Protein AF-0000000086094328 (afdb_homodimer)

Sequence (952 aa):
MKTEIQAIVLAGGAGVRLYPLVDQHAPKATLPIANKPMIHYTLTYLEKNGFKEAIVVVLANQQREMNQALKEYRGKISIQLKIVDSKEANENMDSAEALRAIYDLIYTDFLVISSDLITDVPLLNVLDIHRQQNSSLTLLLKDESNISSSDSDEIDYFALTNYERAAVQQFVDSEQPISAMQRRKKLALKPPRVIMDQVLDSEDKSLSVPRSFMRRWPNFTLTKGLKDSHLYICSKWIADLLLQKPEMESLKHDVIPFLVDSQNLPSDKLDEVLSKIVPPFLQTEAYKMSTTDTCADDLIRVFAYVVPPHEDKATTSTSPKSLKPGLFCKRCNTISSLLYINREIARKNNISFFEELAQYKNTPASAAGDSYLLGPDCVVGEGLIFTGMNKKLRPTIKKSNVGKQCKIGQASKIENSVVMDNVTIGDNCVISNSVVATGVTIESGTKMISCQVGPNFKVEANEYKDEQLTGGDMELMKTEIQAIVLAGGAGVRLYPLVDQHAPKATLPIANKPMIHYTLTYLEKNGFKEAIVVVLANQQREMNQALKEYRGKISIQLKIVDSKEANENMDSAEALRAIYDLIYTDFLVISSDLITDVPLLNVLDIHRQQNSSLTLLLKDESNISSSDSDEIDYFALTNYERAAVQQFVDSEQPISAMQRRKKLALKPPRVIMDQVLDSEDKSLSVPRSFMRRWPNFTLTKGLKDSHLYICSKWIADLLLQKPEMESLKHDVIPFLVDSQNLPSDKLDEVLSKIVPPFLQTEAYKMSTTDTCADDLIRVFAYVVPPHEDKATTSTSPKSLKPGLFCKRCNTISSLLYINREIARKNNISFFEELAQYKNTPASAAGDSYLLGPDCVVGEGLIFTGMNKKLRPTIKKSNVGKQCKIGQASKIENSVVMDNVTIGDNCVISNSVVATGVTIESGTKMISCQVGPNFKVEANEYKDEQLTGGDMEL

Structure (mmCIF, N/CA/C/O backbone):
data_AF-0000000086094328-model_v1
#
loop_
_entity.id
_entity.type
_entity.pdbx_description
1 polymer 'Translation initiation factor eIF2B subunit gamma'
#
loop_
_atom_site.group_PDB
_atom_site.id
_atom_site.type_symbol
_atom_site.label_atom_id
_atom_site.label_alt_id
_atom_site.label_comp_id
_atom_site.label_asym_id
_atom_site.label_entity_id
_atom_site.label_seq_id
_atom_site.pdbx_PDB_ins_code
_atom_site.Cartn_x
_atom_site.Cartn_y
_atom_site.Cartn_z
_atom_site.occupancy
_atom_site.B_iso_or_equiv
_atom_site.auth_seq_id
_atom_site.auth_comp_id
_atom_site.auth_asym_id
_atom_site.auth_atom_id
_atom_site.pdbx_PDB_model_num
ATOM 1 N N . MET A 1 1 ? -25.75 -25.547 9.336 1 29 1 MET A N 1
ATOM 2 C CA . MET A 1 1 ? -24.688 -26.516 9.086 1 29 1 MET A CA 1
ATOM 3 C C . MET A 1 1 ? -23.719 -25.984 8.031 1 29 1 MET A C 1
ATOM 5 O O . MET A 1 1 ? -24.125 -25.625 6.93 1 29 1 MET A O 1
ATOM 9 N N . LYS A 1 2 ? -22.531 -25.344 8.258 1 42.66 2 LYS A N 1
ATOM 10 C CA . LYS A 1 2 ? -21.609 -24.656 7.352 1 42.66 2 LYS A CA 1
ATOM 11 C C . LYS A 1 2 ? -21.359 -25.5 6.098 1 42.66 2 LYS A C 1
ATOM 13 O O . LYS A 1 2 ? -20.875 -26.625 6.184 1 42.66 2 LYS A O 1
ATOM 18 N N . THR A 1 3 ? -22.172 -25.266 5.098 1 52.88 3 THR A N 1
ATOM 19 C CA . THR A 1 3 ? -22.203 -26.094 3.887 1 52.88 3 THR A CA 1
ATOM 20 C C . THR A 1 3 ? -20.812 -26.297 3.328 1 52.88 3 THR A C 1
ATOM 22 O O . THR A 1 3 ? -20 -25.359 3.326 1 52.88 3 THR A O 1
ATOM 25 N N . GLU A 1 4 ? -20.25 -27.594 3.123 1 80.94 4 GLU A N 1
ATOM 26 C CA . GLU A 1 4 ? -18.969 -28.156 2.697 1 80.94 4 GLU A CA 1
ATOM 27 C C . GLU A 1 4 ? -18.578 -27.641 1.311 1 80.94 4 GLU A C 1
ATOM 29 O O . GLU A 1 4 ? -19.438 -27.5 0.433 1 80.94 4 GLU A O 1
ATOM 34 N N . ILE A 1 5 ? -17.5 -27.031 1.118 1 94.19 5 ILE A N 1
ATOM 35 C CA . ILE A 1 5 ? -16.938 -26.516 -0.126 1 94.19 5 ILE A CA 1
ATOM 36 C C . ILE A 1 5 ? -16.609 -27.672 -1.055 1 94.19 5 ILE A C 1
ATOM 38 O O . ILE A 1 5 ? -16.031 -28.688 -0.621 1 94.19 5 ILE A O 1
ATOM 42 N N . GLN A 1 6 ? -17.188 -27.672 -2.244 1 97.31 6 GLN A N 1
ATOM 43 C CA . GLN A 1 6 ? -16.844 -28.688 -3.244 1 97.31 6 GLN A CA 1
ATOM 44 C C . GLN A 1 6 ? -15.539 -28.344 -3.947 1 97.31 6 GLN A C 1
ATOM 46 O O . GLN A 1 6 ? -15.242 -27.172 -4.191 1 97.31 6 GLN A O 1
ATOM 51 N N . ALA A 1 7 ? -14.781 -29.391 -4.27 1 98.06 7 ALA A N 1
ATOM 52 C CA . ALA A 1 7 ? -13.508 -29.188 -4.961 1 98.06 7 ALA A CA 1
ATOM 53 C C . ALA A 1 7 ? -13.625 -29.547 -6.441 1 98.06 7 ALA A C 1
ATOM 55 O O . ALA A 1 7 ? -14.07 -30.641 -6.785 1 98.06 7 ALA A O 1
ATOM 56 N N . ILE A 1 8 ? -13.273 -28.641 -7.305 1 98.38 8 ILE A N 1
ATOM 57 C CA . ILE A 1 8 ? -13.297 -28.844 -8.75 1 98.38 8 ILE A CA 1
ATOM 58 C C . ILE A 1 8 ? -11.898 -28.641 -9.32 1 98.38 8 ILE A C 1
ATOM 60 O O . ILE A 1 8 ? -11.289 -27.578 -9.133 1 98.38 8 ILE A O 1
ATOM 64 N N . VAL A 1 9 ? -11.359 -29.609 -10.008 1 98.25 9 VAL A N 1
ATOM 65 C CA . VAL A 1 9 ? -10.055 -29.547 -10.656 1 98.25 9 VAL A CA 1
ATOM 66 C C . VAL A 1 9 ? -10.234 -29.422 -12.164 1 98.25 9 VAL A C 1
ATOM 68 O O . VAL A 1 9 ? -10.844 -30.281 -12.805 1 98.25 9 VAL A O 1
ATOM 71 N N . LEU A 1 10 ? -9.758 -28.328 -12.672 1 96.56 10 LEU A N 1
ATOM 72 C CA . LEU A 1 10 ? -9.781 -28.156 -14.125 1 96.56 10 LEU A CA 1
ATOM 73 C C . LEU A 1 10 ? -8.531 -28.75 -14.766 1 96.56 10 LEU A C 1
ATOM 75 O O . LEU A 1 10 ? -7.418 -28.266 -14.539 1 96.56 10 LEU A O 1
ATOM 79 N N . ALA A 1 11 ? -8.664 -29.719 -15.586 1 94 11 ALA A N 1
ATOM 80 C CA . ALA A 1 11 ? -7.531 -30.453 -16.156 1 94 11 ALA A CA 1
ATOM 81 C C . ALA A 1 11 ? -7.652 -30.562 -17.672 1 94 11 ALA A C 1
ATOM 83 O O . ALA A 1 11 ? -7.117 -31.5 -18.266 1 94 11 ALA A O 1
ATOM 84 N N . GLY A 1 12 ? -8.367 -29.656 -18.281 1 85 12 GLY A N 1
ATOM 85 C CA . GLY A 1 12 ? -8.586 -29.766 -19.719 1 85 12 GLY A CA 1
ATOM 86 C C . GLY A 1 12 ? -7.715 -28.812 -20.531 1 85 12 GLY A C 1
ATOM 87 O O . GLY A 1 12 ? -7.809 -28.766 -21.75 1 85 12 GLY A O 1
ATOM 88 N N . GLY A 1 13 ? -6.828 -28.094 -19.938 1 80.5 13 GLY A N 1
ATOM 89 C CA . GLY A 1 13 ? -6.051 -27.078 -20.641 1 80.5 13 GLY A CA 1
ATOM 90 C C . GLY A 1 13 ? -5.105 -27.656 -21.672 1 80.5 13 GLY A C 1
ATOM 91 O O . GLY A 1 13 ? -4.535 -28.734 -21.469 1 80.5 13 GLY A O 1
ATOM 92 N N . ALA A 1 14 ? -4.969 -27 -22.797 1 75.25 14 ALA A N 1
ATOM 93 C CA . ALA A 1 14 ? -4.137 -27.469 -23.891 1 75.25 14 ALA A CA 1
ATOM 94 C C . ALA A 1 14 ? -2.654 -27.359 -23.547 1 75.25 14 ALA A C 1
ATOM 96 O O . ALA A 1 14 ? -1.83 -28.109 -24.062 1 75.25 14 ALA A O 1
ATOM 97 N N . GLY A 1 15 ? -2.334 -26.453 -22.625 1 81.81 15 GLY A N 1
ATOM 98 C CA . GLY A 1 15 ? -0.942 -26.281 -22.25 1 81.81 15 GLY A CA 1
ATOM 99 C C . GLY A 1 15 ? -0.08 -25.734 -23.359 1 81.81 15 GLY A C 1
ATOM 100 O O . GLY A 1 15 ? 1.021 -26.234 -23.609 1 81.81 15 GLY A O 1
ATOM 101 N N . VAL A 1 16 ? -0.492 -24.734 -24.031 1 78.88 16 VAL A N 1
ATOM 102 C CA . VAL A 1 16 ? 0.135 -24.188 -25.234 1 78.88 16 VAL A CA 1
ATOM 103 C C . VAL A 1 16 ? 1.569 -23.766 -24.906 1 78.88 16 VAL A C 1
ATOM 105 O O . VAL A 1 16 ? 2.475 -23.969 -25.719 1 78.88 16 VAL A O 1
ATOM 108 N N . ARG A 1 17 ? 1.878 -23.328 -23.766 1 80.25 17 ARG A N 1
ATOM 109 C CA . ARG A 1 17 ? 3.189 -22.812 -23.375 1 80.25 17 ARG A CA 1
ATOM 110 C C . ARG A 1 17 ? 4.145 -23.969 -23.047 1 80.25 17 ARG A C 1
ATOM 112 O O . ARG A 1 17 ? 5.348 -23.75 -22.875 1 80.25 17 ARG A O 1
ATOM 119 N N . LEU A 1 18 ? 3.641 -25.125 -23 1 88.81 18 LEU A N 1
ATOM 120 C CA . LEU A 1 18 ? 4.449 -26.297 -22.672 1 88.81 18 LEU A CA 1
ATOM 121 C C . LEU A 1 18 ? 4.797 -27.094 -23.922 1 88.81 18 LEU A C 1
ATOM 123 O O . LEU A 1 18 ? 5.406 -28.156 -23.844 1 88.81 18 LEU A O 1
ATOM 127 N N . TYR A 1 19 ? 4.41 -26.5 -25.047 1 86 19 TYR A N 1
ATOM 128 C CA . TYR A 1 19 ? 4.867 -27.109 -26.281 1 86 19 TYR A CA 1
ATOM 129 C C . TYR A 1 19 ? 6.391 -27.141 -26.344 1 86 19 TYR A C 1
ATOM 131 O O . TYR A 1 19 ? 7.055 -26.188 -25.938 1 86 19 TYR A O 1
ATOM 139 N N . PRO A 1 20 ? 6.996 -28.234 -26.766 1 89.62 20 PRO A N 1
ATOM 140 C CA . PRO A 1 20 ? 6.488 -29.375 -27.531 1 89.62 20 PRO A CA 1
ATOM 141 C C . PRO A 1 20 ? 6.227 -30.594 -26.641 1 89.62 20 PRO A C 1
ATOM 143 O O . PRO A 1 20 ? 6.035 -31.703 -27.141 1 89.62 20 PRO A O 1
ATOM 146 N N . LEU A 1 21 ? 6.137 -30.406 -25.422 1 89.38 21 LEU A N 1
ATOM 147 C CA . LEU A 1 21 ? 6.023 -31.547 -24.516 1 89.38 21 LEU A CA 1
ATOM 148 C C . LEU A 1 21 ? 4.605 -32.094 -24.5 1 89.38 21 LEU A C 1
ATOM 150 O O . LEU A 1 21 ? 4.387 -33.25 -24.141 1 89.38 21 LEU A O 1
ATOM 154 N N . VAL A 1 22 ? 3.695 -31.234 -24.828 1 87 22 VAL A N 1
ATOM 155 C CA . VAL A 1 22 ? 2.287 -31.609 -24.734 1 87 22 VAL A CA 1
ATOM 156 C C . VAL A 1 22 ? 1.749 -31.984 -26.109 1 87 22 VAL A C 1
ATOM 158 O O . VAL A 1 22 ? 2.131 -31.391 -27.125 1 87 22 VAL A O 1
ATOM 161 N N . ASP A 1 23 ? 1.027 -32.938 -26.125 1 80.94 23 ASP A N 1
ATOM 162 C CA . ASP A 1 23 ? 0.285 -33.344 -27.312 1 80.94 23 ASP A CA 1
ATOM 163 C C . ASP A 1 23 ? -0.977 -34.094 -26.938 1 80.94 23 ASP A C 1
ATOM 165 O O . ASP A 1 23 ? -1.388 -34.094 -25.781 1 80.94 23 ASP A O 1
ATOM 169 N N . GLN A 1 24 ? -1.688 -34.594 -27.891 1 76.19 24 GLN A N 1
ATOM 170 C CA . GLN A 1 24 ? -2.945 -35.312 -27.656 1 76.19 24 GLN A CA 1
ATOM 171 C C . GLN A 1 24 ? -2.744 -36.5 -26.734 1 76.19 24 GLN A C 1
ATOM 173 O O . GLN A 1 24 ? -3.654 -36.875 -25.984 1 76.19 24 GLN A O 1
ATOM 178 N N . HIS A 1 25 ? -1.586 -37 -26.766 1 81.19 25 HIS A N 1
ATOM 179 C CA . HIS A 1 25 ? -1.298 -38.219 -25.969 1 81.19 25 HIS A CA 1
ATOM 180 C C . HIS A 1 25 ? -0.574 -37.844 -24.672 1 81.19 25 HIS A C 1
ATOM 182 O O . HIS A 1 25 ? -0.302 -38.719 -23.844 1 81.19 25 HIS A O 1
ATOM 188 N N . ALA A 1 26 ? -0.378 -36.656 -24.531 1 86.69 26 ALA A N 1
ATOM 189 C CA . ALA A 1 26 ? 0.286 -36.188 -23.328 1 86.69 26 ALA A CA 1
ATOM 190 C C . ALA A 1 26 ? -0.302 -34.844 -22.875 1 86.69 26 ALA A C 1
ATOM 192 O O . ALA A 1 26 ? 0.378 -33.812 -22.891 1 86.69 26 ALA A O 1
ATOM 193 N N . PRO A 1 27 ? -1.497 -34.969 -22.422 1 89.75 27 PRO A N 1
ATOM 194 C CA . PRO A 1 27 ? -2.092 -33.719 -21.906 1 89.75 27 PRO A CA 1
ATOM 195 C C . PRO A 1 27 ? -1.28 -33.094 -20.781 1 89.75 27 PRO A C 1
ATOM 197 O O . PRO A 1 27 ? -0.535 -33.812 -20.094 1 89.75 27 PRO A O 1
ATOM 200 N N . LYS A 1 28 ? -1.444 -31.844 -20.594 1 91.81 28 LYS A N 1
ATOM 201 C CA . LYS A 1 28 ? -0.692 -31.078 -19.609 1 91.81 28 LYS A CA 1
ATOM 202 C C . LYS A 1 28 ? -0.777 -31.719 -18.219 1 91.81 28 LYS A C 1
ATOM 204 O O . LYS A 1 28 ? 0.238 -31.875 -17.547 1 91.81 28 LYS A O 1
ATOM 209 N N . ALA A 1 29 ? -1.915 -32.125 -17.812 1 94.75 29 ALA A N 1
ATOM 210 C CA . ALA A 1 29 ? -2.18 -32.656 -16.469 1 94.75 29 ALA A CA 1
ATOM 211 C C . ALA A 1 29 ? -1.469 -34 -16.25 1 94.75 29 ALA A C 1
ATOM 213 O O . ALA A 1 29 ? -1.331 -34.438 -15.109 1 94.75 29 ALA A O 1
ATOM 214 N N . THR A 1 30 ? -0.966 -34.625 -17.328 1 93.69 30 THR A N 1
ATOM 215 C CA . THR A 1 30 ? -0.344 -35.938 -17.203 1 93.69 30 THR A CA 1
ATOM 216 C C . THR A 1 30 ? 1.176 -35.844 -17.266 1 93.69 30 THR A C 1
ATOM 218 O O . THR A 1 30 ? 1.886 -36.812 -17.078 1 93.69 30 THR A O 1
ATOM 221 N N . LEU A 1 31 ? 1.62 -34.625 -17.578 1 93 31 LEU A N 1
ATOM 222 C CA . LEU A 1 31 ? 3.068 -34.469 -17.625 1 93 31 LEU A CA 1
ATOM 223 C C . LEU A 1 31 ? 3.699 -34.812 -16.281 1 93 31 LEU A C 1
ATOM 225 O O . LEU A 1 31 ? 3.146 -34.5 -15.234 1 93 31 LEU A O 1
ATOM 229 N N . PRO A 1 32 ? 4.855 -35.438 -16.297 1 92 32 PRO A N 1
ATOM 230 C CA . PRO A 1 32 ? 5.438 -35.938 -15.055 1 92 32 PRO A CA 1
ATOM 231 C C . PRO A 1 32 ? 6.16 -34.875 -14.25 1 92 32 PRO A C 1
ATOM 233 O O . PRO A 1 32 ? 6.906 -34.062 -14.812 1 92 32 PRO A O 1
ATOM 236 N N . ILE A 1 33 ? 5.879 -34.844 -13.055 1 92.44 33 ILE A N 1
ATOM 237 C CA . ILE A 1 33 ? 6.648 -34.156 -12.023 1 92.44 33 ILE A CA 1
ATOM 238 C C . ILE A 1 33 ? 7.207 -35.188 -11.031 1 92.44 33 ILE A C 1
ATOM 240 O O . ILE A 1 33 ? 6.449 -35.844 -10.336 1 92.44 33 ILE A O 1
ATOM 244 N N . ALA A 1 34 ? 8.516 -35.281 -10.984 1 89.06 34 ALA A N 1
ATOM 245 C CA . ALA A 1 34 ? 9.156 -36.312 -10.203 1 89.06 34 ALA A CA 1
ATOM 246 C C . ALA A 1 34 ? 8.547 -37.688 -10.516 1 89.06 34 ALA A C 1
ATOM 248 O O . ALA A 1 34 ? 8.195 -38.438 -9.602 1 89.06 34 ALA A O 1
ATOM 249 N N . ASN A 1 35 ? 8.227 -37.906 -11.695 1 88.5 35 ASN A N 1
ATOM 250 C CA . ASN A 1 35 ? 7.816 -39.188 -12.281 1 88.5 35 ASN A CA 1
ATOM 251 C C . ASN A 1 35 ? 6.371 -39.531 -11.93 1 88.5 35 ASN A C 1
ATOM 253 O O . ASN A 1 35 ? 5.965 -40.688 -12.008 1 88.5 35 ASN A O 1
ATOM 257 N N . LYS A 1 36 ? 5.621 -38.656 -11.453 1 92.19 36 LYS A N 1
ATOM 258 C CA . LYS A 1 36 ? 4.18 -38.781 -11.242 1 92.19 36 LYS A CA 1
ATOM 259 C C . LYS A 1 36 ? 3.412 -37.75 -12.039 1 92.19 36 LYS A C 1
ATOM 261 O O . LYS A 1 36 ? 3.893 -36.625 -12.234 1 92.19 36 LYS A O 1
ATOM 266 N N . PRO A 1 37 ? 2.273 -38.125 -12.516 1 93.94 37 PRO A N 1
ATOM 267 C CA . PRO A 1 37 ? 1.497 -37.125 -13.266 1 93.94 37 PRO A CA 1
ATOM 268 C C . PRO A 1 37 ? 1.236 -35.875 -12.469 1 93.94 37 PRO A C 1
ATOM 270 O O . PRO A 1 37 ? 0.991 -35.938 -11.266 1 93.94 37 PRO A O 1
ATOM 273 N N . MET A 1 38 ? 1.261 -34.781 -13.141 1 95.38 38 MET A N 1
ATOM 274 C CA . MET A 1 38 ? 1.076 -33.469 -12.555 1 95.38 38 MET A CA 1
ATOM 275 C C . MET A 1 38 ? -0.198 -33.406 -11.719 1 95.38 38 MET A C 1
ATOM 277 O O . MET A 1 38 ? -0.196 -32.844 -10.617 1 95.38 38 MET A O 1
ATOM 281 N N . ILE A 1 39 ? -1.276 -33.969 -12.133 1 96.88 39 ILE A N 1
ATOM 282 C CA . ILE A 1 39 ? -2.58 -33.875 -11.484 1 96.88 39 ILE A CA 1
ATOM 283 C C . ILE A 1 39 ? -2.527 -34.562 -10.125 1 96.88 39 ILE A C 1
ATOM 285 O O . ILE A 1 39 ? -3.352 -34.312 -9.25 1 96.88 39 ILE A O 1
ATOM 289 N N . HIS A 1 40 ? -1.606 -35.562 -9.945 1 96.56 40 HIS A N 1
ATOM 290 C CA . HIS A 1 40 ? -1.466 -36.25 -8.656 1 96.56 40 HIS A CA 1
ATOM 291 C C . HIS A 1 40 ? -1.136 -35.25 -7.555 1 96.56 40 HIS A C 1
ATOM 293 O O . HIS A 1 40 ? -1.574 -35.406 -6.414 1 96.56 40 HIS A O 1
ATOM 299 N N . TYR A 1 41 ? -0.383 -34.281 -7.867 1 95.75 41 TYR A N 1
ATOM 300 C CA . TYR A 1 41 ? 0.024 -33.281 -6.883 1 95.75 41 TYR A CA 1
ATOM 301 C C . TYR A 1 41 ? -1.154 -32.406 -6.469 1 95.75 41 TYR A C 1
ATOM 303 O O . TYR A 1 41 ? -1.309 -32.062 -5.289 1 95.75 41 TYR A O 1
ATOM 311 N N . THR A 1 42 ? -1.98 -32.062 -7.414 1 97 42 THR A N 1
ATOM 312 C CA . THR A 1 42 ? -3.18 -31.281 -7.113 1 97 42 THR A CA 1
ATOM 313 C C . THR A 1 42 ? -4.145 -32.094 -6.25 1 97 42 THR A C 1
ATOM 315 O O . THR A 1 42 ? -4.688 -31.578 -5.27 1 97 42 THR A O 1
ATOM 318 N N . LEU A 1 43 ? -4.32 -33.312 -6.625 1 97.19 43 LEU A N 1
ATOM 319 C CA . LEU A 1 43 ? -5.223 -34.188 -5.875 1 97.19 43 LEU A CA 1
ATOM 320 C C . LEU A 1 43 ? -4.699 -34.438 -4.461 1 97.19 43 LEU A C 1
ATOM 322 O O . LEU A 1 43 ? -5.469 -34.406 -3.498 1 97.19 43 LEU A O 1
ATOM 326 N N . THR A 1 44 ? -3.402 -34.656 -4.344 1 95.88 44 THR A N 1
ATOM 327 C CA . THR A 1 44 ? -2.789 -34.844 -3.031 1 95.88 44 THR A CA 1
ATOM 328 C C . THR A 1 44 ? -2.969 -33.594 -2.182 1 95.88 44 THR A C 1
ATOM 330 O O . THR A 1 44 ? -3.252 -33.688 -0.984 1 95.88 44 THR A O 1
ATOM 333 N N . TYR A 1 45 ? -2.768 -32.469 -2.793 1 96 45 TYR A N 1
ATOM 334 C CA . TYR A 1 45 ? -2.955 -31.203 -2.102 1 96 45 TYR A CA 1
ATOM 335 C C . TYR A 1 45 ? -4.363 -31.094 -1.529 1 96 45 TYR A C 1
ATOM 337 O O . TYR A 1 45 ? -4.543 -30.734 -0.363 1 96 45 TYR A O 1
ATOM 345 N N . LEU A 1 46 ? -5.359 -31.391 -2.373 1 97.44 46 LEU A N 1
ATOM 346 C CA . LEU A 1 46 ? -6.746 -31.328 -1.934 1 97.44 46 LEU A CA 1
ATOM 347 C C . LEU A 1 46 ? -7.008 -32.344 -0.82 1 97.44 46 LEU A C 1
ATOM 349 O O . LEU A 1 46 ? -7.629 -32 0.193 1 97.44 46 LEU A O 1
ATOM 353 N N . GLU A 1 47 ? -6.508 -33.531 -1.007 1 95.62 47 GLU A N 1
ATOM 354 C CA . GLU A 1 47 ? -6.699 -34.594 -0.022 1 95.62 47 GLU A CA 1
ATOM 355 C C . GLU A 1 47 ? -6.102 -34.188 1.328 1 95.62 47 GLU A C 1
ATOM 357 O O . GLU A 1 47 ? -6.75 -34.344 2.365 1 95.62 47 GLU A O 1
ATOM 362 N N . LYS A 1 48 ? -4.922 -33.719 1.32 1 94.5 48 LYS A N 1
ATOM 363 C CA . LYS A 1 48 ? -4.219 -33.344 2.551 1 94.5 48 LYS A CA 1
ATOM 364 C C . LYS A 1 48 ? -4.867 -32.156 3.223 1 94.5 48 LYS A C 1
ATOM 366 O O . LYS A 1 48 ? -4.652 -31.906 4.414 1 94.5 48 LYS A O 1
ATOM 371 N N . ASN A 1 49 ? -5.547 -31.375 2.469 1 95.25 49 ASN A N 1
ATOM 372 C CA . ASN A 1 49 ? -6.25 -30.234 3.043 1 95.25 49 ASN A CA 1
ATOM 373 C C . ASN A 1 49 ? -7.688 -30.594 3.418 1 95.25 49 ASN A C 1
ATOM 375 O O . ASN A 1 49 ? -8.523 -29.703 3.615 1 95.25 49 ASN A O 1
ATOM 379 N N . GLY A 1 50 ? -8.062 -31.844 3.385 1 93.75 50 GLY A N 1
ATOM 380 C CA . GLY A 1 50 ? -9.273 -32.312 4.035 1 93.75 50 GLY A CA 1
ATOM 381 C C . GLY A 1 50 ? -10.398 -32.625 3.059 1 93.75 50 GLY A C 1
ATOM 382 O O . GLY A 1 50 ? -11.484 -33.031 3.465 1 93.75 50 GLY A O 1
ATOM 383 N N . PHE A 1 51 ? -10.188 -32.5 1.821 1 96.19 51 PHE A N 1
ATOM 384 C CA . PHE A 1 51 ? -11.25 -32.812 0.865 1 96.19 51 PHE A CA 1
ATOM 385 C C . PHE A 1 51 ? -11.391 -34.312 0.683 1 96.19 51 PHE A C 1
ATOM 387 O O . PHE A 1 51 ? -10.398 -35.031 0.558 1 96.19 51 PHE A O 1
ATOM 394 N N . LYS A 1 52 ? -12.562 -34.75 0.61 1 95.5 52 LYS A N 1
ATOM 395 C CA . LYS A 1 52 ? -12.844 -36.188 0.454 1 95.5 52 LYS A CA 1
ATOM 396 C C . LYS A 1 52 ? -13.188 -36.531 -0.994 1 95.5 52 LYS A C 1
ATOM 398 O O . LYS A 1 52 ? -13.086 -37.688 -1.409 1 95.5 52 LYS A O 1
ATOM 403 N N . GLU A 1 53 ? -13.648 -35.562 -1.658 1 96.19 53 GLU A N 1
ATOM 404 C CA . GLU A 1 53 ? -14.055 -35.719 -3.049 1 96.19 53 GLU A CA 1
ATOM 405 C C . GLU A 1 53 ? -13.57 -34.562 -3.92 1 96.19 53 GLU A C 1
ATOM 407 O O . GLU A 1 53 ? -13.406 -33.469 -3.436 1 96.19 53 GLU A O 1
ATOM 412 N N . ALA A 1 54 ? -13.344 -34.906 -5.145 1 97.44 54 ALA A N 1
ATOM 413 C CA . ALA A 1 54 ? -12.977 -33.875 -6.129 1 97.44 54 ALA A CA 1
ATOM 414 C C . ALA A 1 54 ? -13.594 -34.188 -7.492 1 97.44 54 ALA A C 1
ATOM 416 O O . ALA A 1 54 ? -13.633 -35.344 -7.91 1 97.44 54 ALA A O 1
ATOM 417 N N . ILE A 1 55 ? -14.148 -33.188 -8.086 1 97.88 55 ILE A N 1
ATOM 418 C CA . ILE A 1 55 ? -14.617 -33.281 -9.469 1 97.88 55 ILE A CA 1
ATOM 419 C C . ILE A 1 55 ? -13.5 -32.875 -10.422 1 97.88 55 ILE A C 1
ATOM 421 O O . ILE A 1 55 ? -13.008 -31.75 -10.359 1 97.88 55 ILE A O 1
ATOM 425 N N . VAL A 1 56 ? -13.078 -33.781 -11.242 1 97.62 56 VAL A N 1
ATOM 426 C CA . VAL A 1 56 ? -12.039 -33.5 -12.234 1 97.62 56 VAL A CA 1
ATOM 427 C C . VAL A 1 56 ? -12.664 -33.312 -13.609 1 97.62 56 VAL A C 1
ATOM 429 O O . VAL A 1 56 ? -13.328 -34.25 -14.117 1 97.62 56 VAL A O 1
ATOM 432 N N . VAL A 1 57 ? -12.492 -32.156 -14.203 1 96.25 57 VAL A N 1
ATOM 433 C CA . VAL A 1 57 ? -13.086 -31.844 -15.5 1 96.25 57 VAL A CA 1
ATOM 434 C C . VAL A 1 57 ? -12.023 -31.953 -16.594 1 96.25 57 VAL A C 1
ATOM 436 O O . VAL A 1 57 ? -10.984 -31.281 -16.531 1 96.25 57 VAL A O 1
ATOM 439 N N . VAL A 1 58 ? -12.25 -32.781 -17.562 1 93.25 58 VAL A N 1
ATOM 440 C CA . VAL A 1 58 ? -11.297 -33 -18.656 1 93.25 58 VAL A CA 1
ATOM 441 C C . VAL A 1 58 ? -12.016 -32.906 -20 1 93.25 58 VAL A C 1
ATOM 443 O O . VAL A 1 58 ? -13.242 -33 -20.062 1 93.25 58 VAL A O 1
ATOM 446 N N . LEU A 1 59 ? -11.266 -32.656 -20.984 1 90.06 59 LEU A N 1
ATOM 447 C CA . LEU A 1 59 ? -11.82 -32.656 -22.328 1 90.06 59 LEU A CA 1
ATOM 448 C C . LEU A 1 59 ? -11.969 -34.094 -22.844 1 90.06 59 LEU A C 1
ATOM 450 O O . LEU A 1 59 ? -11.195 -34.969 -22.484 1 90.06 59 LEU A O 1
ATOM 454 N N . ALA A 1 60 ? -12.852 -34.219 -23.75 1 88.44 60 ALA A N 1
ATOM 455 C CA . ALA A 1 60 ? -13.172 -35.562 -24.297 1 88.44 60 ALA A CA 1
ATOM 456 C C . ALA A 1 60 ? -11.961 -36.156 -24.984 1 88.44 60 ALA A C 1
ATOM 458 O O . ALA A 1 60 ? -11.719 -37.375 -24.875 1 88.44 60 ALA A O 1
ATOM 459 N N . ASN A 1 61 ? -11.188 -35.406 -25.656 1 84.75 61 ASN A N 1
ATOM 460 C CA . ASN A 1 61 ? -10.055 -35.906 -26.438 1 84.75 61 ASN A CA 1
ATOM 461 C C . ASN A 1 61 ? -8.898 -36.312 -25.547 1 84.75 61 ASN A C 1
ATOM 463 O O . ASN A 1 61 ? -7.922 -36.906 -26 1 84.75 61 ASN A O 1
ATOM 467 N N . GLN A 1 62 ? -9 -36.094 -24.266 1 88.38 62 GLN A N 1
ATOM 468 C CA . GLN A 1 62 ? -7.922 -36.406 -23.344 1 88.38 62 GLN A CA 1
ATOM 469 C C . GLN A 1 62 ? -8.367 -37.469 -22.328 1 88.38 62 GLN A C 1
ATOM 471 O O . GLN A 1 62 ? -7.625 -37.781 -21.406 1 88.38 62 GLN A O 1
ATOM 476 N N . GLN A 1 63 ? -9.484 -37.969 -22.484 1 90.06 63 GLN A N 1
ATOM 477 C CA . GLN A 1 63 ? -10.133 -38.812 -21.516 1 90.06 63 GLN A CA 1
ATOM 478 C C . GLN A 1 63 ? -9.289 -40.062 -21.234 1 90.06 63 GLN A C 1
ATOM 480 O O . GLN A 1 63 ? -9.117 -40.469 -20.078 1 90.06 63 GLN A O 1
ATOM 485 N N . ARG A 1 64 ? -8.758 -40.656 -22.281 1 91.44 64 ARG A N 1
ATOM 486 C CA . ARG A 1 64 ? -8.023 -41.906 -22.141 1 91.44 64 ARG A CA 1
ATOM 487 C C . ARG A 1 64 ? -6.773 -41.719 -21.281 1 91.44 64 ARG A C 1
ATOM 489 O O . ARG A 1 64 ? -6.562 -42.469 -20.312 1 91.44 64 ARG A O 1
ATOM 496 N N . GLU A 1 65 ? -5.992 -40.781 -21.688 1 91.19 65 GLU A N 1
ATOM 497 C CA . GLU A 1 65 ? -4.746 -40.5 -20.969 1 91.19 65 GLU A CA 1
ATOM 498 C C . GLU A 1 65 ? -5.02 -40.094 -19.531 1 91.19 65 GLU A C 1
ATOM 500 O O . GLU A 1 65 ? -4.301 -40.5 -18.625 1 91.19 65 GLU A O 1
ATOM 505 N N . MET A 1 66 ? -6.09 -39.375 -19.312 1 93.31 66 MET A N 1
ATOM 506 C CA . MET A 1 66 ? -6.434 -38.906 -17.969 1 93.31 66 MET A CA 1
ATOM 507 C C . MET A 1 66 ? -6.926 -40.031 -17.094 1 93.31 66 MET A C 1
ATOM 509 O O . MET A 1 66 ? -6.582 -40.125 -15.914 1 93.31 66 MET A O 1
ATOM 513 N N . ASN A 1 67 ? -7.715 -40.812 -17.688 1 94 67 ASN A N 1
ATOM 514 C CA . ASN A 1 67 ? -8.195 -42 -16.953 1 94 67 ASN A CA 1
ATOM 515 C C . ASN A 1 67 ? -7.035 -42.844 -16.469 1 94 67 ASN A C 1
ATOM 517 O O . ASN A 1 67 ? -7.059 -43.344 -15.336 1 94 67 ASN A O 1
ATOM 521 N N . GLN A 1 68 ? -6.09 -43.062 -17.344 1 92.31 68 GLN A N 1
ATOM 522 C CA . GLN A 1 68 ? -4.918 -43.844 -16.969 1 92.31 68 GLN A CA 1
ATOM 523 C C . GLN A 1 68 ? -4.164 -43.188 -15.812 1 92.31 68 GLN A C 1
ATOM 525 O O . GLN A 1 68 ? -3.783 -43.875 -14.852 1 92.31 68 GLN A O 1
ATOM 530 N N . ALA A 1 69 ? -3.939 -41.938 -15.93 1 93.25 69 ALA A N 1
ATOM 531 C CA . ALA A 1 69 ? -3.23 -41.188 -14.891 1 93.25 69 ALA A CA 1
ATOM 532 C C . ALA A 1 69 ? -3.975 -41.25 -13.555 1 93.25 69 ALA A C 1
ATOM 534 O O . ALA A 1 69 ? -3.357 -41.406 -12.5 1 93.25 69 ALA A O 1
ATOM 535 N N . LEU A 1 70 ? -5.281 -41.156 -13.562 1 95.5 70 LEU A N 1
ATOM 536 C CA . LEU A 1 70 ? -6.09 -41.125 -12.352 1 95.5 70 LEU A CA 1
ATOM 537 C C . LEU A 1 70 ? -6.148 -42.531 -11.711 1 95.5 70 LEU A C 1
ATOM 539 O O . LEU A 1 70 ? -6.242 -42.656 -10.492 1 95.5 70 LEU A O 1
ATOM 543 N N . LYS A 1 71 ? -6.09 -43.5 -12.539 1 92.75 71 LYS A N 1
ATOM 544 C CA . LYS A 1 71 ? -6.078 -44.875 -12.023 1 92.75 71 LYS A CA 1
ATOM 545 C C . LYS A 1 71 ? -4.812 -45.156 -11.219 1 92.75 71 LYS A C 1
ATOM 547 O O . LYS A 1 71 ? -4.832 -45.938 -10.273 1 92.75 71 LYS A O 1
ATOM 552 N N . GLU A 1 72 ? -3.777 -44.531 -11.602 1 90.62 72 GLU A N 1
ATOM 553 C CA . GLU A 1 72 ? -2.488 -44.719 -10.945 1 90.62 72 GLU A CA 1
ATOM 554 C C . GLU A 1 72 ? -2.412 -43.938 -9.633 1 90.62 72 GLU A C 1
ATOM 556 O O . GLU A 1 72 ? -1.485 -44.125 -8.844 1 90.62 72 GLU A O 1
ATOM 561 N N . TYR A 1 73 ? -3.361 -43.062 -9.422 1 94.12 73 TYR A N 1
ATOM 562 C CA . TYR A 1 73 ? -3.348 -42.281 -8.195 1 94.12 73 TYR A CA 1
ATOM 563 C C . TYR A 1 73 ? -3.654 -43.125 -6.98 1 94.12 73 TYR A C 1
ATOM 565 O O . TYR A 1 73 ? -4.652 -43.844 -6.961 1 94.12 73 TYR A O 1
ATOM 573 N N . ARG A 1 74 ? -2.852 -43.094 -5.891 1 90.31 74 ARG A N 1
ATOM 574 C CA . ARG A 1 74 ? -2.953 -44 -4.754 1 90.31 74 ARG A CA 1
ATOM 575 C C . ARG A 1 74 ? -3.58 -43.312 -3.551 1 90.31 74 ARG A C 1
ATOM 577 O O . ARG A 1 74 ? -3.666 -43.875 -2.465 1 90.31 74 ARG A O 1
ATOM 584 N N . GLY A 1 75 ? -3.965 -42.156 -3.736 1 92.19 75 GLY A N 1
ATOM 585 C CA . GLY A 1 75 ? -4.586 -41.469 -2.625 1 92.19 75 GLY A CA 1
ATOM 586 C C . GLY A 1 75 ? -5.996 -41.938 -2.326 1 92.19 75 GLY A C 1
ATOM 587 O O . GLY A 1 75 ? -6.484 -42.875 -2.959 1 92.19 75 GLY A O 1
ATOM 588 N N . LYS A 1 76 ? -6.633 -41.312 -1.286 1 93.69 76 LYS A N 1
ATOM 589 C CA . LYS A 1 76 ? -7.922 -41.781 -0.776 1 93.69 76 LYS A CA 1
ATOM 590 C C . LYS A 1 76 ? -9.062 -40.906 -1.29 1 93.69 76 LYS A C 1
ATOM 592 O O . LYS A 1 76 ? -10.234 -41.281 -1.153 1 93.69 76 LYS A O 1
ATOM 597 N N . ILE A 1 77 ? -8.742 -39.844 -1.92 1 95.44 77 ILE A N 1
ATOM 598 C CA . ILE A 1 77 ? -9.773 -38.906 -2.355 1 95.44 77 ILE A CA 1
ATOM 599 C C . ILE A 1 77 ? -10.609 -39.562 -3.467 1 95.44 77 ILE A C 1
ATOM 601 O O . ILE A 1 77 ? -10.07 -40.219 -4.355 1 95.44 77 ILE A O 1
ATOM 605 N N . SER A 1 78 ? -11.938 -39.438 -3.34 1 96.62 78 SER A N 1
ATOM 606 C CA . SER A 1 78 ? -12.828 -39.906 -4.391 1 96.62 78 SER A CA 1
ATOM 607 C C . SER A 1 78 ? -12.82 -39 -5.594 1 96.62 78 SER A C 1
ATOM 609 O O . SER A 1 78 ? -13.031 -37.781 -5.453 1 96.62 78 SER A O 1
ATOM 611 N N . ILE A 1 79 ? -12.57 -39.562 -6.742 1 96.81 79 ILE A N 1
ATOM 612 C CA . ILE A 1 79 ? -12.43 -38.75 -7.945 1 96.81 79 ILE A CA 1
ATOM 613 C C . ILE A 1 79 ? -13.648 -38.969 -8.852 1 96.81 79 ILE A C 1
ATOM 615 O O . ILE A 1 79 ? -13.961 -40.094 -9.234 1 96.81 79 ILE A O 1
ATOM 619 N N . GLN A 1 80 ? -14.383 -37.938 -9.094 1 96.19 80 GLN A N 1
ATOM 620 C CA . GLN A 1 80 ? -15.445 -37.938 -10.086 1 96.19 80 GLN A CA 1
ATOM 621 C C . GLN A 1 80 ? -14.977 -37.312 -11.398 1 96.19 80 GLN A C 1
ATOM 623 O O . GLN A 1 80 ? -14.883 -36.094 -11.5 1 96.19 80 GLN A O 1
ATOM 628 N N . LEU A 1 81 ? -14.711 -38.156 -12.328 1 95.88 81 LEU A N 1
ATOM 629 C CA . LEU A 1 81 ? -14.219 -37.688 -13.617 1 95.88 81 LEU A CA 1
ATOM 630 C C . LEU A 1 81 ? -15.375 -37.219 -14.508 1 95.88 81 LEU A C 1
ATOM 632 O O . LEU A 1 81 ? -16.328 -37.969 -14.727 1 95.88 81 LEU A O 1
ATOM 636 N N . LYS A 1 82 ? -15.359 -35.969 -14.906 1 95.19 82 LYS A N 1
ATOM 637 C CA . LYS A 1 82 ? -16.359 -35.406 -15.82 1 95.19 82 LYS A CA 1
ATOM 638 C C . LYS A 1 82 ? -15.727 -35.031 -17.156 1 95.19 82 LYS A C 1
ATOM 640 O O . LYS A 1 82 ? -14.766 -34.281 -17.203 1 95.19 82 LYS A O 1
ATOM 645 N N . ILE A 1 83 ? -16.297 -35.594 -18.219 1 93.44 83 ILE A N 1
ATOM 646 C CA . ILE A 1 83 ? -15.805 -35.375 -19.562 1 93.44 83 ILE A CA 1
ATOM 647 C C . ILE A 1 83 ? -16.656 -34.312 -20.266 1 93.44 83 ILE A C 1
ATOM 649 O O . ILE A 1 83 ? -17.891 -34.406 -20.281 1 93.44 83 ILE A O 1
ATOM 653 N N . VAL A 1 84 ? -16.062 -33.281 -20.719 1 91 84 VAL A N 1
ATOM 654 C CA . VAL A 1 84 ? -16.781 -32.188 -21.406 1 91 84 VAL A CA 1
ATOM 655 C C . VAL A 1 84 ? -16.359 -32.156 -22.875 1 91 84 VAL A C 1
ATOM 657 O O . VAL A 1 84 ? -15.188 -32.375 -23.203 1 91 84 VAL A O 1
ATOM 660 N N . ASP A 1 85 ? -17.359 -31.984 -23.719 1 81.25 85 ASP A N 1
ATOM 661 C CA . ASP A 1 85 ? -17.094 -31.906 -25.156 1 81.25 85 ASP A CA 1
ATOM 662 C C . ASP A 1 85 ? -16.781 -30.469 -25.594 1 81.25 85 ASP A C 1
ATOM 664 O O . ASP A 1 85 ? -17.375 -29.516 -25.094 1 81.25 85 ASP A O 1
ATOM 668 N N . SER A 1 86 ? -15.609 -30.297 -26.125 1 67.19 86 SER A N 1
ATOM 669 C CA . SER A 1 86 ? -15.352 -28.969 -26.672 1 67.19 86 SER A CA 1
ATOM 670 C C . SER A 1 86 ? -16.266 -28.672 -27.859 1 67.19 86 SER A C 1
ATOM 672 O O . SER A 1 86 ? -16.656 -29.594 -28.578 1 67.19 86 SER A O 1
ATOM 674 N N . LYS A 1 87 ? -17.188 -27.703 -27.891 1 57.66 87 LYS A N 1
ATOM 675 C CA . LYS A 1 87 ? -18.078 -27.406 -29.016 1 57.66 87 LYS A CA 1
ATOM 676 C C . LYS A 1 87 ? -17.375 -27.609 -30.344 1 57.66 87 LYS A C 1
ATOM 678 O O . LYS A 1 87 ? -17.984 -28.109 -31.297 1 57.66 87 LYS A O 1
ATOM 683 N N . GLU A 1 88 ? -16.109 -26.984 -30.438 1 50.22 88 GLU A N 1
ATOM 684 C CA . GLU A 1 88 ? -15.391 -27.172 -31.703 1 50.22 88 GLU A CA 1
ATOM 685 C C . GLU A 1 88 ? -14.078 -27.922 -31.484 1 50.22 88 GLU A C 1
ATOM 687 O O . GLU A 1 88 ? -13.438 -27.766 -30.438 1 50.22 88 GLU A O 1
ATOM 692 N N . ALA A 1 89 ? -14.031 -29.109 -32.281 1 44.97 89 ALA A N 1
ATOM 693 C CA . ALA A 1 89 ? -12.969 -30.109 -32.25 1 44.97 89 ALA A CA 1
ATOM 694 C C . ALA A 1 89 ? -11.664 -29.516 -31.734 1 44.97 89 ALA A C 1
ATOM 696 O O . ALA A 1 89 ? -10.906 -30.188 -31.031 1 44.97 89 ALA A O 1
ATOM 697 N N . ASN A 1 90 ? -11.328 -28.359 -32.281 1 45.62 90 ASN A N 1
ATOM 698 C CA . ASN A 1 90 ? -9.984 -27.812 -32.094 1 45.62 90 ASN A CA 1
ATOM 699 C C . ASN A 1 90 ? -9.969 -26.703 -31.031 1 45.62 90 ASN A C 1
ATOM 701 O O . ASN A 1 90 ? -8.969 -26 -30.891 1 45.62 90 ASN A O 1
ATOM 705 N N . GLU A 1 91 ? -11.18 -26.531 -30.406 1 56.09 91 GLU A N 1
ATOM 706 C CA . GLU A 1 91 ? -11.188 -25.312 -29.609 1 56.09 91 GLU A CA 1
ATOM 707 C C . GLU A 1 91 ? -11 -25.609 -28.125 1 56.09 91 GLU A C 1
ATOM 709 O O . GLU A 1 91 ? -11.562 -26.562 -27.609 1 56.09 91 GLU A O 1
ATOM 714 N N . ASN A 1 92 ? -9.914 -25.062 -27.484 1 63.84 92 ASN A N 1
ATOM 715 C CA . ASN A 1 92 ? -9.602 -25.125 -26.062 1 63.84 92 ASN A CA 1
ATOM 716 C C . ASN A 1 92 ? -10.719 -24.516 -25.219 1 63.84 92 ASN A C 1
ATOM 718 O O . ASN A 1 92 ? -11.383 -23.578 -25.641 1 63.84 92 ASN A O 1
ATOM 722 N N . MET A 1 93 ? -11.352 -25.375 -24.406 1 77.62 93 MET A N 1
ATOM 723 C CA . MET A 1 93 ? -12.352 -24.906 -23.469 1 77.62 93 MET A CA 1
ATOM 724 C C . MET A 1 93 ? -11.695 -24.125 -22.328 1 77.62 93 MET A C 1
ATOM 726 O O . MET A 1 93 ? -10.75 -24.609 -21.703 1 77.62 93 MET A O 1
ATOM 730 N N . ASP A 1 94 ? -12.195 -22.953 -22.094 1 88.75 94 ASP A N 1
ATOM 731 C CA . ASP A 1 94 ? -11.641 -22.125 -21.016 1 88.75 94 ASP A CA 1
ATOM 732 C C . ASP A 1 94 ? -12.297 -22.438 -19.688 1 88.75 94 ASP A C 1
ATOM 734 O O . ASP A 1 94 ? -13.219 -23.266 -19.609 1 88.75 94 ASP A O 1
ATOM 738 N N . SER A 1 95 ? -11.859 -21.938 -18.703 1 93.12 95 SER A N 1
ATOM 739 C CA . SER A 1 95 ? -12.188 -22.297 -17.328 1 93.12 95 SER A CA 1
ATOM 740 C C . SER A 1 95 ? -13.656 -22.031 -17.016 1 93.12 95 SER A C 1
ATOM 742 O O . SER A 1 95 ? -14.328 -22.859 -16.406 1 93.12 95 SER A O 1
ATOM 744 N N . ALA A 1 96 ? -14.219 -20.906 -17.406 1 95.88 96 ALA A N 1
ATOM 745 C CA . ALA A 1 96 ? -15.617 -20.594 -17.125 1 95.88 96 ALA A CA 1
ATOM 746 C C . ALA A 1 96 ? -16.547 -21.516 -17.906 1 95.88 96 ALA A C 1
ATOM 748 O O . ALA A 1 96 ? -17.609 -21.906 -17.406 1 95.88 96 ALA A O 1
ATOM 749 N N . GLU A 1 97 ? -16.172 -21.828 -19.109 1 93.31 97 GLU A N 1
ATOM 750 C CA . GLU A 1 97 ? -16.953 -22.766 -19.906 1 93.31 97 GLU A CA 1
ATOM 751 C C . GLU A 1 97 ? -17 -24.156 -19.266 1 93.31 97 GLU A C 1
ATOM 753 O O . GLU A 1 97 ? -18.047 -24.797 -19.266 1 93.31 97 GLU A O 1
ATOM 758 N N . ALA A 1 98 ? -15.844 -24.594 -18.812 1 93.88 98 ALA A N 1
ATOM 759 C CA . ALA A 1 98 ? -15.766 -25.891 -18.141 1 93.88 98 ALA A CA 1
ATOM 760 C C . ALA A 1 98 ? -16.703 -25.938 -16.938 1 93.88 98 ALA A C 1
ATOM 762 O O . ALA A 1 98 ? -17.406 -26.922 -16.719 1 93.88 98 ALA A O 1
ATOM 763 N N . LEU A 1 99 ? -16.734 -24.844 -16.172 1 96.31 99 LEU A N 1
ATOM 764 C CA . LEU A 1 99 ? -17.594 -24.781 -14.992 1 96.31 99 LEU A CA 1
ATOM 765 C C . LEU A 1 99 ? -19.062 -24.766 -15.391 1 96.31 99 LEU A C 1
ATOM 767 O O . LEU A 1 99 ? -19.906 -25.375 -14.727 1 96.31 99 LEU A O 1
ATOM 771 N N . ARG A 1 100 ? -19.328 -24.047 -16.438 1 95.44 100 ARG A N 1
ATOM 772 C CA . ARG A 1 100 ? -20.703 -24 -16.938 1 95.44 100 ARG A CA 1
ATOM 773 C C . ARG A 1 100 ? -21.172 -25.391 -17.359 1 95.44 100 ARG A C 1
ATOM 775 O O . ARG A 1 100 ? -22.328 -25.75 -17.125 1 95.44 100 ARG A O 1
ATOM 782 N N . ALA A 1 101 ? -20.281 -26.188 -17.953 1 93.44 101 ALA A N 1
ATOM 783 C CA . ALA A 1 101 ? -20.609 -27.531 -18.453 1 93.44 101 ALA A CA 1
ATOM 784 C C . ALA A 1 101 ? -20.969 -28.469 -17.312 1 93.44 101 ALA A C 1
ATOM 786 O O . ALA A 1 101 ? -21.703 -29.438 -17.5 1 93.44 101 ALA A O 1
ATOM 787 N N . ILE A 1 102 ? -20.516 -28.172 -16.109 1 95.69 102 ILE A N 1
ATOM 788 C CA . ILE A 1 102 ? -20.781 -29.078 -15 1 95.69 102 ILE A CA 1
ATOM 789 C C . ILE A 1 102 ? -21.672 -28.375 -13.969 1 95.69 102 ILE A C 1
ATOM 791 O O . ILE A 1 102 ? -21.609 -28.688 -12.773 1 95.69 102 ILE A O 1
ATOM 795 N N . TYR A 1 103 ? -22.375 -27.438 -14.375 1 96.12 103 TYR A N 1
ATOM 796 C CA . TYR A 1 103 ? -23.219 -26.641 -13.5 1 96.12 103 TYR A CA 1
ATOM 797 C C . TYR A 1 103 ? -24.094 -27.516 -12.609 1 96.12 103 TYR A C 1
ATOM 799 O O . TYR A 1 103 ? -24.25 -27.234 -11.414 1 96.12 103 TYR A O 1
ATOM 807 N N . ASP A 1 104 ? -24.594 -28.594 -13.117 1 95.75 104 ASP A N 1
ATOM 808 C CA . ASP A 1 104 ? -25.547 -29.453 -12.43 1 95.75 104 ASP A CA 1
ATOM 809 C C . ASP A 1 104 ? -24.875 -30.188 -11.266 1 95.75 104 ASP A C 1
ATOM 811 O O . ASP A 1 104 ? -25.562 -30.703 -10.383 1 95.75 104 ASP A O 1
ATOM 815 N N . LEU A 1 105 ? -23.578 -30.188 -11.242 1 96.12 105 LEU A N 1
ATOM 816 C CA . LEU A 1 105 ? -22.859 -30.906 -10.203 1 96.12 105 LEU A CA 1
ATOM 817 C C . LEU A 1 105 ? -22.422 -29.953 -9.086 1 96.12 105 LEU A C 1
ATOM 819 O O . LEU A 1 105 ? -21.906 -30.391 -8.062 1 96.12 105 LEU A O 1
ATOM 823 N N . ILE A 1 106 ? -22.656 -28.672 -9.266 1 96.31 106 ILE A N 1
ATOM 824 C CA . ILE A 1 106 ? -22.234 -27.672 -8.297 1 96.31 106 ILE A CA 1
ATOM 825 C C . ILE A 1 106 ? -23.422 -27.234 -7.441 1 96.31 106 ILE A C 1
ATOM 827 O O . ILE A 1 106 ? -24.328 -26.578 -7.934 1 96.31 106 ILE A O 1
ATOM 831 N N . TYR A 1 107 ? -23.344 -27.516 -6.113 1 94.62 107 TYR A N 1
ATOM 832 C CA . TYR A 1 107 ? -24.5 -27.25 -5.281 1 94.62 107 TYR A CA 1
ATOM 833 C C . TYR A 1 107 ? -24.156 -26.328 -4.117 1 94.62 107 TYR A C 1
ATOM 835 O O . TYR A 1 107 ? -25.047 -25.812 -3.439 1 94.62 107 TYR A O 1
ATOM 843 N N . THR A 1 108 ? -22.906 -26.109 -3.828 1 95.25 108 THR A N 1
ATOM 844 C CA . THR A 1 108 ? -22.422 -25.266 -2.746 1 95.25 108 THR A CA 1
ATOM 845 C C . THR A 1 108 ? -21.281 -24.359 -3.229 1 95.25 108 THR A C 1
ATOM 847 O O . THR A 1 108 ? -20.938 -24.375 -4.414 1 95.25 108 THR A O 1
ATOM 850 N N . ASP A 1 109 ? -20.828 -23.562 -2.318 1 96.25 109 ASP A N 1
ATOM 851 C CA . ASP A 1 109 ? -19.578 -22.891 -2.631 1 96.25 109 ASP A CA 1
ATOM 852 C C . ASP A 1 109 ? -18.516 -23.891 -3.064 1 96.25 109 ASP A C 1
ATOM 854 O O . ASP A 1 109 ? -18.562 -25.062 -2.672 1 96.25 109 ASP A O 1
ATOM 858 N N . PHE A 1 110 ? -17.672 -23.438 -3.871 1 97.88 110 PHE A N 1
ATOM 859 C CA . PHE A 1 110 ? -16.766 -24.422 -4.445 1 97.88 110 PHE A CA 1
ATOM 860 C C . PHE A 1 110 ? -15.375 -23.828 -4.648 1 97.88 110 PHE A C 1
ATOM 862 O O . PHE A 1 110 ? -15.234 -22.609 -4.781 1 97.88 110 PHE A O 1
ATOM 869 N N . LEU A 1 111 ? -14.414 -24.672 -4.555 1 98.19 111 LEU A N 1
ATOM 870 C CA . LEU A 1 111 ? -13.023 -24.391 -4.863 1 98.19 111 LEU A CA 1
ATOM 871 C C . LEU A 1 111 ? -12.672 -24.828 -6.277 1 98.19 111 LEU A C 1
ATOM 873 O O . LEU A 1 111 ? -13.023 -25.938 -6.688 1 98.19 111 LEU A O 1
ATOM 877 N N . VAL A 1 112 ? -12.141 -23.938 -7.047 1 98.44 112 VAL A N 1
ATOM 878 C CA . VAL A 1 112 ? -11.641 -24.266 -8.375 1 98.44 112 VAL A CA 1
ATOM 879 C C . VAL A 1 112 ? -10.117 -24.188 -8.391 1 98.44 112 VAL A C 1
ATOM 881 O O . VAL A 1 112 ? -9.539 -23.188 -7.953 1 98.44 112 VAL A O 1
ATOM 884 N N . ILE A 1 113 ? -9.492 -25.203 -8.859 1 98.25 113 ILE A N 1
ATOM 885 C CA . ILE A 1 113 ? -8.039 -25.234 -8.906 1 98.25 113 ILE A CA 1
ATOM 886 C C . ILE A 1 113 ? -7.574 -25.812 -10.242 1 98.25 113 ILE A C 1
ATOM 888 O O . ILE A 1 113 ? -8.164 -26.766 -10.75 1 98.25 113 ILE A O 1
ATOM 892 N N . SER A 1 114 ? -6.625 -25.125 -10.812 1 96.88 114 SER A N 1
ATOM 893 C CA . SER A 1 114 ? -6.02 -25.656 -12.023 1 96.88 114 SER A CA 1
ATOM 894 C C . SER A 1 114 ? -5.129 -26.859 -11.719 1 96.88 114 SER A C 1
ATOM 896 O O . SER A 1 114 ? -4.527 -26.922 -10.641 1 96.88 114 SER A O 1
ATOM 898 N N . SER A 1 115 ? -4.992 -27.75 -12.617 1 96.56 115 SER A N 1
ATOM 899 C CA . SER A 1 115 ? -4.23 -28.984 -12.406 1 96.56 115 SER A CA 1
ATOM 900 C C . SER A 1 115 ? -2.73 -28.703 -12.422 1 96.56 115 SER A C 1
ATOM 902 O O . SER A 1 115 ? -1.934 -29.562 -12.031 1 96.56 115 SER A O 1
ATOM 904 N N . ASP A 1 116 ? -2.352 -27.484 -12.828 1 95.44 116 ASP A N 1
ATOM 905 C CA . ASP A 1 116 ? -0.924 -27.203 -12.969 1 95.44 116 ASP A CA 1
ATOM 906 C C . ASP A 1 116 ? -0.396 -26.453 -11.75 1 95.44 116 ASP A C 1
ATOM 908 O O . ASP A 1 116 ? 0.764 -26.031 -11.727 1 95.44 116 ASP A O 1
ATOM 912 N N . LEU A 1 117 ? -1.209 -26.266 -10.781 1 96.5 117 LEU A N 1
ATOM 913 C CA . LEU A 1 117 ? -0.748 -25.562 -9.586 1 96.5 117 LEU A CA 1
ATOM 914 C C . LEU A 1 117 ? -0.125 -26.547 -8.594 1 96.5 117 LEU A C 1
ATOM 916 O O . LEU A 1 117 ? -0.753 -27.531 -8.219 1 96.5 117 LEU A O 1
ATOM 920 N N . ILE A 1 118 ? 1.115 -26.312 -8.211 1 94.38 118 ILE A N 1
ATOM 921 C CA . ILE A 1 118 ? 1.8 -27.047 -7.152 1 94.38 118 ILE A CA 1
ATOM 922 C C . ILE A 1 118 ? 2.02 -26.141 -5.949 1 94.38 118 ILE A C 1
ATOM 924 O O . ILE A 1 118 ? 2.727 -25.125 -6.047 1 94.38 118 ILE A O 1
ATOM 928 N N . THR A 1 119 ? 1.345 -26.484 -4.887 1 93.44 119 THR A N 1
ATOM 929 C CA . THR A 1 119 ? 1.433 -25.594 -3.734 1 93.44 119 THR A CA 1
ATOM 930 C C . THR A 1 119 ? 1.232 -26.359 -2.438 1 93.44 119 THR A C 1
ATOM 932 O O . THR A 1 119 ? 0.62 -27.438 -2.436 1 93.44 119 THR A O 1
ATOM 935 N N . ASP A 1 120 ? 1.849 -25.875 -1.365 1 91 120 ASP A N 1
ATOM 936 C CA . ASP A 1 120 ? 1.622 -26.438 -0.032 1 91 120 ASP A CA 1
ATOM 937 C C . ASP A 1 120 ? 0.942 -25.406 0.876 1 91 120 ASP A C 1
ATOM 939 O O . ASP A 1 120 ? 1.01 -25.516 2.102 1 91 120 ASP A O 1
ATOM 943 N N . VAL A 1 121 ? 0.35 -24.375 0.28 1 91.19 121 VAL A N 1
ATOM 944 C CA . VAL A 1 121 ? -0.374 -23.359 1.052 1 91.19 121 VAL A CA 1
ATOM 945 C C . VAL A 1 121 ? -1.521 -24.031 1.812 1 91.19 121 VAL A C 1
ATOM 947 O O . VAL A 1 121 ? -2.312 -24.766 1.23 1 91.19 121 VAL A O 1
ATOM 950 N N . PRO A 1 122 ? -1.553 -23.797 3.078 1 91.94 122 PRO A N 1
ATOM 951 C CA . PRO A 1 122 ? -2.721 -24.328 3.785 1 91.94 122 PRO A CA 1
ATOM 952 C C . PRO A 1 122 ? -4.035 -23.734 3.281 1 91.94 122 PRO A C 1
ATOM 954 O O . PRO A 1 122 ? -4.266 -22.531 3.416 1 91.94 122 PRO A O 1
ATOM 957 N N . LEU A 1 123 ? -4.801 -24.578 2.779 1 95.12 123 LEU A N 1
ATOM 958 C CA . LEU A 1 123 ? -6.039 -24.125 2.154 1 95.12 123 LEU A CA 1
ATOM 959 C C . LEU A 1 123 ? -6.941 -23.438 3.176 1 95.12 123 LEU A C 1
ATOM 961 O O . LEU A 1 123 ? -7.789 -22.625 2.812 1 95.12 123 LEU A O 1
ATOM 965 N N . LEU A 1 124 ? -6.84 -23.797 4.414 1 91.88 124 LEU A N 1
ATOM 966 C CA . LEU A 1 124 ? -7.621 -23.188 5.488 1 91.88 124 LEU A CA 1
ATOM 967 C C . LEU A 1 124 ? -7.445 -21.672 5.5 1 91.88 124 LEU A C 1
ATOM 969 O O . LEU A 1 124 ? -8.383 -20.938 5.816 1 91.88 124 LEU A O 1
ATOM 973 N N . ASN A 1 125 ? -6.223 -21.25 5.164 1 88.88 125 ASN A N 1
ATOM 974 C CA . ASN A 1 125 ? -5.945 -19.828 5.129 1 88.88 125 ASN A CA 1
ATOM 975 C C . ASN A 1 125 ? -6.824 -19.109 4.109 1 88.88 125 ASN A C 1
ATOM 977 O O . ASN A 1 125 ? -7.305 -18 4.363 1 88.88 125 ASN A O 1
ATOM 981 N N . VAL A 1 126 ? -7.016 -19.703 3.006 1 93.88 126 VAL A N 1
ATOM 982 C CA . VAL A 1 126 ? -7.816 -19.125 1.93 1 93.88 126 VAL A CA 1
ATOM 983 C C . VAL A 1 126 ? -9.297 -19.25 2.266 1 93.88 126 VAL A C 1
ATOM 985 O O . VAL A 1 126 ? -10.062 -18.297 2.094 1 93.88 126 VAL A O 1
ATOM 988 N N . LEU A 1 127 ? -9.656 -20.359 2.797 1 94.19 127 LEU A N 1
ATOM 989 C CA . LEU A 1 127 ? -11.039 -20.641 3.148 1 94.19 127 LEU A CA 1
ATOM 990 C C . LEU A 1 127 ? -11.516 -19.703 4.262 1 94.19 127 LEU A C 1
ATOM 992 O O . LEU A 1 127 ? -12.656 -19.234 4.238 1 94.19 127 LEU A O 1
ATOM 996 N N . ASP A 1 128 ? -10.68 -19.469 5.195 1 90 128 ASP A N 1
ATOM 997 C CA . ASP A 1 128 ? -11.031 -18.594 6.309 1 90 128 ASP A CA 1
ATOM 998 C C . ASP A 1 128 ? -11.359 -17.188 5.824 1 90 128 ASP A C 1
ATOM 1000 O O . ASP A 1 128 ? -12.328 -16.578 6.277 1 90 128 ASP A O 1
ATOM 1004 N N . ILE A 1 129 ? -10.555 -16.734 4.961 1 90.62 129 ILE A N 1
ATOM 1005 C CA . ILE A 1 129 ? -10.812 -15.414 4.398 1 90.62 129 ILE A CA 1
ATOM 1006 C C . ILE A 1 129 ? -12.18 -15.398 3.723 1 90.62 129 ILE A C 1
ATOM 1008 O O . ILE A 1 129 ? -12.977 -14.477 3.928 1 90.62 129 ILE A O 1
ATOM 1012 N N . HIS A 1 130 ? -12.461 -16.406 2.971 1 93.38 130 HIS A N 1
ATOM 1013 C CA . HIS A 1 130 ? -13.703 -16.484 2.211 1 93.38 130 HIS A CA 1
ATOM 1014 C C . HIS A 1 130 ? -14.914 -16.469 3.137 1 93.38 130 HIS A C 1
ATOM 1016 O O . HIS A 1 130 ? -15.875 -15.734 2.908 1 93.38 130 HIS A O 1
ATOM 1022 N N . ARG A 1 131 ? -14.797 -17.266 4.109 1 90 131 ARG A N 1
ATOM 1023 C CA . ARG A 1 131 ? -15.914 -17.422 5.031 1 90 131 ARG A CA 1
ATOM 1024 C C . ARG A 1 131 ? -16.062 -16.188 5.922 1 90 131 ARG A C 1
ATOM 1026 O O . ARG A 1 131 ? -17.172 -15.648 6.062 1 90 131 ARG A O 1
ATOM 1033 N N . GLN A 1 132 ? -14.984 -15.703 6.465 1 85 132 GLN A N 1
ATOM 1034 C CA . GLN A 1 132 ? -15.016 -14.617 7.434 1 85 132 GLN A CA 1
ATOM 1035 C C . GLN A 1 132 ? -15.461 -13.312 6.777 1 85 132 GLN A C 1
ATOM 1037 O O . GLN A 1 132 ? -16.125 -12.484 7.406 1 85 132 GLN A O 1
ATOM 1042 N N . GLN A 1 133 ? -15.117 -13.164 5.555 1 87 133 GLN A N 1
ATOM 1043 C CA . GLN A 1 133 ? -15.414 -11.906 4.887 1 87 133 GLN A CA 1
ATOM 1044 C C . GLN A 1 133 ? -16.656 -12.023 4.02 1 87 133 GLN A C 1
ATOM 1046 O O . GLN A 1 133 ? -17.016 -11.078 3.305 1 87 133 GLN A O 1
ATOM 1051 N N . ASN A 1 134 ? -17.297 -13.203 4.055 1 87.88 134 ASN A N 1
ATOM 1052 C CA . ASN A 1 134 ? -18.406 -13.445 3.137 1 87.88 134 ASN A CA 1
ATOM 1053 C C . ASN A 1 134 ? -18.047 -13.047 1.708 1 87.88 134 ASN A C 1
ATOM 1055 O O . ASN A 1 134 ? -18.766 -12.273 1.072 1 87.88 134 ASN A O 1
ATOM 1059 N N . SER A 1 135 ? -16.922 -13.523 1.261 1 92.44 135 SER A N 1
ATOM 1060 C CA . SER A 1 135 ? -16.359 -13.18 -0.038 1 92.44 135 SER A CA 1
ATOM 1061 C C . SER A 1 135 ? -17.125 -13.844 -1.173 1 92.44 135 SER A C 1
ATOM 1063 O O . SER A 1 135 ? -17.609 -14.977 -1.031 1 92.44 135 SER A O 1
ATOM 1065 N N . SER A 1 136 ? -17.359 -13.078 -2.211 1 95.25 136 SER A N 1
ATOM 1066 C CA . SER A 1 136 ? -17.891 -13.672 -3.43 1 95.25 136 SER A CA 1
ATOM 1067 C C . SER A 1 136 ? -16.875 -14.586 -4.102 1 95.25 136 SER A C 1
ATOM 1069 O O . SER A 1 136 ? -17.219 -15.664 -4.586 1 95.25 136 SER A O 1
ATOM 1071 N N . LEU A 1 137 ? -15.727 -14.102 -4.113 1 97.5 137 LEU A N 1
ATOM 1072 C CA . LEU A 1 137 ? -14.594 -14.766 -4.758 1 97.5 137 LEU A CA 1
ATOM 1073 C C . LEU A 1 137 ? -13.305 -14.516 -3.982 1 97.5 137 LEU A C 1
ATOM 1075 O O . LEU A 1 137 ? -13.016 -13.375 -3.598 1 97.5 137 LEU A O 1
ATOM 1079 N N . THR A 1 138 ? -12.594 -15.516 -3.643 1 98 138 THR A N 1
ATOM 1080 C CA . THR A 1 138 ? -11.297 -15.383 -2.984 1 98 138 THR A CA 1
ATOM 1081 C C . THR A 1 138 ? -10.195 -15.977 -3.852 1 98 138 THR A C 1
ATOM 1083 O O . THR A 1 138 ? -10.258 -17.141 -4.234 1 98 138 THR A O 1
ATOM 1086 N N . LEU A 1 139 ? -9.25 -15.156 -4.156 1 98 139 LEU A N 1
ATOM 1087 C CA . LEU A 1 139 ? -8.148 -15.555 -5.031 1 98 139 LEU A CA 1
ATOM 1088 C C . LEU A 1 139 ? -6.93 -15.961 -4.215 1 98 139 LEU A C 1
ATOM 1090 O O . LEU A 1 139 ? -6.707 -15.445 -3.115 1 98 139 LEU A O 1
ATOM 1094 N N . LEU A 1 140 ? -6.188 -16.906 -4.715 1 97.38 140 LEU A N 1
ATOM 1095 C CA . LEU A 1 140 ? -4.82 -17.172 -4.27 1 97.38 140 LEU A CA 1
ATOM 1096 C C . LEU A 1 140 ? -3.812 -16.469 -5.18 1 97.38 140 LEU A C 1
ATOM 1098 O O . LEU A 1 140 ? -3.715 -16.797 -6.363 1 97.38 140 LEU A O 1
ATOM 1102 N N . LEU A 1 141 ? -3.166 -15.492 -4.617 1 94.81 141 LEU A N 1
ATOM 1103 C CA . LEU A 1 141 ? -2.162 -14.75 -5.367 1 94.81 141 LEU A CA 1
ATOM 1104 C C . LEU A 1 141 ? -0.764 -15.023 -4.824 1 94.81 141 LEU A C 1
ATOM 1106 O O . LEU A 1 141 ? -0.587 -15.203 -3.617 1 94.81 141 LEU A O 1
ATOM 1110 N N . LYS A 1 142 ? 0.168 -15.125 -5.707 1 92.25 142 LYS A N 1
ATOM 1111 C CA . LYS A 1 142 ? 1.561 -15.328 -5.32 1 92.25 142 LYS A CA 1
ATOM 1112 C C . LYS A 1 142 ? 2.389 -14.07 -5.574 1 92.25 142 LYS A C 1
ATOM 1114 O O . LYS A 1 142 ? 2.34 -13.5 -6.664 1 92.25 142 LYS A O 1
ATOM 1119 N N . ASP A 1 143 ? 3.055 -13.586 -4.559 1 87.69 143 ASP A N 1
ATOM 1120 C CA . ASP A 1 143 ? 3.971 -12.461 -4.707 1 87.69 143 ASP A CA 1
ATOM 1121 C C . ASP A 1 143 ? 5.285 -12.906 -5.344 1 87.69 143 ASP A C 1
ATOM 1123 O O . ASP A 1 143 ? 6.043 -13.672 -4.75 1 87.69 143 ASP A O 1
ATOM 1127 N N . GLU A 1 144 ? 5.523 -12.523 -6.535 1 82.5 144 GLU A N 1
ATOM 1128 C CA . GLU A 1 144 ? 6.75 -12.867 -7.246 1 82.5 144 GLU A CA 1
ATOM 1129 C C . GLU A 1 144 ? 7.602 -11.625 -7.508 1 82.5 144 GLU A C 1
ATOM 1131 O O . GLU A 1 144 ? 8.258 -11.523 -8.547 1 82.5 144 GLU A O 1
ATOM 1136 N N . SER A 1 145 ? 7.492 -10.664 -6.746 1 72.12 145 SER A N 1
ATOM 1137 C CA . SER A 1 145 ? 8.203 -9.406 -6.918 1 72.12 145 SER A CA 1
ATOM 1138 C C . SER A 1 145 ? 9.711 -9.617 -6.926 1 72.12 145 SER A C 1
ATOM 1140 O O . SER A 1 145 ? 10.453 -8.836 -7.523 1 72.12 145 SER A O 1
ATOM 1142 N N . ASN A 1 146 ? 10.156 -10.602 -6.297 1 61.41 146 ASN A N 1
ATOM 1143 C CA . ASN A 1 146 ? 11.594 -10.859 -6.238 1 61.41 146 ASN A CA 1
ATOM 1144 C C . ASN A 1 146 ? 12.094 -11.547 -7.504 1 61.41 146 ASN A C 1
ATOM 1146 O O . ASN A 1 146 ? 13.297 -11.68 -7.707 1 61.41 146 ASN A O 1
ATOM 1150 N N . ILE A 1 147 ? 11.148 -12.062 -8.18 1 58.06 147 ILE A N 1
ATOM 1151 C CA . ILE A 1 147 ? 11.539 -12.773 -9.391 1 58.06 147 ILE A CA 1
ATOM 1152 C C . ILE A 1 147 ? 11.531 -11.812 -10.578 1 58.06 147 ILE A C 1
ATOM 1154 O O . ILE A 1 147 ? 10.57 -11.055 -10.766 1 58.06 147 ILE A O 1
ATOM 1158 N N . SER A 1 148 ? 12.688 -11.227 -10.859 1 49.81 148 SER A N 1
ATOM 1159 C CA . SER A 1 148 ? 12.828 -10.328 -12.008 1 49.81 148 SER A CA 1
ATOM 1160 C C . SER A 1 148 ? 11.875 -10.719 -13.133 1 49.81 148 SER A C 1
ATOM 1162 O O . SER A 1 148 ? 11.859 -11.859 -13.578 1 49.81 148 SER A O 1
ATOM 1164 N N . SER A 1 149 ? 10.617 -10.273 -13.016 1 50.25 149 SER A N 1
ATOM 1165 C CA . SER A 1 149 ? 9.633 -10.594 -14.055 1 50.25 149 SER A CA 1
ATOM 1166 C C . SER A 1 149 ? 10.203 -10.328 -15.445 1 50.25 149 SER A C 1
ATOM 1168 O O . SER A 1 149 ? 10.945 -9.367 -15.648 1 50.25 149 SER A O 1
ATOM 1170 N N . SER A 1 150 ? 10.289 -11.32 -16.156 1 47.25 150 SER A N 1
ATOM 1171 C CA . SER A 1 150 ? 10.562 -11.258 -17.578 1 47.25 150 SER A CA 1
ATOM 1172 C C . SER A 1 150 ? 9.727 -10.18 -18.266 1 47.25 150 SER A C 1
ATOM 1174 O O . SER A 1 150 ? 8.68 -9.781 -17.75 1 47.25 150 SER A O 1
ATOM 1176 N N . ASP A 1 151 ? 10.375 -9.383 -19.078 1 49.34 151 ASP A N 1
ATOM 1177 C CA . ASP A 1 151 ? 9.852 -8.445 -20.062 1 49.34 151 ASP A CA 1
ATOM 1178 C C . ASP A 1 151 ? 8.625 -9.016 -20.766 1 49.34 151 ASP A C 1
ATOM 1180 O O . ASP A 1 151 ? 8.703 -9.453 -21.906 1 49.34 151 ASP A O 1
ATOM 1184 N N . SER A 1 152 ? 7.73 -9.688 -19.953 1 55.12 152 SER A N 1
ATOM 1185 C CA . SER A 1 152 ? 6.57 -10.156 -20.703 1 55.12 152 SER A CA 1
ATOM 1186 C C . SER A 1 152 ? 5.773 -8.992 -21.281 1 55.12 152 SER A C 1
ATOM 1188 O O . SER A 1 152 ? 5.844 -7.871 -20.766 1 55.12 152 SER A O 1
ATOM 1190 N N . ASP A 1 153 ? 5.281 -9.156 -22.438 1 58.34 153 ASP A N 1
ATOM 1191 C CA . ASP A 1 153 ? 4.457 -8.219 -23.203 1 58.34 153 ASP A CA 1
ATOM 1192 C C . ASP A 1 153 ? 3.215 -7.812 -22.422 1 58.34 153 ASP A C 1
ATOM 1194 O O . ASP A 1 153 ? 2.701 -6.707 -22.594 1 58.34 153 ASP A O 1
ATOM 1198 N N . GLU A 1 154 ? 2.762 -8.797 -21.531 1 68.38 154 GLU A N 1
ATOM 1199 C CA . GLU A 1 154 ? 1.579 -8.5 -20.734 1 68.38 154 GLU A CA 1
ATOM 1200 C C . GLU A 1 154 ? 1.91 -8.484 -19.25 1 68.38 154 GLU A C 1
ATOM 1202 O O . GLU A 1 154 ? 2.6 -9.383 -18.75 1 68.38 154 GLU A O 1
ATOM 1207 N N . ILE A 1 155 ? 1.604 -7.398 -18.641 1 77.94 155 ILE A N 1
ATOM 1208 C CA . ILE A 1 155 ? 1.861 -7.254 -17.219 1 77.94 155 ILE A CA 1
ATOM 1209 C C . ILE A 1 155 ? 0.538 -7.16 -16.453 1 77.94 155 ILE A C 1
ATOM 1211 O O . ILE A 1 155 ? -0.348 -6.391 -16.844 1 77.94 155 ILE A O 1
ATOM 1215 N N . ASP A 1 156 ? 0.343 -8.062 -15.477 1 85.44 156 ASP A N 1
ATOM 1216 C CA . ASP A 1 156 ? -0.828 -8.016 -14.609 1 85.44 156 ASP A CA 1
ATOM 1217 C C . ASP A 1 156 ? -0.631 -7.008 -13.477 1 85.44 156 ASP A C 1
ATOM 1219 O O . ASP A 1 156 ? 0.389 -7.035 -12.789 1 85.44 156 ASP A O 1
ATOM 1223 N N . TYR A 1 157 ? -1.563 -6.102 -13.43 1 88.88 157 TYR A N 1
ATOM 1224 C CA . TYR A 1 157 ? -1.574 -5.16 -12.32 1 88.88 157 TYR A CA 1
ATOM 1225 C C . TYR A 1 157 ? -2.746 -5.43 -11.383 1 88.88 157 TYR A C 1
ATOM 1227 O O . TYR A 1 157 ? -3.877 -5.633 -11.836 1 88.88 157 TYR A O 1
ATOM 1235 N N . PHE A 1 158 ? -2.404 -5.496 -10.125 1 93.5 158 PHE A N 1
ATOM 1236 C CA . PHE A 1 158 ? -3.43 -5.645 -9.094 1 93.5 158 PHE A CA 1
ATOM 1237 C C . PHE A 1 158 ? -3.441 -4.434 -8.164 1 93.5 158 PHE A C 1
ATOM 1239 O O . PHE A 1 158 ? -2.393 -3.848 -7.887 1 93.5 158 PHE A O 1
ATOM 1246 N N . ALA A 1 159 ? -4.57 -3.982 -7.82 1 94.06 159 ALA A N 1
ATOM 1247 C CA . ALA A 1 159 ? -4.715 -3.072 -6.688 1 94.06 159 ALA A CA 1
ATOM 1248 C C . ALA A 1 159 ? -5.391 -3.77 -5.508 1 94.06 159 ALA A C 1
ATOM 1250 O O . ALA A 1 159 ? -6.418 -4.426 -5.676 1 94.06 159 ALA A O 1
ATOM 1251 N N . LEU A 1 160 ? -4.762 -3.711 -4.391 1 93.06 160 LEU A N 1
ATOM 1252 C CA . LEU A 1 160 ? -5.277 -4.367 -3.195 1 93.06 160 LEU A CA 1
ATOM 1253 C C . LEU A 1 160 ? -5.367 -3.389 -2.031 1 93.06 160 LEU A C 1
ATOM 1255 O O . LEU A 1 160 ? -4.512 -2.51 -1.887 1 93.06 160 LEU A O 1
ATOM 1259 N N . THR A 1 161 ? -6.43 -3.496 -1.306 1 89.38 161 THR A N 1
ATOM 1260 C CA . THR A 1 161 ? -6.473 -2.793 -0.029 1 89.38 161 THR A CA 1
ATOM 1261 C C . THR A 1 161 ? -5.789 -3.609 1.062 1 89.38 161 THR A C 1
ATOM 1263 O O . THR A 1 161 ? -5.664 -4.832 0.946 1 89.38 161 THR A O 1
ATOM 1266 N N . ASN A 1 162 ? -5.23 -2.99 2.082 1 80.81 162 ASN A N 1
ATOM 1267 C CA . ASN A 1 162 ? -4.672 -3.643 3.262 1 80.81 162 ASN A CA 1
ATOM 1268 C C . ASN A 1 162 ? -3.529 -4.586 2.893 1 80.81 162 ASN A C 1
ATOM 1270 O O . ASN A 1 162 ? -3.441 -5.695 3.42 1 80.81 162 ASN A O 1
ATOM 1274 N N . TYR A 1 163 ? -2.836 -4.254 1.871 1 77.69 163 TYR A N 1
ATOM 1275 C CA . TYR A 1 163 ? -1.722 -5.082 1.424 1 77.69 163 TYR A CA 1
ATOM 1276 C C . TYR A 1 163 ? -0.399 -4.336 1.556 1 77.69 163 TYR A C 1
ATOM 1278 O O . TYR A 1 163 ? -0.286 -3.182 1.135 1 77.69 163 TYR A O 1
ATOM 1286 N N . GLU A 1 164 ? 0.55 -4.891 2.441 1 61.56 164 GLU A N 1
ATOM 1287 C CA . GLU A 1 164 ? 1.907 -4.355 2.467 1 61.56 164 GLU A CA 1
ATOM 1288 C C . GLU A 1 164 ? 2.939 -5.449 2.205 1 61.56 164 GLU A C 1
ATOM 1290 O O . GLU A 1 164 ? 2.842 -6.547 2.76 1 61.56 164 GLU A O 1
ATOM 1295 N N . ARG A 1 165 ? 3.709 -5.418 1.212 1 55.41 165 ARG A N 1
ATOM 1296 C CA . ARG A 1 165 ? 4.77 -6.398 1.004 1 55.41 165 ARG A CA 1
ATOM 1297 C C . ARG A 1 165 ? 5.609 -6.57 2.266 1 55.41 165 ARG A C 1
ATOM 1299 O O . ARG A 1 165 ? 6.02 -7.684 2.598 1 55.41 165 ARG A O 1
ATOM 1306 N N . ALA A 1 166 ? 6.039 -5.582 3.027 1 46.97 166 ALA A N 1
ATOM 1307 C CA . ALA A 1 166 ? 6.93 -5.809 4.164 1 46.97 166 ALA A CA 1
ATOM 1308 C C . ALA A 1 166 ? 6.234 -6.625 5.246 1 46.97 166 ALA A C 1
ATOM 1310 O O . ALA A 1 166 ? 6.883 -7.371 5.984 1 46.97 166 ALA A O 1
ATOM 1311 N N . ALA A 1 167 ? 5.09 -6.285 5.566 1 39.72 167 ALA A N 1
ATOM 1312 C CA . ALA A 1 167 ? 4.473 -6.902 6.738 1 39.72 167 ALA A CA 1
ATOM 1313 C C . ALA A 1 167 ? 4.297 -8.406 6.543 1 39.72 167 ALA A C 1
ATOM 1315 O O . ALA A 1 167 ? 4.027 -9.133 7.496 1 39.72 167 ALA A O 1
ATOM 1316 N N . VAL A 1 168 ? 4.168 -8.906 5.355 1 37.78 168 VAL A N 1
ATOM 1317 C CA . VAL A 1 168 ? 3.895 -10.336 5.246 1 37.78 168 VAL A CA 1
ATOM 1318 C C . VAL A 1 168 ? 5.051 -11.133 5.848 1 37.78 168 VAL A C 1
ATOM 1320 O O . VAL A 1 168 ? 4.891 -12.305 6.195 1 37.78 168 VAL A O 1
ATOM 1323 N N . GLN A 1 169 ? 6.223 -10.484 6.02 1 37.56 169 GLN A N 1
ATOM 1324 C CA . GLN A 1 169 ? 7.27 -11.352 6.555 1 37.56 169 GLN A CA 1
ATOM 1325 C C . GLN A 1 169 ? 6.941 -11.789 7.98 1 37.56 169 GLN A C 1
ATOM 1327 O O . GLN A 1 169 ? 7.41 -12.836 8.438 1 37.56 169 GLN A O 1
ATOM 1332 N N . GLN A 1 170 ? 6.379 -10.828 8.766 1 35.12 170 GLN A N 1
ATOM 1333 C CA . GLN A 1 170 ? 6.344 -11.234 10.164 1 35.12 170 GLN A CA 1
ATOM 1334 C C . GLN A 1 170 ? 5.383 -12.406 10.375 1 35.12 170 GLN A C 1
ATOM 1336 O O . GLN A 1 170 ? 5.293 -12.953 11.477 1 35.12 170 GLN A O 1
ATOM 1341 N N . PHE A 1 171 ? 4.453 -12.531 9.531 1 32.84 171 PHE A N 1
ATOM 1342 C CA . PHE A 1 171 ? 3.555 -13.594 9.969 1 32.84 171 PHE A CA 1
ATOM 1343 C C . PHE A 1 171 ? 4.293 -14.922 10.047 1 32.84 171 PHE A C 1
ATOM 1345 O O . PHE A 1 171 ? 3.885 -15.82 10.797 1 32.84 171 PHE A O 1
ATOM 1352 N N . VAL A 1 172 ? 5.324 -15 9.234 1 32.72 172 VAL A N 1
ATOM 1353 C CA . VAL A 1 172 ? 5.734 -16.391 9.078 1 32.72 172 VAL A CA 1
ATOM 1354 C C . VAL A 1 172 ? 6.652 -16.797 10.227 1 32.72 172 VAL A C 1
ATOM 1356 O O . VAL A 1 172 ? 7.012 -17.969 10.367 1 32.72 172 VAL A O 1
ATOM 1359 N N . ASP A 1 173 ? 7.309 -15.867 10.852 1 30.8 173 ASP A N 1
ATOM 1360 C CA . ASP A 1 173 ? 8.398 -16.484 11.602 1 30.8 173 ASP A CA 1
ATOM 1361 C C . ASP A 1 173 ? 7.875 -17.25 12.805 1 30.8 173 ASP A C 1
ATOM 1363 O O . ASP A 1 173 ? 8.648 -17.859 13.547 1 30.8 173 ASP A O 1
ATOM 1367 N N . SER A 1 174 ? 7.004 -16.641 13.703 1 31.33 174 SER A N 1
ATOM 1368 C CA . SER A 1 174 ? 7.09 -17.312 14.992 1 31.33 174 SER A CA 1
ATOM 1369 C C . SER A 1 174 ? 6.574 -18.75 14.898 1 31.33 174 SER A C 1
ATOM 1371 O O . SER A 1 174 ? 5.465 -18.984 14.414 1 31.33 174 SER A O 1
ATOM 1373 N N . GLU A 1 175 ? 7.395 -19.688 14.781 1 31.47 175 GLU A N 1
ATOM 1374 C CA . GLU A 1 175 ? 7.176 -21.078 15.164 1 31.47 175 GLU A CA 1
ATOM 1375 C C . GLU A 1 175 ? 6.133 -21.188 16.266 1 31.47 175 GLU A C 1
ATOM 1377 O O . GLU A 1 175 ? 5.727 -22.297 16.641 1 31.47 175 GLU A O 1
ATOM 1382 N N . GLN A 1 176 ? 6.281 -20.391 17.406 1 31.06 176 GLN A N 1
ATOM 1383 C CA . GLN A 1 176 ? 5.426 -20.688 18.547 1 31.06 176 GLN A CA 1
ATOM 1384 C C . GLN A 1 176 ? 3.965 -20.391 18.234 1 31.06 176 GLN A C 1
ATOM 1386 O O . GLN A 1 176 ? 3.664 -19.469 17.469 1 31.06 176 GLN A O 1
ATOM 1391 N N . PRO A 1 177 ? 3.127 -21.328 18.625 1 30.86 177 PRO A N 1
ATOM 1392 C CA . PRO A 1 177 ? 1.692 -21.031 18.609 1 30.86 177 PRO A CA 1
ATOM 1393 C C . PRO A 1 177 ? 1.395 -19.547 18.781 1 30.86 177 PRO A C 1
ATOM 1395 O O . PRO A 1 177 ? 1.93 -18.906 19.688 1 30.86 177 PRO A O 1
ATOM 1398 N N . ILE A 1 178 ? 1.34 -18.875 17.688 1 35.06 178 ILE A N 1
ATOM 1399 C CA . ILE A 1 178 ? 0.86 -17.5 17.859 1 35.06 178 ILE A CA 1
ATOM 1400 C C . ILE A 1 178 ? 0.01 -17.406 19.125 1 35.06 178 ILE A C 1
ATOM 1402 O O . ILE A 1 178 ? -0.961 -18.156 19.281 1 35.06 178 ILE A O 1
ATOM 1406 N N . SER A 1 179 ? 0.573 -17 20.078 1 33.47 179 SER A N 1
ATOM 1407 C CA . SER A 1 179 ? -0.287 -16.844 21.25 1 33.47 179 SER A CA 1
ATOM 1408 C C . SER A 1 179 ? -1.615 -16.188 20.875 1 33.47 179 SER A C 1
ATOM 1410 O O . SER A 1 179 ? -1.721 -15.539 19.828 1 33.47 179 SER A O 1
ATOM 1412 N N . ALA A 1 180 ? -2.725 -16.641 21.531 1 32.5 180 ALA A N 1
ATOM 1413 C CA . ALA A 1 180 ? -4.078 -16.125 21.344 1 32.5 180 ALA A CA 1
ATOM 1414 C C . ALA A 1 180 ? -4.059 -14.633 21.031 1 32.5 180 ALA A C 1
ATOM 1416 O O . ALA A 1 180 ? -4.863 -14.148 20.234 1 32.5 180 ALA A O 1
ATOM 1417 N N . MET A 1 181 ? -3.082 -14.039 21.609 1 32.78 181 MET A N 1
ATOM 1418 C CA . MET A 1 181 ? -2.992 -12.586 21.516 1 32.78 181 MET A CA 1
ATOM 1419 C C . MET A 1 181 ? -2.414 -12.164 20.172 1 32.78 181 MET A C 1
ATOM 1421 O O . MET A 1 181 ? -2.881 -11.195 19.562 1 32.78 181 MET A O 1
ATOM 1425 N N . GLN A 1 182 ? -1.374 -12.852 19.656 1 36.5 182 GLN A N 1
ATOM 1426 C CA . GLN A 1 182 ? -0.743 -12.523 18.391 1 36.5 182 GLN A CA 1
ATOM 1427 C C . GLN A 1 182 ? -1.656 -12.875 17.219 1 36.5 182 GLN A C 1
ATOM 1429 O O . GLN A 1 182 ? -1.668 -12.18 16.203 1 36.5 182 GLN A O 1
ATOM 1434 N N . ARG A 1 183 ? -2.303 -14.117 17.297 1 36.38 183 ARG A N 1
ATOM 1435 C CA . ARG A 1 183 ? -3.379 -14.469 16.375 1 36.38 183 ARG A CA 1
ATOM 1436 C C . ARG A 1 183 ? -4.414 -13.359 16.281 1 36.38 183 ARG A C 1
ATOM 1438 O O . ARG A 1 183 ? -4.953 -13.086 15.211 1 36.38 183 ARG A O 1
ATOM 1445 N N . ARG A 1 184 ? -4.684 -12.961 17.547 1 35.19 184 ARG A N 1
ATOM 1446 C CA . ARG A 1 184 ? -5.68 -11.898 17.625 1 35.19 184 ARG A CA 1
ATOM 1447 C C . ARG A 1 184 ? -5.195 -10.633 16.922 1 35.19 184 ARG A C 1
ATOM 1449 O O . ARG A 1 184 ? -5.977 -9.938 16.266 1 35.19 184 ARG A O 1
ATOM 1456 N N . LYS A 1 185 ? -3.859 -10.492 17.125 1 38.53 185 LYS A N 1
ATOM 1457 C CA . LYS A 1 185 ? -3.279 -9.312 16.484 1 38.53 185 LYS A CA 1
ATOM 1458 C C . LYS A 1 185 ? -3.248 -9.477 14.969 1 38.53 185 LYS A C 1
ATOM 1460 O O . LYS A 1 185 ? -3.451 -8.508 14.234 1 38.53 185 LYS A O 1
ATOM 1465 N N . LYS A 1 186 ? -2.805 -10.805 14.492 1 40.62 186 LYS A N 1
ATOM 1466 C CA . LYS A 1 186 ? -2.83 -11.203 13.086 1 40.62 186 LYS A CA 1
ATOM 1467 C C . LYS A 1 186 ? -4.246 -11.141 12.523 1 40.62 186 LYS A C 1
ATOM 1469 O O . LYS A 1 186 ? -4.441 -10.781 11.359 1 40.62 186 LYS A O 1
ATOM 1474 N N . LEU A 1 187 ? -5.137 -11.719 13.312 1 37.94 187 LEU A N 1
ATOM 1475 C CA . LEU A 1 187 ? -6.566 -11.719 13.008 1 37.94 187 LEU A CA 1
ATOM 1476 C C . LEU A 1 187 ? -7.094 -10.289 12.883 1 37.94 187 LEU A C 1
ATOM 1478 O O . LEU A 1 187 ? -8.086 -10.047 12.195 1 37.94 187 LEU A O 1
ATOM 1482 N N . ALA A 1 188 ? -6.332 -9.453 13.5 1 43.91 188 ALA A N 1
ATOM 1483 C CA . ALA A 1 188 ? -6.82 -8.078 13.531 1 43.91 188 ALA A CA 1
ATOM 1484 C C . ALA A 1 188 ? -6.469 -7.344 12.234 1 43.91 188 ALA A C 1
ATOM 1486 O O . ALA A 1 188 ? -7.07 -6.312 11.922 1 43.91 188 ALA A O 1
ATOM 1487 N N . LEU A 1 189 ? -5.559 -8.148 11.383 1 56.34 189 LEU A N 1
ATOM 1488 C CA . LEU A 1 189 ? -5.254 -7.449 10.133 1 56.34 189 LEU A CA 1
ATOM 1489 C C . LEU A 1 189 ? -6.258 -7.82 9.047 1 56.34 189 LEU A C 1
ATOM 1491 O O . LEU A 1 189 ? -6.523 -9 8.82 1 56.34 189 LEU A O 1
ATOM 1495 N N . LYS A 1 190 ? -7.082 -6.961 8.555 1 73.31 190 LYS A N 1
ATOM 1496 C CA . LYS A 1 190 ? -8.047 -7.125 7.469 1 73.31 190 LYS A CA 1
ATOM 1497 C C . LYS A 1 190 ? -7.367 -7.676 6.215 1 73.31 190 LYS A C 1
ATOM 1499 O O . LYS A 1 190 ? -6.273 -7.242 5.852 1 73.31 190 LYS A O 1
ATOM 1504 N N . PRO A 1 191 ? -7.871 -8.914 5.703 1 86.56 191 PRO A N 1
ATOM 1505 C CA . PRO A 1 191 ? -7.297 -9.469 4.473 1 86.56 191 PRO A CA 1
ATOM 1506 C C . PRO A 1 191 ? -7.352 -8.484 3.307 1 86.56 191 PRO A C 1
ATOM 1508 O O . PRO A 1 191 ? -8.188 -7.574 3.299 1 86.56 191 PRO A O 1
ATOM 1511 N N . PRO A 1 192 ? -6.508 -8.688 2.387 1 90.56 192 PRO A N 1
ATOM 1512 C CA . PRO A 1 192 ? -6.504 -7.781 1.24 1 90.56 192 PRO A CA 1
ATOM 1513 C C . PRO A 1 192 ? -7.715 -7.969 0.331 1 90.56 192 PRO A C 1
ATOM 1515 O O . PRO A 1 192 ? -8.039 -9.102 -0.047 1 90.56 192 PRO A O 1
ATOM 1518 N N . ARG A 1 193 ? -8.352 -6.93 0.046 1 93.5 193 ARG A N 1
ATOM 1519 C CA . ARG A 1 193 ? -9.422 -6.914 -0.948 1 93.5 193 ARG A CA 1
ATOM 1520 C C . ARG A 1 193 ? -8.883 -6.543 -2.326 1 93.5 193 ARG A C 1
ATOM 1522 O O . ARG A 1 193 ? -8.07 -5.629 -2.455 1 93.5 193 ARG A O 1
ATOM 1529 N N . VAL A 1 194 ? -9.18 -7.352 -3.32 1 96.44 194 VAL A N 1
ATOM 1530 C CA . VAL A 1 194 ? -8.75 -7.066 -4.684 1 96.44 194 VAL A CA 1
ATOM 1531 C C . VAL A 1 194 ? -9.727 -6.094 -5.344 1 96.44 194 VAL A C 1
ATOM 1533 O O . VAL A 1 194 ? -10.875 -6.449 -5.621 1 96.44 194 VAL A O 1
ATOM 1536 N N . ILE A 1 195 ? -9.242 -4.906 -5.668 1 95.94 195 ILE A N 1
ATOM 1537 C CA . ILE A 1 195 ? -10.18 -3.883 -6.117 1 95.94 195 ILE A CA 1
ATOM 1538 C C . ILE A 1 195 ? -9.875 -3.504 -7.566 1 95.94 195 ILE A C 1
ATOM 1540 O O . ILE A 1 195 ? -10.641 -2.77 -8.195 1 95.94 195 ILE A O 1
ATOM 1544 N N . MET A 1 196 ? -8.781 -3.955 -8.031 1 94.75 196 MET A N 1
ATOM 1545 C CA . MET A 1 196 ? -8.438 -3.762 -9.438 1 94.75 196 MET A CA 1
ATOM 1546 C C . MET A 1 196 ? -7.66 -4.961 -9.977 1 94.75 196 MET A C 1
ATOM 1548 O O . MET A 1 196 ? -6.805 -5.516 -9.281 1 94.75 196 MET A O 1
ATOM 1552 N N . ASP A 1 197 ? -7.969 -5.473 -11.031 1 93.94 197 ASP A N 1
ATOM 1553 C CA . ASP A 1 197 ? -7.301 -6.504 -11.82 1 93.94 197 ASP A CA 1
ATOM 1554 C C . ASP A 1 197 ? -7.238 -6.117 -13.297 1 93.94 197 ASP A C 1
ATOM 1556 O O . ASP A 1 197 ? -8.219 -6.266 -14.023 1 93.94 197 ASP A O 1
ATOM 1560 N N . GLN A 1 198 ? -6.051 -5.613 -13.68 1 88.38 198 GLN A N 1
ATOM 1561 C CA . GLN A 1 198 ? -5.914 -5.113 -15.047 1 88.38 198 GLN A CA 1
ATOM 1562 C C . GLN A 1 198 ? -4.684 -5.707 -15.727 1 88.38 198 GLN A C 1
ATOM 1564 O O . GLN A 1 198 ? -3.633 -5.859 -15.094 1 88.38 198 GLN A O 1
ATOM 1569 N N . VAL A 1 199 ? -4.953 -6.125 -16.906 1 84 199 VAL A N 1
ATOM 1570 C CA . VAL A 1 199 ? -3.855 -6.566 -17.75 1 84 199 VAL A CA 1
ATOM 1571 C C . VAL A 1 199 ? -3.488 -5.465 -18.75 1 84 199 VAL A C 1
ATOM 1573 O O . VAL A 1 199 ? -4.34 -4.988 -19.5 1 84 199 VAL A O 1
ATOM 1576 N N . LEU A 1 200 ? -2.314 -4.953 -18.656 1 82.5 200 LEU A N 1
ATOM 1577 C CA . LEU A 1 200 ? -1.85 -3.939 -19.594 1 82.5 200 LEU A CA 1
ATOM 1578 C C . LEU A 1 200 ? -1.023 -4.57 -20.703 1 82.5 200 LEU A C 1
ATOM 1580 O O . LEU A 1 200 ? -0.163 -5.418 -20.453 1 82.5 200 LEU A O 1
ATOM 1584 N N . ASP A 1 201 ? -1.416 -4.199 -21.875 1 79.69 201 ASP A N 1
ATOM 1585 C CA . ASP A 1 201 ? -0.666 -4.676 -23.031 1 79.69 201 ASP A CA 1
ATOM 1586 C C . ASP A 1 201 ? 0.448 -3.699 -23.406 1 79.69 201 ASP A C 1
ATOM 1588 O O . ASP A 1 201 ? 0.538 -2.605 -22.844 1 79.69 201 ASP A O 1
ATOM 1592 N N . SER A 1 202 ? 1.329 -4.039 -24.25 1 76 202 SER A N 1
ATOM 1593 C CA . SER A 1 202 ? 2.482 -3.25 -24.672 1 76 202 SER A CA 1
ATOM 1594 C C . SER A 1 202 ? 2.053 -1.909 -25.266 1 76 202 SER A C 1
ATOM 1596 O O . SER A 1 202 ? 2.818 -0.943 -25.234 1 76 202 SER A O 1
ATOM 1598 N N . GLU A 1 203 ? 0.791 -1.777 -25.609 1 78.06 203 GLU A N 1
ATOM 1599 C CA . GLU A 1 203 ? 0.329 -0.55 -26.25 1 78.06 203 GLU A CA 1
ATOM 1600 C C . GLU A 1 203 ? -0.15 0.466 -25.219 1 78.06 203 GLU A C 1
ATOM 1602 O O . GLU A 1 203 ? -0.201 1.665 -25.484 1 78.06 203 GLU A O 1
ATOM 1607 N N . ASP A 1 204 ? -0.479 -0.068 -24.109 1 81.5 204 ASP A N 1
ATOM 1608 C CA . ASP A 1 204 ? -0.969 0.825 -23.062 1 81.5 204 ASP A CA 1
ATOM 1609 C C . ASP A 1 204 ? 0.17 1.646 -22.469 1 81.5 204 ASP A C 1
ATOM 1611 O O . ASP A 1 204 ? 1.126 1.087 -21.922 1 81.5 204 ASP A O 1
ATOM 1615 N N . LYS A 1 205 ? 0.069 2.93 -22.547 1 83.88 205 LYS A N 1
ATOM 1616 C CA . LYS A 1 205 ? 1.147 3.801 -22.078 1 83.88 205 LYS A CA 1
ATOM 1617 C C . LYS A 1 205 ? 0.938 4.223 -20.641 1 83.88 205 LYS A C 1
ATOM 1619 O O . LYS A 1 205 ? 1.876 4.672 -19.969 1 83.88 205 LYS A O 1
ATOM 1624 N N . SER A 1 206 ? -0.347 4.078 -20.219 1 89.44 206 SER A N 1
ATOM 1625 C CA . SER A 1 206 ? -0.628 4.504 -18.844 1 89.44 206 SER A CA 1
ATOM 1626 C C . SER A 1 206 ? -1.823 3.752 -18.266 1 89.44 206 SER A C 1
ATOM 1628 O O . SER A 1 206 ? -2.598 3.145 -19.016 1 89.44 206 SER A O 1
ATOM 1630 N N . LEU A 1 207 ? -1.817 3.674 -17.016 1 89.88 207 LEU A N 1
ATOM 1631 C CA . LEU A 1 207 ? -2.979 3.18 -16.281 1 89.88 207 LEU A CA 1
ATOM 1632 C C . LEU A 1 207 ? -3.828 4.336 -15.773 1 89.88 207 LEU A C 1
ATOM 1634 O O . LEU A 1 207 ? -3.311 5.262 -15.141 1 89.88 207 LEU A O 1
ATOM 1638 N N . SER A 1 208 ? -5.059 4.344 -16.062 1 89.62 208 SER A N 1
ATOM 1639 C CA . SER A 1 208 ? -5.977 5.391 -15.625 1 89.62 208 SER A CA 1
ATOM 1640 C C . SER A 1 208 ? -6.773 4.957 -14.398 1 89.62 208 SER A C 1
ATOM 1642 O O . SER A 1 208 ? -7.445 3.926 -14.422 1 89.62 208 SER A O 1
ATOM 1644 N N . VAL A 1 209 ? -6.688 5.711 -13.359 1 90.56 209 VAL A N 1
ATOM 1645 C CA . VAL A 1 209 ? -7.441 5.461 -12.133 1 90.56 209 VAL A CA 1
ATOM 1646 C C . VAL A 1 209 ? -8.516 6.527 -11.961 1 90.56 209 VAL A C 1
ATOM 1648 O O . VAL A 1 209 ? -8.211 7.691 -11.688 1 90.56 209 VAL A O 1
ATOM 1651 N N . PRO A 1 210 ? -9.734 6.152 -12.055 1 90.06 210 PRO A N 1
ATOM 1652 C CA . PRO A 1 210 ? -10.812 7.141 -11.945 1 90.06 210 PRO A CA 1
ATOM 1653 C C . PRO A 1 210 ? -10.93 7.734 -10.547 1 90.06 210 PRO A C 1
ATOM 1655 O O . PRO A 1 210 ? -10.633 7.055 -9.555 1 90.06 210 PRO A O 1
ATOM 1658 N N . ARG A 1 211 ? -11.422 8.953 -10.492 1 87.38 211 ARG A N 1
ATOM 1659 C CA . ARG A 1 211 ? -11.617 9.641 -9.219 1 87.38 211 ARG A CA 1
ATOM 1660 C C . ARG A 1 211 ? -12.609 8.898 -8.336 1 87.38 211 ARG A C 1
ATOM 1662 O O . ARG A 1 211 ? -12.438 8.828 -7.117 1 87.38 211 ARG A O 1
ATOM 1669 N N . SER A 1 212 ? -13.641 8.414 -8.961 1 87.06 212 SER A N 1
ATOM 1670 C CA . SER A 1 212 ? -14.648 7.66 -8.219 1 87.06 212 SER A CA 1
ATOM 1671 C C . SER A 1 212 ? -14.039 6.441 -7.535 1 87.06 212 SER A C 1
ATOM 1673 O O . SER A 1 212 ? -14.43 6.09 -6.422 1 87.06 212 SER A O 1
ATOM 1675 N N . PHE A 1 213 ? -13.133 5.848 -8.219 1 90.81 213 PHE A N 1
ATOM 1676 C CA . PHE A 1 213 ? -12.406 4.711 -7.672 1 90.81 213 PHE A CA 1
ATOM 1677 C C . PHE A 1 213 ? -11.617 5.117 -6.434 1 90.81 213 PHE A C 1
ATOM 1679 O O . PHE A 1 213 ? -11.68 4.449 -5.402 1 90.81 213 PHE A O 1
ATOM 1686 N N . MET A 1 214 ? -10.93 6.176 -6.516 1 86.88 214 MET A N 1
ATOM 1687 C CA . MET A 1 214 ? -10.07 6.648 -5.434 1 86.88 214 MET A CA 1
ATOM 1688 C C . MET A 1 214 ? -10.906 7.141 -4.254 1 86.88 214 MET A C 1
ATOM 1690 O O . MET A 1 214 ? -10.461 7.09 -3.107 1 86.88 214 MET A O 1
ATOM 1694 N N . ARG A 1 215 ? -12.047 7.691 -4.539 1 84.94 215 ARG A N 1
ATOM 1695 C CA . ARG A 1 215 ? -12.953 8.102 -3.469 1 84.94 215 ARG A CA 1
ATOM 1696 C C . ARG A 1 215 ? -13.445 6.891 -2.676 1 84.94 215 ARG A C 1
ATOM 1698 O O . ARG A 1 215 ? -13.547 6.949 -1.448 1 84.94 215 ARG A O 1
ATOM 1705 N N . ARG A 1 216 ? -13.711 5.852 -3.41 1 87 216 ARG A N 1
ATOM 1706 C CA . ARG A 1 216 ? -14.219 4.641 -2.773 1 87 216 ARG A CA 1
ATOM 1707 C C . ARG A 1 216 ? -13.125 3.936 -1.982 1 87 216 ARG A C 1
ATOM 1709 O O . ARG A 1 216 ? -13.375 3.395 -0.904 1 87 216 ARG A O 1
ATOM 1716 N N . TRP A 1 217 ? -11.984 3.957 -2.641 1 88.81 217 TRP A N 1
ATOM 1717 C CA . TRP A 1 217 ? -10.844 3.291 -2.031 1 88.81 217 TRP A CA 1
ATOM 1718 C C . TRP A 1 217 ? -9.742 4.293 -1.705 1 88.81 217 TRP A C 1
ATOM 1720 O O . TRP A 1 217 ? -8.836 4.516 -2.514 1 88.81 217 TRP A O 1
ATOM 1730 N N . PRO A 1 218 ? -9.719 4.852 -0.536 1 84.25 218 PRO A N 1
ATOM 1731 C CA . PRO A 1 218 ? -8.805 5.957 -0.233 1 84.25 218 PRO A CA 1
ATOM 1732 C C . PRO A 1 218 ? -7.355 5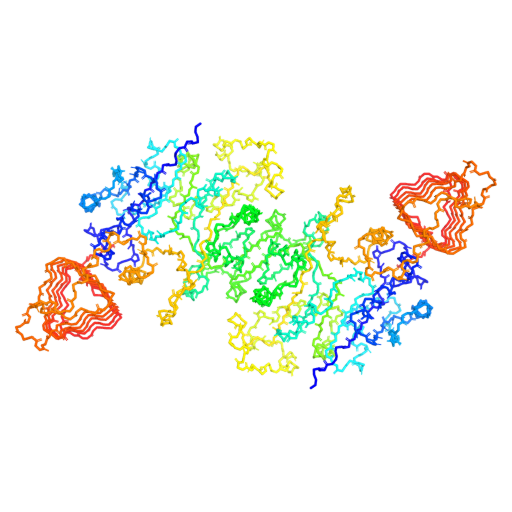.504 -0.106 1 84.25 218 PRO A C 1
ATOM 1734 O O . PRO A 1 218 ? -6.438 6.309 -0.261 1 84.25 218 PRO A O 1
ATOM 1737 N N . ASN A 1 219 ? -7.195 4.266 0.266 1 85.19 219 ASN A N 1
ATOM 1738 C CA . ASN A 1 219 ? -5.859 3.713 0.451 1 85.19 219 ASN A CA 1
ATOM 1739 C C . ASN A 1 219 ? -5.734 2.324 -0.169 1 85.19 219 ASN A C 1
ATOM 1741 O O . ASN A 1 219 ? -6.43 1.393 0.239 1 85.19 219 ASN A O 1
ATOM 1745 N N . PHE A 1 220 ? -4.867 2.213 -1.121 1 90.12 220 PHE A N 1
ATOM 1746 C CA . PHE A 1 220 ? -4.676 0.9 -1.726 1 90.12 220 PHE A CA 1
ATOM 1747 C C . PHE A 1 220 ? -3.27 0.762 -2.293 1 90.12 220 PHE A C 1
ATOM 1749 O O . PHE A 1 220 ? -2.586 1.763 -2.521 1 90.12 220 PHE A O 1
ATOM 1756 N N . THR A 1 221 ? -2.873 -0.401 -2.535 1 90.44 221 THR A N 1
ATOM 1757 C CA . THR A 1 221 ? -1.562 -0.72 -3.088 1 90.44 221 THR A CA 1
ATOM 1758 C C . THR A 1 221 ? -1.686 -1.181 -4.539 1 90.44 221 THR A C 1
ATOM 1760 O O . THR A 1 221 ? -2.494 -2.057 -4.852 1 90.44 221 THR A O 1
ATOM 1763 N N . LEU A 1 222 ? -1.007 -0.535 -5.391 1 91.56 222 LEU A N 1
ATOM 1764 C CA . LEU A 1 222 ? -0.877 -0.967 -6.777 1 91.56 222 LEU A CA 1
ATOM 1765 C C . LEU A 1 222 ? 0.416 -1.748 -6.988 1 91.56 222 LEU A C 1
ATOM 1767 O O . LEU A 1 222 ? 1.489 -1.299 -6.578 1 91.56 222 LEU A O 1
ATOM 1771 N N . THR A 1 223 ? 0.29 -2.965 -7.578 1 90.12 223 THR A N 1
ATOM 1772 C CA . THR A 1 223 ? 1.479 -3.801 -7.695 1 90.12 223 THR A CA 1
ATOM 1773 C C . THR A 1 223 ? 1.432 -4.641 -8.969 1 90.12 223 THR A C 1
ATOM 1775 O O . THR A 1 223 ? 0.354 -5.047 -9.406 1 90.12 223 THR A O 1
ATOM 1778 N N . LYS A 1 224 ? 2.551 -4.867 -9.516 1 87.69 224 LYS A N 1
ATOM 1779 C CA . LYS A 1 224 ? 2.68 -5.785 -10.641 1 87.69 224 LYS A CA 1
ATOM 1780 C C . LYS A 1 224 ? 3.383 -7.074 -10.227 1 87.69 224 LYS A C 1
ATOM 1782 O O . LYS A 1 224 ? 3.715 -7.91 -11.07 1 87.69 224 LYS A O 1
ATOM 1787 N N . GLY A 1 225 ? 3.562 -7.215 -8.992 1 85.94 225 GLY A N 1
ATOM 1788 C CA . GLY A 1 225 ? 4.359 -8.328 -8.5 1 85.94 225 GLY A CA 1
ATOM 1789 C C . GLY A 1 225 ? 3.533 -9.547 -8.156 1 85.94 225 GLY A C 1
ATOM 1790 O O . GLY A 1 225 ? 4.082 -10.609 -7.832 1 85.94 225 GLY A O 1
ATOM 1791 N N . LEU A 1 226 ? 2.262 -9.438 -8.25 1 90.88 226 LEU A N 1
ATOM 1792 C CA . LEU A 1 226 ? 1.396 -10.547 -7.871 1 90.88 226 LEU A CA 1
ATOM 1793 C C . LEU A 1 226 ? 0.983 -11.359 -9.094 1 90.88 226 LEU A C 1
ATOM 1795 O O . LEU A 1 226 ? 0.726 -10.789 -10.164 1 90.88 226 LEU A O 1
ATOM 1799 N N . LYS A 1 227 ? 1.002 -12.625 -8.945 1 91.31 227 LYS A N 1
ATOM 1800 C CA . LYS A 1 227 ? 0.574 -13.531 -10 1 91.31 227 LYS A CA 1
ATOM 1801 C C . LYS A 1 227 ? -0.598 -14.398 -9.547 1 91.31 227 LYS A C 1
ATOM 1803 O O . LYS A 1 227 ? -0.623 -14.859 -8.406 1 91.31 227 LYS A O 1
ATOM 1808 N N . ASP A 1 228 ? -1.504 -14.531 -10.43 1 94.31 228 ASP A N 1
ATOM 1809 C CA . ASP A 1 228 ? -2.658 -15.391 -10.172 1 94.31 228 ASP A CA 1
ATOM 1810 C C . ASP A 1 228 ? -2.262 -16.859 -10.156 1 94.31 228 ASP A C 1
ATOM 1812 O O . ASP A 1 228 ? -1.696 -17.359 -11.133 1 94.31 228 ASP A O 1
ATOM 1816 N N . SER A 1 229 ? -2.6 -17.594 -9.094 1 96.19 229 SER A N 1
ATOM 1817 C CA . SER A 1 229 ? -2.221 -19 -8.945 1 96.19 229 SER A CA 1
ATOM 1818 C C . SER A 1 229 ? -3.281 -19.922 -9.531 1 96.19 229 SER A C 1
ATOM 1820 O O . SER A 1 229 ? -3.09 -21.141 -9.594 1 96.19 229 SER A O 1
ATOM 1822 N N . HIS A 1 230 ? -4.324 -19.422 -9.953 1 96.81 230 HIS A N 1
ATOM 1823 C CA . HIS A 1 230 ? -5.438 -20.156 -10.547 1 96.81 230 HIS A CA 1
ATOM 1824 C C . HIS A 1 230 ? -6.074 -21.109 -9.531 1 96.81 230 HIS A C 1
ATOM 1826 O O . HIS A 1 230 ? -6.316 -22.281 -9.836 1 96.81 230 HIS A O 1
ATOM 1832 N N . LEU A 1 231 ? -6.16 -20.703 -8.383 1 98.31 231 LEU A N 1
ATOM 1833 C CA . LEU A 1 231 ? -6.953 -21.281 -7.305 1 98.31 231 LEU A CA 1
ATOM 1834 C C . LEU A 1 231 ? -7.961 -20.281 -6.766 1 98.31 231 LEU A C 1
ATOM 1836 O O . LEU A 1 231 ? -7.582 -19.188 -6.324 1 98.31 231 LEU A O 1
ATOM 1840 N N . TYR A 1 232 ? -9.227 -20.641 -6.82 1 98.38 232 TYR A N 1
ATOM 1841 C CA . TYR A 1 232 ? -10.297 -19.719 -6.461 1 98.38 232 TYR A CA 1
ATOM 1842 C C . TYR A 1 232 ? -11.312 -20.391 -5.539 1 98.38 232 TYR A C 1
ATOM 1844 O O . TYR A 1 232 ? -11.68 -21.547 -5.754 1 98.38 232 TYR A O 1
ATOM 1852 N N . ILE A 1 233 ? -11.68 -19.75 -4.535 1 98.31 233 ILE A N 1
ATOM 1853 C CA . ILE A 1 233 ? -12.867 -20.125 -3.791 1 98.31 233 ILE A CA 1
ATOM 1854 C C . ILE A 1 233 ? -14.055 -19.266 -4.23 1 98.31 233 ILE A C 1
ATOM 1856 O O . ILE A 1 233 ? -14.008 -18.047 -4.121 1 98.31 233 ILE A O 1
ATOM 1860 N N . CYS A 1 234 ? -15.086 -19.906 -4.691 1 98 234 CYS A N 1
ATOM 1861 C CA . CYS A 1 234 ? -16.219 -19.203 -5.297 1 98 234 CYS A CA 1
ATOM 1862 C C . CYS A 1 234 ? -17.5 -19.438 -4.496 1 98 234 CYS A C 1
ATOM 1864 O O . CYS A 1 234 ? -17.734 -20.547 -4.023 1 98 234 CYS A O 1
ATOM 1866 N N . SER A 1 235 ? -18.234 -18.406 -4.371 1 96.06 235 SER A N 1
ATOM 1867 C CA . SER A 1 235 ? -19.594 -18.578 -3.904 1 96.06 235 SER A CA 1
ATOM 1868 C C . SER A 1 235 ? -20.453 -19.328 -4.938 1 96.06 235 SER A C 1
ATOM 1870 O O . SER A 1 235 ? -20.203 -19.219 -6.141 1 96.06 235 SER A O 1
ATOM 1872 N N . LYS A 1 236 ? -21.406 -19.984 -4.477 1 95.12 236 LYS A N 1
ATOM 1873 C CA . LYS A 1 236 ? -22.25 -20.812 -5.336 1 95.12 236 LYS A CA 1
ATOM 1874 C C . LYS A 1 236 ? -22.891 -19.984 -6.445 1 95.12 236 LYS A C 1
ATOM 1876 O O . LYS A 1 236 ? -23.031 -20.453 -7.578 1 95.12 236 LYS A O 1
ATOM 1881 N N . TRP A 1 237 ? -23.25 -18.797 -6.117 1 95 237 TRP A N 1
ATOM 1882 C CA . TRP A 1 237 ? -24 -18 -7.07 1 95 237 TRP A CA 1
ATOM 1883 C C . TRP A 1 237 ? -23.141 -17.625 -8.273 1 95 237 TRP A C 1
ATOM 1885 O O . TRP A 1 237 ? -23.656 -17.188 -9.305 1 95 237 TRP A O 1
ATOM 1895 N N . ILE A 1 238 ? -21.859 -17.75 -8.172 1 97.06 238 ILE A N 1
ATOM 1896 C CA . ILE A 1 238 ? -21 -17.516 -9.328 1 97.06 238 ILE A CA 1
ATOM 1897 C C . ILE A 1 238 ? -21.312 -18.547 -10.422 1 97.06 238 ILE A C 1
ATOM 1899 O O . ILE A 1 238 ? -21.266 -18.219 -11.609 1 97.06 238 ILE A O 1
ATOM 1903 N N . ALA A 1 239 ? -21.562 -19.781 -10.016 1 96.56 239 ALA A N 1
ATOM 1904 C CA . ALA A 1 239 ? -22 -20.766 -10.992 1 96.56 239 ALA A CA 1
ATOM 1905 C C . ALA A 1 239 ? -23.281 -20.328 -11.68 1 96.56 239 ALA A C 1
ATOM 1907 O O . ALA A 1 239 ? -23.438 -20.516 -12.891 1 96.56 239 ALA A O 1
ATOM 1908 N N . ASP A 1 240 ? -24.172 -19.719 -10.945 1 95.81 240 ASP A N 1
ATOM 1909 C CA . ASP A 1 240 ? -25.406 -19.203 -11.516 1 95.81 240 ASP A CA 1
ATOM 1910 C C . ASP A 1 240 ? -25.125 -18.062 -12.5 1 95.81 240 ASP A C 1
ATOM 1912 O O . ASP A 1 240 ? -25.797 -17.938 -13.523 1 95.81 240 ASP A O 1
ATOM 1916 N N . LEU A 1 241 ? -24.203 -17.25 -12.109 1 96.62 241 LEU A N 1
ATOM 1917 C CA . LEU A 1 241 ? -23.781 -16.156 -12.977 1 96.62 241 LEU A CA 1
ATOM 1918 C C . LEU A 1 241 ? -23.312 -16.688 -14.328 1 96.62 241 LEU A C 1
ATOM 1920 O O . LEU A 1 241 ? -23.641 -16.125 -15.367 1 96.62 241 LEU A O 1
ATOM 1924 N N . LEU A 1 242 ? -22.547 -17.766 -14.32 1 96.06 242 LEU A N 1
ATOM 1925 C CA . LEU A 1 242 ? -21.984 -18.344 -15.539 1 96.06 242 LEU A CA 1
ATOM 1926 C C . LEU A 1 242 ? -23.094 -18.891 -16.438 1 96.06 242 LEU A C 1
ATOM 1928 O O . LEU A 1 242 ? -22.953 -18.875 -17.672 1 96.06 242 LEU A O 1
ATOM 1932 N N . LEU A 1 243 ? -24.109 -19.312 -15.852 1 94.38 243 LEU A N 1
ATOM 1933 C CA . LEU A 1 243 ? -25.25 -19.797 -16.609 1 94.38 243 LEU A CA 1
ATOM 1934 C C . LEU A 1 243 ? -25.969 -18.641 -17.312 1 94.38 243 LEU A C 1
ATOM 1936 O O . LEU A 1 243 ? -26.453 -18.797 -18.438 1 94.38 243 LEU A O 1
ATOM 1940 N N . GLN A 1 244 ? -26.016 -17.547 -16.656 1 95.38 244 GLN A N 1
ATOM 1941 C CA . GLN A 1 244 ? -26.766 -16.391 -17.156 1 95.38 244 GLN A CA 1
ATOM 1942 C C . GLN A 1 244 ? -25.922 -15.562 -18.109 1 95.38 244 GLN A C 1
ATOM 1944 O O . GLN A 1 244 ? -26.453 -14.789 -18.906 1 95.38 244 GLN A O 1
ATOM 1949 N N . LYS A 1 245 ? -24.625 -15.734 -18.062 1 95.81 245 LYS A N 1
ATOM 1950 C CA . LYS A 1 245 ? -23.719 -14.984 -18.922 1 95.81 245 LYS A CA 1
ATOM 1951 C C . LYS A 1 245 ? -22.828 -15.922 -19.75 1 95.81 245 LYS A C 1
ATOM 1953 O O . LYS A 1 245 ? -21.625 -16 -19.516 1 95.81 245 LYS A O 1
ATOM 1958 N N . PRO A 1 246 ? -23.391 -16.438 -20.828 1 93.25 246 PRO A N 1
ATOM 1959 C CA . PRO A 1 246 ? -22.656 -17.422 -21.625 1 93.25 246 PRO A CA 1
A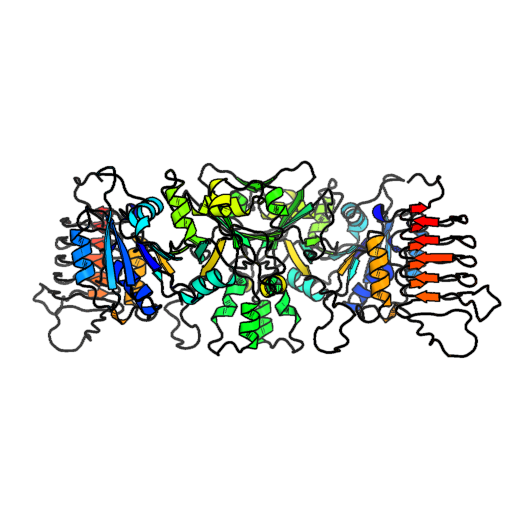TOM 1960 C C . PRO A 1 246 ? -21.469 -16.812 -22.375 1 93.25 246 PRO A C 1
ATOM 1962 O O . PRO A 1 246 ? -20.609 -17.547 -22.875 1 93.25 246 PRO A O 1
ATOM 1965 N N . GLU A 1 247 ? -21.359 -15.508 -22.422 1 94.19 247 GLU A N 1
ATOM 1966 C CA . GLU A 1 247 ? -20.266 -14.852 -23.109 1 94.19 247 GLU A CA 1
ATOM 1967 C C . GLU A 1 247 ? -18.969 -14.961 -22.328 1 94.19 247 GLU A C 1
ATOM 1969 O O . GLU A 1 247 ? -17.875 -14.758 -22.859 1 94.19 247 GLU A O 1
ATOM 1974 N N . MET A 1 248 ? -19.094 -15.273 -21.047 1 94.81 248 MET A N 1
ATOM 1975 C CA . MET A 1 248 ? -17.906 -15.43 -20.219 1 94.81 248 MET A CA 1
ATOM 1976 C C . MET A 1 248 ? -17.25 -16.781 -20.469 1 94.81 248 MET A C 1
ATOM 1978 O O . MET A 1 248 ? -17.844 -17.828 -20.156 1 94.81 248 MET A O 1
ATOM 1982 N N . GLU A 1 249 ? -16.031 -16.75 -20.875 1 93.44 249 GLU A N 1
ATOM 1983 C CA . GLU A 1 249 ? -15.367 -18 -21.25 1 93.44 249 GLU A CA 1
ATOM 1984 C C . GLU A 1 249 ? -14.258 -18.359 -20.25 1 93.44 249 GLU A C 1
ATOM 1986 O O . GLU A 1 249 ? -13.953 -19.531 -20.047 1 93.44 249 GLU A O 1
ATOM 1991 N N . SER A 1 250 ? -13.664 -17.359 -19.656 1 94.19 250 SER A N 1
ATOM 1992 C CA . SER A 1 250 ? -12.516 -17.562 -18.781 1 94.19 250 SER A CA 1
ATOM 1993 C C . SER A 1 250 ? -12.758 -16.969 -17.406 1 94.19 250 SER A C 1
ATOM 1995 O O . SER A 1 250 ? -13.305 -15.859 -17.281 1 94.19 250 SER A O 1
ATOM 1997 N N . LEU A 1 251 ? -12.398 -17.703 -16.406 1 95.5 251 LEU A N 1
ATOM 1998 C CA . LEU A 1 251 ? -12.484 -17.141 -15.07 1 95.5 251 LEU A CA 1
ATOM 1999 C C . LEU A 1 251 ? -11.523 -15.961 -14.914 1 95.5 251 LEU A C 1
ATOM 2001 O O . LEU A 1 251 ? -11.914 -14.891 -14.453 1 95.5 251 LEU A O 1
ATOM 2005 N N . LYS A 1 252 ? -10.312 -16.141 -15.352 1 93.25 252 LYS A N 1
ATOM 2006 C CA . LYS A 1 252 ? -9.242 -15.164 -15.164 1 93.25 252 LYS A CA 1
ATOM 2007 C C . LYS A 1 252 ? -9.492 -13.906 -15.984 1 93.25 252 LYS A C 1
ATOM 2009 O O . LYS A 1 252 ? -9.305 -12.789 -15.5 1 93.25 252 LYS A O 1
ATOM 2014 N N . HIS A 1 253 ? -9.977 -14.07 -17.156 1 92.44 253 HIS A N 1
ATOM 2015 C CA . HIS A 1 253 ? -9.992 -12.945 -18.078 1 92.44 253 HIS A CA 1
ATOM 2016 C C . HIS A 1 253 ? -11.375 -12.305 -18.141 1 92.44 253 HIS A C 1
ATOM 2018 O O . HIS A 1 253 ? -11.516 -11.156 -18.578 1 92.44 253 HIS A O 1
ATOM 2024 N N . ASP A 1 254 ? -12.406 -13.039 -17.656 1 95.75 254 ASP A N 1
ATOM 2025 C CA . ASP A 1 254 ? -13.758 -12.508 -17.797 1 95.75 254 ASP A CA 1
ATOM 2026 C C . ASP A 1 254 ? -14.43 -12.352 -16.438 1 95.75 254 ASP A C 1
ATOM 2028 O O . ASP A 1 254 ? -14.805 -11.25 -16.031 1 95.75 254 ASP A O 1
ATOM 2032 N N . VAL A 1 255 ? -14.477 -13.406 -15.711 1 97.12 255 VAL A N 1
ATOM 2033 C CA . VAL A 1 255 ? -15.281 -13.438 -14.5 1 97.12 255 VAL A CA 1
ATOM 2034 C C . VAL A 1 255 ? -14.625 -12.57 -13.422 1 97.12 255 VAL A C 1
ATOM 2036 O O . VAL A 1 255 ? -15.289 -11.711 -12.82 1 97.12 255 VAL A O 1
ATOM 2039 N N . ILE A 1 256 ? -13.344 -12.789 -13.18 1 97.19 256 ILE A N 1
ATOM 2040 C CA . ILE A 1 256 ? -12.641 -12.094 -12.102 1 97.19 256 ILE A CA 1
ATOM 2041 C C . ILE A 1 256 ? -12.656 -10.594 -12.359 1 97.19 256 ILE A C 1
ATOM 2043 O O . ILE A 1 256 ? -13.094 -9.812 -11.508 1 97.19 256 ILE A O 1
ATOM 2047 N N . PRO A 1 257 ? -12.203 -10.148 -13.531 1 95.69 257 PRO A N 1
ATOM 2048 C CA . PRO A 1 257 ? -12.273 -8.711 -13.781 1 95.69 257 PRO A CA 1
ATOM 2049 C C . PRO A 1 257 ? -13.695 -8.156 -13.656 1 95.69 257 PRO A C 1
ATOM 2051 O O . PRO A 1 257 ? -13.883 -7.047 -13.148 1 95.69 257 PRO A O 1
ATOM 2054 N N . PHE A 1 258 ? -14.656 -8.906 -14.133 1 96.31 258 PHE A N 1
ATOM 2055 C CA . PHE A 1 258 ? -16.047 -8.484 -14.062 1 96.31 258 PHE A CA 1
ATOM 2056 C C . PHE A 1 258 ? -16.484 -8.273 -12.617 1 96.31 258 PHE A C 1
ATOM 2058 O O . PHE A 1 258 ? -17.109 -7.258 -12.289 1 96.31 258 PHE A O 1
ATOM 2065 N N . LEU A 1 259 ? -16.188 -9.211 -11.758 1 96.62 259 LEU A N 1
ATOM 2066 C CA . LEU A 1 259 ? -16.547 -9.125 -10.352 1 96.62 259 LEU A CA 1
ATOM 2067 C C . LEU A 1 259 ? -15.773 -8.016 -9.656 1 96.62 259 LEU A C 1
ATOM 2069 O O . LEU A 1 259 ? -16.328 -7.285 -8.836 1 96.62 259 LEU A O 1
ATOM 2073 N N . VAL A 1 260 ? -14.492 -7.914 -9.883 1 96.62 260 VAL A N 1
ATOM 2074 C CA . VAL A 1 260 ? -13.648 -6.879 -9.289 1 96.62 260 VAL A CA 1
ATOM 2075 C C . VAL A 1 260 ? -14.188 -5.5 -9.656 1 96.62 260 VAL A C 1
ATOM 2077 O O . VAL A 1 260 ? -14.336 -4.633 -8.789 1 96.62 260 VAL A O 1
ATOM 2080 N N . ASP A 1 261 ? -14.523 -5.289 -10.922 1 94.44 261 ASP A N 1
ATOM 2081 C CA . ASP A 1 261 ? -15.062 -4.012 -11.391 1 94.44 261 ASP A CA 1
ATOM 2082 C C . ASP A 1 261 ? -16.406 -3.723 -10.742 1 94.44 261 ASP A C 1
ATOM 2084 O O . ASP A 1 261 ? -16.734 -2.566 -10.469 1 94.44 261 ASP A O 1
ATOM 2088 N N . SER A 1 262 ? -17.172 -4.758 -10.57 1 94 262 SER A N 1
ATOM 2089 C CA . SER A 1 262 ? -18.5 -4.598 -10 1 94 262 SER A CA 1
ATOM 2090 C C . SER A 1 262 ? -18.438 -4.078 -8.57 1 94 262 SER A C 1
ATOM 2092 O O . SER A 1 262 ? -19.391 -3.473 -8.078 1 94 262 SER A O 1
ATOM 2094 N N . GLN A 1 263 ? -17.312 -4.336 -7.875 1 91.69 263 GLN A N 1
ATOM 2095 C CA . GLN A 1 263 ? -17.125 -3.846 -6.512 1 91.69 263 GLN A CA 1
ATOM 2096 C C . GLN A 1 263 ? -17.047 -2.322 -6.484 1 91.69 263 GLN A C 1
ATOM 2098 O O . GLN A 1 263 ? -17.281 -1.702 -5.445 1 91.69 263 GLN A O 1
ATOM 2103 N N . ASN A 1 264 ? -16.594 -1.758 -7.59 1 90.25 264 ASN A N 1
ATOM 2104 C CA . ASN A 1 264 ? -16.328 -0.327 -7.664 1 90.25 264 ASN A CA 1
ATOM 2105 C C . ASN A 1 264 ? -17.578 0.465 -8.031 1 90.25 264 ASN A C 1
ATOM 2107 O O . ASN A 1 264 ? -17.547 1.693 -8.117 1 90.25 264 ASN A O 1
ATOM 2111 N N . LEU A 1 265 ? -18.656 -0.242 -8.195 1 87.94 265 LEU A N 1
ATOM 2112 C CA . LEU A 1 265 ? -19.922 0.385 -8.555 1 87.94 265 LEU A CA 1
ATOM 2113 C C . LEU A 1 265 ? -20.891 0.387 -7.367 1 87.94 265 LEU A C 1
ATOM 2115 O O . LEU A 1 265 ? -20.875 -0.541 -6.555 1 87.94 265 LEU A O 1
ATOM 2119 N N . PRO A 1 266 ? -21.641 1.489 -7.324 1 82.75 266 PRO A N 1
ATOM 2120 C CA . PRO A 1 266 ? -22.703 1.456 -6.316 1 82.75 266 PRO A CA 1
ATOM 2121 C C . PRO A 1 266 ? -23.75 0.378 -6.598 1 82.75 266 PRO A C 1
ATOM 2123 O O . PRO A 1 266 ? -23.828 -0.122 -7.719 1 82.75 266 PRO A O 1
ATOM 2126 N N . SER A 1 267 ? -24.484 0.02 -5.66 1 79 267 SER A N 1
ATOM 2127 C CA . SER A 1 267 ? -25.438 -1.077 -5.738 1 79 267 SER A CA 1
ATOM 2128 C C . SER A 1 267 ? -26.484 -0.816 -6.812 1 79 267 SER A C 1
ATOM 2130 O O . SER A 1 267 ? -26.969 -1.748 -7.465 1 79 267 SER A O 1
ATOM 2132 N N . ASP A 1 268 ? -26.828 0.504 -6.949 1 82.38 268 ASP A N 1
ATOM 2133 C CA . ASP A 1 268 ? -27.891 0.857 -7.898 1 82.38 268 ASP A CA 1
ATOM 2134 C C . ASP A 1 268 ? -27.375 0.772 -9.336 1 82.38 268 ASP A C 1
ATOM 2136 O O . ASP A 1 268 ? -28.172 0.722 -10.273 1 82.38 268 ASP A O 1
ATOM 2140 N N . LYS A 1 269 ? -26.141 0.684 -9.516 1 87.31 269 LYS A N 1
ATOM 2141 C CA . LYS A 1 269 ? -25.562 0.653 -10.859 1 87.31 269 LYS A CA 1
ATOM 2142 C C . LYS A 1 269 ? -24.969 -0.721 -11.18 1 87.31 269 LYS A C 1
ATOM 2144 O O . LYS A 1 269 ? -24.297 -0.893 -12.188 1 87.31 269 LYS A O 1
ATOM 2149 N N . LEU A 1 270 ? -25.266 -1.677 -10.383 1 89.31 270 LEU A N 1
ATOM 2150 C CA . LEU A 1 270 ? -24.75 -3.025 -10.594 1 89.31 270 LEU A CA 1
ATOM 2151 C C . LEU A 1 270 ? -25.484 -3.703 -11.75 1 89.31 270 LEU A C 1
ATOM 2153 O O . LEU A 1 270 ? -26.625 -3.377 -12.047 1 89.31 270 LEU A O 1
ATOM 2157 N N . ASP A 1 271 ? -24.766 -4.617 -12.398 1 90.62 271 ASP A N 1
ATOM 2158 C CA . ASP A 1 271 ? -25.344 -5.445 -13.453 1 90.62 271 ASP A CA 1
ATOM 2159 C C . ASP A 1 271 ? -26.641 -6.098 -12.984 1 90.62 271 ASP A C 1
ATOM 2161 O O . ASP A 1 271 ? -26.734 -6.559 -11.844 1 90.62 271 ASP A O 1
ATOM 2165 N N . GLU A 1 272 ? -27.609 -6.121 -13.812 1 90.25 272 GLU A N 1
ATOM 2166 C CA . GLU A 1 272 ? -28.938 -6.629 -13.477 1 90.25 272 GLU A CA 1
ATOM 2167 C C . GLU A 1 272 ? -28.875 -8.078 -13.016 1 90.25 272 GLU A C 1
ATOM 2169 O O . GLU A 1 272 ? -29.594 -8.477 -12.086 1 90.25 272 GLU A O 1
ATOM 2174 N N . VAL A 1 273 ? -28.094 -8.859 -13.648 1 91.69 273 VAL A N 1
ATOM 2175 C CA . VAL A 1 273 ? -27.984 -10.273 -13.305 1 91.69 273 VAL A CA 1
ATOM 2176 C C . VAL A 1 273 ? -27.438 -10.422 -11.883 1 91.69 273 VAL A C 1
ATOM 2178 O O . VAL A 1 273 ? -27.953 -11.234 -11.102 1 91.69 273 VAL A O 1
ATOM 2181 N N . LEU A 1 274 ? -26.438 -9.664 -11.531 1 91.56 274 LEU A N 1
ATOM 2182 C CA . LEU A 1 274 ? -25.828 -9.727 -10.203 1 91.56 274 LEU A CA 1
ATOM 2183 C C . LEU A 1 274 ? -26.844 -9.336 -9.125 1 91.56 274 LEU A C 1
ATOM 2185 O O . LEU A 1 274 ? -26.906 -9.969 -8.07 1 91.56 274 LEU A O 1
ATOM 2189 N N . SER A 1 275 ? -27.578 -8.305 -9.406 1 87 275 SER A N 1
ATOM 2190 C CA . SER A 1 275 ? -28.562 -7.82 -8.445 1 87 275 SER A CA 1
ATOM 2191 C C . SER A 1 275 ? -29.609 -8.891 -8.133 1 87 275 SER A C 1
ATOM 2193 O O . SER A 1 275 ? -30.156 -8.922 -7.031 1 87 275 SER A O 1
ATOM 2195 N N . LYS A 1 276 ? -29.797 -9.773 -9.039 1 87.44 276 LYS A N 1
ATOM 2196 C CA . LYS A 1 276 ? -30.812 -10.812 -8.891 1 87.44 276 LYS A CA 1
ATOM 2197 C C . LYS A 1 276 ? -30.234 -12.055 -8.219 1 87.44 276 LYS A C 1
ATOM 2199 O O . LYS A 1 276 ? -30.906 -12.688 -7.398 1 87.44 276 LYS A O 1
ATOM 2204 N N . ILE A 1 277 ? -29.031 -12.367 -8.484 1 88.81 277 ILE A N 1
ATOM 2205 C CA . ILE A 1 277 ? -28.5 -13.68 -8.125 1 88.81 277 ILE A CA 1
ATOM 2206 C C . ILE A 1 277 ? -27.75 -13.594 -6.801 1 88.81 277 ILE A C 1
ATOM 2208 O O . ILE A 1 277 ? -27.641 -14.578 -6.078 1 88.81 277 ILE A O 1
ATOM 2212 N N . VAL A 1 278 ? -27.188 -12.453 -6.438 1 86.69 278 VAL A N 1
ATOM 2213 C CA . VAL A 1 278 ? -26.375 -12.328 -5.227 1 86.69 278 VAL A CA 1
ATOM 2214 C C . VAL A 1 278 ? -27.297 -12.211 -4.012 1 86.69 278 VAL A C 1
ATOM 2216 O O . VAL A 1 278 ? -28.141 -11.312 -3.947 1 86.69 278 VAL A O 1
ATOM 2219 N N . PRO A 1 279 ? -27.172 -13.156 -3.145 1 80.75 279 PRO A N 1
ATOM 2220 C CA . PRO A 1 279 ? -27.984 -13.047 -1.926 1 80.75 279 PRO A CA 1
ATOM 2221 C C . PRO A 1 279 ? -27.562 -11.875 -1.045 1 80.75 279 PRO A C 1
ATOM 2223 O O . PRO A 1 279 ? -26.375 -11.555 -0.96 1 80.75 279 PRO A O 1
ATOM 2226 N N . PRO A 1 280 ? -28.594 -11.117 -0.547 1 68.88 280 PRO A N 1
ATOM 2227 C CA . PRO A 1 280 ? -28.234 -10.008 0.345 1 68.88 280 PRO A CA 1
ATOM 2228 C C . PRO A 1 280 ? -27.5 -10.469 1.597 1 68.88 280 PRO A C 1
ATOM 2230 O O . PRO A 1 280 ? -27.719 -11.586 2.074 1 68.88 280 PRO A O 1
ATOM 2233 N N . PHE A 1 281 ? -26.344 -9.828 1.781 1 60.66 281 PHE A N 1
ATOM 2234 C CA . PHE A 1 281 ? -25.594 -10.148 2.984 1 60.66 281 PHE A CA 1
ATOM 2235 C C . PHE A 1 281 ? -26.359 -9.742 4.234 1 60.66 281 PHE A C 1
ATOM 2237 O O . PHE A 1 281 ? -26.766 -8.586 4.371 1 60.66 281 PHE A O 1
ATOM 2244 N N . LEU A 1 282 ? -26.922 -10.648 5 1 53.84 282 LEU A N 1
ATOM 2245 C CA . LEU A 1 282 ? -27.578 -10.328 6.266 1 53.84 282 LEU A CA 1
ATOM 2246 C C . LEU A 1 282 ? -26.562 -9.867 7.305 1 53.84 282 LEU A C 1
ATOM 2248 O O . LEU A 1 282 ? -25.656 -10.625 7.676 1 53.84 282 LEU A O 1
ATOM 2252 N N . GLN A 1 283 ? -26.125 -8.68 7.398 1 50.03 283 GLN A N 1
ATOM 2253 C CA . GLN A 1 283 ? -25.172 -8.125 8.352 1 50.03 283 GLN A CA 1
ATOM 2254 C C . GLN A 1 283 ? -25.547 -8.492 9.781 1 50.03 283 GLN A C 1
ATOM 2256 O O . GLN A 1 283 ? -26.625 -8.141 10.258 1 50.03 283 GLN A O 1
ATOM 2261 N N . THR A 1 284 ? -25.125 -9.531 10.148 1 47.72 284 THR A N 1
ATOM 2262 C CA . THR A 1 284 ? -25.328 -9.703 11.586 1 47.72 284 THR A CA 1
ATOM 2263 C C . THR A 1 284 ? -24.672 -8.57 12.367 1 47.72 284 THR A C 1
ATOM 2265 O O . THR A 1 284 ? -23.703 -7.969 11.891 1 47.72 284 THR A O 1
ATOM 2268 N N . GLU A 1 285 ? -25.188 -8.164 13.469 1 44.72 285 GLU A N 1
ATOM 2269 C CA . GLU A 1 285 ? -24.719 -7.145 14.406 1 44.72 285 GLU A CA 1
ATOM 2270 C C . GLU A 1 285 ? -23.203 -7.227 14.594 1 44.72 285 GLU A C 1
ATOM 2272 O O . GLU A 1 285 ? -22.531 -6.199 14.711 1 44.72 285 GLU A O 1
ATOM 2277 N N . ALA A 1 286 ? -22.781 -8.375 14.664 1 42.62 286 ALA A N 1
ATOM 2278 C CA . ALA A 1 286 ? -21.375 -8.633 15.016 1 42.62 286 ALA A CA 1
ATOM 2279 C C . ALA A 1 286 ? -20.438 -8.164 13.906 1 42.62 286 ALA A C 1
ATOM 2281 O O . ALA A 1 286 ? -19.359 -7.652 14.188 1 42.62 286 ALA A O 1
ATOM 2282 N N . TYR A 1 287 ? -20.891 -8.336 12.727 1 44.81 287 TYR A N 1
ATOM 2283 C CA . TYR A 1 287 ? -20.047 -7.977 11.594 1 44.81 287 TYR A CA 1
ATOM 2284 C C . TYR A 1 287 ? -19.875 -6.469 11.5 1 44.81 287 TYR A C 1
ATOM 2286 O O . TYR A 1 287 ? -18.797 -5.98 11.133 1 44.81 287 TYR A O 1
ATOM 2294 N N . LYS A 1 288 ? -20.891 -5.727 11.828 1 48.31 288 LYS A N 1
ATOM 2295 C CA . LYS A 1 288 ? -20.875 -4.266 11.781 1 48.31 288 LYS A CA 1
ATOM 2296 C C . LYS A 1 288 ? -19.797 -3.705 12.703 1 48.31 288 LYS A C 1
ATOM 2298 O O . LYS A 1 288 ? -19.188 -2.672 12.406 1 48.31 288 LYS A O 1
ATOM 2303 N N . MET A 1 289 ? -19.75 -4.402 13.758 1 41.03 289 MET A N 1
ATOM 2304 C CA . MET A 1 289 ? -18.828 -3.924 14.789 1 41.03 289 MET A CA 1
ATOM 2305 C C . MET A 1 289 ? -17.375 -4.137 14.359 1 41.03 289 MET A C 1
ATOM 2307 O O . MET A 1 289 ? -16.484 -3.391 14.781 1 41.03 289 MET A O 1
ATOM 2311 N N . SER A 1 290 ? -17.156 -5.242 13.758 1 41.22 290 SER A N 1
ATOM 2312 C CA . SER A 1 290 ? -15.773 -5.645 13.547 1 41.22 290 SER A CA 1
ATOM 2313 C C . SER A 1 290 ? -15.172 -4.938 12.336 1 41.22 290 SER A C 1
ATOM 2315 O O . SER A 1 290 ? -13.945 -4.875 12.195 1 41.22 290 SER A O 1
ATOM 2317 N N . THR A 1 291 ? -16.016 -4.602 11.32 1 45.62 291 THR A N 1
ATOM 2318 C CA . THR A 1 291 ? -15.367 -4.176 10.086 1 45.62 291 THR A CA 1
ATOM 2319 C C . THR A 1 291 ? -15.609 -2.689 9.828 1 45.62 291 THR A C 1
ATOM 2321 O O . THR A 1 291 ? -16.75 -2.271 9.609 1 45.62 291 THR A O 1
ATOM 2324 N N . THR A 1 292 ? -14.969 -1.893 10.383 1 42.34 292 THR A N 1
ATOM 2325 C CA . THR A 1 292 ? -15.078 -0.459 10.133 1 42.34 292 THR A CA 1
ATOM 2326 C C . THR A 1 292 ? -15.008 -0.166 8.633 1 42.34 292 THR A C 1
ATOM 2328 O O . THR A 1 292 ? -15.555 0.835 8.172 1 42.34 292 THR A O 1
ATOM 2331 N N . ASP A 1 293 ? -14.133 -0.783 7.883 1 46.62 293 ASP A N 1
ATOM 2332 C CA . ASP A 1 293 ? -13.844 -0.326 6.527 1 46.62 293 ASP A CA 1
ATOM 2333 C C . ASP A 1 293 ? -14.805 -0.948 5.52 1 46.62 293 ASP A C 1
ATOM 2335 O O . ASP A 1 293 ? -14.781 -0.6 4.336 1 46.62 293 ASP A O 1
ATOM 2339 N N . THR A 1 294 ? -15.344 -2.162 5.812 1 49.5 294 THR A N 1
ATOM 2340 C CA . THR A 1 294 ? -16.125 -2.834 4.785 1 49.5 294 THR A CA 1
ATOM 2341 C C . THR A 1 294 ? -17.531 -2.24 4.707 1 49.5 294 THR A C 1
ATOM 2343 O O . THR A 1 294 ? -18.234 -2.141 5.723 1 49.5 294 THR A O 1
ATOM 2346 N N . CYS A 1 295 ? -17.625 -1.385 3.822 1 54.88 295 CYS A N 1
ATOM 2347 C CA . CYS A 1 295 ? -18.984 -0.938 3.562 1 54.88 295 CYS A CA 1
ATOM 2348 C C . CYS A 1 295 ? -19.953 -2.107 3.611 1 54.88 295 CYS A C 1
ATOM 2350 O O . CYS A 1 295 ? -19.906 -3.002 2.766 1 54.88 295 CYS A O 1
ATOM 2352 N N . ALA A 1 296 ? -20.453 -2.402 4.707 1 55.03 296 ALA A N 1
ATOM 2353 C CA . ALA A 1 296 ? -21.484 -3.408 4.934 1 55.03 296 ALA A CA 1
ATOM 2354 C C . ALA A 1 296 ? -22.438 -3.504 3.734 1 55.03 296 ALA A C 1
ATOM 2356 O O . ALA A 1 296 ? -23.047 -4.551 3.5 1 55.03 296 ALA A O 1
ATOM 2357 N N . ASP A 1 297 ? -22.25 -2.535 2.9 1 66.06 297 ASP A N 1
ATOM 2358 C CA . ASP A 1 297 ? -23.25 -2.502 1.841 1 66.06 297 ASP A CA 1
ATOM 2359 C C . ASP A 1 297 ? -22.688 -3.061 0.536 1 66.06 297 ASP A C 1
ATOM 2361 O O . ASP A 1 297 ? -23.391 -3.086 -0.483 1 66.06 297 ASP A O 1
ATOM 2365 N N . ASP A 1 298 ? -21.484 -3.646 0.685 1 79.69 298 ASP A N 1
ATOM 2366 C CA . ASP A 1 298 ? -20.953 -4.16 -0.572 1 79.69 298 ASP A CA 1
ATOM 2367 C C . ASP A 1 298 ? -21.516 -5.535 -0.895 1 79.69 298 ASP A C 1
ATOM 2369 O O . ASP A 1 298 ? -21.359 -6.48 -0.118 1 79.69 298 ASP A O 1
ATOM 2373 N N . LEU A 1 299 ? -22.266 -5.684 -1.956 1 83.06 299 LEU A N 1
ATOM 2374 C CA . LEU A 1 299 ? -22.844 -6.949 -2.389 1 83.06 299 LEU A CA 1
ATOM 2375 C C . LEU A 1 299 ? -21.766 -7.895 -2.906 1 83.06 299 LEU A C 1
ATOM 2377 O O . LEU A 1 299 ? -21.781 -9.086 -2.59 1 83.06 299 LEU A O 1
ATOM 2381 N N . ILE A 1 300 ? -20.891 -7.34 -3.715 1 92.06 300 ILE A N 1
ATOM 2382 C CA . ILE A 1 300 ? -19.812 -8.141 -4.297 1 92.06 300 ILE A CA 1
ATOM 2383 C C . ILE A 1 300 ? -18.5 -7.848 -3.572 1 92.06 300 ILE A C 1
ATOM 2385 O O . ILE A 1 300 ? -18.125 -6.688 -3.389 1 92.06 300 ILE A O 1
ATOM 2389 N N . ARG A 1 301 ? -17.891 -8.867 -3.109 1 92.88 301 ARG A N 1
ATOM 2390 C CA . ARG A 1 301 ? -16.625 -8.734 -2.402 1 92.88 301 ARG A CA 1
ATOM 2391 C C . ARG A 1 301 ? -15.594 -9.734 -2.932 1 92.88 301 ARG A C 1
ATOM 2393 O O . ARG A 1 301 ? -15.859 -10.938 -2.971 1 92.88 301 ARG A O 1
ATOM 2400 N N . VAL A 1 302 ? -14.453 -9.25 -3.316 1 96.5 302 VAL A N 1
ATOM 2401 C CA . VAL A 1 302 ? -13.383 -10.102 -3.826 1 96.5 302 VAL A CA 1
ATOM 2402 C C . VAL A 1 302 ? -12.133 -9.938 -2.967 1 96.5 302 VAL A C 1
ATOM 2404 O O . VAL A 1 302 ? -11.602 -8.828 -2.836 1 96.5 302 VAL A O 1
ATOM 2407 N N . PHE A 1 303 ? -11.68 -10.984 -2.348 1 95.81 303 PHE A N 1
ATOM 2408 C CA . PHE A 1 303 ? -10.508 -10.945 -1.482 1 95.81 303 PHE A CA 1
ATOM 2409 C C . PHE A 1 303 ? -9.414 -11.859 -2.016 1 95.81 303 PHE A C 1
ATOM 2411 O O . PHE A 1 303 ? -9.633 -12.617 -2.961 1 95.81 303 PHE A O 1
ATOM 2418 N N . ALA A 1 304 ? -8.234 -11.727 -1.455 1 95.88 304 ALA A N 1
ATOM 2419 C CA . ALA A 1 304 ? -7.117 -12.57 -1.87 1 95.88 304 ALA A CA 1
ATOM 2420 C C . ALA A 1 304 ? -6.281 -13.008 -0.668 1 95.88 304 ALA A C 1
ATOM 2422 O O . ALA A 1 304 ? -6.223 -12.305 0.343 1 95.88 304 ALA A O 1
ATOM 2423 N N . TYR A 1 305 ? -5.852 -14.18 -0.682 1 93.88 305 TYR A N 1
ATOM 2424 C CA . TYR A 1 305 ? -4.711 -14.594 0.129 1 93.88 305 TYR A CA 1
ATOM 2425 C C . TYR A 1 305 ? -3.41 -14.477 -0.655 1 93.88 305 TYR A C 1
ATOM 2427 O O . TYR A 1 305 ? -3.254 -15.102 -1.708 1 93.88 305 TYR A O 1
ATOM 2435 N N . VAL A 1 306 ? -2.535 -13.688 -0.19 1 90.94 306 VAL A N 1
ATOM 2436 C CA . VAL A 1 306 ? -1.285 -13.438 -0.902 1 90.94 306 VAL A CA 1
ATOM 2437 C C . VAL A 1 306 ? -0.162 -14.266 -0.275 1 90.94 306 VAL A C 1
ATOM 2439 O O . VAL A 1 306 ? 0.134 -14.117 0.913 1 90.94 306 VAL A O 1
ATOM 2442 N N . VAL A 1 307 ? 0.39 -15.188 -1.107 1 89.62 307 VAL A N 1
ATOM 2443 C CA . VAL A 1 307 ? 1.533 -15.977 -0.67 1 89.62 307 VAL A CA 1
ATOM 2444 C C . VAL A 1 307 ? 2.807 -15.141 -0.745 1 89.62 307 VAL A C 1
ATOM 2446 O O . VAL A 1 307 ? 3.141 -14.602 -1.803 1 89.62 307 VAL A O 1
ATOM 2449 N N . PRO A 1 308 ? 3.434 -14.906 0.291 1 81.25 308 PRO A N 1
ATOM 2450 C CA . PRO A 1 308 ? 4.676 -14.133 0.264 1 81.25 308 PRO A CA 1
ATOM 2451 C C . PRO A 1 308 ? 5.758 -14.781 -0.597 1 81.25 308 PRO A C 1
ATOM 2453 O O . PRO A 1 308 ? 5.664 -15.969 -0.924 1 81.25 308 PRO A O 1
ATOM 2456 N N . PRO A 1 309 ? 6.723 -13.93 -1.005 1 73.25 309 PRO A N 1
ATOM 2457 C CA . PRO A 1 309 ? 7.777 -14.469 -1.864 1 73.25 309 PRO A CA 1
ATOM 2458 C C . PRO A 1 309 ? 8.562 -15.602 -1.196 1 73.25 309 PRO A C 1
ATOM 2460 O O . PRO A 1 309 ? 8.742 -15.594 0.024 1 73.25 309 PRO A O 1
ATOM 2463 N N . HIS A 1 310 ? 8.695 -16.688 -1.963 1 60.31 310 HIS A N 1
ATOM 2464 C CA . HIS A 1 310 ? 9.469 -17.828 -1.466 1 60.31 310 HIS A CA 1
ATOM 2465 C C . HIS A 1 310 ? 10.922 -17.438 -1.219 1 60.31 310 HIS A C 1
ATOM 2467 O O . HIS A 1 310 ? 11.523 -16.734 -2.029 1 60.31 310 HIS A O 1
ATOM 2473 N N . GLU A 1 311 ? 11.391 -17.062 0.004 1 50.25 311 GLU A N 1
ATOM 2474 C CA . GLU A 1 311 ? 12.828 -16.891 0.195 1 50.25 311 GLU A CA 1
ATOM 2475 C C . GLU A 1 311 ? 13.602 -18.109 -0.271 1 50.25 311 GLU A C 1
ATOM 2477 O O . GLU A 1 311 ? 13.375 -19.219 0.219 1 50.25 311 GLU A O 1
ATOM 2482 N N . ASP A 1 312 ? 13.758 -18.328 -1.566 1 40.03 312 ASP A N 1
ATOM 2483 C CA . ASP A 1 312 ? 14.711 -19.391 -1.885 1 40.03 312 ASP A CA 1
ATOM 2484 C C . ASP A 1 312 ? 15.883 -19.375 -0.905 1 40.03 312 ASP A C 1
ATOM 2486 O O . ASP A 1 312 ? 16.594 -18.391 -0.789 1 40.03 312 ASP A O 1
ATOM 2490 N N . LYS A 1 313 ? 15.781 -19.875 0.275 1 39.03 313 LYS A N 1
ATOM 2491 C CA . LYS A 1 313 ? 17.031 -20.109 0.979 1 39.03 313 LYS A CA 1
ATOM 2492 C C . LYS A 1 313 ? 18.141 -20.531 0.009 1 39.03 313 LYS A C 1
ATOM 2494 O O . LYS A 1 313 ? 17.938 -21.406 -0.831 1 39.03 313 LYS A O 1
ATOM 2499 N N . ALA A 1 314 ? 18.984 -19.609 -0.433 1 35.34 314 ALA A N 1
ATOM 2500 C CA . ALA A 1 314 ? 20.172 -20.25 -0.975 1 35.34 314 ALA A CA 1
ATOM 2501 C C . ALA A 1 314 ? 20.453 -21.578 -0.282 1 35.34 314 ALA A C 1
ATOM 2503 O O . ALA A 1 314 ? 20.375 -21.672 0.944 1 35.34 314 ALA A O 1
ATOM 2504 N N . THR A 1 315 ? 20.312 -22.672 -0.957 1 34.09 315 THR A N 1
ATOM 2505 C CA . THR A 1 315 ? 20.875 -23.969 -0.597 1 34.09 315 THR A CA 1
ATOM 2506 C C . THR A 1 315 ? 22.141 -23.781 0.24 1 34.09 315 THR A C 1
ATOM 2508 O O . THR A 1 315 ? 22.688 -24.766 0.768 1 34.09 315 THR A O 1
ATOM 2511 N N . THR A 1 316 ? 23.031 -22.891 -0.076 1 30.92 316 THR A N 1
ATOM 2512 C CA . THR A 1 316 ? 24.328 -23.234 0.491 1 30.92 316 THR A CA 1
ATOM 2513 C C . THR A 1 316 ? 24.281 -23.188 2.016 1 30.92 316 THR A C 1
ATOM 2515 O O . THR A 1 316 ? 25.234 -23.625 2.684 1 30.92 316 THR A O 1
ATOM 2518 N N . SER A 1 317 ? 23.922 -22.047 2.697 1 32 317 SER A N 1
ATOM 2519 C CA . SER A 1 317 ? 24.391 -22.125 4.078 1 32 317 SER A CA 1
ATOM 2520 C C . SER A 1 317 ? 23.672 -23.219 4.848 1 32 317 SER A C 1
ATOM 2522 O O . SER A 1 317 ? 22.453 -23.391 4.727 1 32 317 SER A O 1
ATOM 2524 N N . THR A 1 318 ? 24.344 -24.328 5.199 1 31.77 318 THR A N 1
ATOM 2525 C CA . THR A 1 318 ? 24.297 -25.438 6.137 1 31.77 318 THR A CA 1
ATOM 2526 C C . THR A 1 318 ? 23.531 -25.047 7.402 1 31.77 318 THR A C 1
ATOM 2528 O O . THR A 1 318 ? 23.453 -25.844 8.344 1 31.77 318 THR A O 1
ATOM 2531 N N . SER A 1 319 ? 23.516 -23.781 7.836 1 32.75 319 SER A N 1
ATOM 2532 C CA . SER A 1 319 ? 23.016 -23.844 9.203 1 32.75 319 SER A CA 1
ATOM 2533 C C . SER A 1 319 ? 21.562 -24.297 9.25 1 32.75 319 SER A C 1
ATOM 2535 O O . SER A 1 319 ? 20.734 -23.781 8.492 1 32.75 319 SER A O 1
ATOM 2537 N N . PRO A 1 320 ? 21.266 -25.469 9.703 1 32.66 320 PRO A N 1
ATOM 2538 C CA . PRO A 1 320 ? 19.969 -26.078 10.023 1 32.66 320 PRO A CA 1
ATOM 2539 C C . PRO A 1 320 ? 18.938 -25.047 10.492 1 32.66 320 PRO A C 1
ATOM 2541 O O . PRO A 1 320 ? 17.797 -25.422 10.805 1 32.66 320 PRO A O 1
ATOM 2544 N N . LYS A 1 321 ? 19.5 -23.969 11.211 1 34.41 321 LYS A N 1
ATOM 2545 C CA . LYS A 1 321 ? 18.531 -23.359 12.109 1 34.41 321 LYS A CA 1
ATOM 2546 C C . LYS A 1 321 ? 17.266 -22.953 11.359 1 34.41 321 LYS A C 1
ATOM 2548 O O . LYS A 1 321 ? 16.156 -23.359 11.719 1 34.41 321 LYS A O 1
ATOM 2553 N N . SER A 1 322 ? 16.797 -21.656 11.578 1 35.44 322 SER A N 1
ATOM 2554 C CA . SER A 1 322 ? 15.5 -21.047 11.82 1 35.44 322 SER A CA 1
ATOM 2555 C C . SER A 1 322 ? 14.711 -20.891 10.523 1 35.44 322 SER A C 1
ATOM 2557 O O . SER A 1 322 ? 13.594 -20.375 10.531 1 35.44 322 SER A O 1
ATOM 2559 N N . LEU A 1 323 ? 15.438 -20.812 9.352 1 38.53 323 LEU A N 1
ATOM 2560 C CA . LEU A 1 323 ? 14.461 -20.203 8.461 1 38.53 323 LEU A CA 1
ATOM 2561 C C . LEU A 1 323 ? 13.445 -21.234 7.973 1 38.53 323 LEU A C 1
ATOM 2563 O O . LEU A 1 323 ? 13.82 -22.219 7.336 1 38.53 323 LEU A O 1
ATOM 2567 N N . LYS A 1 324 ? 12.5 -21.641 8.609 1 42.75 324 LYS A N 1
ATOM 2568 C CA . LYS A 1 324 ? 11.375 -22.438 8.141 1 42.75 324 LYS A CA 1
ATOM 2569 C C . LYS A 1 324 ? 11.094 -22.188 6.664 1 42.75 324 LYS A C 1
ATOM 2571 O O . LYS A 1 324 ? 11.086 -21.031 6.215 1 42.75 324 LYS A O 1
ATOM 2576 N N . PRO A 1 325 ? 11.234 -23.312 5.938 1 52.62 325 PRO A N 1
ATOM 2577 C CA . PRO A 1 325 ? 10.992 -23.188 4.5 1 52.62 325 PRO A CA 1
ATOM 2578 C C . PRO A 1 325 ? 9.719 -22.422 4.172 1 52.62 325 PRO A C 1
ATOM 2580 O O . PRO A 1 325 ? 8.734 -22.516 4.914 1 52.62 325 PRO A O 1
ATOM 2583 N N . GLY A 1 326 ? 9.703 -21.281 3.523 1 68.06 326 GLY A N 1
ATOM 2584 C CA . GLY A 1 326 ? 8.562 -20.516 3.055 1 68.06 326 GLY A CA 1
ATOM 2585 C C . GLY A 1 326 ? 7.535 -21.359 2.324 1 68.06 326 GLY A C 1
ATOM 2586 O O . GLY A 1 326 ? 7.68 -22.578 2.227 1 68.06 326 GLY A O 1
ATOM 2587 N N . LEU A 1 327 ? 6.277 -21.047 2.023 1 81.75 327 LEU A N 1
ATOM 2588 C CA . LEU A 1 327 ? 5.203 -21.688 1.272 1 81.75 327 LEU A CA 1
ATOM 2589 C C . LEU A 1 327 ? 5.559 -21.781 -0.208 1 81.75 327 LEU A C 1
ATOM 2591 O O . LEU A 1 327 ? 6.133 -20.844 -0.775 1 81.75 327 LEU A O 1
ATOM 2595 N N . PHE A 1 328 ? 5.441 -23 -0.675 1 87.31 328 PHE A N 1
ATOM 2596 C CA . PHE A 1 328 ? 5.676 -23.219 -2.098 1 87.31 328 PHE A CA 1
ATOM 2597 C C . PHE A 1 328 ? 4.395 -22.984 -2.896 1 87.31 328 PHE A C 1
ATOM 2599 O O . PHE A 1 328 ? 3.328 -23.469 -2.514 1 87.31 328 PHE A O 1
ATOM 2606 N N . CYS A 1 329 ? 4.469 -22.219 -3.914 1 92 329 CYS A N 1
ATOM 2607 C CA . CYS A 1 329 ? 3.326 -21.906 -4.77 1 92 329 CYS A CA 1
ATOM 2608 C C . CYS A 1 329 ? 3.779 -21.531 -6.172 1 92 329 CYS A C 1
ATOM 2610 O O . CYS A 1 329 ? 4.277 -20.422 -6.391 1 92 329 CYS A O 1
ATOM 2612 N N . LYS A 1 330 ? 3.646 -22.484 -7.023 1 91.88 330 LYS A N 1
ATOM 2613 C CA . LYS A 1 330 ? 4.102 -22.25 -8.391 1 91.88 330 LYS A CA 1
ATOM 2614 C C . LYS A 1 330 ? 3.271 -23.062 -9.391 1 91.88 330 LYS A C 1
ATOM 2616 O O . LYS A 1 330 ? 2.941 -24.219 -9.133 1 91.88 330 LYS A O 1
ATOM 2621 N N . ARG A 1 331 ? 2.912 -22.406 -10.453 1 93.38 331 ARG A N 1
ATOM 2622 C CA . ARG A 1 331 ? 2.203 -23.094 -11.523 1 93.38 331 ARG A CA 1
ATOM 2623 C C . ARG A 1 331 ? 3.184 -23.75 -12.492 1 93.38 331 ARG A C 1
ATOM 2625 O O . ARG A 1 331 ? 4.207 -23.156 -12.836 1 93.38 331 ARG A O 1
ATOM 2632 N N . CYS A 1 332 ? 2.904 -24.938 -12.859 1 94.06 332 CYS A N 1
ATOM 2633 C CA . CYS A 1 332 ? 3.699 -25.672 -13.844 1 94.06 332 CYS A CA 1
ATOM 2634 C C . CYS A 1 332 ? 3.139 -25.484 -15.242 1 94.06 332 CYS A C 1
ATOM 2636 O O . CYS A 1 332 ? 2.711 -26.453 -15.883 1 94.06 332 CYS A O 1
ATOM 2638 N N . ASN A 1 333 ? 3.191 -24.234 -15.75 1 91.38 333 ASN A N 1
ATOM 2639 C CA . ASN A 1 333 ? 2.531 -23.922 -17.016 1 91.38 333 ASN A CA 1
ATOM 2640 C C . ASN A 1 333 ? 3.537 -23.547 -18.094 1 91.38 333 ASN A C 1
ATOM 2642 O O . ASN A 1 333 ? 3.156 -23.25 -19.234 1 91.38 333 ASN A O 1
ATOM 2646 N N . THR A 1 334 ? 4.797 -23.547 -17.781 1 90.62 334 THR A N 1
ATOM 2647 C CA . THR A 1 334 ? 5.867 -23.328 -18.75 1 90.62 334 THR A CA 1
ATOM 2648 C C . THR A 1 334 ? 6.953 -24.391 -18.594 1 90.62 334 THR A C 1
ATOM 2650 O O . THR A 1 334 ? 7.008 -25.094 -17.578 1 90.62 334 THR A O 1
ATOM 2653 N N . ILE A 1 335 ? 7.789 -24.469 -19.578 1 90.25 335 ILE A N 1
ATOM 2654 C CA . ILE A 1 335 ? 8.875 -25.438 -19.547 1 90.25 335 ILE A CA 1
ATOM 2655 C C . ILE A 1 335 ? 9.836 -25.094 -18.406 1 90.25 335 ILE A C 1
ATOM 2657 O O . ILE A 1 335 ? 10.281 -25.984 -17.672 1 90.25 335 ILE A O 1
ATOM 2661 N N . SER A 1 336 ? 10.086 -23.797 -18.344 1 88.44 336 SER A N 1
ATOM 2662 C CA . SER A 1 336 ? 10.969 -23.344 -17.266 1 88.44 336 SER A CA 1
ATOM 2663 C C . SER A 1 336 ? 10.398 -23.703 -15.898 1 88.44 336 SER A C 1
ATOM 2665 O O . SER A 1 336 ? 11.141 -24.141 -15.008 1 88.44 336 SER A O 1
ATOM 2667 N N . SER A 1 337 ? 9.117 -23.531 -15.734 1 91.38 337 SER A N 1
ATOM 2668 C CA . SER A 1 337 ? 8.5 -23.844 -14.453 1 91.38 337 SER A CA 1
ATOM 2669 C C . SER A 1 337 ? 8.492 -25.359 -14.203 1 91.38 337 SER A C 1
ATOM 2671 O O . SER A 1 337 ? 8.625 -25.797 -13.062 1 91.38 337 SER A O 1
ATOM 2673 N N . LEU A 1 338 ? 8.281 -26.094 -15.234 1 93 338 LEU A N 1
ATOM 2674 C CA . LEU A 1 338 ? 8.32 -27.547 -15.109 1 93 338 LEU A CA 1
ATOM 2675 C C . LEU A 1 338 ? 9.688 -28.016 -14.617 1 93 338 LEU A C 1
ATOM 2677 O O . LEU A 1 338 ? 9.781 -28.844 -13.703 1 93 338 LEU A O 1
ATOM 2681 N N . LEU A 1 339 ? 10.742 -27.484 -15.234 1 90 339 LEU A N 1
ATOM 2682 C CA . LEU A 1 339 ? 12.102 -27.812 -14.82 1 90 339 LEU A CA 1
ATOM 2683 C C . LEU A 1 339 ? 12.344 -27.422 -13.375 1 90 339 LEU A C 1
ATOM 2685 O O . LEU A 1 339 ? 12.875 -28.203 -12.586 1 90 339 LEU A O 1
ATOM 2689 N N . TYR A 1 340 ? 11.906 -26.281 -13.086 1 87.25 340 TYR A N 1
ATOM 2690 C CA . TYR A 1 340 ? 12.094 -25.734 -11.742 1 87.25 340 TYR A CA 1
ATOM 2691 C C . TYR A 1 340 ? 11.391 -26.609 -10.703 1 87.25 340 TYR A C 1
ATOM 2693 O O . TYR A 1 340 ? 11.977 -26.969 -9.688 1 87.25 340 TYR A O 1
ATOM 2701 N N . ILE A 1 341 ? 10.141 -26.906 -10.938 1 90 341 ILE A N 1
ATOM 2702 C CA . ILE A 1 341 ? 9.328 -27.641 -9.984 1 90 341 ILE A CA 1
ATOM 2703 C C . ILE A 1 341 ? 9.898 -29.047 -9.805 1 90 341 ILE A C 1
ATOM 2705 O O . ILE A 1 341 ? 9.961 -29.562 -8.688 1 90 341 ILE A O 1
ATOM 2709 N N . ASN A 1 342 ? 10.312 -29.641 -10.859 1 89.31 342 ASN A N 1
ATOM 2710 C CA . ASN A 1 342 ? 10.922 -30.953 -10.758 1 89.31 342 ASN A CA 1
ATOM 2711 C C . ASN A 1 342 ? 12.195 -30.938 -9.914 1 89.31 342 ASN A C 1
ATOM 2713 O O . ASN A 1 342 ? 12.43 -31.844 -9.117 1 89.31 342 ASN A O 1
ATOM 2717 N N . ARG A 1 343 ? 12.898 -29.953 -10.133 1 84.06 343 ARG A N 1
ATOM 2718 C CA . ARG A 1 343 ? 14.117 -29.812 -9.352 1 84.06 343 ARG A CA 1
ATOM 2719 C C . ARG A 1 343 ? 13.805 -29.641 -7.867 1 84.06 343 ARG A C 1
ATOM 2721 O O . ARG A 1 343 ? 14.445 -30.25 -7.016 1 84.06 343 ARG A O 1
ATOM 2728 N N . GLU A 1 344 ? 12.844 -28.797 -7.613 1 83.5 344 GLU A N 1
ATOM 2729 C CA . GLU A 1 344 ? 12.5 -28.5 -6.227 1 83.5 344 GLU A CA 1
ATOM 2730 C C . GLU A 1 344 ? 11.922 -29.734 -5.527 1 83.5 344 GLU A C 1
ATOM 2732 O O . GLU A 1 344 ? 12.188 -29.953 -4.348 1 83.5 344 GLU A O 1
ATOM 2737 N N . ILE A 1 345 ? 11.156 -30.391 -6.219 1 83.81 345 ILE A N 1
ATOM 2738 C CA . ILE A 1 345 ? 10.531 -31.578 -5.629 1 83.81 345 ILE A CA 1
ATOM 2739 C C . ILE A 1 345 ? 11.594 -32.656 -5.402 1 83.81 345 ILE A C 1
ATOM 2741 O O . ILE A 1 345 ? 11.531 -33.406 -4.414 1 83.81 345 ILE A O 1
ATOM 2745 N N . ALA A 1 346 ? 12.555 -32.75 -6.266 1 78 346 ALA A N 1
ATOM 2746 C CA . ALA A 1 346 ? 13.625 -33.719 -6.137 1 78 346 ALA A CA 1
ATOM 2747 C C . ALA A 1 346 ? 14.547 -33.375 -4.965 1 78 346 ALA A C 1
ATOM 2749 O O . ALA A 1 346 ? 15.133 -34.281 -4.352 1 78 346 ALA A O 1
ATOM 2750 N N . ARG A 1 347 ? 14.711 -32.062 -4.688 1 73.44 347 ARG A N 1
ATOM 2751 C CA . ARG A 1 347 ? 15.586 -31.625 -3.611 1 73.44 347 ARG A CA 1
ATOM 2752 C C . ARG A 1 347 ? 14.945 -31.859 -2.246 1 73.44 347 ARG A C 1
ATOM 2754 O O . ARG A 1 347 ? 15.633 -31.844 -1.224 1 73.44 347 ARG A O 1
ATOM 2761 N N . LYS A 1 348 ? 14.188 -32.812 -1.815 1 58.81 348 LYS A N 1
ATOM 2762 C CA . LYS A 1 348 ? 13.43 -33.156 -0.618 1 58.81 348 LYS A CA 1
ATOM 2763 C C . LYS A 1 348 ? 13.266 -31.953 0.295 1 58.81 348 LYS A C 1
ATOM 2765 O O . LYS A 1 348 ? 12.234 -31.797 0.958 1 58.81 348 LYS A O 1
ATOM 2770 N N . ASN A 1 349 ? 14.305 -31 0.39 1 54.5 349 ASN A N 1
ATOM 2771 C CA . ASN A 1 349 ? 14.375 -30.062 1.5 1 54.5 349 ASN A CA 1
ATOM 2772 C C . ASN A 1 349 ? 13.289 -29 1.401 1 54.5 349 ASN A C 1
ATOM 2774 O O . ASN A 1 349 ? 12.844 -28.469 2.42 1 54.5 349 ASN A O 1
ATOM 2778 N N . ASN A 1 350 ? 12.742 -28.922 0.156 1 57.38 350 ASN A N 1
ATOM 2779 C CA . ASN A 1 350 ? 11.977 -27.672 0.161 1 57.38 350 ASN A CA 1
ATOM 2780 C C . ASN A 1 350 ? 10.469 -27.938 0.149 1 57.38 350 ASN A C 1
ATOM 2782 O O . ASN A 1 350 ? 9.688 -27.125 0.64 1 57.38 350 ASN A O 1
ATOM 2786 N N . ILE A 1 351 ? 10.047 -29.188 -0.366 1 64.94 351 ILE A N 1
ATOM 2787 C CA . ILE A 1 351 ? 8.602 -29.391 -0.409 1 64.94 351 ILE A CA 1
ATOM 2788 C C . ILE A 1 351 ? 8.25 -30.734 0.23 1 64.94 351 ILE A C 1
ATOM 2790 O O . ILE A 1 351 ? 8 -31.719 -0.472 1 64.94 351 ILE A O 1
ATOM 2794 N N . SER A 1 352 ? 8.266 -30.766 1.502 1 72.75 352 SER A N 1
ATOM 2795 C CA . SER A 1 352 ? 7.984 -31.984 2.256 1 72.75 352 SER A CA 1
ATOM 2796 C C . SER A 1 352 ? 6.516 -32.375 2.141 1 72.75 352 SER A C 1
ATOM 2798 O O . SER A 1 352 ? 6.156 -33.531 2.383 1 72.75 352 SER A O 1
ATOM 2800 N N . PHE A 1 353 ? 5.809 -31.469 1.638 1 82.19 353 PHE A N 1
ATOM 2801 C CA . PHE A 1 353 ? 4.367 -31.656 1.543 1 82.19 353 PHE A CA 1
ATOM 2802 C C . PHE A 1 353 ? 4.039 -32.812 0.594 1 82.19 353 PHE A C 1
ATOM 2804 O O . PHE A 1 353 ? 3.07 -33.531 0.81 1 82.19 353 PHE A O 1
ATOM 2811 N N . PHE A 1 354 ? 4.922 -33.062 -0.376 1 85.75 354 PHE A N 1
ATOM 2812 C CA . PHE A 1 354 ? 4.66 -34.062 -1.401 1 85.75 354 PHE A CA 1
ATOM 2813 C C . PHE A 1 354 ? 5.637 -35.25 -1.28 1 85.75 354 PHE A C 1
ATOM 2815 O O . PHE A 1 354 ? 5.887 -35.938 -2.256 1 85.75 354 PHE A O 1
ATOM 2822 N N . GLU A 1 355 ? 6.141 -35.469 -0.213 1 78.06 355 GLU A N 1
ATOM 2823 C CA . GLU A 1 355 ? 7.164 -36.5 0.012 1 78.06 355 GLU A CA 1
ATOM 2824 C C . GLU A 1 355 ? 6.656 -37.875 -0.355 1 78.06 355 GLU A C 1
ATOM 2826 O O . GLU A 1 355 ? 7.414 -38.719 -0.861 1 78.06 355 GLU A O 1
ATOM 2831 N N . GLU A 1 356 ? 5.445 -38.125 -0.121 1 78.19 356 GLU A N 1
ATOM 2832 C CA . GLU A 1 356 ? 4.871 -39.438 -0.368 1 78.19 356 GLU A CA 1
ATOM 2833 C C . GLU A 1 356 ? 4.801 -39.75 -1.863 1 78.19 356 GLU A C 1
ATOM 2835 O O . GLU A 1 356 ? 4.785 -40.906 -2.268 1 78.19 356 GLU A O 1
ATOM 2840 N N . LEU A 1 357 ? 4.758 -38.75 -2.613 1 79.06 357 LEU A N 1
ATOM 2841 C CA . LEU A 1 357 ? 4.66 -38.906 -4.059 1 79.06 357 LEU A CA 1
ATOM 2842 C C . LEU A 1 357 ? 6.039 -39.094 -4.676 1 79.06 357 LEU A C 1
ATOM 2844 O O . LEU A 1 357 ? 6.219 -39.938 -5.559 1 79.06 357 LEU A O 1
ATOM 2848 N N . ALA A 1 358 ? 6.973 -38.281 -4.168 1 66.19 358 ALA A N 1
ATOM 2849 C CA . ALA A 1 358 ? 8.305 -38.312 -4.758 1 66.19 358 ALA A CA 1
ATOM 2850 C C . ALA A 1 358 ? 9.102 -39.5 -4.266 1 66.19 358 ALA A C 1
ATOM 2852 O O . ALA A 1 358 ? 9.367 -39.656 -3.066 1 66.19 358 ALA A O 1
ATOM 2853 N N . GLN A 1 359 ? 8.742 -40.812 -4.625 1 60.56 359 GLN A N 1
ATOM 2854 C CA . GLN A 1 359 ? 9.508 -41.969 -4.199 1 60.56 359 GLN A CA 1
ATOM 2855 C C . GLN A 1 359 ? 10.992 -41.812 -4.527 1 60.56 359 GLN A C 1
ATOM 2857 O O . GLN A 1 359 ? 11.406 -42.031 -5.668 1 60.56 359 GLN A O 1
ATOM 2862 N N . TYR A 1 360 ? 11.641 -41 -3.512 1 54.22 360 TYR A N 1
ATOM 2863 C CA . TYR A 1 360 ? 13.078 -40.781 -3.641 1 54.22 360 TYR A CA 1
ATOM 2864 C C . TYR A 1 360 ? 13.844 -42.094 -3.59 1 54.22 360 TYR A C 1
ATOM 2866 O O . TYR A 1 360 ? 13.539 -42.969 -2.773 1 54.22 360 TYR A O 1
ATOM 2874 N N . LYS A 1 361 ? 14.078 -42.812 -4.574 1 51.12 361 LYS A N 1
ATOM 2875 C CA . LYS A 1 361 ? 15 -43.938 -4.426 1 51.12 361 LYS A CA 1
ATOM 2876 C C . LYS A 1 361 ? 16.406 -43.438 -4.066 1 51.12 361 LYS A C 1
ATOM 2878 O O . LYS A 1 361 ? 17 -42.656 -4.809 1 51.12 361 LYS A O 1
ATOM 2883 N N . ASN A 1 362 ? 16.578 -43.125 -2.689 1 45.78 362 ASN A N 1
ATOM 2884 C CA . ASN A 1 362 ? 17.969 -42.969 -2.268 1 45.78 362 ASN A CA 1
ATOM 2885 C C . ASN A 1 362 ? 18.844 -44.125 -2.695 1 45.78 362 ASN A C 1
ATOM 2887 O O . ASN A 1 362 ? 19 -45.094 -1.947 1 45.78 362 ASN A O 1
ATOM 2891 N N . THR A 1 363 ? 18.688 -44.688 -3.688 1 43.88 363 THR A N 1
ATOM 2892 C CA . THR A 1 363 ? 19.641 -45.781 -3.836 1 43.88 363 THR A CA 1
ATOM 2893 C C . THR A 1 363 ? 21.062 -45.312 -3.588 1 43.88 363 THR A C 1
ATOM 2895 O O . THR A 1 363 ? 21.562 -44.438 -4.293 1 43.88 363 THR A O 1
ATOM 2898 N N . PRO A 1 364 ? 21.594 -45.344 -2.281 1 40.59 364 PRO A N 1
ATOM 2899 C CA . PRO A 1 364 ? 23.016 -45.125 -2.027 1 40.59 364 PRO A CA 1
ATOM 2900 C C . PRO A 1 364 ? 23.906 -45.531 -3.203 1 40.59 364 PRO A C 1
ATOM 2902 O O . PRO A 1 364 ? 23.531 -46.406 -3.977 1 40.59 364 PRO A O 1
ATOM 2905 N N . ALA A 1 365 ? 24.969 -44.688 -3.447 1 40.75 365 ALA A N 1
ATOM 2906 C CA . ALA A 1 365 ? 26.094 -44.969 -4.324 1 40.75 365 ALA A CA 1
ATOM 2907 C C . ALA A 1 365 ? 26.453 -46.469 -4.305 1 40.75 365 ALA A C 1
ATOM 2909 O O . ALA A 1 365 ? 26.859 -47.031 -5.32 1 40.75 365 ALA A O 1
ATOM 2910 N N . SER A 1 366 ? 26.812 -46.844 -2.967 1 39.38 366 SER A N 1
ATOM 2911 C CA . SER A 1 366 ? 27.688 -47.938 -2.637 1 39.38 366 SER A CA 1
ATOM 2912 C C . SER A 1 366 ? 27.031 -49.281 -2.965 1 39.38 366 SER A C 1
ATOM 2914 O O . SER A 1 366 ? 27.641 -50.344 -2.812 1 39.38 366 SER A O 1
ATOM 2916 N N . ALA A 1 367 ? 25.797 -49.469 -2.48 1 38.25 367 ALA A N 1
ATOM 2917 C CA . ALA A 1 367 ? 25.719 -50.906 -2.471 1 38.25 367 ALA A CA 1
ATOM 2918 C C . ALA A 1 367 ? 26.234 -51.5 -3.785 1 38.25 367 ALA A C 1
ATOM 2920 O O . ALA A 1 367 ? 26.281 -50.812 -4.801 1 38.25 367 ALA A O 1
ATOM 2921 N N . ALA A 1 368 ? 26.156 -52.906 -3.906 1 38.53 368 ALA A N 1
ATOM 2922 C CA . ALA A 1 368 ? 26.984 -53.719 -4.805 1 38.53 368 ALA A CA 1
ATOM 2923 C C . ALA A 1 368 ? 27.156 -53.031 -6.156 1 38.53 368 ALA A C 1
ATOM 2925 O O . ALA A 1 368 ? 28.25 -52.562 -6.488 1 38.53 368 ALA A O 1
ATOM 2926 N N . GLY A 1 369 ? 26.422 -53.562 -7.484 1 40.81 369 GLY A N 1
ATOM 2927 C CA . GLY A 1 369 ? 26.219 -53.812 -8.898 1 40.81 369 GLY A CA 1
ATOM 2928 C C . GLY A 1 369 ? 25.656 -52.625 -9.656 1 40.81 369 GLY A C 1
ATOM 2929 O O . GLY A 1 369 ? 25.234 -52.75 -10.805 1 40.81 369 GLY A O 1
ATOM 2930 N N . ASP A 1 370 ? 25.234 -51.531 -9.133 1 52.47 370 ASP A N 1
ATOM 2931 C CA . ASP A 1 370 ? 24.453 -50.625 -9.961 1 52.47 370 ASP A CA 1
ATOM 2932 C C . ASP A 1 370 ? 25.359 -49.812 -10.898 1 52.47 370 ASP A C 1
ATOM 2934 O O . ASP A 1 370 ? 26.453 -49.438 -10.523 1 52.47 370 ASP A O 1
ATOM 2938 N N . SER A 1 371 ? 25.188 -49.875 -12.242 1 61.09 371 SER A N 1
ATOM 2939 C CA . SER A 1 371 ? 25.859 -49.5 -13.484 1 61.09 371 SER A CA 1
ATOM 2940 C C . SER A 1 371 ? 25.734 -48 -13.734 1 61.09 371 SER A C 1
ATOM 2942 O O . SER A 1 371 ? 26.141 -47.5 -14.789 1 61.09 371 SER A O 1
ATOM 2944 N N . TYR A 1 372 ? 25.156 -47.031 -12.68 1 64.06 372 TYR A N 1
ATOM 2945 C CA . TYR A 1 372 ? 25.141 -45.594 -12.93 1 64.06 372 TYR A CA 1
ATOM 2946 C C . TYR A 1 372 ? 25.422 -44.812 -11.656 1 64.06 372 TYR A C 1
ATOM 2948 O O . TYR A 1 372 ? 25.344 -45.344 -10.555 1 64.06 372 TYR A O 1
ATOM 2956 N N . LEU A 1 373 ? 26.078 -43.625 -11.734 1 69.12 373 LEU A N 1
ATOM 2957 C CA . LEU A 1 373 ? 26.359 -42.719 -10.625 1 69.12 373 LEU A CA 1
ATOM 2958 C C . LEU A 1 373 ? 25.219 -41.719 -10.438 1 69.12 373 LEU A C 1
ATOM 2960 O O . LEU A 1 373 ? 24.922 -40.938 -11.336 1 69.12 373 LEU A O 1
ATOM 2964 N N . LEU A 1 374 ? 24.516 -41.906 -9.375 1 77.69 374 LEU A N 1
ATOM 2965 C CA . LEU A 1 374 ? 23.406 -41 -9.062 1 77.69 374 LEU A CA 1
ATOM 2966 C C . LEU A 1 374 ? 23.828 -39.969 -8.031 1 77.69 374 LEU A C 1
ATOM 2968 O O . LEU A 1 374 ? 24.25 -40.312 -6.93 1 77.69 374 LEU A O 1
ATOM 2972 N N . GLY A 1 375 ? 23.859 -38.75 -8.492 1 75.06 375 GLY A N 1
ATOM 2973 C CA . GLY A 1 375 ? 24.141 -37.656 -7.586 1 75.06 375 GLY A CA 1
ATOM 2974 C C . GLY A 1 375 ? 22.969 -37.281 -6.715 1 75.06 375 GLY A C 1
ATOM 2975 O O . GLY A 1 375 ? 21.969 -38 -6.66 1 75.06 375 GLY A O 1
ATOM 2976 N N . PRO A 1 376 ? 23.094 -36.219 -5.988 1 74.06 376 PRO A N 1
ATOM 2977 C CA . PRO A 1 376 ? 22.031 -35.719 -5.117 1 74.06 376 PRO A CA 1
ATOM 2978 C C . PRO A 1 376 ? 20.828 -35.188 -5.902 1 74.06 376 PRO A C 1
ATOM 2980 O O . PRO A 1 376 ? 20.938 -34.906 -7.094 1 74.06 376 PRO A O 1
ATOM 2983 N N . ASP A 1 377 ? 19.594 -35.156 -5.34 1 79.06 377 ASP A N 1
ATOM 2984 C CA . ASP A 1 377 ? 18.406 -34.5 -5.828 1 79.06 377 ASP A CA 1
ATOM 2985 C C . ASP A 1 377 ? 17.922 -35.125 -7.137 1 79.06 377 ASP A C 1
ATOM 2987 O O . ASP A 1 377 ? 17.672 -34.406 -8.109 1 79.06 377 ASP A O 1
ATOM 2991 N N . CYS A 1 378 ? 18.016 -36.375 -7.18 1 83.12 378 CYS A N 1
ATOM 2992 C CA . CYS A 1 378 ? 17.547 -37.062 -8.375 1 83.12 378 CYS A CA 1
ATOM 2993 C C . CYS A 1 378 ? 16.375 -38 -8.047 1 83.12 378 CYS A C 1
ATOM 2995 O O . CYS A 1 378 ? 16.281 -38.5 -6.93 1 83.12 378 CYS A O 1
ATOM 2997 N N . VAL A 1 379 ? 15.5 -38.062 -8.961 1 83.38 379 VAL A N 1
ATOM 2998 C CA . VAL A 1 379 ? 14.422 -39.062 -8.93 1 83.38 379 VAL A CA 1
ATOM 2999 C C . VAL A 1 379 ? 14.523 -39.969 -10.156 1 83.38 379 VAL A C 1
ATOM 3001 O O . VAL A 1 379 ? 14.633 -39.5 -11.281 1 83.38 379 VAL A O 1
ATOM 3004 N N . VAL A 1 380 ? 14.594 -41.281 -9.906 1 85.38 380 VAL A N 1
ATOM 3005 C CA . VAL A 1 380 ? 14.742 -42.219 -11.008 1 85.38 380 VAL A CA 1
ATOM 3006 C C . VAL A 1 380 ? 13.586 -43.219 -11 1 85.38 380 VAL A C 1
ATOM 3008 O O . VAL A 1 380 ? 13.234 -43.75 -9.945 1 85.38 380 VAL A O 1
ATOM 3011 N N . GLY A 1 381 ? 12.961 -43.406 -12.148 1 84.44 381 GLY A N 1
ATOM 3012 C CA . GLY A 1 381 ? 11.844 -44.312 -12.281 1 84.44 381 GLY A CA 1
ATOM 3013 C C . GLY A 1 381 ? 12.281 -45.75 -12.391 1 84.44 381 GLY A C 1
ATOM 3014 O O . GLY A 1 381 ? 13.477 -46.062 -12.43 1 84.44 381 GLY A O 1
ATOM 3015 N N . GLU A 1 382 ? 11.336 -46.594 -12.43 1 82.81 382 GLU A N 1
ATOM 3016 C CA . GLU A 1 382 ? 11.594 -48.031 -12.523 1 82.81 382 GLU A CA 1
ATOM 3017 C C . GLU A 1 382 ? 12.07 -48.406 -13.922 1 82.81 382 GLU A C 1
ATOM 3019 O O . GLU A 1 382 ? 11.703 -47.781 -14.906 1 82.81 382 GLU A O 1
ATOM 3024 N N . GLY A 1 383 ? 12.984 -49.344 -13.992 1 82 383 GLY A N 1
ATOM 3025 C CA . GLY A 1 383 ? 13.359 -49.906 -15.273 1 82 383 GLY A CA 1
ATOM 3026 C C . GLY A 1 383 ? 14.523 -49.188 -15.93 1 82 383 GLY A C 1
ATOM 3027 O O . GLY A 1 383 ? 14.688 -49.281 -17.156 1 82 383 GLY A O 1
ATOM 3028 N N . LEU A 1 384 ? 15.156 -48.438 -15.195 1 84.56 384 LEU A N 1
ATOM 3029 C CA . LEU A 1 384 ? 16.328 -47.781 -15.766 1 84.56 384 LEU A CA 1
ATOM 3030 C C . LEU A 1 384 ? 17.406 -48.812 -16.094 1 84.56 384 LEU A C 1
ATOM 3032 O O . LEU A 1 384 ? 17.766 -49.625 -15.25 1 84.56 384 LEU A O 1
ATOM 3036 N N . ILE A 1 385 ? 17.891 -48.781 -17.344 1 83.5 385 ILE A N 1
ATOM 3037 C CA . ILE A 1 385 ? 18.891 -49.719 -17.797 1 83.5 385 ILE A CA 1
ATOM 3038 C C . ILE A 1 385 ? 20.141 -48.969 -18.266 1 83.5 385 ILE A C 1
ATOM 3040 O O . ILE A 1 385 ? 20.031 -48 -19 1 83.5 385 ILE A O 1
ATOM 3044 N N . PHE A 1 386 ? 21.219 -49.406 -17.844 1 83.88 386 PHE A N 1
ATOM 3045 C CA . PHE A 1 386 ? 22.5 -48.906 -18.312 1 83.88 386 PHE A CA 1
ATOM 3046 C C . PHE A 1 386 ? 23.109 -49.844 -19.344 1 83.88 386 PHE A C 1
ATOM 3048 O O . PHE A 1 386 ? 23.281 -51.031 -19.062 1 83.88 386 PHE A O 1
ATOM 3055 N N . THR A 1 387 ? 23.375 -49.375 -20.516 1 76.94 387 THR A N 1
ATOM 3056 C CA . THR A 1 387 ? 23.766 -50.219 -21.609 1 76.94 387 THR A CA 1
ATOM 3057 C C . THR A 1 387 ? 25.297 -50.375 -21.656 1 76.94 387 THR A C 1
ATOM 3059 O O . THR A 1 387 ? 25.812 -51.219 -22.391 1 76.94 387 THR A O 1
ATOM 3062 N N . GLY A 1 388 ? 26.047 -49.688 -20.906 1 71.44 388 GLY A N 1
ATOM 3063 C CA . GLY A 1 388 ? 27.5 -49.812 -20.969 1 71.44 388 GLY A CA 1
ATOM 3064 C C . GLY A 1 388 ? 28.047 -50.938 -20.125 1 71.44 388 GLY A C 1
ATOM 3065 O O . GLY A 1 388 ? 27.438 -51.344 -19.125 1 71.44 388 GLY A O 1
ATOM 3066 N N . MET A 1 389 ? 29.062 -51.75 -20.656 1 63.81 389 MET A N 1
ATOM 3067 C CA . MET A 1 389 ? 29.656 -52.906 -20 1 63.81 389 MET A CA 1
ATOM 3068 C C . MET A 1 389 ? 30.828 -52.469 -19.125 1 63.81 389 MET A C 1
ATOM 3070 O O . MET A 1 389 ? 31.25 -53.219 -18.234 1 63.81 389 MET A O 1
ATOM 3074 N N . ASN A 1 390 ? 31.312 -51.25 -19.375 1 68.94 390 ASN A N 1
ATOM 3075 C CA . ASN A 1 390 ? 32.5 -50.781 -18.656 1 68.94 390 ASN A CA 1
ATOM 3076 C C . ASN A 1 390 ? 32.125 -50.031 -17.391 1 68.94 390 ASN A C 1
ATOM 3078 O O . ASN A 1 390 ? 31.547 -48.938 -17.469 1 68.94 390 ASN A O 1
ATOM 3082 N N . LYS A 1 391 ? 32.469 -50.594 -16.266 1 67.06 391 LYS A N 1
ATOM 3083 C CA . LYS A 1 391 ? 32.156 -50 -14.961 1 67.06 391 LYS A CA 1
ATOM 3084 C C . LYS A 1 391 ? 32.844 -48.656 -14.797 1 67.06 391 LYS A C 1
ATOM 3086 O O . LYS A 1 391 ? 32.344 -47.812 -14.039 1 67.06 391 LYS A O 1
ATOM 3091 N N . LYS A 1 392 ? 33.938 -48.469 -15.484 1 69.44 392 LYS A N 1
ATOM 3092 C CA . LYS A 1 392 ? 34.719 -47.25 -15.336 1 69.44 392 LYS A CA 1
ATOM 3093 C C . LYS A 1 392 ? 34.031 -46.094 -16.078 1 69.44 392 LYS A C 1
ATOM 3095 O O . LYS A 1 392 ? 34.312 -44.906 -15.797 1 69.44 392 LYS A O 1
ATOM 3100 N N . LEU A 1 393 ? 33.156 -46.375 -16.984 1 82.06 393 LEU A N 1
ATOM 3101 C CA . LEU A 1 393 ? 32.5 -45.344 -17.797 1 82.06 393 LEU A CA 1
ATOM 3102 C C . LEU A 1 393 ? 31.016 -45.25 -17.453 1 82.06 393 LEU A C 1
ATOM 3104 O O . LEU A 1 393 ? 30.172 -45.219 -18.344 1 82.06 393 LEU A O 1
ATOM 3108 N N . ARG A 1 394 ? 30.703 -45.188 -16.25 1 82.75 394 ARG A N 1
ATOM 3109 C CA . ARG A 1 394 ? 29.328 -45.125 -15.781 1 82.75 394 ARG A CA 1
ATOM 3110 C C . ARG A 1 394 ? 28.703 -43.781 -16.062 1 82.75 394 ARG A C 1
ATOM 3112 O O . ARG A 1 394 ? 29.375 -42.75 -15.953 1 82.75 394 ARG A O 1
ATOM 3119 N N . PRO A 1 395 ? 27.438 -43.812 -16.484 1 88 395 PRO A N 1
ATOM 3120 C CA . PRO A 1 395 ? 26.75 -42.531 -16.656 1 88 395 PRO A CA 1
ATOM 3121 C C . PRO A 1 395 ? 26.516 -41.781 -15.344 1 88 395 PRO A C 1
ATOM 3123 O O . PRO A 1 395 ? 26.438 -42.438 -14.281 1 88 395 PRO A O 1
ATOM 3126 N N . THR A 1 396 ? 26.516 -40.562 -15.422 1 88.56 396 THR A N 1
ATOM 3127 C CA . THR A 1 396 ? 26.312 -39.719 -14.242 1 88.56 396 THR A CA 1
ATOM 3128 C C . THR A 1 396 ? 25.016 -38.938 -14.336 1 88.56 396 THR A C 1
ATOM 3130 O O . THR A 1 396 ? 24.734 -38.281 -15.352 1 88.56 396 THR A O 1
ATOM 3133 N N . ILE A 1 397 ? 24.188 -39.031 -13.383 1 89.56 397 ILE A N 1
ATOM 3134 C CA . ILE A 1 397 ? 22.922 -38.312 -13.297 1 89.56 397 ILE A CA 1
ATOM 3135 C C . ILE A 1 397 ? 22.938 -37.406 -12.062 1 89.56 397 ILE A C 1
ATOM 3137 O O . ILE A 1 397 ? 23.094 -37.875 -10.938 1 89.56 397 ILE A O 1
ATOM 3141 N N . LYS A 1 398 ? 22.781 -36.156 -12.312 1 86.88 398 LYS A N 1
ATOM 3142 C CA . LYS A 1 398 ? 22.781 -35.188 -11.203 1 86.88 398 LYS A CA 1
ATOM 3143 C C . LYS A 1 398 ? 21.594 -34.25 -11.312 1 86.88 398 LYS A C 1
ATOM 3145 O O . LYS A 1 398 ? 21.234 -33.812 -12.406 1 86.88 398 LYS A O 1
ATOM 3150 N N . LYS A 1 399 ? 20.953 -33.938 -10.227 1 86.31 399 LYS A N 1
ATOM 3151 C CA . LYS A 1 399 ? 19.891 -32.938 -10.141 1 86.31 399 LYS A CA 1
ATOM 3152 C C . LYS A 1 399 ? 18.859 -33.125 -11.258 1 86.31 399 LYS A C 1
ATOM 3154 O O . LYS A 1 399 ? 18.5 -32.156 -11.945 1 86.31 399 LYS A O 1
ATOM 3159 N N . SER A 1 400 ? 18.5 -34.375 -11.469 1 89.5 400 SER A N 1
ATOM 3160 C CA . SER A 1 400 ? 17.641 -34.656 -12.609 1 89.5 400 SER A CA 1
ATOM 3161 C C . SER A 1 400 ? 16.594 -35.688 -12.266 1 89.5 400 SER A C 1
ATOM 3163 O O . SER A 1 400 ? 16.734 -36.406 -11.281 1 89.5 400 SER A O 1
ATOM 3165 N N . ASN A 1 401 ? 15.594 -35.625 -13.023 1 90.31 401 ASN A N 1
ATOM 3166 C CA . ASN A 1 401 ? 14.531 -36.625 -12.938 1 90.31 401 ASN A CA 1
ATOM 3167 C C . ASN A 1 401 ? 14.484 -37.5 -14.18 1 90.31 401 ASN A C 1
ATOM 3169 O O . ASN A 1 401 ? 14.32 -37 -15.297 1 90.31 401 ASN A O 1
ATOM 3173 N N . VAL A 1 402 ? 14.664 -38.812 -13.938 1 91.25 402 VAL A N 1
ATOM 3174 C CA . VAL A 1 402 ? 14.633 -39.75 -15.047 1 91.25 402 VAL A CA 1
ATOM 3175 C C . VAL A 1 402 ? 13.43 -40.688 -14.891 1 91.25 402 VAL A C 1
ATOM 3177 O O . VAL A 1 402 ? 13.242 -41.281 -13.836 1 91.25 402 VAL A O 1
ATOM 3180 N N . GLY A 1 403 ? 12.641 -40.781 -15.906 1 90.88 403 GLY A N 1
ATOM 3181 C CA . GLY A 1 403 ? 11.391 -41.531 -15.867 1 90.88 403 GLY A CA 1
ATOM 3182 C C . GLY A 1 403 ? 11.586 -43.031 -15.93 1 90.88 403 GLY A C 1
ATOM 3183 O O . GLY A 1 403 ? 12.672 -43.531 -15.633 1 90.88 403 GLY A O 1
ATOM 3184 N N . LYS A 1 404 ? 10.484 -43.719 -16.25 1 89 404 LYS A N 1
ATOM 3185 C CA . LYS A 1 404 ? 10.469 -45.188 -16.281 1 89 404 LYS A CA 1
ATOM 3186 C C . LYS A 1 404 ? 11.039 -45.719 -17.594 1 89 404 LYS A C 1
ATOM 3188 O O . LYS A 1 404 ? 10.906 -45.062 -18.641 1 89 404 LYS A O 1
ATOM 3193 N N . GLN A 1 405 ? 11.703 -46.812 -17.578 1 90.31 405 GLN A N 1
ATOM 3194 C CA . GLN A 1 405 ? 12.117 -47.594 -18.719 1 90.31 405 GLN A CA 1
ATOM 3195 C C . GLN A 1 405 ? 13.062 -46.812 -19.625 1 90.31 405 GLN A C 1
ATOM 3197 O O . GLN A 1 405 ? 12.898 -46.812 -20.844 1 90.31 405 GLN A O 1
ATOM 3202 N N . CYS A 1 406 ? 13.875 -46.062 -19 1 92.5 406 CYS A N 1
ATOM 3203 C CA . CYS A 1 406 ? 14.875 -45.344 -19.766 1 92.5 406 CYS A CA 1
ATOM 3204 C C . CYS A 1 406 ? 16.156 -46.156 -19.922 1 92.5 406 CYS A C 1
ATOM 3206 O O . CYS A 1 406 ? 16.438 -47.031 -19.094 1 92.5 406 CYS A O 1
ATOM 3208 N N . LYS A 1 407 ? 16.859 -45.938 -21 1 92.56 407 LYS A N 1
ATOM 3209 C CA . LYS A 1 407 ? 18.141 -46.562 -21.281 1 92.56 407 LYS A CA 1
ATOM 3210 C C . LYS A 1 407 ? 19.234 -45.5 -21.453 1 92.56 407 LYS A C 1
ATOM 3212 O O . LYS A 1 407 ? 19.125 -44.625 -22.312 1 92.56 407 LYS A O 1
ATOM 3217 N N . ILE A 1 408 ? 20.281 -45.656 -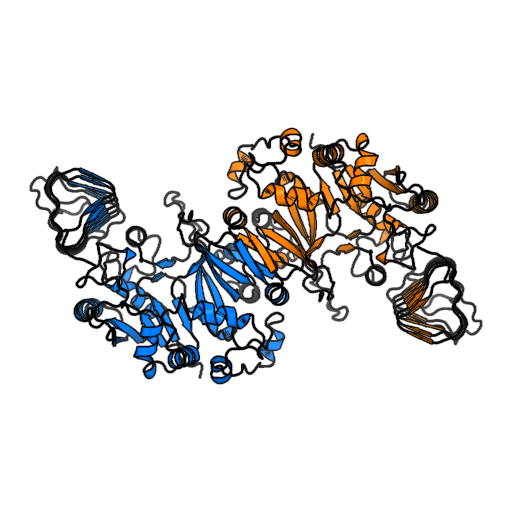20.672 1 92.75 408 ILE A N 1
ATOM 3218 C CA . ILE A 1 408 ? 21.344 -44.656 -20.734 1 92.75 408 ILE A CA 1
ATOM 3219 C C . ILE A 1 408 ? 22.656 -45.344 -21.094 1 92.75 408 ILE A C 1
ATOM 3221 O O . ILE A 1 408 ? 23.031 -46.344 -20.469 1 92.75 408 ILE A O 1
ATOM 3225 N N . GLY A 1 409 ? 23.344 -44.812 -22.031 1 91 409 GLY A N 1
ATOM 3226 C CA . GLY A 1 409 ? 24.594 -45.375 -22.5 1 91 409 GLY A CA 1
ATOM 3227 C C . GLY A 1 409 ? 25.781 -45 -21.625 1 91 409 GLY A C 1
ATOM 3228 O O . GLY A 1 409 ? 25.625 -44.25 -20.641 1 91 409 GLY A O 1
ATOM 3229 N N . GLN A 1 410 ? 26.969 -45.5 -22.078 1 88.81 410 GLN A N 1
ATOM 3230 C CA . GLN A 1 410 ? 28.188 -45.312 -21.297 1 88.81 410 GLN A CA 1
ATOM 3231 C C . GLN A 1 410 ? 28.688 -43.875 -21.375 1 88.81 410 GLN A C 1
ATOM 3233 O O . GLN A 1 410 ? 28.578 -43.219 -22.422 1 88.81 410 GLN A O 1
ATOM 3238 N N . ALA A 1 411 ? 29.156 -43.344 -20.266 1 90.06 411 ALA A N 1
ATOM 3239 C CA . ALA A 1 411 ? 29.859 -42.062 -20.156 1 90.06 411 ALA A CA 1
ATOM 3240 C C . ALA A 1 411 ? 28.922 -40.875 -20.438 1 90.06 411 ALA A C 1
ATOM 3242 O O . ALA A 1 411 ? 29.375 -39.812 -20.828 1 90.06 411 ALA A O 1
ATOM 3243 N N . SER A 1 412 ? 27.672 -41.188 -20.375 1 93.25 412 SER A N 1
ATOM 3244 C CA . SER A 1 412 ? 26.734 -40.094 -20.578 1 93.25 412 SER A CA 1
ATOM 3245 C C . SER A 1 412 ? 26.484 -39.312 -19.297 1 93.25 412 SER A C 1
ATOM 3247 O O . SER A 1 412 ? 26.516 -39.875 -18.203 1 93.25 412 SER A O 1
ATOM 3249 N N . LYS A 1 413 ? 26.266 -38 -19.453 1 93.94 413 LYS A N 1
ATOM 3250 C CA . LYS A 1 413 ? 26.062 -37.125 -18.312 1 93.94 413 LYS A CA 1
ATOM 3251 C C . LYS A 1 413 ? 24.734 -36.375 -18.422 1 93.94 413 LYS A C 1
ATOM 3253 O O . LYS A 1 413 ? 24.469 -35.719 -19.422 1 93.94 413 LYS A O 1
ATOM 3258 N N . ILE A 1 414 ? 23.891 -36.531 -17.469 1 94.12 414 ILE A N 1
ATOM 3259 C CA . ILE A 1 414 ? 22.609 -35.844 -17.375 1 94.12 414 ILE A CA 1
ATOM 3260 C C . ILE A 1 414 ? 22.594 -34.938 -16.156 1 94.12 414 ILE A C 1
ATOM 3262 O O . ILE A 1 414 ? 22.734 -35.406 -15.023 1 94.12 414 ILE A O 1
ATOM 3266 N N . GLU A 1 415 ? 22.438 -33.688 -16.406 1 93.44 415 GLU A N 1
ATOM 3267 C CA . GLU A 1 415 ? 22.484 -32.719 -15.305 1 93.44 415 GLU A CA 1
ATOM 3268 C C . GLU A 1 415 ? 21.312 -31.734 -15.383 1 93.44 415 GLU A C 1
ATOM 3270 O O . GLU A 1 415 ? 21.031 -31.188 -16.438 1 93.44 415 GLU A O 1
ATOM 3275 N N . ASN A 1 416 ? 20.656 -31.484 -14.297 1 91.62 416 ASN A N 1
ATOM 3276 C CA . ASN A 1 416 ? 19.594 -30.516 -14.172 1 91.62 416 ASN A CA 1
ATOM 3277 C C . ASN A 1 416 ? 18.562 -30.641 -15.289 1 91.62 416 ASN A C 1
ATOM 3279 O O . ASN A 1 416 ? 18.25 -29.672 -15.977 1 91.62 416 ASN A O 1
ATOM 3283 N N . SER A 1 417 ? 18.078 -31.844 -15.492 1 94.38 417 SER A N 1
ATOM 3284 C CA . SER A 1 417 ? 17.203 -32.125 -16.625 1 94.38 417 SER A CA 1
ATOM 3285 C C . SER A 1 417 ? 16.062 -33.031 -16.234 1 94.38 417 SER A C 1
ATOM 3287 O O . SER A 1 417 ? 16.094 -33.656 -15.18 1 94.38 417 SER A O 1
ATOM 3289 N N . VAL A 1 418 ? 15.102 -32.969 -17.047 1 94.62 418 VAL A N 1
ATOM 3290 C CA . VAL A 1 418 ? 13.969 -33.875 -16.891 1 94.62 418 VAL A CA 1
ATOM 3291 C C . VAL A 1 418 ? 13.875 -34.812 -18.109 1 94.62 418 VAL A C 1
ATOM 3293 O O . VAL A 1 418 ? 13.695 -34.344 -19.234 1 94.62 418 VAL A O 1
ATOM 3296 N N . VAL A 1 419 ? 14.086 -36.062 -17.828 1 94.88 419 VAL A N 1
ATOM 3297 C CA . VAL A 1 419 ? 13.969 -37.094 -18.859 1 94.88 419 VAL A CA 1
ATOM 3298 C C . VAL A 1 419 ? 12.742 -37.969 -18.578 1 94.88 419 VAL A C 1
ATOM 3300 O O . VAL A 1 419 ? 12.688 -38.656 -17.562 1 94.88 419 VAL A O 1
ATOM 3303 N N . MET A 1 420 ? 11.789 -37.969 -19.5 1 94 420 MET A N 1
ATOM 3304 C CA . MET A 1 420 ? 10.523 -38.656 -19.266 1 94 420 MET A CA 1
ATOM 3305 C C . MET A 1 420 ? 10.648 -40.156 -19.578 1 94 420 MET A C 1
ATOM 3307 O O . MET A 1 420 ? 11.75 -40.719 -19.531 1 94 420 MET A O 1
ATOM 3311 N N . ASP A 1 421 ? 9.547 -40.812 -19.766 1 91 421 ASP A N 1
ATOM 3312 C CA . ASP A 1 421 ? 9.539 -42.281 -19.844 1 91 421 ASP A CA 1
ATOM 3313 C C . ASP A 1 421 ? 10.016 -42.75 -21.203 1 91 421 ASP A C 1
ATOM 3315 O O . ASP A 1 421 ? 9.844 -42.062 -22.203 1 91 421 ASP A O 1
ATOM 3319 N N . ASN A 1 422 ? 10.641 -43.875 -21.219 1 93.31 422 ASN A N 1
ATOM 3320 C CA . ASN A 1 422 ? 10.961 -44.625 -22.438 1 93.31 422 ASN A CA 1
ATOM 3321 C C . ASN A 1 422 ? 11.945 -43.875 -23.312 1 93.31 422 ASN A C 1
ATOM 3323 O O . ASN A 1 422 ? 11.781 -43.812 -24.531 1 93.31 422 ASN A O 1
ATOM 3327 N N . VAL A 1 423 ? 12.82 -43.219 -22.703 1 95.5 423 VAL A N 1
ATOM 3328 C CA . VAL A 1 423 ? 13.836 -42.5 -23.438 1 95.5 423 VAL A CA 1
ATOM 3329 C C . VAL A 1 423 ? 15.117 -43.312 -23.531 1 95.5 423 VAL A C 1
ATOM 3331 O O . VAL A 1 423 ? 15.492 -44 -22.578 1 95.5 423 VAL A O 1
ATOM 3334 N N . THR A 1 424 ? 15.734 -43.281 -24.656 1 96.5 424 THR A N 1
ATOM 3335 C CA . THR A 1 424 ? 17.016 -43.969 -24.891 1 96.5 424 THR A CA 1
ATOM 3336 C C . THR A 1 424 ? 18.109 -42.938 -25.172 1 96.5 424 THR A C 1
ATOM 3338 O O . THR A 1 424 ? 18.047 -42.188 -26.141 1 96.5 424 THR A O 1
ATOM 3341 N N . ILE A 1 425 ? 19.109 -42.938 -24.344 1 96.19 425 ILE A N 1
ATOM 3342 C CA . ILE A 1 425 ? 20.25 -42.031 -24.5 1 96.19 425 ILE A CA 1
ATOM 3343 C C . ILE A 1 425 ? 21.5 -42.844 -24.859 1 96.19 425 ILE A C 1
ATOM 3345 O O . ILE A 1 425 ? 21.891 -43.781 -24.125 1 96.19 425 ILE A O 1
ATOM 3349 N N . GLY A 1 426 ? 22.125 -42.531 -25.906 1 94.62 426 GLY A N 1
ATOM 3350 C CA . GLY A 1 426 ? 23.312 -43.219 -26.359 1 94.62 426 GLY A CA 1
ATOM 3351 C C . GLY A 1 426 ? 24.531 -43 -25.484 1 94.62 426 GLY A C 1
ATOM 3352 O O . GLY A 1 426 ? 24.406 -42.5 -24.359 1 94.62 426 GLY A O 1
ATOM 3353 N N . ASP A 1 427 ? 25.734 -43.406 -26.078 1 93 427 ASP A N 1
ATOM 3354 C CA . ASP A 1 427 ? 26.984 -43.25 -25.344 1 93 427 ASP A CA 1
ATOM 3355 C C . ASP A 1 427 ? 27.547 -41.844 -25.484 1 93 427 ASP A C 1
ATOM 3357 O O . ASP A 1 427 ? 27.328 -41.188 -26.5 1 93 427 ASP A O 1
ATOM 3361 N N . ASN A 1 428 ? 28.203 -41.406 -24.453 1 94.19 428 ASN A N 1
ATOM 3362 C CA . ASN A 1 428 ? 28.969 -40.156 -24.453 1 94.19 428 ASN A CA 1
ATOM 3363 C C . ASN A 1 428 ? 28.078 -38.938 -24.766 1 94.19 428 ASN A C 1
ATOM 3365 O O . ASN A 1 428 ? 28.422 -38.125 -25.609 1 94.19 428 ASN A O 1
ATOM 3369 N N . CYS A 1 429 ? 26.891 -38.938 -24.203 1 96.12 429 CYS A N 1
ATOM 3370 C CA . CYS A 1 429 ? 25.984 -37.812 -24.391 1 96.12 429 CYS A CA 1
ATOM 3371 C C . CYS A 1 429 ? 26.047 -36.875 -23.203 1 96.12 429 CYS A C 1
ATOM 3373 O O . CYS A 1 429 ? 26.406 -37.281 -22.094 1 96.12 429 CYS A O 1
ATOM 3375 N N . VAL A 1 430 ? 25.844 -35.656 -23.469 1 97.19 430 VAL A N 1
ATOM 3376 C CA . VAL A 1 430 ? 25.734 -34.625 -22.406 1 97.19 430 VAL A CA 1
ATOM 3377 C C . VAL A 1 430 ? 24.391 -33.938 -22.516 1 97.19 430 VAL A C 1
ATOM 3379 O O . VAL A 1 430 ? 24.094 -33.281 -23.516 1 97.19 430 VAL A O 1
ATOM 3382 N N . ILE A 1 431 ? 23.547 -34.062 -21.562 1 96.5 431 ILE A N 1
ATOM 3383 C CA . ILE A 1 431 ? 22.25 -33.438 -21.484 1 96.5 431 ILE A CA 1
ATOM 3384 C C . ILE A 1 431 ? 22.188 -32.5 -20.266 1 96.5 431 ILE A C 1
ATOM 3386 O O . ILE A 1 431 ? 22.234 -32.969 -19.125 1 96.5 431 ILE A O 1
ATOM 3390 N N . SER A 1 432 ? 22.109 -31.234 -20.516 1 96.12 432 SER A N 1
ATOM 3391 C CA . SER A 1 432 ? 22.125 -30.266 -19.406 1 96.12 432 SER A CA 1
ATOM 3392 C C . SER A 1 432 ? 20.953 -29.297 -19.531 1 96.12 432 SER A C 1
ATOM 3394 O O . SER A 1 432 ? 20.656 -28.797 -20.609 1 96.12 432 SER A O 1
ATOM 3396 N N . ASN A 1 433 ? 20.25 -29.016 -18.438 1 94.69 433 ASN A N 1
ATOM 3397 C CA . ASN A 1 433 ? 19.156 -28.047 -18.359 1 94.69 433 ASN A CA 1
ATOM 3398 C C . ASN A 1 433 ? 18.141 -28.25 -19.469 1 94.69 433 ASN A C 1
ATOM 3400 O O . ASN A 1 433 ? 17.766 -27.312 -20.172 1 94.69 433 ASN A O 1
ATOM 3404 N N . SER A 1 434 ? 17.781 -29.516 -19.656 1 95.19 434 SER A N 1
ATOM 3405 C CA . SER A 1 434 ? 16.938 -29.859 -20.797 1 95.19 434 SER A CA 1
ATOM 3406 C C . SER A 1 434 ? 15.75 -30.719 -20.375 1 95.19 434 SER A C 1
ATOM 3408 O O . SER A 1 434 ? 15.758 -31.297 -19.281 1 95.19 434 SER A O 1
ATOM 3410 N N . VAL A 1 435 ? 14.789 -30.641 -21.203 1 95.62 435 VAL A N 1
ATOM 3411 C CA . VAL A 1 435 ? 13.625 -31.484 -21 1 95.62 435 VAL A CA 1
ATOM 3412 C C . VAL A 1 435 ? 13.438 -32.406 -22.203 1 95.62 435 VAL A C 1
ATOM 3414 O O . VAL A 1 435 ? 13.344 -31.953 -23.328 1 95.62 435 VAL A O 1
ATOM 3417 N N . VAL A 1 436 ? 13.438 -33.688 -21.906 1 95.38 436 VAL A N 1
ATOM 3418 C CA . VAL A 1 436 ? 13.32 -34.719 -22.953 1 95.38 436 VAL A CA 1
ATOM 3419 C C . VAL A 1 436 ? 12.016 -35.5 -22.766 1 95.38 436 VAL A C 1
ATOM 3421 O O . VAL A 1 436 ? 11.844 -36.219 -21.781 1 95.38 436 VAL A O 1
ATOM 3424 N N . ALA A 1 437 ? 11.117 -35.406 -23.75 1 94.31 437 ALA A N 1
ATOM 3425 C CA . ALA A 1 437 ? 9.797 -36 -23.641 1 94.31 437 ALA A CA 1
ATOM 3426 C C . ALA A 1 437 ? 9.859 -37.531 -23.812 1 94.31 437 ALA A C 1
ATOM 3428 O O . ALA A 1 437 ? 10.938 -38.094 -24.016 1 94.31 437 ALA A O 1
ATOM 3429 N N . THR A 1 438 ? 8.711 -38.125 -23.734 1 92.19 438 THR A N 1
ATOM 3430 C CA . THR A 1 438 ? 8.586 -39.562 -23.734 1 92.19 438 THR A CA 1
ATOM 3431 C C . THR A 1 438 ? 8.961 -40.125 -25.094 1 92.19 438 THR A C 1
ATOM 3433 O O . THR A 1 438 ? 8.602 -39.562 -26.141 1 92.19 438 THR A O 1
ATOM 3436 N N . GLY A 1 439 ? 9.703 -41.188 -25.125 1 91.81 439 GLY A N 1
ATOM 3437 C CA . GLY A 1 439 ? 9.953 -41.969 -26.328 1 91.81 439 GLY A CA 1
ATOM 3438 C C . GLY A 1 439 ? 11.078 -41.406 -27.172 1 91.81 439 GLY A C 1
ATOM 3439 O O . GLY A 1 439 ? 11.258 -41.812 -28.328 1 91.81 439 GLY A O 1
ATOM 3440 N N . VAL A 1 440 ? 11.789 -40.531 -26.688 1 94.56 440 VAL A N 1
ATOM 3441 C CA . VAL A 1 440 ? 12.852 -39.875 -27.453 1 94.56 440 VAL A CA 1
ATOM 3442 C C . VAL A 1 440 ? 14.078 -40.781 -27.5 1 94.56 440 VAL A C 1
ATOM 3444 O O . VAL A 1 440 ? 14.352 -41.531 -26.562 1 94.56 440 VAL A O 1
ATOM 3447 N N . THR A 1 441 ? 14.719 -40.781 -28.625 1 96.75 441 THR A N 1
ATOM 3448 C CA . THR A 1 441 ? 15.992 -41.469 -28.781 1 96.75 441 THR A CA 1
ATOM 3449 C C . THR A 1 441 ? 17.109 -40.469 -29.125 1 96.75 441 THR A C 1
ATOM 3451 O O . THR A 1 441 ? 17.016 -39.75 -30.109 1 96.75 441 THR A O 1
ATOM 3454 N N . ILE A 1 442 ? 18.125 -40.469 -28.328 1 96.88 442 ILE A N 1
ATOM 3455 C CA . ILE A 1 442 ? 19.266 -39.594 -28.516 1 96.88 442 ILE A CA 1
ATOM 3456 C C . ILE A 1 442 ? 20.484 -40.375 -28.953 1 96.88 442 ILE A C 1
ATOM 3458 O O . ILE A 1 442 ? 20.953 -41.281 -28.234 1 96.88 442 ILE A O 1
ATOM 3462 N N . GLU A 1 443 ? 21 -40.062 -30.016 1 96.94 443 GLU A N 1
ATOM 3463 C CA . GLU A 1 443 ? 22.141 -40.781 -30.578 1 96.94 443 GLU A CA 1
ATOM 3464 C C . GLU A 1 443 ? 23.406 -40.5 -29.766 1 96.94 443 GLU A C 1
ATOM 3466 O O . GLU A 1 443 ? 23.547 -39.469 -29.141 1 96.94 443 GLU A O 1
ATOM 3471 N N . SER A 1 444 ? 24.359 -41.5 -29.938 1 95.31 444 SER A N 1
ATOM 3472 C CA . SER A 1 444 ? 25.625 -41.406 -29.219 1 95.31 444 SER A CA 1
ATOM 3473 C C . SER A 1 444 ? 26.422 -40.188 -29.641 1 95.31 444 SER A C 1
ATOM 3475 O O . SER A 1 444 ? 26.453 -39.812 -30.828 1 95.31 444 SER A O 1
ATOM 3477 N N . GLY A 1 445 ? 26.906 -39.531 -28.625 1 95.38 445 GLY A N 1
ATOM 3478 C CA . GLY A 1 445 ? 27.781 -38.406 -28.891 1 95.38 445 GLY A CA 1
ATOM 3479 C C . GLY A 1 445 ? 27.047 -37.062 -28.938 1 95.38 445 GLY A C 1
ATOM 3480 O O . GLY A 1 445 ? 27.625 -36.031 -29.266 1 95.38 445 GLY A O 1
ATOM 3481 N N . THR A 1 446 ? 25.828 -37.031 -28.641 1 96.62 446 THR A N 1
ATOM 3482 C CA . THR A 1 446 ? 25 -35.844 -28.719 1 96.62 446 THR A CA 1
ATOM 3483 C C . THR A 1 446 ? 25.188 -34.969 -27.484 1 96.62 446 THR A C 1
ATOM 3485 O O . THR A 1 446 ? 25.25 -35.469 -26.375 1 96.62 446 THR A O 1
ATOM 3488 N N . LYS A 1 447 ? 25.359 -33.688 -27.688 1 97.19 447 LYS A N 1
ATOM 3489 C CA . LYS A 1 447 ? 25.391 -32.688 -26.609 1 97.19 447 LYS A CA 1
ATOM 3490 C C . LYS A 1 447 ? 24.203 -31.75 -26.672 1 97.19 447 LYS A C 1
ATOM 3492 O O . LYS A 1 447 ? 24.016 -31.062 -27.688 1 97.19 447 LYS A O 1
ATOM 3497 N N . MET A 1 448 ? 23.391 -31.703 -25.641 1 96.12 448 MET A N 1
ATOM 3498 C CA . MET A 1 448 ? 22.203 -30.844 -25.578 1 96.12 448 MET A CA 1
ATOM 3499 C C . MET A 1 448 ? 22.234 -29.953 -24.344 1 96.12 448 MET A C 1
ATOM 3501 O O . MET A 1 448 ? 22.297 -30.453 -23.219 1 96.12 448 MET A O 1
ATOM 3505 N N . ILE A 1 449 ? 22.25 -28.656 -24.625 1 95.81 449 ILE A N 1
ATOM 3506 C CA . ILE A 1 449 ? 22.219 -27.688 -23.531 1 95.81 449 ILE A CA 1
ATOM 3507 C C . ILE A 1 449 ? 20.969 -26.797 -23.641 1 95.81 449 ILE A C 1
ATOM 3509 O O . ILE A 1 449 ? 20.812 -26.062 -24.625 1 95.81 449 ILE A O 1
ATOM 3513 N N . SER A 1 450 ? 20.078 -26.812 -22.641 1 94.44 450 SER A N 1
ATOM 3514 C CA . SER A 1 450 ? 18.875 -26 -22.594 1 94.44 450 SER A CA 1
ATOM 3515 C C . SER A 1 450 ? 17.969 -26.281 -23.781 1 94.44 450 SER A C 1
ATOM 3517 O O . SER A 1 450 ? 17.531 -25.375 -24.484 1 94.44 450 SER A O 1
ATOM 3519 N N . CYS A 1 451 ? 17.734 -27.562 -24 1 94.38 451 CYS A N 1
ATOM 3520 C CA . CYS A 1 451 ? 16.938 -27.984 -25.141 1 94.38 451 CYS A CA 1
ATOM 3521 C C . CYS A 1 451 ? 15.609 -28.594 -24.688 1 94.38 451 CYS A C 1
ATOM 3523 O O . CYS A 1 451 ? 15.484 -29.031 -23.547 1 94.38 451 CYS A O 1
ATOM 3525 N N . GLN A 1 452 ? 14.68 -28.5 -25.547 1 94.31 452 GLN A N 1
ATOM 3526 C CA . GLN A 1 452 ? 13.383 -29.141 -25.375 1 94.31 452 GLN A CA 1
ATOM 3527 C C . GLN A 1 452 ? 13.094 -30.125 -26.5 1 94.31 452 GLN A C 1
ATOM 3529 O O . GLN A 1 452 ? 13.086 -29.734 -27.672 1 94.31 452 GLN A O 1
ATOM 3534 N N . VAL A 1 453 ? 12.945 -31.328 -26.156 1 94.25 453 VAL A N 1
ATOM 3535 C CA . VAL A 1 453 ? 12.742 -32.344 -27.172 1 94.25 453 VAL A CA 1
ATOM 3536 C C . VAL A 1 453 ? 11.32 -32.906 -27.094 1 94.25 453 VAL A C 1
ATOM 3538 O O . VAL A 1 453 ? 10.875 -33.344 -26.031 1 94.25 453 VAL A O 1
ATOM 3541 N N . GLY A 1 454 ? 10.586 -32.906 -28.156 1 91.56 454 GLY A N 1
ATOM 3542 C CA . GLY A 1 454 ? 9.227 -33.406 -28.219 1 91.56 454 GLY A CA 1
ATOM 3543 C C . GLY A 1 454 ? 9.148 -34.906 -28.156 1 91.56 454 GLY A C 1
ATOM 3544 O O . GLY A 1 454 ? 10.172 -35.594 -28.234 1 91.56 454 GLY A O 1
ATOM 3545 N N . PRO A 1 455 ? 7.941 -35.438 -28.078 1 90.94 455 PRO A N 1
ATOM 3546 C CA . PRO A 1 455 ? 7.754 -36.875 -27.906 1 90.94 455 PRO A CA 1
ATOM 3547 C C . PRO A 1 455 ? 8.156 -37.656 -29.141 1 90.94 455 PRO A C 1
ATOM 3549 O O . PRO A 1 455 ? 7.938 -37.219 -30.266 1 90.94 455 PRO A O 1
ATOM 3552 N N . ASN A 1 456 ? 8.828 -38.812 -28.969 1 90.5 456 ASN A N 1
ATOM 3553 C CA . ASN A 1 456 ? 9.164 -39.812 -29.969 1 90.5 456 ASN A CA 1
ATOM 3554 C C . ASN A 1 456 ? 10.07 -39.219 -31.047 1 90.5 456 ASN A C 1
ATOM 3556 O O . ASN A 1 456 ? 10.031 -39.656 -32.188 1 90.5 456 ASN A O 1
ATOM 3560 N N . PHE A 1 457 ? 10.742 -38.25 -30.703 1 92.88 457 PHE A N 1
ATOM 3561 C CA . PHE A 1 457 ? 11.672 -37.625 -31.641 1 92.88 457 PHE A CA 1
ATOM 3562 C C . PHE A 1 457 ? 13.031 -38.312 -31.594 1 92.88 457 PHE A C 1
ATOM 3564 O O . PHE A 1 457 ? 13.477 -38.75 -30.531 1 92.88 457 PHE A O 1
ATOM 3571 N N . LYS A 1 458 ? 13.648 -38.469 -32.688 1 94.75 458 LYS A N 1
ATOM 3572 C CA . LYS A 1 458 ? 15.008 -38.969 -32.75 1 94.75 458 LYS A CA 1
ATOM 3573 C C . LYS A 1 458 ? 16.031 -37.844 -32.938 1 94.75 458 LYS A C 1
ATOM 3575 O O . LYS A 1 458 ? 16.031 -37.188 -33.969 1 94.75 458 LYS A O 1
ATOM 3580 N N . VAL A 1 459 ? 16.891 -37.719 -32 1 95.5 459 VAL A N 1
ATOM 3581 C CA . VAL A 1 459 ? 17.891 -36.656 -32.031 1 95.5 459 VAL A CA 1
ATOM 3582 C C . VAL A 1 459 ? 19.188 -37.219 -32.625 1 95.5 459 VAL A C 1
ATOM 3584 O O . VAL A 1 459 ? 19.797 -38.125 -32.062 1 95.5 459 VAL A O 1
ATOM 3587 N N . GLU A 1 460 ? 19.578 -36.656 -33.688 1 94.94 460 GLU A N 1
ATOM 3588 C CA . GLU A 1 460 ? 20.828 -37.031 -34.312 1 94.94 460 GLU A CA 1
ATOM 3589 C C . GLU A 1 460 ? 22.031 -36.469 -33.562 1 94.94 460 GLU A C 1
ATOM 3591 O O . GLU A 1 460 ? 21.922 -35.469 -32.844 1 94.94 460 GLU A O 1
ATOM 3596 N N . ALA A 1 461 ? 23.125 -37.188 -33.812 1 95.06 461 ALA A N 1
ATOM 3597 C CA . ALA A 1 461 ? 24.359 -36.812 -33.125 1 95.06 461 ALA A CA 1
ATOM 3598 C C . ALA A 1 461 ? 24.797 -35.406 -33.562 1 95.06 461 ALA A C 1
ATOM 3600 O O . ALA A 1 461 ? 25.078 -35.188 -34.75 1 95.06 461 ALA A O 1
ATOM 3601 N N . ASN A 1 462 ? 24.781 -34.531 -32.594 1 95 462 ASN A N 1
ATOM 3602 C CA . ASN A 1 462 ? 25.188 -33.156 -32.812 1 95 462 ASN A CA 1
ATOM 3603 C C . ASN A 1 462 ? 25.219 -32.375 -31.5 1 95 462 ASN A C 1
ATOM 3605 O O . ASN A 1 462 ? 25.062 -32.969 -30.422 1 95 462 ASN A O 1
ATOM 3609 N N . GLU A 1 463 ? 25.641 -31.172 -31.594 1 96 463 GLU A N 1
ATOM 3610 C CA . GLU A 1 463 ? 25.562 -30.25 -30.453 1 96 463 GLU A CA 1
ATOM 3611 C C . GLU A 1 463 ? 24.391 -29.281 -30.594 1 96 463 GLU A C 1
ATOM 3613 O O . GLU A 1 463 ? 24.297 -28.547 -31.578 1 96 463 GLU A O 1
ATOM 3618 N N . TYR A 1 464 ? 23.453 -29.344 -29.688 1 95.5 464 TYR A N 1
ATOM 3619 C CA . TYR A 1 464 ? 22.266 -28.484 -29.688 1 95.5 464 TYR A CA 1
ATOM 3620 C C . TYR A 1 464 ? 22.266 -27.547 -28.484 1 95.5 464 TYR A C 1
ATOM 3622 O O . TYR A 1 464 ? 22.547 -27.969 -27.359 1 95.5 464 TYR A O 1
ATOM 3630 N N . LYS A 1 465 ? 22.062 -26.266 -28.75 1 95.12 465 LYS A N 1
ATOM 3631 C CA . LYS A 1 465 ? 21.969 -25.281 -27.672 1 95.12 465 LYS A CA 1
ATOM 3632 C C . LYS A 1 465 ? 20.719 -24.406 -27.812 1 95.12 465 LYS A C 1
ATOM 3634 O O . LYS A 1 465 ? 20.5 -23.797 -28.859 1 95.12 465 LYS A O 1
ATOM 3639 N N . ASP A 1 466 ? 19.891 -24.344 -26.797 1 92.06 466 ASP A N 1
ATOM 3640 C CA . ASP A 1 466 ? 18.703 -23.516 -26.719 1 92.06 466 ASP A CA 1
ATOM 3641 C C . ASP A 1 466 ? 17.766 -23.766 -27.891 1 92.06 466 ASP A C 1
ATOM 3643 O O . ASP A 1 466 ? 17.344 -22.828 -28.562 1 92.06 466 ASP A O 1
ATOM 3647 N N . GLU A 1 467 ? 17.5 -25.109 -28.172 1 91.62 467 GLU A N 1
ATOM 3648 C CA . GLU A 1 467 ? 16.688 -25.469 -29.328 1 91.62 467 GLU A CA 1
ATOM 3649 C C . GLU A 1 467 ? 15.484 -26.312 -28.922 1 91.62 467 GLU A C 1
ATOM 3651 O O . GLU A 1 467 ? 15.523 -27 -27.891 1 91.62 467 GLU A O 1
ATOM 3656 N N . GLN A 1 468 ? 14.469 -26.094 -29.641 1 91.12 468 GLN A N 1
ATOM 3657 C CA . GLN A 1 468 ? 13.305 -26.984 -29.562 1 91.12 468 GLN A CA 1
ATOM 3658 C C . GLN A 1 468 ? 13.328 -28.016 -30.688 1 91.12 468 GLN A C 1
ATOM 3660 O O . GLN A 1 468 ? 13.297 -27.656 -31.875 1 91.12 468 GLN A O 1
ATOM 3665 N N . LEU A 1 469 ? 13.508 -29.234 -30.344 1 90.38 469 LEU A N 1
ATOM 3666 C CA . LEU A 1 469 ? 13.633 -30.312 -31.297 1 90.38 469 LEU A CA 1
ATOM 3667 C C . LEU A 1 469 ? 12.336 -31.109 -31.406 1 90.38 469 LEU A C 1
ATOM 3669 O O . LEU A 1 469 ? 11.945 -31.797 -30.453 1 90.38 469 LEU A O 1
ATOM 3673 N N . THR A 1 470 ? 11.547 -30.797 -32.375 1 84.62 470 THR A N 1
ATOM 3674 C CA . THR A 1 470 ? 10.273 -31.5 -32.562 1 84.62 470 THR A CA 1
ATOM 3675 C C . THR A 1 470 ? 10.148 -32 -34 1 84.62 470 THR A C 1
ATOM 3677 O O . THR A 1 470 ? 10.828 -31.516 -34.906 1 84.62 470 THR A O 1
ATOM 3680 N N . GLY A 1 471 ? 9.68 -33.188 -34.25 1 66.12 471 GLY A N 1
ATOM 3681 C CA . GLY A 1 471 ? 9.383 -33.656 -35.594 1 66.12 471 GLY A CA 1
ATOM 3682 C C . GLY A 1 471 ? 8.312 -32.812 -36.281 1 66.12 471 GLY A C 1
ATOM 3683 O O . GLY A 1 471 ? 7.484 -32.188 -35.625 1 66.12 471 GLY A O 1
ATOM 3684 N N . GLY A 1 472 ? 8.547 -31.922 -37.375 1 52.91 472 GLY A N 1
ATOM 3685 C CA . GLY A 1 472 ? 7.758 -31.094 -38.25 1 52.91 472 GLY A CA 1
ATOM 3686 C C . GLY A 1 472 ? 6.266 -31.219 -38.031 1 52.91 472 GLY A C 1
ATOM 3687 O O . GLY A 1 472 ? 5.512 -30.281 -38.281 1 52.91 472 GLY A O 1
ATOM 3688 N N . ASP A 1 473 ? 5.672 -32.469 -38.031 1 42.97 473 ASP A N 1
ATOM 3689 C CA . ASP A 1 473 ? 4.297 -32.594 -38.531 1 42.97 473 ASP A CA 1
ATOM 3690 C C . ASP A 1 473 ? 3.307 -32.031 -37.5 1 42.97 473 ASP A C 1
ATOM 3692 O O . ASP A 1 473 ? 2.094 -32.094 -37.719 1 42.97 473 ASP A O 1
ATOM 3696 N N . MET A 1 474 ? 3.484 -32.125 -36.25 1 39.78 474 MET A N 1
ATOM 3697 C CA . MET A 1 474 ? 2.158 -31.969 -35.656 1 39.78 474 MET A CA 1
ATOM 3698 C C . MET A 1 474 ? 1.771 -30.5 -35.562 1 39.78 474 MET A C 1
ATOM 3700 O O . MET A 1 474 ? 2.471 -29.703 -34.938 1 39.78 474 MET A O 1
ATOM 3704 N N . GLU A 1 475 ? 1.267 -29.922 -36.656 1 35.72 475 GLU A N 1
ATOM 3705 C CA . GLU A 1 475 ? 0.436 -28.734 -36.688 1 35.72 475 GLU A CA 1
ATOM 3706 C C . GLU A 1 475 ? -0.354 -28.562 -35.406 1 35.72 475 GLU A C 1
ATOM 3708 O O . GLU A 1 475 ? -1.148 -29.438 -35.031 1 35.72 475 GLU A O 1
ATOM 3713 N N . LEU A 1 476 ? 0.127 -27.969 -34.438 1 34.19 476 LEU A N 1
ATOM 3714 C CA . LEU A 1 476 ? -0.803 -27.516 -33.406 1 34.19 476 LEU A CA 1
ATOM 3715 C C . LEU A 1 476 ? -1.925 -26.672 -34.031 1 34.19 476 LEU A C 1
ATOM 3717 O O . LEU A 1 476 ? -1.676 -25.828 -34.875 1 34.19 476 LEU A O 1
ATOM 3721 N N . MET B 1 1 ? 32.781 15.484 10.695 1 28.81 1 MET B N 1
ATOM 3722 C CA . MET B 1 1 ? 31.953 16.031 11.766 1 28.81 1 MET B CA 1
ATOM 3723 C C . MET B 1 1 ? 30.516 16.203 11.312 1 28.81 1 MET B C 1
ATOM 3725 O O . MET B 1 1 ? 30.25 16.859 10.297 1 28.81 1 MET B O 1
ATOM 3729 N N . LYS B 1 2 ? 29.484 15.32 11.477 1 42 2 LYS B N 1
ATOM 3730 C CA . LYS B 1 2 ? 28.109 15.297 10.961 1 42 2 LYS B CA 1
ATOM 3731 C C . LYS B 1 2 ? 27.469 16.672 11.07 1 42 2 LYS B C 1
ATOM 3733 O O . LYS B 1 2 ? 27.344 17.219 12.172 1 42 2 LYS B O 1
ATOM 3738 N N . THR B 1 3 ? 27.656 17.469 10.062 1 52.56 3 THR B N 1
ATOM 3739 C CA . THR B 1 3 ? 27.281 18.875 10.031 1 52.56 3 THR B CA 1
ATOM 3740 C C . THR B 1 3 ? 25.859 19.078 10.547 1 52.56 3 THR B C 1
ATOM 3742 O O . THR B 1 3 ? 24.953 18.297 10.227 1 52.56 3 THR B O 1
ATOM 3745 N N . GLU B 1 4 ? 25.578 19.875 11.664 1 80.88 4 GLU B N 1
ATOM 3746 C CA . GLU B 1 4 ? 24.406 20.234 12.461 1 80.88 4 GLU B CA 1
ATOM 3747 C C . GLU B 1 4 ? 23.297 20.828 11.594 1 80.88 4 GLU B C 1
ATOM 3749 O O . GLU B 1 4 ? 23.578 21.594 10.664 1 80.88 4 GLU B O 1
ATOM 3754 N N . ILE B 1 5 ? 22.172 20.312 11.523 1 94.25 5 ILE B N 1
ATOM 3755 C CA . ILE B 1 5 ? 20.984 20.766 10.805 1 94.25 5 ILE B CA 1
ATOM 3756 C C . ILE B 1 5 ? 20.516 22.109 11.344 1 94.25 5 ILE B C 1
ATOM 3758 O O . ILE B 1 5 ? 20.469 22.312 12.555 1 94.25 5 ILE B O 1
ATOM 3762 N N . GLN B 1 6 ? 20.469 23.109 10.469 1 97.31 6 GLN B N 1
ATOM 3763 C CA . GLN B 1 6 ? 19.938 24.406 10.859 1 97.31 6 GLN B CA 1
ATOM 3764 C C . GLN B 1 6 ? 18.406 24.406 10.883 1 97.31 6 GLN B C 1
ATOM 3766 O O . GLN B 1 6 ? 17.781 23.766 10.047 1 97.31 6 GLN B O 1
ATOM 3771 N N . ALA B 1 7 ? 17.844 25.125 11.828 1 98.06 7 ALA B N 1
ATOM 3772 C CA . ALA B 1 7 ? 16.391 25.203 11.938 1 98.06 7 ALA B CA 1
ATOM 3773 C C . ALA B 1 7 ? 15.867 26.547 11.406 1 98.06 7 ALA B C 1
ATOM 3775 O O . ALA B 1 7 ? 16.344 27.609 11.812 1 98.06 7 ALA B O 1
ATOM 3776 N N . ILE B 1 8 ? 14.961 26.5 10.484 1 98.38 8 ILE B N 1
ATOM 3777 C CA . ILE B 1 8 ? 14.344 27.688 9.906 1 98.38 8 ILE B CA 1
ATOM 3778 C C . ILE B 1 8 ? 12.836 27.656 10.125 1 98.38 8 ILE B C 1
ATOM 3780 O O . ILE B 1 8 ? 12.164 26.688 9.75 1 98.38 8 ILE B O 1
ATOM 3784 N N . VAL B 1 9 ? 12.273 28.672 10.734 1 98.25 9 VAL B N 1
ATOM 3785 C CA . VAL B 1 9 ? 10.844 28.797 10.977 1 98.25 9 VAL B CA 1
ATOM 3786 C C . VAL B 1 9 ? 10.25 29.859 10.047 1 98.25 9 VAL B C 1
ATOM 3788 O O . VAL B 1 9 ? 10.664 31.016 10.07 1 98.25 9 VAL B O 1
ATOM 3791 N N . LEU B 1 10 ? 9.352 29.406 9.234 1 96.56 10 LEU B N 1
ATOM 3792 C CA . LEU B 1 10 ? 8.648 30.344 8.375 1 96.56 10 LEU B CA 1
ATOM 3793 C C . LEU B 1 10 ? 7.422 30.922 9.078 1 96.56 10 LEU B C 1
ATOM 3795 O O . LEU B 1 10 ? 6.473 30.188 9.367 1 96.56 10 LEU B O 1
ATOM 3799 N N . ALA B 1 11 ? 7.371 32.156 9.305 1 94.06 11 ALA B N 1
ATOM 3800 C CA . ALA B 1 11 ? 6.312 32.781 10.094 1 94.06 11 ALA B CA 1
ATOM 3801 C C . ALA B 1 11 ? 5.719 34 9.367 1 94.06 11 ALA B C 1
ATOM 3803 O O . ALA B 1 11 ? 5.195 34.906 10 1 94.06 11 ALA B O 1
ATOM 3804 N N . GLY B 1 12 ? 5.828 34.031 8.055 1 85.19 12 GLY B N 1
ATOM 3805 C CA . GLY B 1 12 ? 5.352 35.188 7.316 1 85.19 12 GLY B CA 1
ATOM 3806 C C . GLY B 1 12 ? 4.012 34.969 6.645 1 85.19 12 GLY B C 1
ATOM 3807 O O . GLY B 1 12 ? 3.49 35.844 5.965 1 85.19 12 GLY B O 1
ATOM 3808 N N . GLY B 1 13 ? 3.377 33.844 6.812 1 80.88 13 GLY B N 1
ATOM 3809 C CA . GLY B 1 13 ? 2.15 33.531 6.102 1 80.88 13 GLY B CA 1
ATOM 3810 C C . GLY B 1 13 ? 0.994 34.438 6.461 1 80.88 13 GLY B C 1
ATOM 3811 O O . GLY B 1 13 ? 0.854 34.844 7.613 1 80.88 13 GLY B O 1
ATOM 3812 N N . ALA B 1 14 ? 0.191 34.812 5.492 1 75.31 14 ALA B N 1
ATOM 3813 C CA . ALA B 1 14 ? -0.93 35.719 5.68 1 75.31 14 ALA B CA 1
ATOM 3814 C C . ALA B 1 14 ? -2.051 35.062 6.48 1 75.31 14 ALA B C 1
ATOM 3816 O O . ALA B 1 14 ? -2.82 35.75 7.16 1 75.31 14 ALA B O 1
ATOM 3817 N N . GLY B 1 15 ? -2.092 33.719 6.422 1 82.19 15 GLY B N 1
ATOM 3818 C CA . GLY B 1 15 ? -3.135 33.031 7.148 1 82.19 15 GLY B CA 1
ATOM 3819 C C . GLY B 1 15 ? -4.523 33.281 6.602 1 82.19 15 GLY B C 1
ATOM 3820 O O . GLY B 1 15 ? -5.461 33.531 7.363 1 82.19 15 GLY B O 1
ATOM 3821 N N . VAL B 1 16 ? -4.719 33.219 5.355 1 79.19 16 VAL B N 1
ATOM 3822 C CA . VAL B 1 16 ? -5.945 33.594 4.648 1 79.19 16 VAL B CA 1
ATOM 3823 C C . VAL B 1 16 ? -7.109 32.75 5.18 1 79.19 16 VAL B C 1
ATOM 3825 O O . VAL B 1 16 ? -8.219 33.25 5.348 1 79.19 16 VAL B O 1
ATOM 3828 N N . ARG B 1 17 ? -6.934 31.562 5.574 1 80.69 17 ARG B N 1
ATOM 3829 C CA . ARG B 1 17 ? -7.984 30.641 6.02 1 80.69 17 ARG B CA 1
ATOM 3830 C C . ARG B 1 17 ? -8.383 30.938 7.465 1 80.69 17 ARG B C 1
ATOM 3832 O O . ARG B 1 17 ? -9.375 30.391 7.957 1 80.69 17 ARG B O 1
ATOM 3839 N N . LEU B 1 18 ? -7.664 31.766 8.102 1 89.25 18 LEU B N 1
ATOM 3840 C CA . LEU B 1 18 ? -7.926 32.094 9.5 1 89.25 18 LEU B CA 1
ATOM 3841 C C . LEU B 1 18 ? -8.641 33.438 9.609 1 89.25 18 LEU B C 1
ATOM 3843 O O . LEU B 1 18 ? -8.875 33.938 10.711 1 89.25 18 LEU B O 1
ATOM 3847 N N . TYR B 1 19 ? -8.969 33.969 8.461 1 86.31 19 TYR B N 1
ATOM 3848 C CA . TYR B 1 19 ? -9.812 35.156 8.492 1 86.31 19 TYR B CA 1
ATOM 3849 C C . TYR B 1 19 ? -11.133 34.875 9.203 1 86.31 19 TYR B C 1
ATOM 3851 O O . TYR B 1 19 ? -11.719 33.812 9.023 1 86.31 19 TYR B O 1
ATOM 3859 N N . PRO B 1 20 ? -11.578 35.75 10.062 1 89.88 20 PRO B N 1
ATOM 3860 C CA . PRO B 1 20 ? -11.242 37.156 10.281 1 89.88 20 PRO B CA 1
ATOM 3861 C C . PRO B 1 20 ? -10.32 37.375 11.477 1 89.88 20 PRO B C 1
ATOM 3863 O O . PRO B 1 20 ? -10.141 38.5 11.938 1 89.88 20 PRO B O 1
ATOM 3866 N N . LEU B 1 21 ? -9.711 36.375 11.906 1 89.44 21 LEU B N 1
ATOM 3867 C CA . LEU B 1 21 ? -8.922 36.469 13.133 1 89.44 21 LEU B CA 1
ATOM 3868 C C . LEU B 1 21 ? -7.586 37.156 12.859 1 89.44 21 LEU B C 1
ATOM 3870 O O . LEU B 1 21 ? -6.965 37.688 13.773 1 89.44 21 LEU B O 1
ATOM 3874 N N . VAL B 1 22 ? -7.168 37.062 11.633 1 87.19 22 VAL B N 1
ATOM 3875 C CA . VAL B 1 22 ? -5.836 37.531 11.281 1 87.19 22 VAL B CA 1
ATOM 3876 C C . VAL B 1 22 ? -5.941 38.906 10.625 1 87.19 22 VAL B C 1
ATOM 3878 O O . VAL B 1 22 ? -6.887 39.156 9.867 1 87.19 22 VAL B O 1
ATOM 3881 N N . ASP B 1 23 ? -5.113 39.688 10.961 1 81.06 23 ASP B N 1
ATOM 3882 C CA . ASP B 1 23 ? -4.953 41 10.312 1 81.06 23 ASP B CA 1
ATOM 3883 C C . ASP B 1 23 ? -3.525 41.531 10.469 1 81.06 23 ASP B C 1
ATOM 3885 O O . ASP B 1 23 ? -2.625 40.781 10.844 1 81.06 23 ASP B O 1
ATOM 3889 N N . GLN B 1 24 ? -3.273 42.688 10.023 1 76.19 24 GLN B N 1
ATOM 3890 C CA . GLN B 1 24 ? -1.932 43.25 10.055 1 76.19 24 GLN B CA 1
ATOM 3891 C C . GLN B 1 24 ? -1.391 43.312 11.477 1 76.19 24 GLN B C 1
ATOM 3893 O O . GLN B 1 24 ? -0.179 43.25 11.688 1 76.19 24 GLN B O 1
ATOM 3898 N N . HIS B 1 25 ? -2.266 43.406 12.391 1 81.12 25 HIS B N 1
ATOM 3899 C CA . HIS B 1 25 ? -1.864 43.531 13.781 1 81.12 25 HIS B CA 1
ATOM 3900 C C . HIS B 1 25 ? -1.948 42.188 14.508 1 81.12 25 HIS B C 1
ATOM 3902 O O . HIS B 1 25 ? -1.588 42.094 15.68 1 81.12 25 HIS B O 1
ATOM 3908 N N . ALA B 1 26 ? -2.324 41.281 13.797 1 86.81 26 ALA B N 1
ATOM 3909 C CA . ALA B 1 26 ? -2.428 39.938 14.367 1 86.81 26 ALA B CA 1
ATOM 3910 C C . ALA B 1 26 ? -2.018 38.875 13.344 1 86.81 26 ALA B C 1
ATOM 3912 O O . ALA B 1 26 ? -2.848 38.062 12.906 1 86.81 26 ALA B O 1
ATOM 3913 N N . PRO B 1 27 ? -0.757 38.906 13.094 1 89.81 27 PRO B N 1
ATOM 3914 C CA . PRO B 1 27 ? -0.3 37.875 12.164 1 89.81 27 PRO B CA 1
ATOM 3915 C C . PRO B 1 27 ? -0.595 36.438 12.664 1 89.81 27 PRO B C 1
ATOM 3917 O O . PRO B 1 27 ? -0.743 36.25 13.867 1 89.81 27 PRO B O 1
ATOM 3920 N N . LYS B 1 28 ? -0.654 35.531 11.773 1 92 28 LYS B N 1
ATOM 3921 C CA . LYS B 1 28 ? -1.001 34.125 12.062 1 92 28 LYS B CA 1
ATOM 3922 C C . LYS B 1 28 ? -0.126 33.562 13.18 1 92 28 LYS B C 1
ATOM 3924 O O . LYS B 1 28 ? -0.629 32.938 14.109 1 92 28 LYS B O 1
ATOM 3929 N N . ALA B 1 29 ? 1.134 33.812 13.141 1 94.81 29 ALA B N 1
ATOM 3930 C CA . ALA B 1 29 ? 2.113 33.25 14.062 1 94.81 29 ALA B CA 1
ATOM 3931 C C . ALA B 1 29 ? 1.922 33.781 15.477 1 94.81 29 ALA B C 1
ATOM 3933 O O . ALA B 1 29 ? 2.445 33.219 16.438 1 94.81 29 ALA B O 1
ATOM 3934 N N . THR B 1 30 ? 1.129 34.875 15.641 1 93.69 30 THR B N 1
ATOM 3935 C CA . THR B 1 30 ? 0.959 35.5 16.953 1 93.69 30 THR B CA 1
ATOM 3936 C C . THR B 1 30 ? -0.392 35.125 17.547 1 93.69 30 THR B C 1
ATOM 3938 O O . THR B 1 30 ? -0.678 35.469 18.703 1 93.69 30 THR B O 1
ATOM 3941 N N . LEU B 1 31 ? -1.193 34.438 16.75 1 93.12 31 LEU B N 1
ATOM 3942 C CA . LEU B 1 31 ? -2.484 34.031 17.281 1 93.12 31 LEU B CA 1
ATOM 3943 C C . LEU B 1 31 ? -2.303 33.156 18.516 1 93.12 31 LEU B C 1
ATOM 3945 O O . LEU B 1 31 ? -1.401 32.312 18.547 1 93.12 31 LEU B O 1
ATOM 3949 N N . PRO B 1 32 ? -3.143 33.281 19.5 1 92.06 32 PRO B N 1
ATOM 3950 C CA . PRO B 1 32 ? -2.93 32.594 20.766 1 92.06 32 PRO B CA 1
ATOM 3951 C C . PRO B 1 32 ? -3.406 31.141 20.734 1 92.06 32 PRO B C 1
ATOM 3953 O O . PRO B 1 32 ? -4.488 30.859 20.219 1 92.06 32 PRO B O 1
ATOM 3956 N N . ILE B 1 33 ? -2.619 30.312 21.172 1 92.56 33 ILE B N 1
ATOM 3957 C CA . ILE B 1 33 ? -2.943 28.953 21.547 1 92.56 33 ILE B CA 1
ATOM 3958 C C . ILE B 1 33 ? -2.717 28.766 23.047 1 92.56 33 ILE B C 1
ATOM 3960 O O . ILE B 1 33 ? -1.587 28.859 23.531 1 92.56 33 ILE B O 1
ATOM 3964 N N . ALA B 1 34 ? -3.793 28.484 23.766 1 89.12 34 ALA B N 1
ATOM 3965 C CA . ALA B 1 34 ? -3.729 28.453 25.219 1 89.12 34 ALA B CA 1
ATOM 3966 C C . ALA B 1 34 ? -3.045 29.703 25.766 1 89.12 34 ALA B C 1
ATOM 3968 O O . ALA B 1 34 ? -2.148 29.609 26.609 1 89.12 34 ALA B O 1
ATOM 3969 N N . ASN B 1 35 ? -3.281 30.781 25.188 1 88.56 35 ASN B N 1
ATOM 3970 C CA . ASN B 1 35 ? -2.92 32.125 25.625 1 88.56 35 ASN B CA 1
ATOM 3971 C C . ASN B 1 35 ? -1.447 32.438 25.359 1 88.56 35 ASN B C 1
ATOM 3973 O O . ASN B 1 35 ? -0.874 33.344 25.969 1 88.56 35 ASN B O 1
ATOM 3977 N N . LYS B 1 36 ? -0.771 31.688 24.609 1 92.19 36 LYS B N 1
ATOM 3978 C CA . LYS B 1 36 ? 0.582 31.953 24.125 1 92.19 36 LYS B CA 1
ATOM 3979 C C . LYS B 1 36 ? 0.615 32.031 22.609 1 92.19 36 LYS B C 1
ATOM 3981 O O . LYS B 1 36 ? -0.139 31.328 21.922 1 92.19 36 LYS B O 1
ATOM 3986 N N . PRO B 1 37 ? 1.452 32.875 22.125 1 93.94 37 PRO B N 1
ATOM 3987 C CA . PRO B 1 37 ? 1.528 32.969 20.656 1 93.94 37 PRO B CA 1
ATOM 3988 C C . PRO B 1 37 ? 1.835 31.625 20 1 93.94 37 PRO B C 1
ATOM 3990 O O . PRO B 1 37 ? 2.629 30.844 20.531 1 93.94 37 PRO B O 1
ATOM 3993 N N . MET B 1 38 ? 1.25 31.406 18.906 1 95.44 38 MET B N 1
ATOM 3994 C CA . MET B 1 38 ? 1.377 30.172 18.141 1 95.44 38 MET B CA 1
ATOM 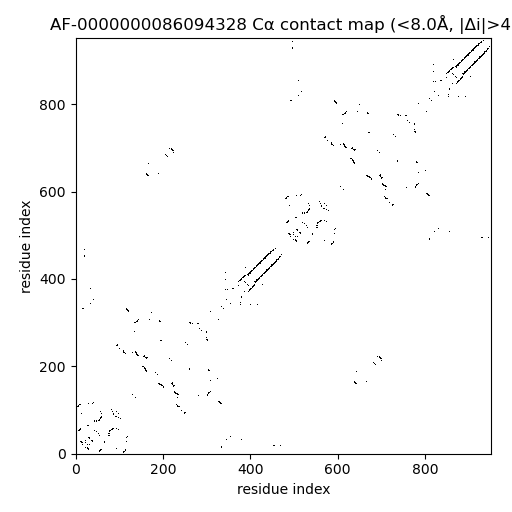3995 C C . MET B 1 38 ? 2.844 29.812 17.906 1 95.44 38 MET B C 1
ATOM 3997 O O . MET B 1 38 ? 3.238 28.656 18.062 1 95.44 38 MET B O 1
ATOM 4001 N N . ILE B 1 39 ? 3.699 30.734 17.609 1 96.94 39 ILE B N 1
ATOM 4002 C CA . ILE B 1 39 ? 5.094 30.5 17.25 1 96.94 39 ILE B CA 1
ATOM 4003 C C . ILE B 1 39 ? 5.852 29.953 18.453 1 96.94 39 ILE B C 1
ATOM 4005 O O . ILE B 1 39 ? 6.902 29.328 18.312 1 96.94 39 ILE B O 1
ATOM 4009 N N . HIS B 1 40 ? 5.383 30.25 19.703 1 96.56 40 HIS B N 1
ATOM 4010 C CA . HIS B 1 40 ? 6.027 29.719 20.906 1 96.56 40 HIS B CA 1
ATOM 4011 C C . HIS B 1 40 ? 6.043 28.188 20.875 1 96.56 40 HIS B C 1
ATOM 4013 O O . HIS B 1 40 ? 6.992 27.578 21.359 1 96.56 40 HIS B O 1
ATOM 4019 N N . TYR B 1 41 ? 5.023 27.625 20.375 1 95.81 41 TYR B N 1
ATOM 4020 C CA . TYR B 1 41 ? 4.918 26.172 20.344 1 95.81 41 TYR B CA 1
ATOM 4021 C C . TYR B 1 41 ? 5.914 25.578 19.359 1 95.81 41 TYR B C 1
ATOM 4023 O O . TYR B 1 41 ? 6.527 24.531 19.641 1 95.81 41 TYR B O 1
ATOM 4031 N N . THR B 1 42 ? 6.086 26.203 18.234 1 97 42 THR B N 1
ATOM 4032 C CA . THR B 1 42 ? 7.07 25.766 17.266 1 97 42 THR B CA 1
ATOM 4033 C C . THR B 1 42 ? 8.484 25.875 17.828 1 97 42 THR B C 1
ATOM 4035 O O . THR B 1 42 ? 9.297 24.969 17.672 1 97 42 THR B O 1
ATOM 4038 N N . LEU B 1 43 ? 8.75 27 18.453 1 97.19 43 LEU B N 1
ATOM 4039 C CA . LEU B 1 43 ? 10.07 27.234 19.047 1 97.19 43 LEU B CA 1
ATOM 4040 C C . LEU B 1 43 ? 10.352 26.234 20.156 1 97.19 43 LEU B C 1
ATOM 4042 O O . LEU B 1 43 ? 11.453 25.703 20.266 1 97.19 43 LEU B O 1
ATOM 4046 N N . THR B 1 44 ? 9.359 26 21 1 95.94 44 THR B N 1
ATOM 4047 C CA . THR B 1 44 ? 9.492 25.016 22.078 1 95.94 44 THR B CA 1
ATOM 4048 C C . THR B 1 44 ? 9.766 23.625 21.5 1 95.94 44 THR B C 1
ATOM 4050 O O . THR B 1 44 ? 10.586 22.875 22.031 1 95.94 44 THR B O 1
ATOM 4053 N N . TYR B 1 45 ? 9.047 23.297 20.484 1 96.06 45 TYR B N 1
ATOM 4054 C CA . TYR B 1 45 ? 9.242 22.016 19.812 1 96.06 45 TYR B CA 1
ATOM 4055 C C . TYR B 1 45 ? 10.688 21.859 19.359 1 96.06 45 TYR B C 1
ATOM 4057 O O . TYR B 1 45 ? 11.305 20.812 19.594 1 96.06 45 TYR B O 1
ATOM 4065 N N . LEU B 1 46 ? 11.203 22.906 18.688 1 97.44 46 LEU B N 1
ATOM 4066 C CA . LEU B 1 46 ? 12.578 22.859 18.203 1 97.44 46 LEU B CA 1
ATOM 4067 C C . LEU B 1 46 ? 13.555 22.766 19.375 1 97.44 46 LEU B C 1
ATOM 4069 O O . LEU B 1 46 ? 14.484 21.953 19.344 1 97.44 46 LEU B O 1
ATOM 4073 N N . GLU B 1 47 ? 13.305 23.547 20.375 1 95.62 47 GLU B N 1
ATOM 4074 C CA . GLU B 1 47 ? 14.18 23.562 21.547 1 95.62 47 GLU B CA 1
ATOM 4075 C C . GLU B 1 47 ? 14.219 22.188 22.219 1 95.62 47 GLU B C 1
ATOM 4077 O O . GLU B 1 47 ? 15.297 21.688 22.531 1 95.62 47 GLU B O 1
ATOM 4082 N N . LYS B 1 48 ? 13.102 21.609 22.422 1 94.56 48 LYS B N 1
ATOM 4083 C CA . LYS B 1 48 ? 13.008 20.328 23.109 1 94.56 48 LYS B CA 1
ATOM 4084 C C . LYS B 1 48 ? 13.602 19.203 22.266 1 94.56 48 LYS B C 1
ATOM 4086 O O . LYS B 1 48 ? 13.93 18.141 22.781 1 94.56 48 LYS B O 1
ATOM 4091 N N . ASN B 1 49 ? 13.641 19.406 21 1 95.25 49 ASN B N 1
ATOM 4092 C CA . ASN B 1 49 ? 14.258 18.422 20.125 1 95.25 49 ASN B CA 1
ATOM 4093 C C . ASN B 1 49 ? 15.734 18.703 19.891 1 95.25 49 ASN B C 1
ATOM 4095 O O . ASN B 1 49 ? 16.344 18.188 18.953 1 95.25 49 ASN B O 1
ATOM 4099 N N . GLY B 1 50 ? 16.328 19.641 20.609 1 93.75 50 GLY B N 1
ATOM 4100 C CA . GLY B 1 50 ? 17.781 19.75 20.703 1 93.75 50 GLY B CA 1
ATOM 4101 C C . GLY B 1 50 ? 18.344 20.906 19.906 1 93.75 50 GLY B C 1
ATOM 4102 O O . GLY B 1 50 ? 19.547 21.125 19.891 1 93.75 50 GLY B O 1
ATOM 4103 N N . PHE B 1 51 ? 17.547 21.688 19.312 1 96.19 51 PHE B N 1
ATOM 4104 C CA . PHE B 1 51 ? 18.062 22.828 18.562 1 96.19 51 PHE B CA 1
ATOM 4105 C C . PHE B 1 51 ? 18.453 23.969 19.5 1 96.19 51 PHE B C 1
ATOM 4107 O O . PHE B 1 51 ? 17.703 24.297 20.422 1 96.19 51 PHE B O 1
ATOM 4114 N N . LYS B 1 52 ? 19.516 24.578 19.203 1 95.56 52 LYS B N 1
ATOM 4115 C CA . LYS B 1 52 ? 20 25.688 20.031 1 95.56 52 LYS B CA 1
ATOM 4116 C C . LYS B 1 52 ? 19.688 27.031 19.391 1 95.56 52 LYS B C 1
ATOM 4118 O O . LYS B 1 52 ? 19.672 28.062 20.078 1 95.56 52 LYS B O 1
ATOM 4123 N N . GLU B 1 53 ? 19.547 26.984 18.141 1 96.25 53 GLU B N 1
ATOM 4124 C CA . GLU B 1 53 ? 19.266 28.203 17.391 1 96.25 53 GLU B CA 1
ATOM 4125 C C . GLU B 1 53 ? 18.188 27.984 16.344 1 96.25 53 GLU B C 1
ATOM 4127 O O . GLU B 1 53 ? 18.016 26.859 15.844 1 96.25 53 GLU B O 1
ATOM 4132 N N . ALA B 1 54 ? 17.484 29.031 16.062 1 97.5 54 ALA B N 1
ATOM 4133 C CA . ALA B 1 54 ? 16.469 29 15.016 1 97.5 54 ALA B CA 1
ATOM 4134 C C . ALA B 1 54 ? 16.422 30.328 14.266 1 97.5 54 ALA B C 1
ATOM 4136 O O . ALA B 1 54 ? 16.516 31.391 14.875 1 97.5 54 ALA B O 1
ATOM 4137 N N . ILE B 1 55 ? 16.375 30.234 12.977 1 97.88 55 ILE B N 1
ATOM 4138 C CA . ILE B 1 55 ? 16.141 31.406 12.141 1 97.88 55 ILE B CA 1
ATOM 4139 C C . ILE B 1 55 ? 14.648 31.578 11.898 1 97.88 55 ILE B C 1
ATOM 4141 O O . ILE B 1 55 ? 14 30.688 11.344 1 97.88 55 ILE B O 1
ATOM 4145 N N . VAL B 1 56 ? 14.102 32.656 12.336 1 97.62 56 VAL B N 1
ATOM 4146 C CA . VAL B 1 56 ? 12.688 32.969 12.133 1 97.62 56 VAL B CA 1
ATOM 4147 C C . VAL B 1 56 ? 12.531 34 11.023 1 97.62 56 VAL B C 1
ATOM 4149 O O . VAL B 1 56 ? 13.062 35.094 11.117 1 97.62 56 VAL B O 1
ATOM 4152 N N . VAL B 1 57 ? 11.836 33.625 9.953 1 96.31 57 VAL B N 1
ATOM 4153 C CA . VAL B 1 57 ? 11.656 34.5 8.805 1 96.31 57 VAL B CA 1
ATOM 4154 C C . VAL B 1 57 ? 10.266 35.125 8.844 1 96.31 57 VAL B C 1
ATOM 4156 O O . VAL B 1 57 ? 9.258 34.406 8.875 1 96.31 57 VAL B O 1
ATOM 4159 N N . VAL B 1 58 ? 10.18 36.406 8.828 1 93.25 58 VAL B N 1
ATOM 4160 C CA . VAL B 1 58 ? 8.914 37.125 8.914 1 93.25 58 VAL B CA 1
ATOM 4161 C C . VAL B 1 58 ? 8.859 38.219 7.832 1 93.25 58 VAL B C 1
ATOM 4163 O O . VAL B 1 58 ? 9.891 38.594 7.285 1 93.25 58 VAL B O 1
ATOM 4166 N N . LEU B 1 59 ? 7.703 38.594 7.516 1 90.12 59 LEU B N 1
ATOM 4167 C CA . LEU B 1 59 ? 7.531 39.688 6.586 1 90.12 59 LEU B CA 1
ATOM 4168 C C . LEU B 1 59 ? 7.742 41.031 7.289 1 90.12 59 LEU B C 1
ATOM 4170 O O . LEU B 1 59 ? 7.453 41.156 8.477 1 90.12 59 LEU B O 1
ATOM 4174 N N . ALA B 1 60 ? 8.102 42 6.535 1 88.5 60 ALA B N 1
ATOM 4175 C CA . ALA B 1 60 ? 8.414 43.312 7.074 1 88.5 60 ALA B CA 1
ATOM 4176 C C . ALA B 1 60 ? 7.195 43.938 7.75 1 88.5 60 ALA B C 1
ATOM 4178 O O . ALA B 1 60 ? 7.32 44.594 8.789 1 88.5 60 ALA B O 1
ATOM 4179 N N . ASN B 1 61 ? 6.039 43.75 7.207 1 84.88 61 ASN B N 1
ATOM 4180 C CA . ASN B 1 61 ? 4.828 44.375 7.719 1 84.88 61 ASN B CA 1
ATOM 4181 C C . ASN B 1 61 ? 4.355 43.719 9.016 1 84.88 61 ASN B C 1
ATOM 4183 O O . ASN B 1 61 ? 3.436 44.219 9.664 1 84.88 61 ASN B O 1
ATOM 4187 N N . GLN B 1 62 ? 5 42.688 9.43 1 88.44 62 GLN B N 1
ATOM 4188 C CA . GLN B 1 62 ? 4.602 41.969 10.641 1 88.44 62 GLN B CA 1
ATOM 4189 C C . GLN B 1 62 ? 5.695 42.031 11.703 1 88.44 62 GLN B C 1
ATOM 4191 O O . GLN B 1 62 ? 5.582 41.406 12.758 1 88.44 62 GLN B O 1
ATOM 4196 N N . GLN B 1 63 ? 6.691 42.719 11.453 1 90.06 63 GLN B N 1
ATOM 4197 C CA . GLN B 1 63 ? 7.902 42.719 12.266 1 90.06 63 GLN B CA 1
ATOM 4198 C C . GLN B 1 63 ? 7.598 43.125 13.703 1 90.06 63 GLN B C 1
ATOM 4200 O O . GLN B 1 63 ? 8.086 42.531 14.648 1 90.06 63 GLN B O 1
ATOM 4205 N N . ARG B 1 64 ? 6.785 44.156 13.875 1 91.38 64 ARG B N 1
ATOM 4206 C CA . ARG B 1 64 ? 6.512 44.719 15.195 1 91.38 64 ARG B CA 1
ATOM 4207 C C . ARG B 1 64 ? 5.812 43.688 16.078 1 91.38 64 ARG B C 1
ATOM 4209 O O . ARG B 1 64 ? 6.262 43.406 17.188 1 91.38 64 ARG B O 1
ATOM 4216 N N . GLU B 1 65 ? 4.734 43.156 15.562 1 91.12 65 GLU B N 1
ATOM 4217 C CA . GLU B 1 65 ? 3.955 42.188 16.312 1 91.12 65 GLU B CA 1
ATOM 4218 C C . GLU B 1 65 ? 4.777 40.938 16.609 1 91.12 65 GLU B C 1
ATOM 4220 O O . GLU B 1 65 ? 4.691 40.375 17.703 1 91.12 65 GLU B O 1
ATOM 4225 N N . MET B 1 66 ? 5.621 40.531 15.664 1 93.31 66 MET B N 1
ATOM 4226 C CA . MET B 1 66 ? 6.438 39.344 15.828 1 93.31 66 MET B CA 1
ATOM 4227 C C . MET B 1 66 ? 7.535 39.562 16.859 1 93.31 66 MET B C 1
ATOM 4229 O O . MET B 1 66 ? 7.82 38.688 17.672 1 93.31 66 MET B O 1
ATOM 4233 N N . ASN B 1 67 ? 8.102 40.688 16.766 1 94 67 ASN B N 1
ATOM 4234 C CA . ASN B 1 67 ? 9.125 41.031 17.75 1 94 67 ASN B CA 1
ATOM 4235 C C . ASN B 1 67 ? 8.57 40.938 19.172 1 94 67 ASN B C 1
ATOM 4237 O O . ASN B 1 67 ? 9.234 40.469 20.094 1 94 67 ASN B O 1
ATOM 4241 N N . GLN B 1 68 ? 7.395 41.5 19.344 1 92.19 68 GLN B N 1
ATOM 4242 C CA . GLN B 1 68 ? 6.754 41.469 20.656 1 92.19 68 GLN B CA 1
ATOM 4243 C C . GLN B 1 68 ? 6.512 40.031 21.109 1 92.19 68 GLN B C 1
ATOM 4245 O O . GLN B 1 68 ? 6.793 39.688 22.266 1 92.19 68 GLN B O 1
ATOM 4250 N N . ALA B 1 69 ? 5.973 39.25 20.234 1 93.25 69 ALA B N 1
ATOM 4251 C CA . ALA B 1 69 ? 5.691 37.844 20.547 1 93.25 69 ALA B CA 1
ATOM 4252 C C . ALA B 1 69 ? 6.973 37.094 20.922 1 93.25 69 ALA B C 1
ATOM 4254 O O . ALA B 1 69 ? 6.977 36.281 21.844 1 93.25 69 ALA B O 1
ATOM 4255 N N . LEU B 1 70 ? 8.047 37.344 20.234 1 95.5 70 LEU B N 1
ATOM 4256 C CA . LEU B 1 70 ? 9.312 36.625 20.438 1 95.5 70 LEU B CA 1
ATOM 4257 C C . LEU B 1 70 ? 9.977 37.094 21.734 1 95.5 70 LEU B C 1
ATOM 4259 O O . LEU B 1 70 ? 10.664 36.281 22.391 1 95.5 70 LEU B O 1
ATOM 4263 N N . LYS B 1 71 ? 9.766 38.312 22.062 1 92.62 71 LYS B N 1
ATOM 4264 C CA . LYS B 1 71 ? 10.312 38.844 23.312 1 92.62 71 LYS B CA 1
ATOM 4265 C C . LYS B 1 71 ? 9.68 38.125 24.516 1 92.62 71 LYS B C 1
ATOM 4267 O O . LYS B 1 71 ? 10.328 37.969 25.547 1 92.62 71 LYS B O 1
ATOM 4272 N N . GLU B 1 72 ? 8.477 37.75 24.375 1 90.56 72 GLU B N 1
ATOM 4273 C CA . GLU B 1 72 ? 7.738 37.125 25.453 1 90.56 72 GLU B CA 1
ATOM 4274 C C . GLU B 1 72 ? 8.117 35.625 25.578 1 90.56 72 GLU B C 1
ATOM 4276 O O . GLU B 1 72 ? 7.754 34.969 26.547 1 90.56 72 GLU B O 1
ATOM 4281 N N . TYR B 1 73 ? 8.828 35.156 24.594 1 94.06 73 TYR B N 1
ATOM 4282 C CA . TYR B 1 73 ? 9.211 33.75 24.625 1 94.06 73 TYR B CA 1
ATOM 4283 C C . TYR B 1 73 ? 10.25 33.5 25.719 1 94.06 73 TYR B C 1
ATOM 4285 O O . TYR B 1 73 ? 11.266 34.188 25.781 1 94.06 73 TYR B O 1
ATOM 4293 N N . ARG B 1 74 ? 10.078 32.469 26.594 1 90.25 74 ARG B N 1
ATOM 4294 C CA . ARG B 1 74 ? 10.914 32.25 27.781 1 90.25 74 ARG B CA 1
ATOM 4295 C C . ARG B 1 74 ? 11.852 31.078 27.578 1 90.25 74 ARG B C 1
ATOM 4297 O O . ARG B 1 74 ? 12.57 30.688 28.5 1 90.25 74 ARG B O 1
ATOM 4304 N N . GLY B 1 75 ? 11.828 30.562 26.484 1 92.12 75 GLY B N 1
ATOM 4305 C CA . GLY B 1 75 ? 12.719 29.438 26.234 1 92.12 75 GLY B CA 1
ATOM 4306 C C . GLY B 1 75 ? 14.164 29.859 26.062 1 92.12 75 GLY B C 1
ATOM 4307 O O . GLY B 1 75 ? 14.5 31.031 26.203 1 92.12 75 GLY B O 1
ATOM 4308 N N . LYS B 1 76 ? 15.07 28.844 25.828 1 93.69 76 LYS B N 1
ATOM 4309 C CA . LYS B 1 76 ? 16.516 29.062 25.812 1 93.69 76 LYS B CA 1
ATOM 4310 C C . LYS B 1 76 ? 17.031 29.141 24.375 1 93.69 76 LYS B C 1
ATOM 4312 O O . LYS B 1 76 ? 18.172 29.547 24.156 1 93.69 76 LYS B O 1
ATOM 4317 N N . ILE B 1 77 ? 16.234 28.844 23.438 1 95.5 77 ILE B N 1
ATOM 4318 C CA . ILE B 1 77 ? 16.688 28.781 22.062 1 95.5 77 ILE B CA 1
ATOM 4319 C C . ILE B 1 77 ? 17.016 30.188 21.562 1 95.5 77 ILE B C 1
ATOM 4321 O O . ILE B 1 77 ? 16.297 31.141 21.859 1 95.5 77 ILE B O 1
ATOM 4325 N N . SER B 1 78 ? 18.172 30.328 20.922 1 96.69 78 SER B N 1
ATOM 4326 C CA . SER B 1 78 ? 18.547 31.609 20.328 1 96.69 78 SER B CA 1
ATOM 4327 C C . SER B 1 78 ? 17.75 31.875 19.047 1 96.69 78 SER B C 1
ATOM 4329 O O . SER B 1 78 ? 17.719 31.031 18.156 1 96.69 78 SER B O 1
ATOM 4331 N N . ILE B 1 79 ? 17.141 33.031 19.016 1 96.88 79 ILE B N 1
ATOM 4332 C CA . ILE B 1 79 ? 16.266 33.344 17.891 1 96.88 79 ILE B CA 1
ATOM 4333 C C . ILE B 1 79 ? 16.906 34.406 17.016 1 96.88 79 ILE B C 1
ATOM 4335 O O . ILE B 1 79 ? 17.266 35.5 17.5 1 96.88 79 ILE B O 1
ATOM 4339 N N . GLN B 1 80 ? 17.188 34.094 15.812 1 96.19 80 GLN B N 1
ATOM 4340 C CA . GLN B 1 80 ? 17.625 35.062 14.805 1 96.19 80 GLN B CA 1
ATOM 4341 C C . GLN B 1 80 ? 16.469 35.5 13.922 1 96.19 80 GLN B C 1
ATOM 4343 O O . GLN B 1 80 ? 16.062 34.75 13.016 1 96.19 80 GLN B O 1
ATOM 4348 N N . LEU B 1 81 ? 15.992 36.656 14.18 1 95.94 81 LEU B N 1
ATOM 4349 C CA . LEU B 1 81 ? 14.852 37.156 13.43 1 95.94 81 LEU B CA 1
ATOM 4350 C C . LEU B 1 81 ? 15.312 37.781 12.109 1 95.94 81 LEU B C 1
ATOM 4352 O O . LEU B 1 81 ? 16.188 38.625 12.094 1 95.94 81 LEU B O 1
ATOM 4356 N N . LYS B 1 82 ? 14.812 37.281 11.016 1 95.25 82 LYS B N 1
ATOM 4357 C CA . LYS B 1 82 ? 15.102 37.812 9.688 1 95.25 82 LYS B CA 1
ATOM 4358 C C . LYS B 1 82 ? 13.852 38.375 9.039 1 95.25 82 LYS B C 1
ATOM 4360 O O . LYS B 1 82 ? 12.836 37.688 8.922 1 95.25 82 LYS B O 1
ATOM 4365 N N . ILE B 1 83 ? 13.969 39.625 8.633 1 93.44 83 ILE B N 1
ATOM 4366 C CA . ILE B 1 83 ? 12.852 40.375 8.031 1 93.44 83 ILE B CA 1
ATOM 4367 C C . ILE B 1 83 ? 13.008 40.375 6.512 1 93.44 83 ILE B C 1
ATOM 4369 O O . ILE B 1 83 ? 14.07 40.719 5.992 1 93.44 83 ILE B O 1
ATOM 4373 N N . VAL B 1 84 ? 12.031 39.906 5.828 1 91.12 84 VAL B N 1
ATOM 4374 C CA . VAL B 1 84 ? 12.07 39.844 4.371 1 91.12 84 VAL B CA 1
ATOM 4375 C C . VAL B 1 84 ? 11.008 40.781 3.803 1 91.12 84 VAL B C 1
ATOM 4377 O O . VAL B 1 84 ? 9.914 40.906 4.359 1 91.12 84 VAL B O 1
ATOM 4380 N N . ASP B 1 85 ? 11.406 41.531 2.764 1 81.38 85 ASP B N 1
ATOM 4381 C CA . ASP B 1 85 ? 10.492 42.469 2.117 1 81.38 85 ASP B CA 1
ATOM 4382 C C . ASP B 1 85 ? 9.688 41.781 1.012 1 81.38 85 ASP B C 1
ATOM 4384 O O . ASP B 1 85 ? 10.227 40.938 0.276 1 81.38 85 ASP B O 1
ATOM 4388 N N . SER B 1 86 ? 8.398 41.781 1.167 1 67.44 86 SER B N 1
ATOM 4389 C CA . SER B 1 86 ? 7.617 41.25 0.049 1 67.44 86 SER B CA 1
ATOM 4390 C C . SER B 1 86 ? 7.754 42.156 -1.182 1 67.44 86 SER B C 1
ATOM 4392 O O . SER B 1 86 ? 7.957 43.375 -1.059 1 67.44 86 SER B O 1
ATOM 4394 N N . LYS B 1 87 ? 8.305 41.75 -2.35 1 57.56 87 LYS B N 1
ATOM 4395 C CA . LYS B 1 87 ? 8.469 42.562 -3.541 1 57.56 87 LYS B CA 1
ATOM 4396 C C . LYS B 1 87 ? 7.277 43.531 -3.723 1 57.56 87 LYS B C 1
ATOM 4398 O O . LYS B 1 87 ? 7.445 44.656 -4.141 1 57.56 87 LYS B O 1
ATOM 4403 N N . GLU B 1 88 ? 6.023 42.906 -3.631 1 50.22 88 GLU B N 1
ATOM 4404 C CA . GLU B 1 88 ? 4.855 43.781 -3.795 1 50.22 88 GLU B CA 1
ATOM 4405 C C . GLU B 1 88 ? 4.008 43.781 -2.523 1 50.22 88 GLU B C 1
ATOM 4407 O O . GLU B 1 88 ? 3.9 42.781 -1.821 1 50.22 88 GLU B O 1
ATOM 4412 N N . ALA B 1 89 ? 3.885 45.156 -2.01 1 45.03 89 ALA B N 1
ATOM 4413 C CA . ALA B 1 89 ? 3.215 45.531 -0.775 1 45.03 89 ALA B CA 1
ATOM 4414 C C . ALA B 1 89 ? 2.205 44.5 -0.332 1 45.03 89 ALA B C 1
ATOM 4416 O O . ALA B 1 89 ? 2.043 44.25 0.865 1 45.03 89 ALA B O 1
ATOM 4417 N N . ASN B 1 90 ? 1.415 44.031 -1.293 1 45.69 90 ASN B N 1
ATOM 4418 C CA . ASN B 1 90 ? 0.235 43.25 -0.959 1 45.69 90 ASN B CA 1
ATOM 4419 C C . ASN B 1 90 ? 0.459 41.75 -1.231 1 45.69 90 ASN B C 1
ATOM 4421 O O . ASN B 1 90 ? -0.484 40.969 -1.188 1 45.69 90 ASN B O 1
ATOM 4425 N N . GLU B 1 91 ? 1.756 41.438 -1.604 1 55.94 91 GLU B N 1
ATOM 4426 C CA . GLU B 1 91 ? 1.857 40.094 -2.107 1 55.94 91 GLU B CA 1
ATOM 4427 C C . GLU B 1 91 ? 2.461 39.156 -1.06 1 55.94 91 GLU B C 1
ATOM 4429 O O . GLU B 1 91 ? 3.412 39.531 -0.367 1 55.94 91 GLU B O 1
ATOM 4434 N N . ASN B 1 92 ? 1.729 38.094 -0.617 1 63.84 92 ASN B N 1
ATOM 4435 C CA . ASN B 1 92 ? 2.15 37 0.286 1 63.84 92 ASN B CA 1
ATOM 4436 C C . ASN B 1 92 ? 3.365 36.25 -0.258 1 63.84 92 ASN B C 1
ATOM 4438 O O . ASN B 1 92 ? 3.502 36.094 -1.471 1 63.84 92 ASN B O 1
ATOM 4442 N N . MET B 1 93 ? 4.488 36.406 0.454 1 77.56 93 MET B N 1
ATOM 4443 C CA . MET B 1 93 ? 5.676 35.625 0.103 1 77.56 93 MET B CA 1
ATOM 4444 C C . MET B 1 93 ? 5.48 34.156 0.427 1 77.56 93 MET B C 1
ATOM 4446 O O . MET B 1 93 ? 5.078 33.812 1.539 1 77.56 93 MET B O 1
ATOM 4450 N N . ASP B 1 94 ? 5.758 33.312 -0.541 1 88.81 94 ASP B N 1
ATOM 4451 C CA . ASP B 1 94 ? 5.598 31.891 -0.337 1 88.81 94 ASP B CA 1
ATOM 4452 C C . ASP B 1 94 ? 6.867 31.266 0.253 1 88.81 94 ASP B C 1
ATOM 4454 O O . ASP B 1 94 ? 7.863 31.969 0.452 1 88.81 94 ASP B O 1
ATOM 4458 N N . SER B 1 95 ? 6.84 30.125 0.58 1 93.25 95 SER B N 1
ATOM 4459 C CA . SER B 1 95 ? 7.848 29.438 1.382 1 93.25 95 SER B CA 1
ATOM 4460 C C . SER B 1 95 ? 9.188 29.359 0.651 1 93.25 95 SER B C 1
ATOM 4462 O O . SER B 1 95 ? 10.234 29.609 1.245 1 93.25 95 SER B O 1
ATOM 4464 N N . ALA B 1 96 ? 9.219 29.047 -0.626 1 95.94 96 ALA B N 1
ATOM 4465 C CA . ALA B 1 96 ? 10.469 28.969 -1.378 1 95.94 96 ALA B CA 1
ATOM 4466 C C . ALA B 1 96 ? 11.109 30.344 -1.542 1 95.94 96 ALA B C 1
ATOM 4468 O O . ALA B 1 96 ? 12.336 30.469 -1.507 1 95.94 96 ALA B O 1
ATOM 4469 N N . GLU B 1 97 ? 10.297 31.328 -1.72 1 93.38 97 GLU B N 1
ATOM 4470 C CA . GLU B 1 97 ? 10.789 32.688 -1.817 1 93.38 97 GLU B CA 1
ATOM 4471 C C . GLU B 1 97 ? 11.445 33.125 -0.515 1 93.38 97 GLU B C 1
ATOM 4473 O O . GLU B 1 97 ? 12.492 33.781 -0.535 1 93.38 97 GLU B O 1
ATOM 4478 N N . ALA B 1 98 ? 10.781 32.844 0.578 1 94 98 ALA B N 1
ATOM 4479 C CA . ALA B 1 98 ? 11.328 33.156 1.891 1 94 98 ALA B CA 1
ATOM 4480 C C . ALA B 1 98 ? 12.703 32.531 2.088 1 94 98 ALA B C 1
ATOM 4482 O O . ALA B 1 98 ? 13.625 33.188 2.582 1 94 98 ALA B O 1
ATOM 4483 N N . LEU B 1 99 ? 12.844 31.281 1.663 1 96.31 99 LEU B N 1
ATOM 4484 C CA . LEU B 1 99 ? 14.117 30.578 1.799 1 96.31 99 LEU B CA 1
ATOM 4485 C C . LEU B 1 99 ? 15.18 31.188 0.895 1 96.31 99 LEU B C 1
ATOM 4487 O O . LEU B 1 99 ? 16.344 31.297 1.282 1 96.31 99 LEU B O 1
ATOM 4491 N N . ARG B 1 100 ? 14.75 31.562 -0.277 1 95.5 100 ARG B N 1
ATOM 4492 C CA . ARG B 1 100 ? 15.672 32.219 -1.205 1 95.5 100 ARG B CA 1
ATOM 4493 C C . ARG B 1 100 ? 16.203 33.5 -0.629 1 95.5 100 ARG B C 1
ATOM 4495 O O . ARG B 1 100 ? 17.375 33.844 -0.795 1 95.5 100 ARG B O 1
ATOM 4502 N N . ALA B 1 101 ? 15.336 34.25 0.077 1 93.44 101 ALA B N 1
ATOM 4503 C CA . ALA B 1 101 ? 15.68 35.562 0.646 1 93.44 101 ALA B CA 1
ATOM 4504 C C . ALA B 1 101 ? 16.75 35.406 1.73 1 93.44 101 ALA B C 1
ATOM 4506 O O . ALA B 1 101 ? 17.5 36.344 1.994 1 93.44 101 ALA B O 1
ATOM 4507 N N . ILE B 1 102 ? 16.844 34.25 2.332 1 95.75 102 ILE B N 1
ATOM 4508 C CA . ILE B 1 102 ? 17.797 34.094 3.416 1 95.75 102 ILE B CA 1
ATOM 4509 C C . ILE B 1 102 ? 18.891 33.094 3.006 1 95.75 102 ILE B C 1
ATOM 4511 O O . ILE B 1 102 ? 19.469 32.438 3.855 1 95.75 102 ILE B O 1
ATOM 4515 N N . TYR B 1 103 ? 19.094 32.938 1.783 1 96.19 103 TYR B N 1
ATOM 4516 C CA . TYR B 1 103 ? 20.047 31.984 1.231 1 96.19 103 TYR B CA 1
ATOM 4517 C C . TYR B 1 103 ? 21.391 32.094 1.912 1 96.19 103 TYR B C 1
ATOM 4519 O O . TYR B 1 103 ? 22.031 31.094 2.221 1 96.19 103 TYR B O 1
ATOM 4527 N N . ASP B 1 104 ? 21.844 33.312 2.205 1 95.81 104 ASP B N 1
ATOM 4528 C CA . ASP B 1 104 ? 23.172 33.594 2.732 1 95.81 104 ASP B CA 1
ATOM 4529 C C . ASP B 1 104 ? 23.312 33.062 4.16 1 95.81 104 ASP B C 1
ATOM 4531 O O . ASP B 1 104 ? 24.438 32.906 4.66 1 95.81 104 ASP B O 1
ATOM 4535 N N . LEU B 1 105 ? 22.234 32.75 4.777 1 96.25 105 LEU B N 1
ATOM 4536 C CA . LEU B 1 105 ? 22.266 32.281 6.164 1 96.25 105 LEU B CA 1
ATOM 4537 C C . LEU B 1 105 ? 22.219 30.766 6.23 1 96.25 105 LEU B C 1
ATOM 4539 O O . LEU B 1 105 ? 22.344 30.172 7.312 1 96.25 105 LEU B O 1
ATOM 4543 N N . ILE B 1 106 ? 22.047 30.109 5.094 1 96.38 106 ILE B N 1
ATOM 4544 C CA . ILE B 1 106 ? 21.906 28.656 5.062 1 96.38 106 ILE B CA 1
ATOM 4545 C C . ILE B 1 106 ? 23.219 28.031 4.609 1 96.38 106 ILE B C 1
ATOM 4547 O O . ILE B 1 106 ? 23.625 28.172 3.453 1 96.38 106 ILE B O 1
ATOM 4551 N N . TYR B 1 107 ? 23.844 27.219 5.523 1 94.75 107 TYR B N 1
ATOM 4552 C CA . TYR B 1 107 ? 25.172 26.719 5.199 1 94.75 107 TYR B CA 1
ATOM 4553 C C . TYR B 1 107 ? 25.203 25.188 5.27 1 94.75 107 TYR B C 1
ATOM 4555 O O . TYR B 1 107 ? 26.156 24.562 4.793 1 94.75 107 TYR B O 1
ATOM 4563 N N . THR B 1 108 ? 24.219 24.547 5.844 1 95.38 108 THR B N 1
ATOM 4564 C CA . THR B 1 108 ? 24.125 23.094 5.988 1 95.38 108 THR B CA 1
ATOM 4565 C C . THR B 1 108 ? 22.734 22.609 5.633 1 95.38 108 THR B C 1
ATOM 4567 O O . THR B 1 108 ? 21.875 23.391 5.203 1 95.38 108 THR B O 1
ATOM 4570 N N . ASP B 1 109 ? 22.594 21.312 5.715 1 96.31 109 ASP B N 1
ATOM 4571 C CA . ASP B 1 109 ? 21.219 20.828 5.668 1 96.31 109 ASP B CA 1
ATOM 4572 C C . ASP B 1 109 ? 20.344 21.547 6.684 1 96.31 109 ASP B C 1
ATOM 4574 O O . ASP B 1 109 ? 20.828 22.031 7.707 1 96.31 109 ASP B O 1
ATOM 4578 N N . PHE B 1 110 ? 19.141 21.656 6.352 1 97.88 110 PHE B N 1
ATOM 4579 C CA . PHE B 1 110 ? 18.328 22.5 7.207 1 97.88 110 PHE B CA 1
ATOM 4580 C C . PHE B 1 110 ? 16.906 21.953 7.328 1 97.88 110 PHE B C 1
ATOM 4582 O O . PHE B 1 110 ? 16.453 21.219 6.445 1 97.88 110 PHE B O 1
ATOM 4589 N N . LEU B 1 111 ? 16.328 22.219 8.438 1 98.25 111 LEU B N 1
ATOM 4590 C CA . LEU B 1 111 ? 14.93 21.922 8.727 1 98.25 111 LEU B CA 1
ATOM 4591 C C . LEU B 1 111 ? 14.062 23.156 8.516 1 98.25 111 LEU B C 1
ATOM 4593 O O . LEU B 1 111 ? 14.422 24.266 8.945 1 98.25 111 LEU B O 1
ATOM 4597 N N . VAL B 1 112 ? 13.047 23.016 7.734 1 98.44 112 VAL B N 1
ATOM 4598 C CA . VAL B 1 112 ? 12.07 24.078 7.547 1 98.44 112 VAL B CA 1
ATOM 4599 C C . VAL B 1 112 ? 10.75 23.688 8.203 1 98.44 112 VAL B C 1
ATOM 4601 O O . VAL B 1 112 ? 10.234 22.594 7.969 1 98.44 112 VAL B O 1
ATOM 4604 N N . ILE B 1 113 ? 10.227 24.547 8.992 1 98.25 113 ILE B N 1
ATOM 4605 C CA . ILE B 1 113 ? 8.977 24.266 9.68 1 98.25 113 ILE B CA 1
ATOM 4606 C C . ILE B 1 113 ? 8.078 25.5 9.656 1 98.25 113 ILE B C 1
ATOM 4608 O O . ILE B 1 113 ? 8.562 26.625 9.812 1 98.25 113 ILE B O 1
ATOM 4612 N N . SER B 1 114 ? 6.844 25.25 9.312 1 96.88 114 SER B N 1
ATOM 4613 C CA . SER B 1 114 ? 5.875 26.344 9.391 1 96.88 114 SER B CA 1
ATOM 4614 C C . SER B 1 114 ? 5.539 26.688 10.836 1 96.88 114 SER B C 1
ATOM 4616 O O . SER B 1 114 ? 5.555 25.812 11.703 1 96.88 114 SER B O 1
ATOM 4618 N N . SER B 1 115 ? 5.207 27.891 11.094 1 96.62 115 SER B N 1
ATOM 4619 C CA . SER B 1 115 ? 4.941 28.359 12.453 1 96.62 115 SER B CA 1
ATOM 4620 C C . SER B 1 115 ? 3.596 27.844 12.953 1 96.62 115 SER B C 1
ATOM 4622 O O . SER B 1 115 ? 3.297 27.938 14.148 1 96.62 115 SER B O 1
ATOM 4624 N N . ASP B 1 116 ? 2.791 27.266 12.047 1 95.5 116 ASP B N 1
ATOM 4625 C CA . ASP B 1 116 ? 1.451 26.859 12.445 1 95.5 116 ASP B CA 1
ATOM 4626 C C . ASP B 1 116 ? 1.403 25.359 12.758 1 95.5 116 ASP B C 1
ATOM 4628 O O . ASP B 1 116 ? 0.331 24.812 13.008 1 95.5 116 ASP B O 1
ATOM 4632 N N . LEU B 1 117 ? 2.51 24.719 12.719 1 96.56 117 LEU B N 1
ATOM 4633 C CA . LEU B 1 117 ? 2.523 23.297 13.031 1 96.56 117 LEU B CA 1
ATOM 4634 C C . LEU B 1 117 ? 2.686 23.062 14.523 1 96.56 117 LEU B C 1
ATOM 4636 O O . LEU B 1 117 ? 3.625 23.578 15.141 1 96.56 117 LEU B O 1
ATOM 4640 N N . ILE B 1 118 ? 1.767 22.359 15.148 1 94.44 118 ILE B N 1
ATOM 4641 C CA . ILE B 1 118 ? 1.854 21.906 16.531 1 94.44 118 ILE B CA 1
ATOM 4642 C C . ILE B 1 118 ? 2.029 20.391 16.578 1 94.44 118 ILE B C 1
ATOM 4644 O O . ILE B 1 118 ? 1.153 19.656 16.125 1 94.44 118 ILE B O 1
ATOM 4648 N N . THR B 1 119 ? 3.18 19.984 17.031 1 93.5 119 THR B N 1
ATOM 4649 C CA . THR B 1 119 ? 3.451 18.562 17 1 93.5 119 THR B CA 1
ATOM 4650 C C . THR B 1 119 ? 4.414 18.172 18.109 1 93.5 119 THR B C 1
ATOM 4652 O O . THR B 1 119 ? 5.18 19 18.609 1 93.5 119 THR B O 1
ATOM 4655 N N . ASP B 1 120 ? 4.293 16.938 18.594 1 91 120 ASP B N 1
ATOM 4656 C CA . ASP B 1 120 ? 5.246 16.375 19.547 1 91 120 ASP B CA 1
ATOM 4657 C C . ASP B 1 120 ? 6.016 15.211 18.938 1 91 120 ASP B C 1
ATOM 4659 O O . ASP B 1 120 ? 6.559 14.375 19.672 1 91 120 ASP B O 1
ATOM 4663 N N . VAL B 1 121 ? 5.988 15.109 17.609 1 91.12 121 VAL B N 1
ATOM 4664 C CA . VAL B 1 121 ? 6.734 14.062 16.922 1 91.12 121 VAL B CA 1
ATOM 4665 C C . VAL B 1 121 ? 8.227 14.195 17.234 1 91.12 121 VAL B C 1
ATOM 4667 O O . VAL B 1 121 ? 8.797 15.281 17.109 1 91.12 121 VAL B O 1
ATOM 4670 N N . PRO B 1 122 ? 8.805 13.133 17.688 1 91.88 122 PRO B N 1
ATOM 4671 C CA . PRO B 1 122 ? 10.258 13.234 17.875 1 91.88 122 PRO B CA 1
ATOM 4672 C C . PRO B 1 122 ? 11 13.516 16.562 1 91.88 122 PRO B C 1
ATOM 4674 O O . PRO B 1 122 ? 10.977 12.695 15.648 1 91.88 122 PRO B O 1
ATOM 4677 N N . LEU B 1 123 ? 11.602 14.609 16.578 1 95.12 123 LEU B N 1
ATOM 4678 C CA . LEU B 1 123 ? 12.25 15.055 15.352 1 95.12 123 LEU B CA 1
ATOM 4679 C C . LEU B 1 123 ? 13.352 14.078 14.938 1 95.12 123 LEU B C 1
ATOM 4681 O O . LEU B 1 123 ? 13.703 14 13.758 1 95.12 123 LEU B O 1
ATOM 4685 N N . LEU B 1 124 ? 13.93 13.391 15.867 1 91.88 124 LEU B N 1
ATOM 4686 C CA . LEU B 1 124 ? 14.969 12.398 15.594 1 91.88 124 LEU B CA 1
ATOM 4687 C C . LEU B 1 124 ? 14.477 11.367 14.586 1 91.88 124 LEU B C 1
ATOM 4689 O O . LEU B 1 124 ? 15.258 10.867 13.773 1 91.88 124 LEU B O 1
ATOM 4693 N N . ASN B 1 125 ? 13.18 11.047 14.688 1 88.94 125 ASN B N 1
ATOM 4694 C CA . ASN B 1 125 ? 12.602 10.078 13.758 1 88.94 125 ASN B CA 1
ATOM 4695 C C . ASN B 1 125 ? 12.703 10.555 12.312 1 88.94 125 ASN B C 1
ATOM 4697 O O . ASN B 1 125 ? 12.977 9.758 11.414 1 88.94 125 ASN B O 1
ATOM 4701 N N . VAL B 1 126 ? 12.477 11.781 12.094 1 93.88 126 VAL B N 1
ATOM 4702 C CA . VAL B 1 126 ? 12.516 12.367 10.766 1 93.88 126 VAL B CA 1
ATOM 4703 C C . VAL B 1 126 ? 13.969 12.547 10.32 1 93.88 126 VAL B C 1
ATOM 4705 O O . VAL B 1 126 ? 14.312 12.234 9.18 1 93.88 126 VAL B O 1
ATOM 4708 N N . LEU B 1 127 ? 14.773 12.977 11.227 1 94.12 127 LEU B N 1
ATOM 4709 C CA . LEU B 1 127 ? 16.188 13.219 10.953 1 94.12 127 LEU B CA 1
ATOM 4710 C C . LEU B 1 127 ? 16.906 11.922 10.609 1 94.12 127 LEU B C 1
ATOM 4712 O O . LEU B 1 127 ? 17.766 11.891 9.719 1 94.12 127 LEU B O 1
ATOM 4716 N N . ASP B 1 128 ? 16.578 10.891 11.289 1 90 128 ASP B N 1
ATOM 4717 C CA . ASP B 1 128 ? 17.203 9.594 11.047 1 90 128 ASP B CA 1
ATOM 4718 C C . ASP B 1 128 ? 16.922 9.109 9.625 1 90 128 ASP B C 1
ATOM 4720 O O . ASP B 1 128 ? 17.812 8.602 8.953 1 90 128 ASP B O 1
ATOM 4724 N N . ILE B 1 129 ? 15.727 9.25 9.242 1 90.69 129 ILE B N 1
ATOM 4725 C CA . ILE B 1 129 ? 15.383 8.867 7.883 1 90.69 129 ILE B CA 1
ATOM 4726 C C . ILE B 1 129 ? 16.219 9.664 6.891 1 90.69 129 ILE B C 1
ATOM 4728 O O . ILE B 1 129 ? 16.781 9.094 5.949 1 90.69 129 ILE B O 1
ATOM 4732 N N . HIS B 1 130 ? 16.328 10.93 7.113 1 93.44 130 HIS B N 1
ATOM 4733 C CA . HIS B 1 130 ? 17.047 11.82 6.207 1 93.44 130 HIS B CA 1
ATOM 4734 C C . HIS B 1 130 ? 18.516 11.414 6.09 1 93.44 130 HIS B C 1
ATOM 4736 O O . HIS B 1 130 ? 19.047 11.32 4.98 1 93.44 130 HIS B O 1
ATOM 4742 N N . ARG B 1 131 ? 19.062 11.188 7.207 1 90 131 ARG B N 1
ATOM 4743 C CA . ARG B 1 131 ? 20.484 10.875 7.246 1 90 131 ARG B CA 1
ATOM 4744 C C . ARG B 1 131 ? 20.75 9.469 6.727 1 90 131 ARG B C 1
ATOM 4746 O O . ARG B 1 131 ? 21.625 9.266 5.887 1 90 131 ARG B O 1
ATOM 4753 N N . GLN B 1 132 ? 19.969 8.516 7.16 1 84.94 132 GLN B N 1
ATOM 4754 C CA . GLN B 1 132 ? 20.219 7.109 6.836 1 84.94 132 GLN B CA 1
ATOM 4755 C C . GLN B 1 132 ? 19.984 6.84 5.352 1 84.94 132 GLN B C 1
ATOM 4757 O O . GLN B 1 132 ? 20.656 6.004 4.754 1 84.94 132 GLN B O 1
ATOM 4762 N N . GLN B 1 133 ? 19.078 7.551 4.797 1 87.06 133 GLN B N 1
ATOM 4763 C CA . GLN B 1 133 ? 18.719 7.281 3.408 1 87.06 133 GLN B CA 1
ATOM 4764 C C . GLN B 1 133 ? 19.406 8.273 2.469 1 87.06 133 GLN B C 1
ATOM 4766 O O . GLN B 1 133 ? 19.156 8.266 1.262 1 87.06 133 GLN B O 1
ATOM 4771 N N . ASN B 1 134 ? 20.234 9.164 3.039 1 87.94 134 ASN B N 1
ATOM 4772 C CA . ASN B 1 134 ? 20.797 10.234 2.23 1 87.94 134 ASN B CA 1
ATOM 4773 C C . ASN B 1 134 ? 19.734 10.938 1.401 1 87.94 134 ASN B C 1
ATOM 4775 O O . ASN B 1 134 ? 19.859 11.062 0.182 1 87.94 134 ASN B O 1
ATOM 4779 N N . SER B 1 135 ? 18.672 11.312 2.064 1 92.5 135 SER B N 1
ATOM 4780 C CA . SER B 1 135 ? 17.5 11.906 1.438 1 92.5 135 SER B CA 1
ATOM 4781 C C . SER B 1 135 ? 17.766 13.336 0.992 1 92.5 135 SER B C 1
ATOM 4783 O O . SER B 1 135 ? 18.484 14.07 1.664 1 92.5 135 SER B O 1
ATOM 4785 N N . SER B 1 136 ? 17.297 13.656 -0.184 1 95.31 136 SER B N 1
ATOM 4786 C CA . SER B 1 136 ? 17.328 15.047 -0.613 1 95.31 136 SER B CA 1
ATOM 4787 C C . SER B 1 136 ? 16.344 15.891 0.195 1 95.31 136 SER B C 1
ATOM 4789 O O . SER B 1 136 ? 16.656 17.016 0.578 1 95.31 136 SER B O 1
ATOM 4791 N N . LEU B 1 137 ? 15.242 15.328 0.374 1 97.5 137 LEU B N 1
ATOM 4792 C CA . LEU B 1 137 ? 14.125 15.961 1.068 1 97.5 137 LEU B CA 1
ATOM 4793 C C . LEU B 1 137 ? 13.336 14.938 1.882 1 97.5 137 LEU B C 1
ATOM 4795 O O . LEU B 1 137 ? 13.016 13.859 1.385 1 97.5 137 LEU B O 1
ATOM 4799 N N . THR B 1 138 ? 13.117 15.18 3.113 1 98.06 138 THR B N 1
ATOM 4800 C CA . THR B 1 138 ? 12.297 14.32 3.963 1 98.06 138 THR B CA 1
ATOM 4801 C C . THR B 1 138 ? 11.078 15.078 4.484 1 98.06 138 THR B C 1
ATOM 4803 O O . THR B 1 138 ? 11.219 16.125 5.113 1 98.06 138 THR B O 1
ATOM 4806 N N . LEU B 1 139 ? 9.945 14.547 4.184 1 98 139 LEU B N 1
ATOM 4807 C CA . LEU B 1 139 ? 8.688 15.188 4.555 1 98 139 LEU B CA 1
ATOM 4808 C C . LEU B 1 139 ? 8.125 14.586 5.836 1 98 139 LEU B C 1
ATOM 4810 O O . LEU B 1 139 ? 8.344 13.398 6.117 1 98 139 LEU B O 1
ATOM 4814 N N . LEU B 1 140 ? 7.477 15.391 6.617 1 97.38 140 LEU B N 1
ATOM 4815 C CA . LEU B 1 140 ? 6.586 14.914 7.672 1 97.38 140 LEU B CA 1
ATOM 4816 C C . LEU B 1 140 ? 5.137 14.891 7.191 1 97.38 140 LEU B C 1
ATOM 4818 O O . LEU B 1 140 ? 4.566 15.945 6.887 1 97.38 140 LEU B O 1
ATOM 4822 N N . LEU B 1 141 ? 4.629 13.695 7.07 1 94.81 141 LEU B N 1
ATOM 4823 C CA . LEU B 1 141 ? 3.248 13.531 6.629 1 94.81 141 LEU B CA 1
ATOM 4824 C C . LEU B 1 141 ? 2.375 12.992 7.758 1 94.81 141 LEU B C 1
ATOM 4826 O O . LEU B 1 141 ? 2.836 12.195 8.578 1 94.81 141 LEU B O 1
ATOM 4830 N N . LYS B 1 142 ? 1.195 13.5 7.824 1 92.19 142 LYS B N 1
ATOM 4831 C CA . LYS B 1 142 ? 0.237 13.023 8.82 1 92.19 142 LYS B CA 1
ATOM 4832 C C . LYS B 1 142 ? -0.872 12.203 8.164 1 92.19 142 LYS B C 1
ATOM 4834 O O . LYS B 1 142 ? -1.475 12.641 7.18 1 92.19 142 LYS B O 1
ATOM 4839 N N . ASP B 1 143 ? -1.08 11 8.633 1 87.69 143 ASP B N 1
ATOM 4840 C CA . ASP B 1 143 ? -2.186 10.164 8.172 1 87.69 143 ASP B CA 1
ATOM 4841 C C . ASP B 1 143 ? -3.506 10.609 8.797 1 87.69 143 ASP B C 1
ATOM 4843 O O . ASP B 1 143 ? -3.697 10.492 10.008 1 87.69 143 ASP B O 1
ATOM 4847 N N . GLU B 1 144 ? -4.355 11.18 8.031 1 82.44 144 GLU B N 1
ATOM 4848 C CA . GLU B 1 144 ? -5.66 11.633 8.508 1 82.44 144 GLU B CA 1
ATOM 4849 C C . GLU B 1 144 ? -6.789 10.828 7.871 1 82.44 144 GLU B C 1
ATOM 4851 O O . GLU B 1 144 ? -7.859 11.367 7.582 1 82.44 144 GLU B O 1
ATOM 4856 N N . SER B 1 145 ? -6.551 9.672 7.508 1 72.06 145 SER B N 1
ATOM 4857 C CA . SER B 1 145 ? -7.531 8.82 6.836 1 72.06 145 SER B CA 1
ATOM 4858 C C . SER B 1 145 ? -8.766 8.617 7.703 1 72.06 145 SER B C 1
ATOM 4860 O O . SER B 1 145 ? -9.859 8.383 7.184 1 72.06 145 SER B O 1
ATOM 4862 N N . ASN B 1 146 ? -8.617 8.672 8.938 1 61.34 146 ASN B N 1
ATOM 4863 C CA . ASN B 1 146 ? -9.758 8.461 9.828 1 61.34 146 ASN B CA 1
ATOM 4864 C C . ASN B 1 146 ? -10.625 9.711 9.922 1 61.34 146 ASN B C 1
ATOM 4866 O O . ASN B 1 146 ? -11.727 9.664 10.484 1 61.34 146 ASN B O 1
ATOM 4870 N N . ILE B 1 147 ? -10.039 10.742 9.516 1 57.78 147 ILE B N 1
ATOM 4871 C CA . ILE B 1 147 ? -10.789 11.992 9.609 1 57.78 147 ILE B CA 1
ATOM 4872 C C . ILE B 1 147 ? -11.555 12.227 8.312 1 57.78 147 ILE B C 1
ATOM 4874 O O . ILE B 1 147 ? -11 12.094 7.219 1 57.78 147 ILE B O 1
ATOM 4878 N N . SER B 1 148 ? -12.82 11.797 8.273 1 49.81 148 SER B N 1
ATOM 4879 C CA . SER B 1 148 ? -13.68 12.016 7.121 1 49.81 148 SER B CA 1
ATOM 4880 C C . SER B 1 148 ? -13.312 13.297 6.383 1 49.81 148 SER B C 1
ATOM 4882 O O . SER B 1 148 ? -13.258 14.367 6.984 1 49.81 148 SER B O 1
ATOM 4884 N N . SER B 1 149 ? -12.297 13.219 5.516 1 50.19 149 SER B N 1
ATOM 4885 C CA . SER B 1 149 ? -11.883 14.398 4.766 1 50.19 149 SER B CA 1
ATOM 4886 C C . SER B 1 149 ? -13.086 15.109 4.148 1 50.19 149 SER B C 1
ATOM 4888 O O . SER B 1 149 ? -14.031 14.469 3.701 1 50.19 149 SER B O 1
ATOM 4890 N N . SER B 1 150 ? -13.266 16.25 4.562 1 47.38 150 SER B N 1
ATOM 4891 C CA . SER B 1 150 ? -14.188 17.188 3.928 1 47.38 150 SER B CA 1
ATOM 4892 C C . SER B 1 150 ? -14.031 17.172 2.41 1 47.38 150 SER B C 1
ATOM 4894 O O . SER B 1 150 ? -12.984 16.781 1.891 1 47.38 150 SER B O 1
ATOM 4896 N N . ASP B 1 151 ? -15.141 17.094 1.729 1 49.34 151 ASP B N 1
ATOM 4897 C CA . ASP B 1 151 ? -15.375 17.328 0.308 1 49.34 151 ASP B CA 1
ATOM 4898 C C . ASP B 1 151 ? -14.523 18.484 -0.207 1 49.34 151 ASP B C 1
ATOM 4900 O O . ASP B 1 151 ? -15.039 19.594 -0.421 1 49.34 151 ASP B O 1
ATOM 4904 N N . SER B 1 152 ? -13.227 18.562 0.27 1 55.06 152 SER B N 1
ATOM 4905 C CA . SER B 1 152 ? -12.484 19.672 -0.308 1 55.06 152 SER B CA 1
ATOM 4906 C C . SER B 1 152 ? -12.344 19.516 -1.818 1 55.06 152 SER B C 1
ATOM 4908 O O . SER B 1 152 ? -12.406 18.406 -2.344 1 55.06 152 SER B O 1
ATOM 4910 N N . ASP B 1 153 ? -12.438 20.594 -2.492 1 58.69 153 ASP B N 1
ATOM 4911 C CA . ASP B 1 153 ? -12.312 20.734 -3.939 1 58.69 153 ASP B CA 1
ATOM 4912 C C . ASP B 1 153 ? -10.969 20.188 -4.426 1 58.69 153 ASP B C 1
ATOM 4914 O O . ASP B 1 153 ? -10.859 19.703 -5.559 1 58.69 153 ASP B O 1
ATOM 4918 N N . GLU B 1 154 ? -9.93 20.281 -3.469 1 68.25 154 GLU B N 1
ATOM 4919 C CA . GLU B 1 154 ? -8.617 19.781 -3.842 1 68.25 154 GLU B CA 1
ATOM 4920 C C . GLU B 1 154 ? -8.195 18.609 -2.951 1 68.25 154 GLU B C 1
ATOM 4922 O O . GLU B 1 154 ? -8.344 18.672 -1.729 1 68.25 154 GLU B O 1
ATOM 4927 N N . ILE B 1 155 ? -7.906 17.547 -3.594 1 77.94 155 ILE B N 1
ATOM 4928 C CA . ILE B 1 155 ? -7.48 16.359 -2.861 1 77.94 155 ILE B CA 1
ATOM 4929 C C . ILE B 1 155 ? -6.02 16.047 -3.18 1 77.94 155 ILE B C 1
ATOM 4931 O O . ILE B 1 155 ? -5.625 16.031 -4.348 1 77.94 155 ILE B O 1
ATOM 4935 N N . ASP B 1 156 ? -5.188 15.969 -2.113 1 85.38 156 ASP B N 1
ATOM 4936 C CA . ASP B 1 156 ? -3.793 15.578 -2.266 1 85.38 156 ASP B CA 1
ATOM 4937 C C . ASP B 1 156 ? -3.658 14.055 -2.338 1 85.38 156 ASP B C 1
ATOM 4939 O O . ASP B 1 156 ? -4.199 13.336 -1.495 1 85.38 156 ASP B O 1
ATOM 4943 N N . TYR B 1 157 ? -3.049 13.648 -3.416 1 88.88 157 TYR B N 1
ATOM 4944 C CA . TYR B 1 157 ? -2.73 12.227 -3.549 1 88.88 157 TYR B CA 1
ATOM 4945 C C . TYR B 1 157 ? -1.228 11.992 -3.438 1 88.88 157 TYR B C 1
ATOM 4947 O O . TYR B 1 157 ? -0.434 12.719 -4.047 1 88.88 157 TYR B O 1
ATOM 4955 N N . PHE B 1 158 ? -0.905 11.039 -2.596 1 93.5 158 PHE B N 1
ATOM 4956 C CA . PHE B 1 158 ? 0.486 10.625 -2.459 1 93.5 158 PHE B CA 1
ATOM 4957 C C . PHE B 1 158 ? 0.659 9.164 -2.875 1 93.5 158 PHE B C 1
ATOM 4959 O O . PHE B 1 158 ? -0.238 8.344 -2.672 1 93.5 158 PHE B O 1
ATOM 4966 N N . ALA B 1 159 ? 1.686 8.883 -3.557 1 94.12 159 ALA B N 1
ATOM 4967 C CA . ALA B 1 159 ? 2.139 7.504 -3.721 1 94.12 159 ALA B CA 1
ATOM 4968 C C . ALA B 1 159 ? 3.426 7.25 -2.939 1 94.12 159 ALA B C 1
ATOM 4970 O O . ALA B 1 159 ? 4.375 8.031 -3.027 1 94.12 159 ALA B O 1
ATOM 4971 N N . LEU B 1 160 ? 3.402 6.258 -2.133 1 93.12 160 LEU B N 1
ATOM 4972 C CA . LEU B 1 160 ? 4.555 5.93 -1.302 1 93.12 160 LEU B CA 1
ATOM 4973 C C . LEU B 1 160 ? 4.957 4.469 -1.475 1 93.12 160 LEU B C 1
ATOM 4975 O O . LEU B 1 160 ? 4.098 3.602 -1.638 1 93.12 160 LEU B O 1
ATOM 4979 N N . THR B 1 161 ? 6.227 4.27 -1.524 1 89.5 161 THR B N 1
ATOM 4980 C CA . THR B 1 161 ? 6.703 2.895 -1.422 1 89.5 161 THR B CA 1
ATOM 4981 C C . THR B 1 161 ? 6.82 2.471 0.039 1 89.5 161 THR B C 1
ATOM 4983 O O . THR B 1 161 ? 6.949 3.316 0.928 1 89.5 161 THR B O 1
ATOM 4986 N N . ASN B 1 162 ? 6.684 1.202 0.352 1 80.88 162 ASN B N 1
ATOM 4987 C CA . ASN B 1 162 ? 6.914 0.636 1.677 1 80.88 162 ASN B CA 1
ATOM 4988 C C . ASN B 1 162 ? 5.984 1.252 2.719 1 80.88 162 ASN B C 1
ATOM 4990 O O . ASN B 1 162 ? 6.41 1.563 3.832 1 80.88 162 ASN B O 1
ATOM 4994 N N . TYR B 1 163 ? 4.84 1.621 2.297 1 77.69 163 TYR B N 1
ATOM 4995 C CA . TYR B 1 163 ? 3.871 2.227 3.201 1 77.69 163 TYR B CA 1
ATOM 4996 C C . TYR B 1 163 ? 2.637 1.345 3.348 1 77.69 163 TYR B C 1
ATOM 4998 O O . TYR B 1 163 ? 2.08 0.877 2.352 1 77.69 163 TYR B O 1
ATOM 5006 N N . GLU B 1 164 ? 2.389 0.841 4.637 1 61.66 164 GLU B N 1
ATOM 5007 C CA . GLU B 1 164 ? 1.122 0.163 4.898 1 61.66 164 GLU B CA 1
ATOM 5008 C C . GLU B 1 164 ? 0.368 0.826 6.047 1 61.66 164 GLU B C 1
ATOM 5010 O O . GLU B 1 164 ? 0.964 1.171 7.07 1 61.66 164 GLU B O 1
ATOM 5015 N N . ARG B 1 165 ? -0.764 1.355 5.906 1 55.44 165 ARG B N 1
ATOM 5016 C CA . ARG B 1 165 ? -1.544 1.893 7.016 1 55.44 165 ARG B CA 1
ATOM 5017 C C . ARG B 1 165 ? -1.631 0.888 8.156 1 55.44 165 ARG B C 1
ATOM 5019 O O . ARG B 1 165 ? -1.584 1.269 9.328 1 55.44 165 ARG B O 1
ATOM 5026 N N . ALA B 1 166 ? -1.82 -0.383 8.008 1 46.81 166 ALA B N 1
ATOM 5027 C CA . ALA B 1 166 ? -2.002 -1.26 9.164 1 46.81 166 ALA B CA 1
ATOM 5028 C C . ALA B 1 166 ? -0.734 -1.317 10.016 1 46.81 166 ALA B C 1
ATOM 5030 O O . ALA B 1 166 ? -0.8 -1.527 11.227 1 46.81 166 ALA B O 1
ATOM 5031 N N . ALA B 1 167 ? 0.323 -1.55 9.414 1 39.53 167 ALA B N 1
ATOM 5032 C CA . ALA B 1 167 ? 1.51 -1.885 10.195 1 39.53 167 ALA B CA 1
ATOM 5033 C C . ALA B 1 167 ? 1.9 -0.734 11.117 1 39.53 167 ALA B C 1
ATOM 5035 O O . ALA B 1 167 ? 2.768 -0.89 11.984 1 39.53 167 ALA B O 1
ATOM 5036 N N . VAL B 1 168 ? 1.578 0.488 10.844 1 37.19 168 VAL B N 1
ATOM 5037 C CA . VAL B 1 168 ? 2.102 1.55 11.703 1 37.19 168 VAL B CA 1
ATOM 5038 C C . VAL B 1 168 ? 1.613 1.349 13.133 1 37.19 168 VAL B C 1
ATOM 5040 O O . VAL B 1 168 ? 2.195 1.89 14.078 1 37.19 168 VAL B O 1
ATOM 5043 N N . GLN B 1 169 ? 0.561 0.542 13.305 1 37.19 169 GLN B N 1
ATOM 5044 C CA . GLN B 1 169 ? 0.149 0.464 14.703 1 37.19 169 GLN B CA 1
ATOM 5045 C C . GLN B 1 169 ? 1.225 -0.2 15.562 1 37.19 169 GLN B C 1
ATOM 5047 O O . GLN B 1 169 ? 1.279 0.011 16.766 1 37.19 169 GLN B O 1
ATOM 5052 N N . GLN B 1 170 ? 1.881 -1.231 14.969 1 35.19 170 GLN B N 1
ATOM 5053 C CA . GLN B 1 170 ? 2.68 -1.974 15.938 1 35.19 170 GLN B CA 1
ATOM 5054 C C . GLN B 1 170 ? 3.844 -1.132 16.453 1 35.19 170 GLN B C 1
ATOM 5056 O O . GLN B 1 170 ? 4.562 -1.545 17.359 1 35.19 170 GLN B O 1
ATOM 5061 N N . PHE B 1 171 ? 4.266 -0.222 15.688 1 32.94 171 PHE B N 1
ATOM 5062 C CA . PHE B 1 171 ? 5.48 0.355 16.25 1 32.94 171 PHE B CA 1
ATOM 5063 C C . PHE B 1 171 ? 5.195 1.002 17.594 1 32.94 171 PHE B C 1
ATOM 5065 O O . PHE B 1 171 ? 6.098 1.161 18.422 1 32.94 171 PHE B O 1
ATOM 5072 N N . VAL B 1 172 ? 3.949 1.405 17.719 1 32.78 172 VAL B N 1
ATOM 5073 C CA . VAL B 1 172 ? 3.846 2.334 18.844 1 32.78 172 VAL B CA 1
ATOM 5074 C C . VAL B 1 172 ? 3.727 1.555 20.156 1 32.78 172 VAL B C 1
ATOM 5076 O O . VAL B 1 172 ? 3.803 2.137 21.234 1 32.78 172 VAL B O 1
ATOM 5079 N N . ASP B 1 173 ? 3.25 0.352 20.109 1 30.88 173 ASP B N 1
ATOM 5080 C CA . ASP B 1 173 ? 2.836 -0.056 21.453 1 30.88 173 ASP B CA 1
ATOM 5081 C C . ASP B 1 173 ? 4.047 -0.328 22.328 1 30.88 173 ASP B C 1
ATOM 5083 O O . ASP B 1 173 ? 3.896 -0.667 23.516 1 30.88 173 ASP B O 1
ATOM 5087 N N . SER B 1 174 ? 5.07 -1.17 21.906 1 31.39 174 SER B N 1
ATOM 5088 C CA . SER B 1 174 ? 5.781 -1.699 23.062 1 31.39 174 SER B CA 1
ATOM 5089 C C . SER B 1 174 ? 6.516 -0.593 23.812 1 31.39 174 SER B C 1
ATOM 5091 O O . SER B 1 174 ? 7.273 0.172 23.203 1 31.39 174 SER B O 1
ATOM 5093 N N . GLU B 1 175 ? 6 -0.086 24.844 1 31.55 175 GLU B N 1
ATOM 5094 C CA . GLU B 1 175 ? 6.707 0.575 25.922 1 31.55 175 GLU B CA 1
ATOM 5095 C C . GLU B 1 175 ? 8.148 0.073 26.031 1 31.55 175 GLU B C 1
ATOM 5097 O O . GLU B 1 175 ? 8.938 0.601 26.828 1 31.55 175 GLU B O 1
ATOM 5102 N N . GLN B 1 176 ? 8.383 -1.314 26.062 1 31.28 176 GLN B N 1
ATOM 5103 C CA . GLN B 1 176 ? 9.711 -1.785 26.438 1 31.28 176 GLN B CA 1
ATOM 5104 C C . GLN B 1 176 ? 10.734 -1.414 25.375 1 31.28 176 GLN B C 1
ATOM 5106 O O . GLN B 1 176 ? 10.414 -1.356 24.188 1 31.28 176 GLN B O 1
ATOM 5111 N N . PRO B 1 177 ? 11.867 -0.915 25.828 1 31 177 PRO B N 1
ATOM 5112 C CA . PRO B 1 177 ? 13.008 -0.763 24.922 1 31 177 PRO B CA 1
ATOM 5113 C C . PRO B 1 177 ? 12.992 -1.786 23.781 1 31 177 PRO B C 1
ATOM 5115 O O . PRO B 1 177 ? 12.836 -2.984 24.031 1 31 177 PRO B O 1
ATOM 5118 N N . ILE B 1 178 ? 12.367 -1.415 22.719 1 35.19 178 ILE B N 1
ATOM 5119 C CA . ILE B 1 178 ? 12.523 -2.312 21.594 1 35.19 178 ILE B CA 1
ATOM 5120 C C . ILE B 1 178 ? 13.82 -3.111 21.734 1 35.19 178 ILE B C 1
ATOM 5122 O O . ILE B 1 178 ? 14.898 -2.533 21.875 1 35.19 178 ILE B O 1
ATOM 5126 N N . SER B 1 179 ? 13.688 -4.23 22.203 1 34.06 179 SER B N 1
ATOM 5127 C CA . SER B 1 179 ? 14.914 -5.016 22.25 1 34.06 179 SER B CA 1
ATOM 5128 C C . SER B 1 179 ? 15.711 -4.863 20.953 1 34.06 179 SER B C 1
ATOM 5130 O O . SER B 1 179 ? 15.156 -4.496 19.922 1 34.06 179 SER B O 1
ATOM 5132 N N . ALA B 1 180 ? 17.078 -4.863 21.062 1 33 180 ALA B N 1
ATOM 5133 C CA . ALA B 1 180 ? 18.016 -4.75 19.953 1 33 180 ALA B CA 1
ATOM 5134 C C . ALA B 1 180 ? 17.5 -5.477 18.719 1 33 180 ALA B C 1
ATOM 5136 O O . ALA B 1 180 ? 17.719 -5.027 17.594 1 33 180 ALA B O 1
ATOM 5137 N N . MET B 1 181 ? 16.828 -6.516 19 1 33.25 181 MET B N 1
ATOM 5138 C CA . MET B 1 181 ? 16.328 -7.379 17.938 1 33.25 181 MET B CA 1
ATOM 5139 C C . MET B 1 181 ? 15.109 -6.77 17.266 1 33.25 181 MET B C 1
ATOM 5141 O O . MET B 1 181 ? 14.977 -6.82 16.047 1 33.25 181 MET B O 1
ATOM 5145 N N . GLN B 1 182 ? 14.195 -6.184 18 1 35.75 182 GLN B N 1
ATOM 5146 C CA . GLN B 1 182 ? 12.984 -5.559 17.484 1 35.75 182 GLN B CA 1
ATOM 5147 C C . GLN B 1 182 ? 13.305 -4.258 16.766 1 35.75 182 GLN B C 1
ATOM 5149 O O . GLN B 1 182 ? 12.664 -3.926 15.758 1 35.75 182 GLN B O 1
ATOM 5154 N N . ARG B 1 183 ? 14.148 -3.471 17.391 1 37.41 183 ARG B N 1
ATOM 5155 C CA . ARG B 1 183 ? 14.719 -2.311 16.719 1 37.41 183 ARG B CA 1
ATOM 5156 C C . ARG B 1 183 ? 15.289 -2.697 15.352 1 37.41 183 ARG B C 1
ATOM 5158 O O . ARG B 1 183 ? 15.211 -1.925 14.398 1 37.41 183 ARG B O 1
ATOM 5165 N N . ARG B 1 184 ? 16.094 -3.809 15.5 1 35.12 184 ARG B N 1
ATOM 5166 C CA . ARG B 1 184 ? 16.688 -4.352 14.281 1 35.12 184 ARG B CA 1
ATOM 5167 C C . ARG B 1 184 ? 15.602 -4.73 13.273 1 35.12 184 ARG B C 1
ATOM 5169 O O . ARG B 1 184 ? 15.805 -4.598 12.062 1 35.12 184 ARG B O 1
ATOM 5176 N N . LYS B 1 185 ? 14.531 -5.168 13.844 1 36.28 185 LYS B N 1
ATOM 5177 C CA . LYS B 1 185 ? 13.43 -5.586 12.984 1 36.28 185 LYS B CA 1
ATOM 5178 C C . LYS B 1 185 ? 12.719 -4.383 12.375 1 36.28 185 LYS B C 1
ATOM 5180 O O . LYS B 1 185 ? 12.289 -4.426 11.219 1 36.28 185 LYS B O 1
ATOM 5185 N N . LYS B 1 186 ? 12.391 -3.312 13.234 1 39.62 186 LYS B N 1
ATOM 5186 C CA . LYS B 1 186 ? 11.852 -2.029 12.789 1 39.62 186 LYS B CA 1
ATOM 5187 C C . LYS B 1 186 ? 12.805 -1.349 11.805 1 39.62 186 LYS B C 1
ATOM 5189 O O . LYS B 1 186 ? 12.359 -0.695 10.859 1 39.62 186 LYS B O 1
ATOM 5194 N N . LEU B 1 187 ? 14.094 -1.311 12.258 1 39.5 187 LEU B N 1
ATOM 5195 C CA . LEU B 1 187 ? 15.148 -0.787 11.398 1 39.5 187 LEU B CA 1
ATOM 5196 C C . LEU B 1 187 ? 15.172 -1.519 10.062 1 39.5 187 LEU B C 1
ATOM 5198 O O . LEU B 1 187 ? 15.641 -0.971 9.062 1 39.5 187 LEU B O 1
ATOM 5202 N N . ALA B 1 188 ? 14.586 -2.686 10.156 1 44.72 188 ALA B N 1
ATOM 5203 C CA . ALA B 1 188 ? 14.664 -3.475 8.93 1 44.72 188 ALA B CA 1
ATOM 5204 C C . ALA B 1 188 ? 13.578 -3.062 7.945 1 44.72 188 ALA B C 1
ATOM 5206 O O . ALA B 1 188 ? 13.672 -3.354 6.75 1 44.72 188 ALA B O 1
ATOM 5207 N N . LEU B 1 189 ? 12.602 -2.164 8.547 1 56.44 189 LEU B N 1
ATOM 5208 C CA . LEU B 1 189 ? 11.578 -1.761 7.59 1 56.44 189 LEU B CA 1
ATOM 5209 C C . LEU B 1 189 ? 12 -0.498 6.844 1 56.44 189 LEU B C 1
ATOM 5211 O O . LEU B 1 189 ? 12.398 0.49 7.465 1 56.44 189 LEU B O 1
ATOM 5215 N N . LYS B 1 190 ? 12.258 -0.491 5.598 1 73.38 190 LYS B N 1
ATOM 5216 C CA . LYS B 1 190 ? 12.594 0.627 4.723 1 73.38 190 LYS B CA 1
ATOM 5217 C C . LYS B 1 190 ? 11.555 1.736 4.82 1 73.38 190 LYS B C 1
ATOM 5219 O O . LYS B 1 190 ? 10.352 1.466 4.848 1 73.38 190 LYS B O 1
ATOM 5224 N N . PRO B 1 191 ? 12.023 3.023 5.223 1 86.5 191 PRO B N 1
ATOM 5225 C CA . PRO B 1 191 ? 11.07 4.141 5.281 1 86.5 191 PRO B CA 1
ATOM 5226 C C . PRO B 1 191 ? 10.344 4.359 3.959 1 86.5 191 PRO B C 1
ATOM 5228 O O . PRO B 1 191 ? 10.836 3.969 2.898 1 86.5 191 PRO B O 1
ATOM 5231 N N . PRO B 1 192 ? 9.227 4.969 4.051 1 90.69 192 PRO B N 1
ATOM 5232 C CA . PRO B 1 192 ? 8.469 5.215 2.82 1 90.69 192 PRO B CA 1
ATOM 5233 C C . PRO B 1 192 ? 9.117 6.27 1.93 1 90.69 192 PRO B C 1
ATOM 5235 O O . PRO B 1 192 ? 9.484 7.348 2.408 1 90.69 192 PRO B O 1
ATOM 5238 N N . ARG B 1 193 ? 9.289 5.953 0.721 1 93.5 193 ARG B N 1
ATOM 5239 C CA . ARG B 1 193 ? 9.727 6.906 -0.293 1 93.5 193 ARG B CA 1
ATOM 5240 C C . ARG B 1 193 ? 8.531 7.547 -0.996 1 93.5 193 ARG B C 1
ATOM 5242 O O . ARG B 1 193 ? 7.57 6.855 -1.345 1 93.5 193 ARG B O 1
ATOM 5249 N N . VAL B 1 194 ? 8.508 8.859 -1.044 1 96.44 194 VAL B N 1
ATOM 5250 C CA . VAL B 1 194 ? 7.43 9.57 -1.729 1 96.44 194 VAL B CA 1
ATOM 5251 C C . VAL B 1 194 ? 7.727 9.641 -3.227 1 96.44 194 VAL B C 1
ATOM 5253 O O . VAL B 1 194 ? 8.656 10.336 -3.648 1 96.44 194 VAL B O 1
ATOM 5256 N N . ILE B 1 195 ? 6.887 8.992 -4.023 1 95.88 195 ILE B N 1
ATOM 5257 C CA . ILE B 1 195 ? 7.242 8.875 -5.434 1 95.88 195 ILE B CA 1
ATOM 5258 C C . ILE B 1 195 ? 6.211 9.609 -6.289 1 95.88 195 ILE B C 1
ATOM 5260 O O . ILE B 1 195 ? 6.395 9.766 -7.5 1 95.88 195 ILE B O 1
ATOM 5264 N N . MET B 1 196 ? 5.156 9.992 -5.672 1 94.69 196 MET B N 1
ATOM 5265 C CA . MET B 1 196 ? 4.152 10.805 -6.352 1 94.69 196 MET B CA 1
ATOM 5266 C C . MET B 1 196 ? 3.514 11.797 -5.383 1 94.69 196 MET B C 1
ATOM 5268 O O . MET B 1 196 ? 3.244 11.461 -4.23 1 94.69 196 MET B O 1
ATOM 5272 N N . ASP B 1 197 ? 3.396 12.977 -5.688 1 94 197 ASP B N 1
ATOM 5273 C CA . ASP B 1 197 ? 2.697 14.07 -5.016 1 94 197 ASP B CA 1
ATOM 5274 C C . ASP B 1 197 ? 1.854 14.875 -6.004 1 94 197 ASP B C 1
ATOM 5276 O O . ASP B 1 197 ? 2.379 15.727 -6.723 1 94 197 ASP B O 1
ATOM 5280 N N . GLN B 1 198 ? 0.551 14.547 -6.008 1 88.38 198 GLN B N 1
ATOM 5281 C CA . GLN B 1 198 ? -0.324 15.188 -6.988 1 88.38 198 GLN B CA 1
ATOM 5282 C C . GLN B 1 198 ? -1.56 15.781 -6.316 1 88.38 198 GLN B C 1
ATOM 5284 O O . GLN B 1 198 ? -2.121 15.18 -5.395 1 88.38 198 GLN B O 1
ATOM 5289 N N . VAL B 1 199 ? -1.791 16.969 -6.746 1 83.75 199 VAL B N 1
ATOM 5290 C CA . VAL B 1 199 ? -3.029 17.609 -6.328 1 83.75 199 VAL B CA 1
ATOM 5291 C C . VAL B 1 199 ? -4.059 17.531 -7.453 1 83.75 199 VAL B C 1
ATOM 5293 O O . VAL B 1 199 ? -3.799 17.969 -8.578 1 83.75 199 VAL B O 1
ATOM 5296 N N . LEU B 1 200 ? -5.125 16.859 -7.215 1 82.38 200 LEU B N 1
ATOM 5297 C CA . LEU B 1 200 ? -6.195 16.781 -8.203 1 82.38 200 LEU B CA 1
ATOM 5298 C C . LEU B 1 200 ? -7.281 17.812 -7.91 1 82.38 200 LEU B C 1
ATOM 5300 O O . LEU B 1 200 ? -7.691 17.984 -6.762 1 82.38 200 LEU B O 1
ATOM 5304 N N . ASP B 1 201 ? -7.582 18.516 -8.953 1 79.5 201 ASP B N 1
ATOM 5305 C CA . ASP B 1 201 ? -8.656 19.484 -8.836 1 79.5 201 ASP B CA 1
ATOM 5306 C C . ASP B 1 201 ? -10.008 18.875 -9.203 1 79.5 201 ASP B C 1
ATOM 5308 O O . ASP B 1 201 ? -10.062 17.734 -9.664 1 79.5 201 ASP B O 1
ATOM 5312 N N . SER B 1 202 ? -11.094 19.5 -8.977 1 75.88 202 SER B N 1
ATOM 5313 C CA . SER B 1 202 ? -12.453 19.031 -9.211 1 75.88 202 SER B CA 1
ATOM 5314 C C . SER B 1 202 ? -12.664 18.688 -10.68 1 75.88 202 SER B C 1
ATOM 5316 O O . SER B 1 202 ? -13.531 17.859 -11.008 1 75.88 202 SER B O 1
ATOM 5318 N N . GLU B 1 203 ? -11.797 19.141 -11.539 1 78.12 203 GLU B N 1
ATOM 5319 C CA . GLU B 1 203 ? -11.984 18.906 -12.969 1 78.12 203 GLU B CA 1
ATOM 5320 C C . GLU B 1 203 ? -11.32 17.609 -13.414 1 78.12 203 GLU B C 1
ATOM 5322 O O . GLU B 1 203 ? -11.672 17.047 -14.453 1 78.12 203 GLU B O 1
ATOM 5327 N N . ASP B 1 204 ? -10.406 17.266 -12.609 1 81.62 204 ASP B N 1
ATOM 5328 C CA . ASP B 1 204 ? -9.703 16.031 -12.969 1 81.62 204 ASP B CA 1
ATOM 5329 C C . ASP B 1 204 ? -10.57 14.805 -12.727 1 81.62 204 ASP B C 1
ATOM 5331 O O . ASP B 1 204 ? -10.992 14.555 -11.594 1 81.62 204 ASP B O 1
ATOM 5335 N N . LYS B 1 205 ? -10.797 14.055 -13.805 1 84.69 205 LYS B N 1
ATOM 5336 C CA . LYS B 1 205 ? -11.695 12.914 -13.703 1 84.69 205 LYS B CA 1
ATOM 5337 C C . LYS B 1 205 ? -10.922 11.633 -13.375 1 84.69 205 LYS B C 1
ATOM 5339 O O . LYS B 1 205 ? -11.508 10.648 -12.938 1 84.69 205 LYS B O 1
ATOM 5344 N N . SER B 1 206 ? -9.602 11.672 -13.625 1 89.38 206 SER B N 1
ATOM 5345 C CA . SER B 1 206 ? -8.812 10.469 -13.383 1 89.38 206 SER B CA 1
ATOM 5346 C C . SER B 1 206 ? -7.348 10.82 -13.109 1 89.38 206 SER B C 1
ATOM 5348 O O . SER B 1 206 ? -6.906 11.93 -13.406 1 89.38 206 SER B O 1
ATOM 5350 N N . LEU B 1 207 ? -6.762 9.961 -12.422 1 90 207 LEU B N 1
ATOM 5351 C CA . LEU B 1 207 ? -5.312 10.016 -12.242 1 90 207 LEU B CA 1
ATOM 5352 C C . LEU B 1 207 ? -4.613 9.086 -13.227 1 90 207 LEU B C 1
ATOM 5354 O O . LEU B 1 207 ? -4.961 7.91 -13.336 1 90 207 LEU B O 1
ATOM 5358 N N . SER B 1 208 ? -3.709 9.57 -13.961 1 89.75 208 SER B N 1
ATOM 5359 C CA . SER B 1 208 ? -2.965 8.781 -14.938 1 89.75 208 SER B CA 1
ATOM 5360 C C . SER B 1 208 ? -1.608 8.359 -14.383 1 89.75 208 SER B C 1
ATOM 5362 O O . SER B 1 208 ? -0.812 9.195 -13.961 1 89.75 208 SER B O 1
ATOM 5364 N N . VAL B 1 209 ? -1.354 7.09 -14.375 1 90.69 209 VAL B N 1
ATOM 5365 C CA . VAL B 1 209 ? -0.077 6.539 -13.938 1 90.69 209 VAL B CA 1
ATOM 5366 C C . VAL B 1 209 ? 0.68 5.973 -15.133 1 90.69 209 VAL B C 1
ATOM 5368 O O . VAL B 1 209 ? 0.284 4.949 -15.695 1 90.69 209 VAL B O 1
ATOM 5371 N N . PRO B 1 210 ? 1.76 6.574 -15.477 1 90.19 210 PRO B N 1
ATOM 5372 C CA . PRO B 1 210 ? 2.506 6.105 -16.641 1 90.19 210 PRO B CA 1
ATOM 5373 C C . PRO B 1 210 ? 3.133 4.73 -16.438 1 90.19 210 PRO B C 1
ATOM 5375 O O . PRO B 1 210 ? 3.502 4.383 -15.305 1 90.19 210 PRO B O 1
ATOM 5378 N N . ARG B 1 211 ? 3.305 4.004 -17.516 1 87.56 211 ARG B N 1
ATOM 5379 C CA . ARG B 1 211 ? 3.912 2.678 -17.484 1 87.56 211 ARG B CA 1
ATOM 5380 C C . ARG B 1 211 ? 5.344 2.748 -16.969 1 87.56 211 ARG B C 1
ATOM 5382 O O . ARG B 1 211 ? 5.785 1.866 -16.219 1 87.56 211 ARG B O 1
ATOM 5389 N N . SER B 1 212 ? 6.035 3.75 -17.406 1 87.19 212 SER B N 1
ATOM 5390 C CA . SER B 1 212 ? 7.418 3.932 -16.953 1 87.19 212 SER B CA 1
ATOM 5391 C C . SER B 1 212 ? 7.496 4.086 -15.445 1 87.19 212 SER B C 1
ATOM 5393 O O . SER B 1 212 ? 8.438 3.592 -14.812 1 87.19 212 SER B O 1
ATOM 5395 N N . PHE B 1 213 ? 6.531 4.762 -14.922 1 91.12 213 PHE B N 1
ATOM 5396 C CA . PHE B 1 213 ? 6.43 4.934 -13.477 1 91.12 213 PHE B CA 1
ATOM 5397 C C . PHE B 1 213 ? 6.246 3.59 -12.781 1 91.12 213 PHE B C 1
ATOM 5399 O O . PHE B 1 213 ? 6.945 3.285 -11.812 1 91.12 213 PHE B O 1
ATOM 5406 N N . MET B 1 214 ? 5.402 2.807 -13.281 1 87.12 214 MET B N 1
ATOM 5407 C CA . MET B 1 214 ? 5.078 1.517 -12.68 1 87.12 214 MET B CA 1
ATOM 5408 C C . MET B 1 214 ? 6.23 0.532 -12.844 1 87.12 214 MET B C 1
ATOM 5410 O O . MET B 1 214 ? 6.402 -0.371 -12.023 1 87.12 214 MET B O 1
ATOM 5414 N N . ARG B 1 215 ? 6.934 0.651 -13.922 1 85.06 215 ARG B N 1
ATOM 5415 C CA . ARG B 1 215 ? 8.117 -0.18 -14.109 1 85.06 215 ARG B CA 1
ATOM 5416 C C . ARG B 1 215 ? 9.188 0.137 -13.07 1 85.06 215 ARG B C 1
ATOM 5418 O O . ARG B 1 215 ? 9.836 -0.769 -12.539 1 85.06 215 ARG B O 1
ATOM 5425 N N . ARG B 1 216 ? 9.305 1.396 -12.805 1 87.12 216 ARG B N 1
ATOM 5426 C CA . ARG B 1 216 ? 10.32 1.832 -11.852 1 87.12 216 ARG B CA 1
ATOM 5427 C C . ARG B 1 216 ? 9.914 1.461 -10.422 1 87.12 216 ARG B C 1
ATOM 5429 O O . ARG B 1 216 ? 10.766 1.085 -9.617 1 87.12 216 ARG B O 1
ATOM 5436 N N . TRP B 1 217 ? 8.633 1.673 -10.227 1 88.88 217 TRP B N 1
ATOM 5437 C CA . TRP B 1 217 ? 8.094 1.397 -8.898 1 88.88 217 TRP B CA 1
ATOM 5438 C C . TRP B 1 217 ? 7.082 0.26 -8.945 1 88.88 217 TRP B C 1
ATOM 5440 O O . TRP B 1 217 ? 5.879 0.497 -9.094 1 88.88 217 TRP B O 1
ATOM 5450 N N . PRO B 1 218 ? 7.484 -0.95 -8.758 1 84.44 218 PRO B N 1
ATOM 5451 C CA . PRO B 1 218 ? 6.598 -2.094 -8.977 1 84.44 218 PRO B CA 1
ATOM 5452 C C . PRO B 1 218 ? 5.523 -2.227 -7.898 1 84.44 218 PRO B C 1
ATOM 5454 O O . PRO B 1 218 ? 4.484 -2.846 -8.133 1 84.44 218 PRO B O 1
ATOM 5457 N N . ASN B 1 219 ? 5.855 -1.737 -6.746 1 85.5 219 ASN B N 1
ATOM 5458 C CA . ASN B 1 219 ? 4.93 -1.821 -5.621 1 85.5 219 ASN B CA 1
ATOM 5459 C C . ASN B 1 219 ? 4.848 -0.5 -4.863 1 85.5 219 ASN B C 1
ATOM 5461 O O . ASN B 1 219 ? 5.844 -0.037 -4.305 1 85.5 219 ASN B O 1
ATOM 5465 N N . PHE B 1 220 ? 3.684 0.066 -4.852 1 90.25 220 PHE B N 1
ATOM 5466 C CA . PHE B 1 220 ? 3.537 1.312 -4.113 1 90.25 220 PHE B CA 1
ATOM 5467 C C . PHE B 1 220 ? 2.104 1.493 -3.631 1 90.25 220 PHE B C 1
ATOM 5469 O O . PHE B 1 220 ? 1.185 0.854 -4.148 1 90.25 220 PHE B O 1
ATOM 5476 N N . THR B 1 221 ? 1.915 2.324 -2.723 1 90.56 221 THR B N 1
ATOM 5477 C CA . THR B 1 221 ? 0.61 2.631 -2.148 1 90.56 221 THR B CA 1
ATOM 5478 C C . THR B 1 221 ? 0.135 4.012 -2.594 1 90.56 221 THR B C 1
ATOM 5480 O O . THR B 1 221 ? 0.875 4.992 -2.488 1 90.56 221 THR B O 1
ATOM 5483 N N . LEU B 1 222 ? -0.988 4.059 -3.174 1 91.5 222 LEU B N 1
ATOM 5484 C CA . LEU B 1 222 ? -1.655 5.32 -3.49 1 91.5 222 LEU B CA 1
ATOM 5485 C C . LEU B 1 222 ? -2.678 5.676 -2.418 1 91.5 222 LEU B C 1
ATOM 5487 O O . LEU B 1 222 ? -3.502 4.844 -2.037 1 91.5 222 LEU B O 1
ATOM 5491 N N . THR B 1 223 ? -2.576 6.938 -1.892 1 90.06 223 THR B N 1
ATOM 5492 C CA . THR B 1 223 ? -3.453 7.289 -0.78 1 90.06 223 THR B CA 1
ATOM 5493 C C . THR B 1 223 ? -3.822 8.766 -0.83 1 90.06 223 THR B C 1
ATOM 5495 O O . THR B 1 223 ? -3.023 9.602 -1.271 1 90.06 223 THR B O 1
ATOM 5498 N N . LYS B 1 224 ? -4.98 9.062 -0.408 1 87.56 224 LYS B N 1
ATOM 5499 C CA . LYS B 1 224 ? -5.414 10.453 -0.247 1 87.56 224 LYS B CA 1
ATOM 5500 C C . LYS B 1 224 ? -5.523 10.82 1.229 1 87.56 224 LYS B C 1
ATOM 5502 O O . LYS B 1 224 ? -6.016 11.898 1.565 1 87.56 224 LYS B O 1
ATOM 5507 N N . GLY B 1 225 ? -5.055 9.969 2.035 1 85.94 225 GLY B N 1
ATOM 5508 C CA . GLY B 1 225 ? -5.254 10.156 3.463 1 85.94 225 GLY B CA 1
ATOM 5509 C C . GLY B 1 225 ? -4.102 10.883 4.133 1 85.94 225 GLY B C 1
ATOM 5510 O O . GLY B 1 225 ? -4.18 11.219 5.316 1 85.94 225 GLY B O 1
ATOM 5511 N N . LEU B 1 226 ? -3.092 11.18 3.4 1 90.88 226 LEU B N 1
ATOM 5512 C CA . LEU B 1 226 ? -1.921 11.82 3.988 1 90.88 226 LEU B CA 1
ATOM 5513 C C . LEU B 1 226 ? -1.966 13.328 3.771 1 90.88 226 LEU B C 1
ATOM 5515 O O . LEU B 1 226 ? -2.381 13.797 2.709 1 90.88 226 LEU B O 1
ATOM 5519 N N . LYS B 1 227 ? -1.619 14.039 4.781 1 91.31 227 LYS B N 1
ATOM 5520 C CA . LYS B 1 227 ? -1.548 15.492 4.711 1 91.31 227 LYS B CA 1
ATOM 5521 C C . LYS B 1 227 ? -0.137 15.992 5.016 1 91.31 227 LYS B C 1
ATOM 5523 O O . LYS B 1 227 ? 0.532 15.469 5.91 1 91.31 227 LYS B O 1
ATOM 5528 N N . ASP B 1 228 ? 0.253 16.938 4.25 1 94.38 228 ASP B N 1
ATOM 5529 C CA . ASP B 1 228 ? 1.555 17.562 4.453 1 94.38 228 ASP B CA 1
ATOM 5530 C C . ASP B 1 228 ? 1.56 18.422 5.719 1 94.38 228 ASP B C 1
ATOM 5532 O O . ASP B 1 228 ? 0.733 19.328 5.867 1 94.38 228 ASP B O 1
ATOM 5536 N N . SER B 1 229 ? 2.514 18.203 6.609 1 96.19 229 SER B N 1
ATOM 5537 C CA . SER B 1 229 ? 2.58 18.922 7.883 1 96.19 229 SER B CA 1
ATOM 5538 C C . SER B 1 229 ? 3.414 20.188 7.758 1 96.19 229 SER B C 1
ATOM 5540 O O . SER B 1 229 ? 3.494 20.984 8.703 1 96.19 229 SER B O 1
ATOM 5542 N N . HIS B 1 230 ? 3.988 20.406 6.699 1 96.81 230 HIS B N 1
ATOM 5543 C CA . HIS B 1 230 ? 4.824 21.562 6.414 1 96.81 230 HIS B CA 1
ATOM 5544 C C . HIS B 1 230 ? 6.062 21.594 7.309 1 96.81 230 HIS B C 1
ATOM 5546 O O . HIS B 1 230 ? 6.391 22.625 7.895 1 96.81 230 HIS B O 1
ATOM 5552 N N . LEU B 1 231 ? 6.59 20.516 7.551 1 98.31 231 LEU B N 1
ATOM 5553 C CA . LEU B 1 231 ? 7.906 20.281 8.141 1 98.31 231 LEU B CA 1
ATOM 5554 C C . LEU B 1 231 ? 8.789 19.469 7.199 1 98.31 231 LEU B C 1
ATOM 5556 O O . LEU B 1 231 ? 8.422 18.359 6.801 1 98.31 231 LEU B O 1
ATOM 5560 N N . TYR B 1 232 ? 9.922 20.031 6.832 1 98.38 232 TYR B N 1
ATOM 5561 C CA . TYR B 1 232 ? 10.789 19.422 5.836 1 98.38 232 TYR B CA 1
ATOM 5562 C C . TYR B 1 232 ? 12.242 19.422 6.305 1 98.38 232 TYR B C 1
ATOM 5564 O O . TYR B 1 232 ? 12.719 20.406 6.863 1 98.38 232 TYR B O 1
ATOM 5572 N N . ILE B 1 233 ? 12.891 18.359 6.164 1 98.31 233 ILE B N 1
ATOM 5573 C CA . ILE B 1 233 ? 14.344 18.344 6.254 1 98.31 233 ILE B CA 1
ATOM 5574 C C . ILE B 1 233 ? 14.953 18.375 4.855 1 98.31 233 ILE B C 1
ATOM 5576 O O . ILE B 1 233 ? 14.68 17.5 4.035 1 98.31 233 ILE B O 1
ATOM 5580 N N . CYS B 1 234 ? 15.742 19.359 4.598 1 98.06 234 CYS B N 1
ATOM 5581 C CA . CYS B 1 234 ? 16.266 19.609 3.256 1 98.06 234 CYS B CA 1
ATOM 5582 C C . CYS B 1 234 ? 17.781 19.469 3.219 1 98.06 234 CYS B C 1
ATOM 5584 O O . CYS B 1 234 ? 18.469 19.891 4.148 1 98.06 234 CYS B O 1
ATOM 5586 N N . SER B 1 235 ? 18.234 18.875 2.184 1 96.06 235 SER B N 1
ATOM 5587 C CA . SER B 1 235 ? 19.656 18.969 1.895 1 96.06 235 SER B CA 1
ATOM 5588 C C . SER B 1 235 ? 20.062 20.391 1.521 1 96.06 235 SER B C 1
ATOM 5590 O O . SER B 1 235 ? 19.266 21.141 0.952 1 96.06 235 SER B O 1
ATOM 5592 N N . LYS B 1 236 ? 21.25 20.703 1.773 1 95.25 236 LYS B N 1
ATOM 5593 C CA . LYS B 1 236 ? 21.734 22.062 1.553 1 95.25 236 LYS B CA 1
ATOM 5594 C C . LYS B 1 236 ? 21.578 22.484 0.094 1 95.25 236 LYS B C 1
ATOM 5596 O O . LYS B 1 236 ? 21.266 23.641 -0.195 1 95.25 236 LYS B O 1
ATOM 5601 N N . TRP B 1 237 ? 21.766 21.547 -0.77 1 95.06 237 TRP B N 1
ATOM 5602 C CA . TRP B 1 237 ? 21.781 21.891 -2.188 1 95.06 237 TRP B CA 1
ATOM 5603 C C . TRP B 1 237 ? 20.391 22.328 -2.65 1 95.06 237 TRP B C 1
ATOM 5605 O O . TRP B 1 237 ? 20.234 22.906 -3.727 1 95.06 237 TRP B O 1
ATOM 5615 N N . ILE B 1 238 ? 19.375 22.047 -1.911 1 97.12 238 ILE B N 1
ATOM 5616 C CA . ILE B 1 238 ? 18.047 22.531 -2.254 1 97.12 238 ILE B CA 1
ATOM 5617 C C . ILE B 1 238 ? 18.031 24.062 -2.201 1 97.12 238 ILE B C 1
ATOM 5619 O O . ILE B 1 238 ? 17.344 24.719 -3.002 1 97.12 238 ILE B O 1
ATOM 5623 N N . ALA B 1 239 ? 18.703 24.641 -1.22 1 96.62 239 ALA B N 1
ATOM 5624 C CA . ALA B 1 239 ? 18.844 26.094 -1.19 1 96.62 239 ALA B CA 1
ATOM 5625 C C . ALA B 1 239 ? 19.516 26.594 -2.465 1 96.62 239 ALA B C 1
ATOM 5627 O O . ALA B 1 239 ? 19.125 27.641 -3.006 1 96.62 239 ALA B O 1
ATOM 5628 N N . ASP B 1 240 ? 20.484 25.875 -2.957 1 95.81 240 ASP B N 1
ATOM 5629 C CA . ASP B 1 240 ? 21.141 26.234 -4.207 1 95.81 240 ASP B CA 1
ATOM 5630 C C . ASP B 1 240 ? 20.172 26.141 -5.387 1 95.81 240 ASP B C 1
ATOM 5632 O O . ASP B 1 240 ? 20.234 26.953 -6.309 1 95.81 240 ASP B O 1
ATOM 5636 N N . LEU B 1 241 ? 19.375 25.125 -5.336 1 96.69 241 LEU B N 1
ATOM 5637 C CA . LEU B 1 241 ? 18.359 24.953 -6.367 1 96.69 241 LEU B CA 1
ATOM 5638 C C . LEU B 1 241 ? 17.438 26.156 -6.438 1 96.69 241 LEU B C 1
ATOM 5640 O O . LEU B 1 241 ? 17.109 26.625 -7.531 1 96.69 241 LEU B O 1
ATOM 5644 N N . LEU B 1 242 ? 17.031 26.688 -5.289 1 96.19 242 LEU B N 1
ATOM 5645 C CA . LEU B 1 242 ? 16.125 27.812 -5.219 1 96.19 242 LEU B CA 1
ATOM 5646 C C . LEU B 1 242 ? 16.75 29.062 -5.801 1 96.19 242 LEU B C 1
ATOM 5648 O O . LEU B 1 242 ? 16.062 29.922 -6.359 1 96.19 242 LEU B O 1
ATOM 5652 N N . LEU B 1 243 ? 18.016 29.141 -5.691 1 94.5 243 LEU B N 1
ATOM 5653 C CA . LEU B 1 243 ? 18.734 30.281 -6.266 1 94.5 243 LEU B CA 1
ATOM 5654 C C . LEU B 1 243 ? 18.734 30.203 -7.789 1 94.5 243 LEU B C 1
ATOM 5656 O O . LEU B 1 243 ? 18.656 31.219 -8.469 1 94.5 243 LEU B O 1
ATOM 5660 N N . GLN B 1 244 ? 18.859 29.016 -8.273 1 95.38 244 GLN B N 1
ATOM 5661 C CA . GLN B 1 244 ? 18.984 28.812 -9.711 1 95.38 244 GLN B CA 1
ATOM 5662 C C . GLN B 1 244 ? 17.625 28.766 -10.391 1 95.38 244 GLN B C 1
ATOM 5664 O O . GLN B 1 244 ? 17.531 28.969 -11.602 1 95.38 244 GLN B O 1
ATOM 5669 N N . LYS B 1 245 ? 16.578 28.547 -9.617 1 95.81 245 LYS B N 1
ATOM 5670 C CA . LYS B 1 245 ? 15.234 28.469 -10.172 1 95.81 245 LYS B CA 1
ATOM 5671 C C . LYS B 1 245 ? 14.305 29.469 -9.492 1 95.81 245 LYS B C 1
ATOM 5673 O O . LYS B 1 245 ? 13.406 29.078 -8.742 1 95.81 245 LYS B O 1
ATOM 5678 N N . PRO B 1 246 ? 14.367 30.719 -9.906 1 93.31 246 PRO B N 1
ATOM 5679 C CA . PRO B 1 246 ? 13.594 31.766 -9.242 1 93.31 246 PRO B CA 1
ATOM 5680 C C . PRO B 1 246 ? 12.094 31.641 -9.492 1 93.31 246 PRO B C 1
ATOM 5682 O O . PRO B 1 246 ? 11.289 32.281 -8.805 1 93.31 246 PRO B O 1
ATOM 5685 N N . GLU B 1 247 ? 11.68 30.812 -10.43 1 94.25 247 GLU B N 1
ATOM 5686 C CA . GLU B 1 247 ? 10.266 30.641 -10.727 1 94.25 247 GLU B CA 1
ATOM 5687 C C . GLU B 1 247 ? 9.562 29.828 -9.641 1 94.25 247 GLU B C 1
ATOM 5689 O O . GLU B 1 247 ? 8.336 29.844 -9.539 1 94.25 247 GLU B O 1
ATOM 5694 N N . MET B 1 248 ? 10.359 29.141 -8.844 1 94.88 248 MET B N 1
ATOM 5695 C CA . MET B 1 248 ? 9.766 28.359 -7.75 1 94.88 248 MET B CA 1
ATOM 5696 C C . MET B 1 248 ? 9.414 29.266 -6.578 1 94.88 248 MET B C 1
ATOM 5698 O O . MET B 1 248 ? 10.289 29.859 -5.949 1 94.88 248 MET B O 1
ATOM 5702 N N . GLU B 1 249 ? 8.164 29.266 -6.23 1 93.56 249 GLU B N 1
ATOM 5703 C CA . GLU B 1 249 ? 7.711 30.203 -5.199 1 93.56 249 GLU B CA 1
ATOM 5704 C C . GLU B 1 249 ? 7.32 29.453 -3.926 1 93.56 249 GLU B C 1
ATOM 5706 O O . GLU B 1 249 ? 7.422 30 -2.826 1 93.56 249 GLU B O 1
ATOM 5711 N N . SER B 1 250 ? 6.859 28.234 -4.078 1 94.19 250 SER B N 1
ATOM 5712 C CA . SER B 1 250 ? 6.348 27.484 -2.943 1 94.19 250 SER B CA 1
ATOM 5713 C C . SER B 1 250 ? 7.07 26.141 -2.805 1 94.19 250 SER B C 1
ATOM 5715 O O . SER B 1 250 ? 7.34 25.469 -3.803 1 94.19 250 SER B O 1
ATOM 5717 N N . LEU B 1 251 ? 7.398 25.812 -1.601 1 95.56 251 LEU B N 1
ATOM 5718 C CA . LEU B 1 251 ? 7.973 24.5 -1.377 1 95.56 251 LEU B CA 1
ATOM 5719 C C . LEU B 1 251 ? 6.965 23.391 -1.7 1 95.56 251 LEU B C 1
ATOM 5721 O O . LEU B 1 251 ? 7.273 22.453 -2.434 1 95.56 251 LEU B O 1
ATOM 5725 N N . LYS B 1 252 ? 5.77 23.562 -1.21 1 93.25 252 LYS B N 1
ATOM 5726 C CA . LYS B 1 252 ? 4.727 22.547 -1.323 1 93.25 252 LYS B CA 1
ATOM 5727 C C . LYS B 1 252 ? 4.27 22.375 -2.77 1 93.25 252 LYS B C 1
ATOM 5729 O O . LYS B 1 252 ? 4.082 21.25 -3.246 1 93.25 252 LYS B O 1
ATOM 5734 N N . HIS B 1 253 ? 4.164 23.453 -3.469 1 92.5 253 HIS B N 1
ATOM 5735 C CA . HIS B 1 253 ? 3.486 23.391 -4.762 1 92.5 253 HIS B CA 1
ATOM 5736 C C . HIS B 1 253 ? 4.488 23.328 -5.906 1 92.5 253 HIS B C 1
ATOM 5738 O O . HIS B 1 253 ? 4.141 22.938 -7.023 1 92.5 253 HIS B O 1
ATOM 5744 N N . ASP B 1 254 ? 5.766 23.703 -5.617 1 95.75 254 ASP B N 1
ATOM 5745 C CA . ASP B 1 254 ? 6.73 23.766 -6.711 1 95.75 254 ASP B CA 1
ATOM 5746 C C . ASP B 1 254 ? 7.914 22.828 -6.453 1 95.75 254 ASP B C 1
ATOM 5748 O O . ASP B 1 254 ? 8.172 21.922 -7.242 1 95.75 254 ASP B O 1
ATOM 5752 N N . VAL B 1 255 ? 8.523 23 -5.348 1 97.12 255 VAL B N 1
ATOM 5753 C CA . VAL B 1 255 ? 9.789 22.328 -5.102 1 97.12 255 VAL B CA 1
ATOM 5754 C C . VAL B 1 255 ? 9.547 20.844 -4.887 1 97.12 255 VAL B C 1
ATOM 5756 O O . VAL B 1 255 ? 10.195 20 -5.516 1 97.12 255 VAL B O 1
ATOM 5759 N N . ILE B 1 256 ? 8.617 20.5 -3.994 1 97.25 256 ILE B N 1
ATOM 5760 C CA . ILE B 1 256 ? 8.375 19.109 -3.627 1 97.25 256 ILE B CA 1
ATOM 5761 C C . ILE B 1 256 ? 7.918 18.328 -4.855 1 97.25 256 ILE B C 1
ATOM 5763 O O . ILE B 1 256 ? 8.516 17.297 -5.207 1 97.25 256 ILE B O 1
ATOM 5767 N N . PRO B 1 257 ? 6.887 18.781 -5.543 1 95.69 257 PRO B N 1
ATOM 5768 C CA . PRO B 1 257 ? 6.496 18.047 -6.746 1 95.69 257 PRO B CA 1
ATOM 5769 C C . PRO B 1 257 ? 7.637 17.922 -7.758 1 95.69 257 PRO B C 1
ATOM 5771 O O . PRO B 1 257 ? 7.789 16.875 -8.398 1 95.69 257 PRO B O 1
ATOM 5774 N N . PHE B 1 258 ? 8.398 18.984 -7.902 1 96.31 258 PHE B N 1
ATOM 5775 C CA . PHE B 1 258 ? 9.523 18.969 -8.828 1 96.31 258 PHE B CA 1
ATOM 5776 C C . PHE B 1 258 ? 10.516 17.891 -8.469 1 96.31 258 PHE B C 1
ATOM 5778 O O . PHE B 1 258 ? 10.977 17.141 -9.336 1 96.31 258 PHE B O 1
ATOM 5785 N N . LEU B 1 259 ? 10.891 17.797 -7.219 1 96.69 259 LEU B N 1
ATOM 5786 C CA . LEU B 1 259 ? 11.859 16.812 -6.75 1 96.69 259 LEU B CA 1
ATOM 5787 C C . LEU B 1 259 ? 11.273 15.398 -6.84 1 96.69 259 LEU B C 1
ATOM 5789 O O . LEU B 1 259 ? 11.969 14.453 -7.219 1 96.69 259 LEU B O 1
ATOM 5793 N N . VAL B 1 260 ? 10.047 15.203 -6.422 1 96.62 260 VAL B N 1
ATOM 5794 C CA . VAL B 1 260 ? 9.383 13.906 -6.48 1 96.62 260 VAL B CA 1
ATOM 5795 C C . VAL B 1 260 ? 9.352 13.398 -7.918 1 96.62 260 VAL B C 1
ATOM 5797 O O . VAL B 1 260 ? 9.688 12.242 -8.188 1 96.62 260 VAL B O 1
ATOM 5800 N N . ASP B 1 261 ? 8.984 14.266 -8.859 1 94.44 261 ASP B N 1
ATOM 5801 C CA . ASP B 1 261 ? 8.938 13.898 -10.273 1 94.44 261 ASP B CA 1
ATOM 5802 C C . ASP B 1 261 ? 10.328 13.555 -10.797 1 94.44 261 ASP B C 1
ATOM 5804 O O . ASP B 1 261 ? 10.469 12.68 -11.656 1 94.44 261 ASP B O 1
ATOM 5808 N N . SER B 1 262 ? 11.289 14.273 -10.32 1 94 262 SER B N 1
ATOM 5809 C CA . SER B 1 262 ? 12.656 14.055 -10.773 1 94 262 SER B CA 1
ATOM 5810 C C . SER B 1 262 ? 13.156 12.664 -10.398 1 94 262 SER B C 1
ATOM 5812 O O . SER B 1 262 ? 14.062 12.133 -11.031 1 94 262 SER B O 1
ATOM 5814 N N . GLN B 1 263 ? 12.578 12.07 -9.344 1 91.75 263 GLN B N 1
ATOM 5815 C CA . GLN B 1 263 ? 12.953 10.719 -8.93 1 91.75 263 GLN B CA 1
ATOM 5816 C C . GLN B 1 263 ? 12.555 9.695 -9.984 1 91.75 263 GLN B C 1
ATOM 5818 O O . GLN B 1 263 ? 13.109 8.586 -10.023 1 91.75 263 GLN B O 1
ATOM 5823 N N . ASN B 1 264 ? 11.531 10.031 -10.734 1 90.25 264 ASN B N 1
ATOM 5824 C CA . ASN B 1 264 ? 10.938 9.094 -11.68 1 90.25 264 ASN B CA 1
ATOM 5825 C C . ASN B 1 264 ? 11.648 9.133 -13.023 1 90.25 264 ASN B C 1
ATOM 5827 O O . ASN B 1 264 ? 11.289 8.391 -13.945 1 90.25 264 ASN B O 1
ATOM 5831 N N . LEU B 1 265 ? 12.656 9.961 -13.109 1 87.88 265 LEU B N 1
ATOM 5832 C CA . LEU B 1 265 ? 13.422 10.109 -14.336 1 87.88 265 LEU B CA 1
ATOM 5833 C C . LEU B 1 265 ? 14.797 9.461 -14.203 1 87.88 265 LEU B C 1
ATOM 5835 O O . LEU B 1 265 ? 15.391 9.469 -13.117 1 87.88 265 LEU B O 1
ATOM 5839 N N . PRO B 1 266 ? 15.211 8.891 -15.328 1 82.88 266 PRO B N 1
ATOM 5840 C CA . PRO B 1 266 ? 16.594 8.422 -15.305 1 82.88 266 PRO B CA 1
ATOM 5841 C C . PRO B 1 266 ? 17.594 9.562 -15.156 1 82.88 266 PRO B C 1
ATOM 5843 O O . PRO B 1 266 ? 17.266 10.727 -15.391 1 82.88 266 PRO B O 1
ATOM 5846 N N . SER B 1 267 ? 18.734 9.273 -14.781 1 78.94 267 SER B N 1
ATOM 5847 C CA . SER B 1 267 ? 19.766 10.258 -14.477 1 78.94 267 SER B CA 1
ATOM 5848 C C . SER B 1 267 ? 20.094 11.109 -15.695 1 78.94 267 SER B C 1
ATOM 5850 O O . SER B 1 267 ? 20.391 12.297 -15.57 1 78.94 267 SER B O 1
ATOM 5852 N N . ASP B 1 268 ? 20.016 10.445 -16.891 1 82.38 268 ASP B N 1
ATOM 5853 C CA . ASP B 1 268 ? 20.391 11.141 -18.109 1 82.38 268 ASP B CA 1
ATOM 5854 C C . ASP B 1 268 ? 19.297 12.125 -18.531 1 82.38 268 ASP B C 1
ATOM 5856 O O . ASP B 1 268 ? 19.547 13.031 -19.328 1 82.38 268 ASP B O 1
ATOM 5860 N N . LYS B 1 269 ? 18.156 12.023 -17.969 1 87.31 269 LYS B N 1
ATOM 5861 C CA . LYS B 1 269 ? 17.047 12.891 -18.344 1 87.31 269 LYS B CA 1
ATOM 5862 C C . LYS B 1 269 ? 16.719 13.875 -17.219 1 87.31 269 LYS B C 1
ATOM 5864 O O . LYS B 1 269 ? 15.688 14.562 -17.281 1 87.31 269 LYS B O 1
ATOM 5869 N N . LEU B 1 270 ? 17.562 13.984 -16.281 1 89.19 270 LEU B N 1
ATOM 5870 C CA . LEU B 1 270 ? 17.328 14.898 -15.164 1 89.19 270 LEU B CA 1
ATOM 5871 C C . LEU B 1 270 ? 17.562 16.344 -15.594 1 89.19 270 LEU B C 1
ATOM 5873 O O . LEU B 1 270 ? 18.328 16.609 -16.516 1 89.19 270 LEU B O 1
ATOM 5877 N N . ASP B 1 271 ? 16.85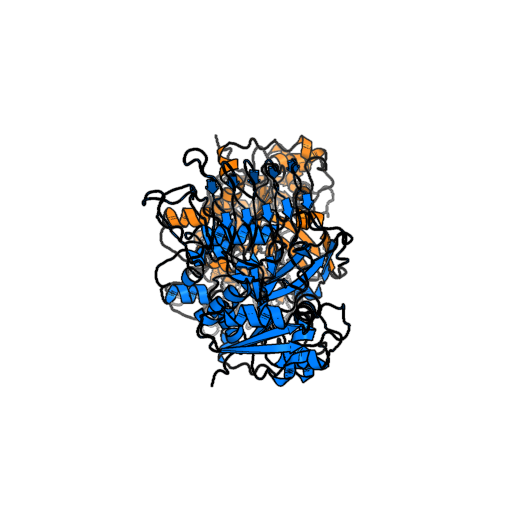9 17.25 -14.914 1 90.5 271 ASP B N 1
ATOM 5878 C CA . ASP B 1 271 ? 17.047 18.688 -15.117 1 90.5 271 ASP B CA 1
ATOM 5879 C C . ASP B 1 271 ? 18.516 19.062 -15.023 1 90.5 271 ASP B C 1
ATOM 5881 O O . ASP B 1 271 ? 19.25 18.562 -14.164 1 90.5 271 ASP B O 1
ATOM 5885 N N . GLU B 1 272 ? 18.953 19.922 -15.875 1 90.12 272 GLU B N 1
ATOM 5886 C CA . GLU B 1 272 ? 20.359 20.312 -15.961 1 90.12 272 GLU B CA 1
ATOM 5887 C C . GLU B 1 272 ? 20.844 20.891 -14.641 1 90.12 272 GLU B C 1
ATOM 5889 O O . GLU B 1 272 ? 21.984 20.641 -14.234 1 90.12 272 GLU B O 1
ATOM 5894 N N . VAL B 1 273 ? 20.062 21.672 -14.023 1 91.69 273 VAL B N 1
ATOM 5895 C CA . VAL B 1 273 ? 20.453 22.328 -12.773 1 91.69 273 VAL B CA 1
ATOM 5896 C C . VAL B 1 273 ? 20.703 21.266 -11.703 1 91.69 273 VAL B C 1
ATOM 5898 O O . VAL B 1 273 ? 21.672 21.328 -10.961 1 91.69 273 VAL B O 1
ATOM 5901 N N . LEU B 1 274 ? 19.828 20.281 -11.609 1 91.56 274 LEU B N 1
ATOM 5902 C CA . LEU B 1 274 ? 19.969 19.219 -10.617 1 91.56 274 LEU B CA 1
ATOM 5903 C C . LEU B 1 274 ? 21.234 18.406 -10.844 1 91.56 274 LEU B C 1
ATOM 5905 O O . LEU B 1 274 ? 21.938 18.062 -9.891 1 91.56 274 LEU B O 1
ATOM 5909 N N . SER B 1 275 ? 21.516 18.125 -12.07 1 87 275 SER B N 1
ATOM 5910 C CA . SER B 1 275 ? 22.703 17.344 -12.406 1 87 275 SER B CA 1
ATOM 5911 C C . SER B 1 275 ? 23.984 18.047 -11.961 1 87 275 SER B C 1
ATOM 5913 O O . SER B 1 275 ? 24.969 17.391 -11.648 1 87 275 SER B O 1
ATOM 5915 N N . LYS B 1 276 ? 23.906 19.312 -11.859 1 87.5 276 LYS B N 1
ATOM 5916 C CA . LYS B 1 276 ? 25.078 20.109 -11.516 1 87.5 276 LYS B CA 1
ATOM 5917 C C . LYS B 1 276 ? 25.188 20.297 -10.008 1 87.5 276 LYS B C 1
ATOM 5919 O O . LYS B 1 276 ? 26.281 20.266 -9.445 1 87.5 276 LYS B O 1
ATOM 5924 N N . ILE B 1 277 ? 24.109 20.422 -9.336 1 88.75 277 ILE B N 1
ATOM 5925 C CA . ILE B 1 277 ? 24.109 20.906 -7.957 1 88.75 277 ILE B CA 1
ATOM 5926 C C . ILE B 1 277 ? 24.078 19.703 -7.004 1 88.75 277 ILE B C 1
ATOM 5928 O O . ILE B 1 277 ? 24.547 19.797 -5.867 1 88.75 277 ILE B O 1
ATOM 5932 N N . VAL B 1 278 ? 23.516 18.578 -7.391 1 86.75 278 VAL B N 1
ATOM 5933 C CA . VAL B 1 278 ? 23.375 17.422 -6.496 1 86.75 278 VAL B CA 1
ATOM 5934 C C . VAL B 1 278 ? 24.703 16.672 -6.406 1 86.75 278 VAL B C 1
ATOM 5936 O O . VAL B 1 278 ? 25.25 16.25 -7.422 1 86.75 278 VAL B O 1
ATOM 5939 N N . PRO B 1 279 ? 25.234 16.625 -5.227 1 80.88 279 PRO B N 1
ATOM 5940 C CA . PRO B 1 279 ? 26.469 15.859 -5.07 1 80.88 279 PRO B CA 1
ATOM 5941 C C . PRO B 1 279 ? 26.266 14.359 -5.289 1 80.88 279 PRO B C 1
ATOM 5943 O O . PRO B 1 279 ? 25.219 13.82 -4.918 1 80.88 279 PRO B O 1
ATOM 5946 N N . PRO B 1 280 ? 27.188 13.742 -6.066 1 69.19 280 PRO B N 1
ATOM 5947 C CA . PRO B 1 280 ? 27.062 12.297 -6.27 1 69.19 280 PRO B CA 1
ATOM 5948 C C . PRO B 1 280 ? 27.125 11.516 -4.961 1 69.19 280 PRO B C 1
ATOM 5950 O O . PRO B 1 280 ? 27.797 11.938 -4.016 1 69.19 280 PRO B O 1
ATOM 5953 N N . PHE B 1 281 ? 26.094 10.695 -4.801 1 60.78 281 PHE B N 1
ATOM 5954 C CA . PHE B 1 281 ? 26.078 9.852 -3.611 1 60.78 281 PHE B CA 1
ATOM 5955 C C . PHE B 1 281 ? 27.25 8.859 -3.633 1 60.78 281 PHE B C 1
ATOM 5957 O O . PHE B 1 281 ? 27.406 8.102 -4.594 1 60.78 281 PHE B O 1
ATOM 5964 N N . LEU B 1 282 ? 28.281 9.023 -2.83 1 53.84 282 LEU B N 1
ATOM 5965 C CA . LEU B 1 282 ? 29.359 8.055 -2.723 1 53.84 282 LEU B CA 1
ATOM 5966 C C . LEU B 1 282 ? 28.875 6.773 -2.051 1 53.84 282 LEU B C 1
ATOM 5968 O O . LEU B 1 282 ? 28.453 6.801 -0.895 1 53.84 282 LEU B O 1
ATOM 5972 N N . GLN B 1 283 ? 28.281 5.832 -2.666 1 50.16 283 GLN B N 1
ATOM 5973 C CA . GLN B 1 283 ? 27.781 4.57 -2.125 1 50.16 283 GLN B CA 1
ATOM 5974 C C . GLN B 1 283 ? 28.859 3.861 -1.307 1 50.16 283 GLN B C 1
ATOM 5976 O O . GLN B 1 283 ? 29.938 3.533 -1.827 1 50.16 283 GLN B O 1
ATOM 5981 N N . THR B 1 284 ? 28.906 4.172 -0.175 1 47.75 284 THR B N 1
ATOM 5982 C CA . THR B 1 284 ? 29.781 3.295 0.584 1 47.75 284 THR B CA 1
ATOM 5983 C C . THR B 1 284 ? 29.328 1.841 0.47 1 47.75 284 THR B C 1
ATOM 5985 O O . THR B 1 284 ? 28.156 1.569 0.233 1 47.75 284 THR B O 1
ATOM 5988 N N . GLU B 1 285 ? 30.203 0.894 0.522 1 44.78 285 GLU B N 1
ATOM 5989 C CA . GLU B 1 285 ? 30.031 -0.554 0.47 1 44.78 285 GLU B CA 1
ATOM 5990 C C . GLU B 1 285 ? 28.844 -0.992 1.323 1 44.78 285 GLU B C 1
ATOM 5992 O O . GLU B 1 285 ? 28.094 -1.896 0.942 1 44.78 285 GLU B O 1
ATOM 5997 N N . ALA B 1 286 ? 28.75 -0.421 2.4 1 42.84 286 ALA B N 1
ATOM 5998 C CA . ALA B 1 286 ? 27.781 -0.808 3.418 1 42.84 286 ALA B CA 1
ATOM 5999 C C . ALA B 1 286 ? 26.359 -0.536 2.945 1 42.84 286 ALA B C 1
ATOM 6001 O O . ALA B 1 286 ? 25.438 -1.311 3.236 1 42.84 286 ALA B O 1
ATOM 6002 N N . TYR B 1 287 ? 26.25 0.533 2.252 1 44.91 287 TYR B N 1
ATOM 6003 C CA . TYR B 1 287 ? 24.906 0.921 1.802 1 44.91 287 TYR B CA 1
ATOM 6004 C C . TYR B 1 287 ? 24.391 -0.04 0.738 1 44.91 287 TYR B C 1
ATOM 6006 O O . TYR B 1 287 ? 23.203 -0.34 0.693 1 44.91 287 TYR B O 1
ATOM 6014 N N . LYS B 1 288 ? 25.281 -0.491 -0.11 1 48.28 288 LYS B N 1
ATOM 6015 C CA . LYS B 1 288 ? 24.922 -1.429 -1.172 1 48.28 288 LYS B CA 1
ATOM 6016 C C . LYS B 1 288 ? 24.328 -2.711 -0.599 1 48.28 288 LYS B C 1
ATOM 6018 O O . LYS B 1 288 ? 23.453 -3.318 -1.211 1 48.28 288 LYS B O 1
ATOM 6023 N N . MET B 1 289 ? 24.938 -3.008 0.461 1 41.16 289 MET B N 1
ATOM 6024 C CA . MET B 1 289 ? 24.547 -4.273 1.075 1 41.16 289 MET B CA 1
ATOM 6025 C C . MET B 1 289 ? 23.156 -4.172 1.687 1 41.16 289 MET B C 1
ATOM 6027 O O . MET B 1 289 ? 22.438 -5.168 1.773 1 41.16 289 MET B O 1
ATOM 6031 N N . SER B 1 290 ? 22.922 -3.092 2.297 1 41.44 290 SER B N 1
ATOM 6032 C CA . SER B 1 290 ? 21.734 -3.004 3.131 1 41.44 290 SER B CA 1
ATOM 6033 C C . SER B 1 290 ? 20.484 -2.74 2.287 1 41.44 290 SER B C 1
ATOM 6035 O O . SER B 1 290 ? 19.359 -2.969 2.738 1 41.44 290 SER B O 1
ATOM 6037 N N . THR B 1 291 ? 20.625 -2.004 1.172 1 45.75 291 THR B N 1
ATOM 6038 C CA . THR B 1 291 ? 19.391 -1.544 0.545 1 45.75 291 THR B CA 1
ATOM 6039 C C . THR B 1 291 ? 19.156 -2.266 -0.779 1 45.75 291 THR B C 1
ATOM 6041 O O . THR B 1 291 ? 19.953 -2.137 -1.713 1 45.75 291 THR B O 1
ATOM 6044 N N . THR B 1 292 ? 18.734 -3.33 -0.792 1 42.34 292 THR B N 1
ATOM 6045 C CA . THR B 1 292 ? 18.375 -4.027 -2.021 1 42.34 292 THR B CA 1
ATOM 6046 C C . THR B 1 292 ? 17.609 -3.111 -2.963 1 42.34 292 THR B C 1
ATOM 6048 O O . THR B 1 292 ? 17.688 -3.252 -4.184 1 42.34 292 THR B O 1
ATOM 6051 N N . ASP B 1 293 ? 16.594 -2.4 -2.502 1 46.5 293 ASP B N 1
ATOM 6052 C CA . ASP B 1 293 ? 15.641 -1.762 -3.4 1 46.5 293 ASP B CA 1
ATOM 6053 C C . ASP B 1 293 ? 16.141 -0.387 -3.842 1 46.5 293 ASP B C 1
ATOM 6055 O O . ASP B 1 293 ? 15.469 0.299 -4.617 1 46.5 293 ASP B O 1
ATOM 6059 N N . THR B 1 294 ? 16.953 0.296 -3.008 1 49.62 294 THR B N 1
ATOM 6060 C CA . THR B 1 294 ? 17.281 1.669 -3.389 1 49.62 294 THR B CA 1
ATOM 6061 C C . THR B 1 294 ? 18.234 1.694 -4.57 1 49.62 294 THR B C 1
ATOM 6063 O O . THR B 1 294 ? 19.312 1.085 -4.52 1 49.62 294 THR B O 1
ATOM 6066 N N . CYS B 1 295 ? 17.641 1.759 -5.656 1 54.56 295 CYS B N 1
ATOM 6067 C CA . CYS B 1 295 ? 18.516 1.991 -6.801 1 54.56 295 CYS B CA 1
ATOM 6068 C C . CYS B 1 295 ? 19.656 2.932 -6.434 1 54.56 295 CYS B C 1
ATOM 6070 O O . CYS B 1 295 ? 19.453 4.133 -6.258 1 54.56 295 CYS B O 1
ATOM 6072 N N . ALA B 1 296 ? 20.672 2.445 -5.871 1 55.12 296 ALA B N 1
ATOM 6073 C CA . ALA B 1 296 ? 21.906 3.143 -5.516 1 55.12 296 ALA B CA 1
ATOM 6074 C C . ALA B 1 296 ? 22.203 4.273 -6.496 1 55.12 296 ALA B C 1
ATOM 6076 O O . ALA B 1 296 ? 22.875 5.25 -6.145 1 55.12 296 ALA B O 1
ATOM 6077 N N . ASP B 1 297 ? 21.453 4.199 -7.543 1 66.25 297 ASP B N 1
ATOM 6078 C CA . ASP B 1 297 ? 21.828 5.172 -8.562 1 66.25 297 ASP B CA 1
ATOM 6079 C C . ASP B 1 297 ? 20.875 6.363 -8.57 1 66.25 297 ASP B C 1
ATOM 6081 O O . ASP B 1 297 ? 21.016 7.273 -9.383 1 66.25 297 ASP B O 1
ATOM 6085 N N . ASP B 1 298 ? 20.016 6.371 -7.512 1 79.5 298 ASP B N 1
ATOM 6086 C CA . ASP B 1 298 ? 19.094 7.5 -7.535 1 79.5 298 ASP B CA 1
ATOM 6087 C C . ASP B 1 298 ? 19.75 8.758 -6.969 1 79.5 298 ASP B C 1
ATOM 6089 O O . ASP B 1 298 ? 20.203 8.766 -5.824 1 79.5 298 ASP B O 1
ATOM 6093 N N . LEU B 1 299 ? 19.906 9.797 -7.734 1 83 299 LEU B N 1
ATOM 6094 C CA . LEU B 1 299 ? 20.484 11.062 -7.309 1 83 299 LEU B CA 1
ATOM 6095 C C . LEU B 1 299 ? 19.531 11.812 -6.371 1 83 299 LEU B C 1
ATOM 6097 O O . LEU B 1 299 ? 19.969 12.359 -5.359 1 83 299 LEU B O 1
ATOM 6101 N N . ILE B 1 300 ? 18.281 11.836 -6.766 1 92.12 300 ILE B N 1
ATOM 6102 C CA . ILE B 1 300 ? 17.266 12.531 -5.973 1 92.12 300 ILE B CA 1
ATOM 6103 C C . ILE B 1 300 ? 16.422 11.516 -5.203 1 92.12 300 ILE B C 1
ATOM 6105 O O . ILE B 1 300 ? 15.93 10.547 -5.777 1 92.12 300 ILE B O 1
ATOM 6109 N N . ARG B 1 301 ? 16.359 11.703 -3.938 1 92.88 301 ARG B N 1
ATOM 6110 C CA . ARG B 1 301 ? 15.586 10.812 -3.076 1 92.88 301 ARG B CA 1
ATOM 6111 C C . ARG B 1 301 ? 14.688 11.609 -2.135 1 92.88 301 ARG B C 1
ATOM 6113 O O . ARG B 1 301 ? 15.164 12.484 -1.407 1 92.88 301 ARG B O 1
ATOM 6120 N N . VAL B 1 302 ? 13.422 11.305 -2.15 1 96.56 302 VAL B N 1
ATOM 6121 C CA . VAL B 1 302 ? 12.469 11.984 -1.282 1 96.56 302 VAL B CA 1
ATOM 6122 C C . VAL B 1 302 ? 11.773 10.961 -0.383 1 96.56 302 VAL B C 1
ATOM 6124 O O . VAL B 1 302 ? 11.133 10.023 -0.872 1 96.56 302 VAL B O 1
ATOM 6127 N N . PHE B 1 303 ? 11.922 11.094 0.9 1 95.81 303 PHE B N 1
ATOM 6128 C CA . PHE B 1 303 ? 11.328 10.172 1.859 1 95.81 303 PHE B CA 1
ATOM 6129 C C . PHE B 1 303 ? 10.344 10.898 2.775 1 95.81 303 PHE B C 1
ATOM 6131 O O . PHE B 1 303 ? 10.258 12.133 2.746 1 95.81 303 PHE B O 1
ATOM 6138 N N . ALA B 1 304 ? 9.578 10.133 3.521 1 95.81 304 ALA B N 1
ATOM 6139 C CA . ALA B 1 304 ? 8.617 10.727 4.457 1 95.81 304 ALA B CA 1
ATOM 6140 C C . ALA B 1 304 ? 8.57 9.945 5.762 1 95.81 304 ALA B C 1
ATOM 6142 O O . ALA B 1 304 ? 8.844 8.742 5.785 1 95.81 304 ALA B O 1
ATOM 6143 N N . TYR B 1 305 ? 8.469 10.617 6.805 1 93.94 305 TYR B N 1
ATOM 6144 C CA . TYR B 1 305 ? 7.977 10.039 8.047 1 93.94 305 TYR B CA 1
ATOM 6145 C C . TYR B 1 305 ? 6.473 10.227 8.188 1 93.94 305 TYR B C 1
ATOM 6147 O O . TYR B 1 305 ? 5.98 11.359 8.18 1 93.94 305 TYR B O 1
ATOM 6155 N N . VAL B 1 306 ? 5.766 9.172 8.258 1 90.88 306 VAL B N 1
ATOM 6156 C CA . VAL B 1 306 ? 4.312 9.242 8.312 1 90.88 306 VAL B CA 1
ATOM 6157 C C . VAL B 1 306 ? 3.84 9.062 9.758 1 90.88 306 VAL B C 1
ATOM 6159 O O . VAL B 1 306 ? 4.117 8.039 10.383 1 90.88 306 VAL B O 1
ATOM 6162 N N . VAL B 1 307 ? 3.189 10.148 10.266 1 89.56 307 VAL B N 1
ATOM 6163 C CA . VAL B 1 307 ? 2.605 10.086 11.602 1 89.56 307 VAL B CA 1
ATOM 6164 C C . VAL B 1 307 ? 1.295 9.305 11.555 1 89.56 307 VAL B C 1
ATOM 6166 O O . VAL B 1 307 ? 0.386 9.648 10.789 1 89.56 307 VAL B O 1
ATOM 6169 N N . PRO B 1 308 ? 1.192 8.25 12.195 1 81.31 308 PRO B N 1
ATOM 6170 C CA . PRO B 1 308 ? -0.053 7.477 12.203 1 81.31 308 PRO B CA 1
ATOM 6171 C C . PRO B 1 308 ? -1.235 8.273 12.758 1 81.31 308 PRO B C 1
ATOM 6173 O O . PRO B 1 308 ? -1.042 9.297 13.414 1 81.31 308 PRO B O 1
ATOM 6176 N N . PRO B 1 309 ? -2.443 7.785 12.375 1 73.06 309 PRO B N 1
ATOM 6177 C CA . PRO B 1 309 ? -3.627 8.508 12.844 1 73.06 309 PRO B CA 1
ATOM 6178 C C . PRO B 1 309 ? -3.721 8.562 14.367 1 73.06 309 PRO B C 1
ATOM 6180 O O . PRO B 1 309 ? -3.303 7.617 15.047 1 73.06 309 PRO B O 1
ATOM 6183 N N . HIS B 1 310 ? -3.91 9.789 14.859 1 60.31 310 HIS B N 1
ATOM 6184 C CA . HIS B 1 310 ? -4.086 9.969 16.297 1 60.31 310 HIS B CA 1
ATOM 6185 C C . HIS B 1 310 ? -5.34 9.25 16.781 1 60.31 310 HIS B C 1
ATOM 6187 O O . HIS B 1 310 ? -6.391 9.328 16.156 1 60.31 310 HIS B O 1
ATOM 6193 N N . GLU B 1 311 ? -5.316 8.008 17.312 1 49.62 311 GLU B N 1
ATOM 6194 C CA . GLU B 1 311 ? -6.531 7.48 17.922 1 49.62 311 GLU B CA 1
ATOM 6195 C C . GLU B 1 311 ? -7.078 8.445 18.984 1 49.62 311 GLU B C 1
ATOM 6197 O O . GLU B 1 311 ? -6.371 8.82 19.906 1 49.62 311 GLU B O 1
ATOM 6202 N N . ASP B 1 312 ? -7.77 9.492 18.578 1 39.81 312 ASP B N 1
ATOM 6203 C CA . ASP B 1 312 ? -8.453 10.195 19.656 1 39.81 312 ASP B CA 1
ATOM 6204 C C . ASP B 1 312 ? -8.945 9.227 20.719 1 39.81 312 ASP B C 1
ATOM 6206 O O . ASP B 1 312 ? -9.68 8.281 20.422 1 39.81 312 ASP B O 1
ATOM 6210 N N . LYS B 1 313 ? -8.188 8.844 21.672 1 39.84 313 LYS B N 1
ATOM 6211 C CA . LYS B 1 313 ? -8.82 8.172 22.797 1 39.84 313 LYS B CA 1
ATOM 6212 C C . LYS B 1 313 ? -10.242 8.695 23.031 1 39.84 313 LYS B C 1
ATOM 6214 O O . LYS B 1 313 ? -10.469 9.906 22.984 1 39.84 313 LYS B O 1
ATOM 6219 N N . ALA B 1 314 ? -11.281 7.996 22.609 1 35.19 314 ALA B N 1
ATOM 6220 C CA . ALA B 1 314 ? -12.492 8.422 23.297 1 35.19 314 ALA B CA 1
ATOM 6221 C C . ALA B 1 314 ? -12.164 8.984 24.688 1 35.19 314 ALA B C 1
ATOM 6223 O O . ALA B 1 314 ? -11.398 8.375 25.438 1 35.19 314 ALA B O 1
ATOM 6224 N N . THR B 1 315 ? -12.227 10.289 24.922 1 34.25 315 THR B N 1
ATOM 6225 C CA . THR B 1 315 ? -12.336 10.875 26.25 1 34.25 315 THR B CA 1
ATOM 6226 C C . THR B 1 315 ? -12.898 9.859 27.25 1 34.25 315 THR B C 1
ATOM 6228 O O . THR B 1 315 ? -12.805 10.055 28.469 1 34.25 315 THR B O 1
ATOM 6231 N N . THR B 1 316 ? -14.023 9.203 27 1 30.75 316 THR B N 1
ATOM 6232 C CA . THR B 1 316 ? -14.734 8.688 28.156 1 30.75 316 THR B CA 1
ATOM 6233 C C . THR B 1 316 ? -13.922 7.582 28.844 1 30.75 316 THR B C 1
ATOM 6235 O O . THR B 1 316 ? -14.258 7.148 29.938 1 30.75 316 THR B O 1
ATOM 6238 N N . SER B 1 317 ? -13.562 6.457 28.141 1 32.16 317 SER B N 1
ATOM 6239 C CA . SER B 1 317 ? -13.289 5.379 29.078 1 32.16 317 SER B CA 1
ATOM 6240 C C . SER B 1 317 ? -12.055 5.68 29.922 1 32.16 317 SER B C 1
ATOM 6242 O O . SER B 1 317 ? -11.039 6.148 29.391 1 32.16 317 SER B O 1
ATOM 6244 N N . THR B 1 318 ? -12.133 5.969 31.219 1 31.55 318 THR B N 1
ATOM 6245 C CA . THR B 1 318 ? -11.406 6 32.5 1 31.55 318 THR B CA 1
ATOM 6246 C C . THR B 1 318 ? -10.25 5.012 32.469 1 31.55 318 THR B C 1
ATOM 6248 O O . THR B 1 318 ? -9.562 4.832 33.469 1 31.55 318 THR B O 1
ATOM 6251 N N . SER B 1 319 ? -10.312 3.908 31.734 1 33.19 319 SER B N 1
ATOM 6252 C CA . SER B 1 319 ? -9.234 3.059 32.25 1 33.19 319 SER B CA 1
ATOM 6253 C C . SER B 1 319 ? -7.867 3.678 31.969 1 33.19 319 SER B C 1
ATOM 6255 O O . SER B 1 319 ? -7.582 4.086 30.844 1 33.19 319 SER B O 1
ATOM 6257 N N . PRO B 1 320 ? -7.195 4.172 32.906 1 35.03 320 PRO B N 1
ATOM 6258 C CA . PRO B 1 320 ? -5.867 4.781 33.031 1 35.03 320 PRO B CA 1
ATOM 6259 C C . PRO B 1 320 ? -4.867 4.219 32.031 1 35.03 320 PRO B C 1
ATOM 6261 O O . PRO B 1 320 ? -3.785 4.781 31.844 1 35.03 320 PRO B O 1
ATOM 6264 N N . LYS B 1 321 ? -4.883 2.865 31.922 1 34.5 321 LYS B N 1
ATOM 6265 C CA . LYS B 1 321 ? -3.621 2.186 31.641 1 34.5 321 LYS B CA 1
ATOM 6266 C C . LYS B 1 321 ? -3.104 2.529 30.25 1 34.5 321 LYS B C 1
ATOM 6268 O O . LYS B 1 321 ? -1.938 2.895 30.094 1 34.5 321 LYS B O 1
ATOM 6273 N N . SER B 1 322 ? -3.328 1.595 29.25 1 35.56 322 SER B N 1
ATOM 6274 C CA . SER B 1 322 ? -2.412 1.098 28.219 1 35.56 322 SER B CA 1
ATOM 6275 C C . SER B 1 322 ? -2.32 2.062 27.047 1 35.56 322 SER B C 1
ATOM 6277 O O . SER B 1 322 ? -1.528 1.853 26.125 1 35.56 322 SER B O 1
ATOM 6279 N N . LEU B 1 323 ? -3.428 2.756 26.766 1 39.31 323 LEU B N 1
ATOM 6280 C CA . LEU B 1 323 ? -3.195 3.246 25.422 1 39.31 323 LEU B CA 1
ATOM 6281 C C . LEU B 1 323 ? -2.291 4.473 25.438 1 39.31 323 LEU B C 1
ATOM 6283 O O . LEU B 1 323 ? -2.639 5.5 26.016 1 39.31 323 LEU B O 1
ATOM 6287 N N . LYS B 1 324 ? -1.105 4.449 25.484 1 42.41 324 LYS B N 1
ATOM 6288 C CA . LYS B 1 324 ? -0.175 5.559 25.312 1 42.41 324 LYS B CA 1
ATOM 6289 C C . LYS B 1 324 ? -0.692 6.555 24.281 1 42.41 324 LYS B C 1
ATOM 6291 O O . LYS B 1 324 ? -1.151 6.164 23.203 1 42.41 324 LYS B O 1
ATOM 6296 N N . PRO B 1 325 ? -0.864 7.785 24.781 1 52.78 325 PRO B N 1
ATOM 6297 C CA . PRO B 1 325 ? -1.373 8.805 23.859 1 52.78 325 PRO B CA 1
ATOM 6298 C C . PRO B 1 325 ? -0.612 8.844 22.531 1 52.78 325 PRO B C 1
ATOM 6300 O O . PRO B 1 325 ? 0.596 8.594 22.5 1 52.78 325 PRO B O 1
ATOM 6303 N N . GLY B 1 326 ? -1.188 8.609 21.391 1 67.94 326 GLY B N 1
ATOM 6304 C CA . GLY B 1 326 ? -0.613 8.711 20.062 1 67.94 326 GLY B CA 1
ATOM 6305 C C . GLY B 1 326 ? 0.116 10.023 19.828 1 67.94 326 GLY B C 1
ATOM 6306 O O . GLY B 1 326 ? 0.209 10.859 20.734 1 67.94 326 GLY B O 1
ATOM 6307 N N . LEU B 1 327 ? 0.988 10.328 18.859 1 81.75 327 LEU B N 1
ATOM 6308 C CA . LEU B 1 327 ? 1.696 11.539 18.438 1 81.75 327 LEU B CA 1
ATOM 6309 C C . LEU B 1 327 ? 0.72 12.594 17.938 1 81.75 327 LEU B C 1
ATOM 6311 O O . LEU B 1 327 ? -0.245 12.273 17.234 1 81.75 327 LEU B O 1
ATOM 6315 N N . PHE B 1 328 ? 0.883 13.742 18.531 1 87.44 328 PHE B N 1
ATOM 6316 C CA . PHE B 1 328 ? 0.065 14.867 18.094 1 87.44 328 PHE B CA 1
ATOM 6317 C C . PHE B 1 328 ? 0.727 15.594 16.922 1 87.44 328 PHE B C 1
ATOM 6319 O O . PHE B 1 328 ? 1.927 15.875 16.969 1 87.44 328 PHE B O 1
ATOM 6326 N N . CYS B 1 329 ? 0.002 15.812 15.891 1 91.94 329 CYS B N 1
ATOM 6327 C CA . CYS B 1 329 ? 0.502 16.5 14.703 1 91.94 329 CYS B CA 1
ATOM 6328 C C . CYS B 1 329 ? -0.635 17.172 13.938 1 91.94 329 CYS B C 1
ATOM 6330 O O . CYS B 1 329 ? -1.411 16.5 13.258 1 91.94 329 CYS B O 1
ATOM 6332 N N . LYS B 1 330 ? -0.713 18.438 14.148 1 91.88 330 LYS B N 1
ATOM 6333 C CA . LYS B 1 330 ? -1.802 19.172 13.523 1 91.88 330 LYS B CA 1
ATOM 6334 C C . LYS B 1 330 ? -1.381 20.609 13.211 1 91.88 330 LYS B C 1
ATOM 6336 O O . LYS B 1 330 ? -0.71 21.25 14.016 1 91.88 330 LYS B O 1
ATOM 6341 N N . ARG B 1 331 ? -1.728 21.031 12.023 1 93.31 331 ARG B N 1
ATOM 6342 C CA . ARG B 1 331 ? -1.472 22.422 11.656 1 93.31 331 ARG B CA 1
ATOM 6343 C C . ARG B 1 331 ? -2.615 23.328 12.109 1 93.31 331 ARG B C 1
ATOM 6345 O O . ARG B 1 331 ? -3.787 22.969 11.992 1 93.31 331 ARG B O 1
ATOM 6352 N N . CYS B 1 332 ? -2.293 24.438 12.656 1 94.12 332 CYS B N 1
ATOM 6353 C CA . CYS B 1 332 ? -3.262 25.438 13.07 1 94.12 332 CYS B CA 1
ATOM 6354 C C . CYS B 1 332 ? -3.494 26.469 11.969 1 94.12 332 CYS B C 1
ATOM 6356 O O . CYS B 1 332 ? -3.213 27.656 12.156 1 94.12 332 CYS B O 1
ATOM 6358 N N . ASN B 1 333 ? -4.051 26.016 10.844 1 91.5 333 ASN B N 1
ATOM 6359 C CA . ASN B 1 333 ? -4.156 26.875 9.672 1 91.5 333 ASN B CA 1
ATOM 6360 C C . ASN B 1 333 ? -5.609 27.203 9.336 1 91.5 333 ASN B C 1
ATOM 6362 O O . ASN B 1 333 ? -5.891 27.922 8.383 1 91.5 333 ASN B O 1
ATOM 6366 N N . THR B 1 334 ? -6.527 26.688 10.102 1 90.75 334 THR B N 1
ATOM 6367 C CA . THR B 1 334 ? -7.945 27 9.969 1 90.75 334 THR B CA 1
ATOM 6368 C C . THR B 1 334 ? -8.555 27.328 11.336 1 90.75 334 THR B C 1
ATOM 6370 O O . THR B 1 334 ? -7.957 27.031 12.367 1 90.75 334 THR B O 1
ATOM 6373 N N . ILE B 1 335 ? -9.711 27.891 11.305 1 90.44 335 ILE B N 1
ATOM 6374 C CA . ILE B 1 335 ? -10.391 28.25 12.539 1 90.44 335 ILE B CA 1
ATOM 6375 C C . ILE B 1 335 ? -10.758 26.984 13.312 1 90.44 335 ILE B C 1
ATOM 6377 O O . ILE B 1 335 ? -10.578 26.906 14.531 1 90.44 335 ILE B O 1
ATOM 6381 N N . SER B 1 336 ? -11.234 26.031 12.523 1 88.5 336 SER B N 1
ATOM 6382 C CA . SER B 1 336 ? -11.578 24.766 13.148 1 88.5 336 SER B CA 1
ATOM 6383 C C . SER B 1 336 ? -10.367 24.125 13.82 1 88.5 336 SER B C 1
ATOM 6385 O O . SER B 1 336 ? -10.477 23.594 14.922 1 88.5 336 SER B O 1
ATOM 6387 N N . SER B 1 337 ? -9.25 24.188 13.164 1 91.44 337 SER B N 1
ATOM 6388 C CA . SER B 1 337 ? -8.039 23.609 13.742 1 91.44 337 SER B CA 1
ATOM 6389 C C . SER B 1 337 ? -7.57 24.406 14.953 1 91.44 337 SER B C 1
ATOM 6391 O O . SER B 1 337 ? -7.043 23.844 15.906 1 91.44 337 SER B O 1
ATOM 6393 N N . LEU B 1 338 ? -7.695 25.688 14.875 1 93.12 338 LEU B N 1
ATOM 6394 C CA . LEU B 1 338 ? -7.34 26.531 16 1 93.12 338 LEU B CA 1
ATOM 6395 C C . LEU B 1 338 ? -8.156 26.172 17.234 1 93.12 338 LEU B C 1
ATOM 6397 O O . LEU B 1 338 ? -7.609 26.016 18.328 1 93.12 338 LEU B O 1
ATOM 6401 N N . LEU B 1 339 ? -9.477 26.031 17.047 1 90.38 339 LEU B N 1
ATOM 6402 C CA . LEU B 1 339 ? -10.359 25.641 18.141 1 90.38 339 LEU B CA 1
ATOM 6403 C C . LEU B 1 339 ? -9.969 24.266 18.688 1 90.38 339 LEU B C 1
ATOM 6405 O O . LEU B 1 339 ? -9.875 24.078 19.906 1 90.38 339 LEU B O 1
ATOM 6409 N N . TYR B 1 340 ? -9.719 23.438 17.75 1 87.38 340 TYR B N 1
ATOM 6410 C CA . TYR B 1 340 ? -9.375 22.062 18.125 1 87.38 340 TYR B CA 1
ATOM 6411 C C . TYR B 1 340 ? -8.078 22.031 18.922 1 87.38 340 TYR B C 1
ATOM 6413 O O . TYR B 1 340 ? -8.016 21.375 19.984 1 87.38 340 TYR B O 1
ATOM 6421 N N . ILE B 1 341 ? -7.074 22.672 18.469 1 90.19 341 ILE B N 1
ATOM 6422 C CA . ILE B 1 341 ? -5.758 22.641 19.109 1 90.19 341 ILE B CA 1
ATOM 6423 C C . ILE B 1 341 ? -5.832 23.297 20.484 1 90.19 341 ILE B C 1
ATOM 6425 O O . ILE B 1 341 ? -5.238 22.797 21.453 1 90.19 341 ILE B O 1
ATOM 6429 N N . ASN B 1 342 ? -6.539 24.344 20.594 1 89.5 342 ASN B N 1
ATOM 6430 C CA . ASN B 1 342 ? -6.703 24.984 21.891 1 89.5 342 ASN B CA 1
ATOM 6431 C C . ASN B 1 342 ? -7.383 24.062 22.891 1 89.5 342 ASN B C 1
ATOM 6433 O O . ASN B 1 342 ? -6.992 24.016 24.062 1 89.5 342 ASN B O 1
ATOM 6437 N N . ARG B 1 343 ? -8.312 23.438 22.406 1 84.19 343 ARG B N 1
ATOM 6438 C CA . ARG B 1 343 ? -9.016 22.484 23.281 1 84.19 343 ARG B CA 1
ATOM 6439 C C . ARG B 1 343 ? -8.078 21.375 23.734 1 84.19 343 ARG B C 1
ATOM 6441 O O . ARG B 1 343 ? -8.07 21.016 24.922 1 84.19 343 ARG B O 1
ATOM 6448 N N . GLU B 1 344 ? -7.34 20.859 22.797 1 83.62 344 GLU B N 1
ATOM 6449 C CA . GLU B 1 344 ? -6.461 19.734 23.109 1 83.62 344 GLU B CA 1
ATOM 6450 C C . GLU B 1 344 ? -5.352 20.156 24.078 1 83.62 344 GLU B C 1
ATOM 6452 O O . GLU B 1 344 ? -4.965 19.391 24.953 1 83.62 344 GLU B O 1
ATOM 6457 N N . ILE B 1 345 ? -4.871 21.266 23.859 1 84 345 ILE B N 1
ATOM 6458 C CA . ILE B 1 345 ? -3.789 21.75 24.703 1 84 345 ILE B CA 1
ATOM 6459 C C . ILE B 1 345 ? -4.328 22.047 26.109 1 84 345 ILE B C 1
ATOM 6461 O O . ILE B 1 345 ? -3.643 21.812 27.109 1 84 345 ILE B O 1
ATOM 6465 N N . ALA B 1 346 ? -5.535 22.516 26.188 1 78.25 346 ALA B N 1
ATOM 6466 C CA . ALA B 1 346 ? -6.152 22.812 27.469 1 78.25 346 ALA B CA 1
ATOM 6467 C C . ALA B 1 346 ? -6.457 21.531 28.25 1 78.25 346 ALA B C 1
ATOM 6469 O O . ALA B 1 346 ? -6.445 21.547 29.484 1 78.25 346 ALA B O 1
ATOM 6470 N N . ARG B 1 347 ? -6.797 20.438 27.547 1 73.75 347 ARG B N 1
ATOM 6471 C CA . ARG B 1 347 ? -7.137 19.172 28.172 1 73.75 347 ARG B CA 1
ATOM 6472 C C . ARG B 1 347 ? -5.895 18.484 28.734 1 73.75 347 ARG B C 1
ATOM 6474 O O . ARG B 1 347 ? -6 17.578 29.562 1 73.75 347 ARG B O 1
ATOM 6481 N N . LYS B 1 348 ? -4.797 18.969 29.141 1 59.44 348 LYS B N 1
ATOM 6482 C CA . LYS B 1 348 ? -3.502 18.516 29.641 1 59.44 348 LYS B CA 1
ATOM 6483 C C . LYS B 1 348 ? -3.201 17.094 29.172 1 59.44 348 LYS B C 1
ATOM 6485 O O . LYS B 1 348 ? -2.049 16.766 28.875 1 59.44 348 LYS B O 1
ATOM 6490 N N . ASN B 1 349 ? -4.262 16.156 29.109 1 55.09 349 ASN B N 1
ATOM 6491 C CA . ASN B 1 349 ? -4.008 14.719 29.031 1 55.09 349 ASN B CA 1
ATOM 6492 C C . ASN B 1 349 ? -3.42 14.328 27.688 1 55.09 349 ASN B C 1
ATOM 6494 O O . ASN B 1 349 ? -2.705 13.336 27.578 1 55.09 349 ASN B O 1
ATOM 6498 N N . ASN B 1 350 ? -3.574 15.289 26.75 1 57.94 350 ASN B N 1
ATOM 6499 C CA . ASN B 1 350 ? -3.229 14.672 25.469 1 57.94 350 ASN B CA 1
ATOM 6500 C C . ASN B 1 350 ? -1.894 15.188 24.938 1 57.94 350 ASN B C 1
ATOM 6502 O O . ASN B 1 350 ? -1.187 14.469 24.234 1 57.94 350 ASN B O 1
ATOM 6506 N N . ILE B 1 351 ? -1.492 16.469 25.391 1 65.31 351 ILE B N 1
ATOM 6507 C CA . ILE B 1 351 ? -0.241 16.969 24.828 1 65.31 351 ILE B CA 1
ATOM 6508 C C . ILE B 1 351 ? 0.672 17.453 25.953 1 65.31 351 ILE B C 1
ATOM 6510 O O . ILE B 1 351 ? 0.778 18.656 26.188 1 65.31 351 ILE B O 1
ATOM 6514 N N . SER B 1 352 ? 1.282 16.562 26.609 1 72.81 352 SER B N 1
ATOM 6515 C CA . SER B 1 352 ? 2.16 16.875 27.734 1 72.81 352 SER B CA 1
ATOM 6516 C C . SER B 1 352 ? 3.443 17.547 27.266 1 72.81 352 SER B C 1
ATOM 6518 O O . SER B 1 352 ? 4.129 18.203 28.047 1 72.81 352 SER B O 1
ATOM 6520 N N . PHE B 1 353 ? 3.605 17.484 26.016 1 82.06 353 PHE B N 1
ATOM 6521 C CA . PHE B 1 353 ? 4.832 18.016 25.438 1 82.06 353 PHE B CA 1
ATOM 6522 C C . PHE B 1 353 ? 4.926 19.516 25.641 1 82.06 353 PHE B C 1
ATOM 6524 O O . PHE B 1 353 ? 6.02 20.062 25.812 1 82.06 353 PHE B O 1
ATOM 6531 N N . PHE B 1 354 ? 3.781 20.188 25.766 1 85.75 354 PHE B N 1
ATOM 6532 C CA . PHE B 1 354 ? 3.752 21.641 25.859 1 85.75 354 PHE B CA 1
ATOM 6533 C C . PHE B 1 354 ? 3.252 22.094 27.219 1 85.75 354 PHE B C 1
ATOM 6535 O O . PHE B 1 354 ? 2.74 23.203 27.375 1 85.75 354 PHE B O 1
ATOM 6542 N N . GLU B 1 355 ? 3.385 21.375 28.172 1 77.88 355 GLU B N 1
ATOM 6543 C CA . GLU B 1 355 ? 2.854 21.625 29.5 1 77.88 355 GLU B CA 1
ATOM 6544 C C . GLU B 1 355 ? 3.434 22.906 30.078 1 77.88 355 GLU B C 1
ATOM 6546 O O . GLU B 1 355 ? 2.744 23.641 30.797 1 77.88 355 GLU B O 1
ATOM 6551 N N . GLU B 1 356 ? 4.629 23.188 29.797 1 78 356 GLU B N 1
ATOM 6552 C CA . GLU B 1 356 ? 5.309 24.344 30.359 1 78 356 GLU B CA 1
ATOM 6553 C C . GLU B 1 356 ? 4.73 25.641 29.797 1 78 356 GLU B C 1
ATOM 6555 O O . GLU B 1 356 ? 4.824 26.703 30.438 1 78 356 GLU B O 1
ATOM 6560 N N . LEU B 1 357 ? 4.18 25.547 28.672 1 78.69 357 LEU B N 1
ATOM 6561 C CA . LEU B 1 357 ? 3.621 26.734 28.031 1 78.69 357 LEU B CA 1
ATOM 6562 C C . LEU B 1 357 ? 2.199 26.984 28.516 1 78.69 357 LEU B C 1
ATOM 6564 O O . LEU B 1 357 ? 1.831 28.141 28.781 1 78.69 357 LEU B O 1
ATOM 6568 N N . ALA B 1 358 ? 1.448 25.875 28.609 1 65.69 358 ALA B N 1
ATOM 6569 C CA . ALA B 1 358 ? 0.041 26.031 28.969 1 65.69 358 ALA B CA 1
ATOM 6570 C C . ALA B 1 358 ? -0.121 26.266 30.469 1 65.69 358 ALA B C 1
ATOM 6572 O O . ALA B 1 358 ? 0.259 25.422 31.281 1 65.69 358 ALA B O 1
ATOM 6573 N N . GLN B 1 359 ? 0.323 27.438 31.062 1 60.03 359 GLN B N 1
ATOM 6574 C CA . GLN B 1 359 ? 0.142 27.719 32.5 1 60.03 359 GLN B CA 1
ATOM 6575 C C . GLN B 1 359 ? -1.312 27.516 32.906 1 60.03 359 GLN B C 1
ATOM 6577 O O . GLN B 1 359 ? -2.158 28.375 32.656 1 60.03 359 GLN B O 1
ATOM 6582 N N . TYR B 1 360 ? -1.564 26.141 33.156 1 53.88 360 TYR B N 1
ATOM 6583 C CA . TYR B 1 360 ? -2.898 25.766 33.625 1 53.88 360 TYR B CA 1
ATOM 6584 C C . TYR B 1 360 ? -3.219 26.422 34.938 1 53.88 360 TYR B C 1
ATOM 6586 O O . TYR B 1 360 ? -2.375 26.453 35.844 1 53.88 360 TYR B O 1
ATOM 6594 N N . LYS B 1 361 ? -3.658 27.562 35.094 1 50.5 361 LYS B N 1
ATOM 6595 C CA . LYS B 1 361 ? -4.117 27.984 36.406 1 50.5 361 LYS B CA 1
ATOM 6596 C C . LYS B 1 361 ? -5.246 27.094 36.906 1 50.5 361 LYS B C 1
ATOM 6598 O O . LYS B 1 361 ? -6.297 26.984 36.281 1 50.5 361 LYS B O 1
ATOM 6603 N N . ASN B 1 362 ? -4.805 25.844 37.438 1 45.38 362 ASN B N 1
ATOM 6604 C CA . ASN B 1 362 ? -5.824 25.141 38.219 1 45.38 362 ASN B CA 1
ATOM 6605 C C . ASN B 1 362 ? -6.477 26.031 39.25 1 45.38 362 ASN B C 1
ATOM 6607 O O . ASN B 1 362 ? -6 26.125 40.375 1 45.38 362 ASN B O 1
ATOM 6611 N N . THR B 1 363 ? -6.688 27.156 39.062 1 43.44 363 THR B N 1
ATOM 6612 C CA . THR B 1 363 ? -7.297 27.781 40.219 1 43.44 363 THR B CA 1
ATOM 6613 C C . THR B 1 363 ? -8.477 26.969 40.75 1 43.44 363 THR B C 1
ATOM 6615 O O . THR B 1 363 ? -9.453 26.75 40 1 43.44 363 THR B O 1
ATOM 6618 N N . PRO B 1 364 ? -8.258 25.938 41.688 1 40.25 364 PRO B N 1
ATOM 6619 C CA . PRO B 1 364 ? -9.375 25.281 42.375 1 40.25 364 PRO B CA 1
ATOM 6620 C C . PRO B 1 364 ? -10.594 26.188 42.5 1 40.25 364 PRO B C 1
ATOM 6622 O O . PRO B 1 364 ? -10.453 27.406 42.562 1 40.25 364 PRO B O 1
ATOM 6625 N N . ALA B 1 365 ? -11.789 25.562 42.344 1 40.22 365 ALA B N 1
ATOM 6626 C CA . ALA B 1 365 ? -13.086 26.141 42.688 1 40.22 365 ALA B CA 1
ATOM 6627 C C . ALA B 1 365 ? -12.992 27 43.938 1 40.22 365 ALA B C 1
ATOM 6629 O O . ALA B 1 365 ? -13.695 28 44.062 1 40.22 365 ALA B O 1
ATOM 6630 N N . SER B 1 366 ? -12.516 26.219 45.031 1 38.94 366 SER B N 1
ATOM 6631 C CA . SER B 1 366 ? -12.766 26.5 46.438 1 38.94 366 SER B CA 1
ATOM 6632 C C . SER B 1 366 ? -12.008 27.734 46.906 1 38.94 366 SER B C 1
ATOM 6634 O O . SER B 1 366 ? -12.156 28.172 48.031 1 38.94 366 SER B O 1
ATOM 6636 N N . ALA B 1 367 ? -10.711 27.781 46.625 1 37.69 367 ALA B N 1
ATOM 6637 C CA . ALA B 1 367 ? -10.273 28.766 47.594 1 37.69 367 ALA B CA 1
ATOM 6638 C C . ALA B 1 367 ? -11.203 29.984 47.594 1 37.69 367 ALA B C 1
ATOM 6640 O O . ALA B 1 367 ? -11.938 30.219 46.656 1 37.69 367 ALA B O 1
ATOM 6641 N N . ALA B 1 368 ? -10.742 31.156 48.25 1 37.47 368 ALA B N 1
ATOM 6642 C CA . ALA B 1 368 ? -11.68 32.156 48.75 1 37.47 368 ALA B CA 1
ATOM 6643 C C . ALA B 1 368 ? -12.773 32.438 47.75 1 37.47 368 ALA B C 1
ATOM 6645 O O . ALA B 1 368 ? -13.758 31.703 47.656 1 37.47 368 ALA B O 1
ATOM 6646 N N . GLY B 1 369 ? -13.008 33.938 47.188 1 40.44 369 GLY B N 1
ATOM 6647 C CA . GLY B 1 369 ? -13.609 35.094 46.562 1 40.44 369 GLY B CA 1
ATOM 6648 C C . GLY B 1 369 ? -13.781 34.969 45.062 1 40.44 369 GLY B C 1
ATOM 6649 O O . GLY B 1 369 ? -14 35.938 44.375 1 40.44 369 GLY B O 1
ATOM 6650 N N . ASP B 1 370 ? -13.391 34 44.375 1 52.09 370 ASP B N 1
ATOM 6651 C CA . ASP B 1 370 ? -13.328 34.125 42.938 1 52.09 370 ASP B CA 1
ATOM 6652 C C . ASP B 1 370 ? -14.727 34.062 42.312 1 52.09 370 ASP B C 1
ATOM 6654 O O . ASP B 1 370 ? -15.57 33.281 42.75 1 52.09 370 ASP B O 1
ATOM 6658 N N . SER B 1 371 ? -15.203 35.094 41.625 1 60.91 371 SER B N 1
ATOM 6659 C CA . SER B 1 371 ? -16.453 35.594 41.062 1 60.91 371 SER B CA 1
ATOM 6660 C C . SER B 1 371 ? -16.812 34.844 39.781 1 60.91 371 SER B C 1
ATOM 6662 O O . SER B 1 371 ? -17.766 35.188 39.094 1 60.91 371 SER B O 1
ATOM 6664 N N . TYR B 1 372 ? -16.016 33.562 39.344 1 64 372 TYR B N 1
ATOM 6665 C CA . TYR B 1 372 ? -16.469 32.812 38.156 1 64 372 TYR B CA 1
ATOM 6666 C C . TYR B 1 372 ? -16.297 31.312 38.375 1 64 372 TYR B C 1
ATOM 6668 O O . TYR B 1 372 ? -15.57 30.891 39.281 1 64 372 TYR B O 1
ATOM 6676 N N . LEU B 1 373 ? -17.141 30.438 37.781 1 69.62 373 LEU B N 1
ATOM 6677 C CA . LEU B 1 373 ? -17.078 28.984 37.812 1 69.62 373 LEU B CA 1
ATOM 6678 C C . LEU B 1 373 ? -16.234 28.469 36.625 1 69.62 373 LEU B C 1
ATOM 6680 O O . LEU B 1 373 ? -16.594 28.672 35.469 1 69.62 373 LEU B O 1
ATOM 6684 N N . LEU B 1 374 ? -15.094 27.953 36.969 1 77.44 374 LEU B N 1
ATOM 6685 C CA . LEU B 1 374 ? -14.211 27.406 35.938 1 77.44 374 LEU B CA 1
ATOM 6686 C C . LEU B 1 374 ? -14.312 25.891 35.906 1 77.44 374 LEU B C 1
ATOM 6688 O O . LEU B 1 374 ? -14.078 25.219 36.906 1 77.44 374 LEU B O 1
ATOM 6692 N N . GLY B 1 375 ? -14.828 25.438 34.812 1 75.19 375 GLY B N 1
ATOM 6693 C CA . GLY B 1 375 ? -14.898 24 34.594 1 75.19 375 GLY B CA 1
ATOM 6694 C C . GLY B 1 375 ? -13.57 23.391 34.188 1 75.19 375 GLY B C 1
ATOM 6695 O O . GLY B 1 375 ? -12.531 24.047 34.281 1 75.19 375 GLY B O 1
ATOM 6696 N N . PRO B 1 376 ? -13.586 22.141 33.844 1 74.06 376 PRO B N 1
ATOM 6697 C CA . PRO B 1 376 ? -12.375 21.438 33.406 1 74.06 376 PRO B CA 1
ATOM 6698 C C . PRO B 1 376 ? -11.844 21.938 32.062 1 74.06 376 PRO B C 1
ATOM 6700 O O . PRO B 1 376 ? -12.57 22.594 31.312 1 74.06 376 PRO B O 1
ATOM 6703 N N . ASP B 1 377 ? -10.547 21.797 31.734 1 79.12 377 ASP B N 1
ATOM 6704 C CA . ASP B 1 377 ? -9.914 21.984 30.438 1 79.12 377 ASP B CA 1
ATOM 6705 C C . ASP B 1 377 ? -9.977 23.438 30 1 79.12 377 ASP B C 1
ATOM 6707 O O . ASP B 1 377 ? -10.391 23.75 28.875 1 79.12 377 ASP B O 1
ATOM 6711 N N . CYS B 1 378 ? -9.789 24.281 30.969 1 83.12 378 CYS B N 1
ATOM 6712 C CA . CYS B 1 378 ? -9.797 25.703 30.641 1 83.12 378 CYS B CA 1
ATOM 6713 C C . CYS B 1 378 ? -8.43 26.328 30.922 1 83.12 378 CYS B C 1
ATOM 6715 O O . CYS B 1 378 ? -7.695 25.859 31.797 1 83.12 378 CYS B O 1
ATOM 6717 N N . VAL B 1 379 ? -8.102 27.25 30.109 1 83.5 379 VAL B N 1
ATOM 6718 C CA . VAL B 1 379 ? -6.953 28.125 30.344 1 83.5 379 VAL B CA 1
ATOM 6719 C C . VAL B 1 379 ? -7.406 29.578 30.438 1 83.5 379 VAL B C 1
ATOM 6721 O O . VAL B 1 379 ? -8.148 30.062 29.578 1 83.5 379 VAL B O 1
ATOM 6724 N N . VAL B 1 380 ? -7.051 30.219 31.547 1 85.44 380 VAL B N 1
ATOM 6725 C CA . VAL B 1 380 ? -7.484 31.594 31.75 1 85.44 380 VAL B CA 1
ATOM 6726 C C . VAL B 1 380 ? -6.262 32.5 31.938 1 85.44 380 VAL B C 1
ATOM 6728 O O . VAL B 1 380 ? -5.344 32.156 32.688 1 85.44 380 VAL B O 1
ATOM 6731 N N . GLY B 1 381 ? -6.242 33.594 31.203 1 84.5 381 GLY B N 1
ATOM 6732 C CA . GLY B 1 381 ? -5.141 34.562 31.266 1 84.5 381 GLY B CA 1
ATOM 6733 C C . GLY B 1 381 ? -5.227 35.469 32.469 1 84.5 381 GLY B C 1
ATOM 6734 O O . GLY B 1 381 ? -6.195 35.406 33.25 1 84.5 381 GLY B O 1
ATOM 6735 N N . GLU B 1 382 ? -4.25 36.25 32.625 1 82.62 382 GLU B N 1
ATOM 6736 C CA . GLU B 1 382 ? -4.184 37.188 33.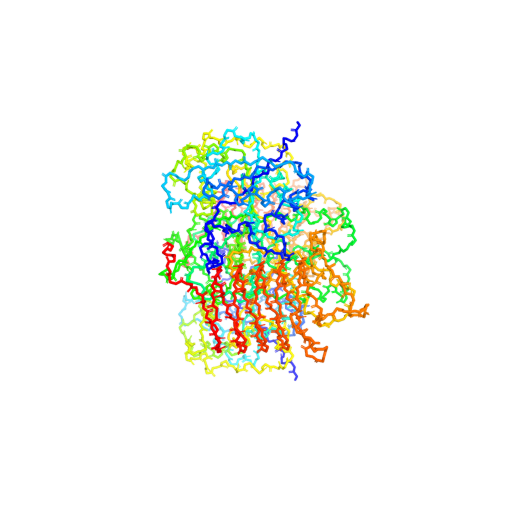719 1 82.62 382 GLU B CA 1
ATOM 6737 C C . GLU B 1 382 ? -5.164 38.344 33.531 1 82.62 382 GLU B C 1
ATOM 6739 O O . GLU B 1 382 ? -5.461 38.75 32.406 1 82.62 382 GLU B O 1
ATOM 6744 N N . GLY B 1 383 ? -5.758 38.812 34.594 1 82.06 383 GLY B N 1
ATOM 6745 C CA . GLY B 1 383 ? -6.547 40.031 34.562 1 82.06 383 GLY B CA 1
ATOM 6746 C C . GLY B 1 383 ? -8.016 39.781 34.25 1 82.06 383 GLY B C 1
ATOM 6747 O O . GLY B 1 383 ? -8.711 40.688 33.781 1 82.06 383 GLY B O 1
ATOM 6748 N N . LEU B 1 384 ? -8.375 38.594 34.375 1 84.5 384 LEU B N 1
ATOM 6749 C CA . LEU B 1 384 ? -9.797 38.312 34.156 1 84.5 384 LEU B CA 1
ATOM 6750 C C . LEU B 1 384 ? -10.633 38.969 35.25 1 84.5 384 LEU B C 1
ATOM 6752 O O . LEU B 1 384 ? -10.344 38.812 36.438 1 84.5 384 LEU B O 1
ATOM 6756 N N . ILE B 1 385 ? -11.625 39.75 34.844 1 83.44 385 ILE B N 1
ATOM 6757 C CA . ILE B 1 385 ? -12.484 40.469 35.781 1 83.44 385 ILE B CA 1
ATOM 6758 C C . ILE B 1 385 ? -13.938 40.031 35.594 1 83.44 385 ILE B C 1
ATOM 6760 O O . ILE B 1 385 ? -14.422 39.938 34.469 1 83.44 385 ILE B O 1
ATOM 6764 N N . PHE B 1 386 ? -14.547 39.75 36.656 1 83.75 386 PHE B N 1
ATOM 6765 C CA . PHE B 1 386 ? -15.977 39.469 36.656 1 83.75 386 PHE B CA 1
ATOM 6766 C C . PHE B 1 386 ? -16.766 40.688 37.125 1 83.75 386 PHE B C 1
ATOM 6768 O O . PHE B 1 386 ? -16.5 41.25 38.188 1 83.75 386 PHE B O 1
ATOM 6775 N N . THR B 1 387 ? -17.641 41.156 36.312 1 76.75 387 THR B N 1
ATOM 6776 C CA . THR B 1 387 ? -18.297 42.438 36.562 1 76.75 387 THR B CA 1
ATOM 6777 C C . THR B 1 387 ? -19.578 42.219 37.375 1 76.75 387 THR B C 1
ATOM 6779 O O . THR B 1 387 ? -20.172 43.188 37.875 1 76.75 387 THR B O 1
ATOM 6782 N N . GLY B 1 388 ? -20.031 41.062 37.625 1 71.12 388 GLY B N 1
ATOM 6783 C CA . GLY B 1 388 ? -21.266 40.875 38.375 1 71.12 388 GLY B CA 1
ATOM 6784 C C . GLY B 1 388 ? -21.062 40.875 39.875 1 71.12 388 GLY B C 1
ATOM 6785 O O . GLY B 1 388 ? -19.984 40.531 40.344 1 71.12 388 GLY B O 1
ATOM 6786 N N . MET B 1 389 ? -22 41.531 40.656 1 63.91 389 MET B N 1
ATOM 6787 C CA . MET B 1 389 ? -21.922 41.656 42.125 1 63.91 389 MET B CA 1
ATOM 6788 C C . MET B 1 389 ? -22.609 40.5 42.812 1 63.91 389 MET B C 1
ATOM 6790 O O . MET B 1 389 ? -22.375 40.219 43.969 1 63.91 389 MET B O 1
ATOM 6794 N N . ASN B 1 390 ? -23.438 39.781 42 1 68.94 390 ASN B N 1
ATOM 6795 C CA . ASN B 1 390 ? -24.219 38.688 42.594 1 68.94 390 ASN B CA 1
ATOM 6796 C C . ASN B 1 390 ? -23.469 37.375 42.5 1 68.94 390 ASN B C 1
ATOM 6798 O O . ASN B 1 390 ? -23.25 36.844 41.406 1 68.94 390 ASN B O 1
ATOM 6802 N N . LYS B 1 391 ? -23.109 36.844 43.625 1 66.69 391 LYS B N 1
ATOM 6803 C CA . LYS B 1 391 ? -22.359 35.594 43.719 1 66.69 391 LYS B CA 1
ATOM 6804 C C . LYS B 1 391 ? -23.172 34.438 43.125 1 66.69 391 LYS B C 1
ATOM 6806 O O . LYS B 1 391 ? -22.594 33.438 42.656 1 66.69 391 LYS B O 1
ATOM 6811 N N . LYS B 1 392 ? -24.469 34.562 43.188 1 69.12 392 LYS B N 1
ATOM 6812 C CA . LYS B 1 392 ? -25.344 33.469 42.719 1 69.12 392 LYS B CA 1
ATOM 6813 C C . LYS B 1 392 ? -25.375 33.406 41.219 1 69.12 392 LYS B C 1
ATOM 6815 O O . LYS B 1 392 ? -25.75 32.375 40.625 1 69.12 392 LYS B O 1
ATOM 6820 N N . LEU B 1 393 ? -24.984 34.469 40.531 1 81.94 393 LEU B N 1
ATOM 6821 C CA . LEU B 1 393 ? -25.047 34.531 39.094 1 81.94 393 LEU B CA 1
ATOM 6822 C C . LEU B 1 393 ? -23.641 34.562 38.469 1 81.94 393 LEU B C 1
ATOM 6824 O O . LEU B 1 393 ? -23.359 35.375 37.625 1 81.94 393 LEU B O 1
ATOM 6828 N N . ARG B 1 394 ? -22.844 33.719 38.875 1 82.56 394 ARG B N 1
ATOM 6829 C CA . ARG B 1 394 ? -21.453 33.656 38.406 1 82.56 394 ARG B CA 1
ATOM 6830 C C . ARG B 1 394 ? -21.375 33.094 37 1 82.56 394 ARG B C 1
ATOM 6832 O O . ARG B 1 394 ? -22.125 32.219 36.625 1 82.56 394 ARG B O 1
ATOM 6839 N N . PRO B 1 395 ? -20.484 33.719 36.188 1 88.06 395 PRO B N 1
ATOM 6840 C CA . PRO B 1 395 ? -20.281 33.156 34.844 1 88.06 395 PRO B CA 1
ATOM 6841 C C . PRO B 1 395 ? -19.625 31.797 34.875 1 88.06 395 PRO B C 1
ATOM 6843 O O . PRO B 1 395 ? -18.922 31.453 35.812 1 88.06 395 PRO B O 1
ATOM 6846 N N . THR B 1 396 ? -19.953 31.031 33.906 1 88.69 396 THR B N 1
ATOM 6847 C CA . THR B 1 396 ? -19.422 29.672 33.812 1 88.69 396 THR B CA 1
ATOM 6848 C C . THR B 1 396 ? -18.547 29.547 32.562 1 88.69 396 THR B C 1
ATOM 6850 O O . THR B 1 396 ? -18.938 29.922 31.469 1 88.69 396 THR B O 1
ATOM 6853 N N . ILE B 1 397 ? -17.359 29.094 32.719 1 89.62 397 ILE B N 1
ATOM 6854 C CA . ILE B 1 397 ? -16.422 28.859 31.641 1 89.62 397 ILE B CA 1
ATOM 6855 C C . ILE B 1 397 ? -16.047 27.375 31.609 1 89.62 397 ILE B C 1
ATOM 6857 O O . ILE B 1 397 ? -15.555 26.828 32.594 1 89.62 397 ILE B O 1
ATOM 6861 N N . LYS B 1 398 ? -16.328 26.781 30.516 1 86.94 398 LYS B N 1
ATOM 6862 C CA . LYS B 1 398 ? -16.031 25.359 30.359 1 86.94 398 LYS B CA 1
ATOM 6863 C C . LYS B 1 398 ? -15.289 25.078 29.062 1 86.94 398 LYS B C 1
ATOM 6865 O O . LYS B 1 398 ? -15.602 25.672 28.031 1 86.94 398 LYS B O 1
ATOM 6870 N N . LYS B 1 399 ? -14.305 24.234 29.062 1 86.56 399 LYS B N 1
ATOM 6871 C CA . LYS B 1 399 ? -13.586 23.766 27.875 1 86.56 399 LYS B CA 1
ATOM 6872 C C . LYS B 1 399 ? -13.195 24.938 26.969 1 86.56 399 LYS B C 1
ATOM 6874 O O . LYS B 1 399 ? -13.438 24.891 25.766 1 86.56 399 LYS B O 1
ATOM 6879 N N . SER B 1 400 ? -12.719 25.984 27.609 1 89.62 400 SER B N 1
ATOM 6880 C CA . SER B 1 400 ? -12.461 27.188 26.828 1 89.62 400 SER B CA 1
ATOM 6881 C C . SER B 1 400 ? -11.156 27.859 27.266 1 89.62 400 SER B C 1
ATOM 6883 O O . SER B 1 400 ? -10.641 27.578 28.344 1 89.62 400 SER B O 1
ATOM 6885 N N . ASN B 1 401 ? -10.68 28.609 26.375 1 90.44 401 ASN B N 1
ATOM 6886 C CA . ASN B 1 401 ? -9.508 29.422 26.625 1 90.44 401 ASN B CA 1
ATOM 6887 C C . ASN B 1 401 ? -9.852 30.922 26.625 1 90.44 401 ASN B C 1
ATOM 6889 O O . ASN B 1 401 ? -10.352 31.438 25.625 1 90.44 401 ASN B O 1
ATOM 6893 N N . VAL B 1 402 ? -9.586 31.531 27.766 1 91.31 402 VAL B N 1
ATOM 6894 C CA . VAL B 1 402 ? -9.859 32.969 27.891 1 91.31 402 VAL B CA 1
ATOM 6895 C C . VAL B 1 402 ? -8.547 33.719 28.078 1 91.31 402 VAL B C 1
ATOM 6897 O O . VAL B 1 402 ? -7.75 33.406 28.953 1 91.31 402 VAL B O 1
ATOM 6900 N N . GLY B 1 403 ? -8.344 34.719 27.281 1 90.88 403 GLY B N 1
ATOM 6901 C CA . GLY B 1 403 ? -7.086 35.469 27.234 1 90.88 403 GLY B CA 1
ATOM 6902 C C . GLY B 1 403 ? -6.941 36.438 28.391 1 90.88 403 GLY B C 1
ATOM 6903 O O . GLY B 1 403 ? -7.602 36.281 29.422 1 90.88 403 GLY B O 1
ATOM 6904 N N . LYS B 1 404 ? -5.984 37.375 28.219 1 89 404 LYS B N 1
ATOM 6905 C CA . LYS B 1 404 ? -5.656 38.344 29.25 1 89 404 LYS B CA 1
ATOM 6906 C C . LYS B 1 404 ? -6.637 39.5 29.234 1 89 404 LYS B C 1
ATOM 6908 O O . LYS B 1 404 ? -7.172 39.875 28.188 1 89 404 LYS B O 1
ATOM 6913 N N . GLN B 1 405 ? -6.934 40.062 30.359 1 90.19 405 GLN B N 1
ATOM 6914 C CA . GLN B 1 405 ? -7.645 41.312 30.562 1 90.19 405 GLN B CA 1
ATOM 6915 C C . GLN B 1 405 ? -9.055 41.25 29.984 1 90.19 405 GLN B C 1
ATOM 6917 O O . GLN B 1 405 ? -9.5 42.188 29.312 1 90.19 405 GLN B O 1
ATOM 6922 N N . CYS B 1 406 ? -9.625 40.094 30.141 1 92.5 406 CYS B N 1
ATOM 6923 C CA . CYS B 1 406 ? -11.008 39.969 29.719 1 92.5 406 CYS B CA 1
ATOM 6924 C C . CYS B 1 406 ? -11.977 40.312 30.844 1 92.5 406 CYS B C 1
ATOM 6926 O O . CYS B 1 406 ? -11.625 40.219 32.031 1 92.5 406 CYS B O 1
ATOM 6928 N N . LYS B 1 407 ? -13.133 40.812 30.484 1 92.5 407 LYS B N 1
ATOM 6929 C CA . LYS B 1 407 ? -14.227 41.125 31.406 1 92.5 407 LYS B CA 1
ATOM 6930 C C . LYS B 1 407 ? -15.477 40.312 31.078 1 92.5 407 LYS B C 1
ATOM 6932 O O . LYS B 1 407 ? -15.984 40.406 29.953 1 92.5 407 LYS B O 1
ATOM 6937 N N . ILE B 1 408 ? -15.961 39.594 32.031 1 92.75 408 ILE B N 1
ATOM 6938 C CA . ILE B 1 408 ? -17.125 38.75 31.812 1 92.75 408 ILE B CA 1
ATOM 6939 C C . ILE B 1 408 ? -18.266 39.156 32.75 1 92.75 408 ILE B C 1
ATOM 6941 O O . ILE B 1 408 ? -18.047 39.25 33.969 1 92.75 408 ILE B O 1
ATOM 6945 N N . GLY B 1 409 ? -19.391 39.344 32.219 1 91.06 409 GLY B N 1
ATOM 6946 C CA . GLY B 1 409 ? -20.547 39.75 33 1 91.06 409 GLY B CA 1
ATOM 6947 C C . GLY B 1 409 ? -21.219 38.594 33.719 1 91.06 409 GLY B C 1
ATOM 6948 O O . GLY B 1 409 ? -20.797 37.438 33.594 1 91.06 409 GLY B O 1
ATOM 6949 N N . GLN B 1 410 ? -22.344 38.969 34.406 1 88.88 410 GLN B N 1
ATOM 6950 C CA . GLN B 1 410 ? -23.062 38 35.25 1 88.88 410 GLN B CA 1
ATOM 6951 C C . GLN B 1 410 ? -23.859 37 34.406 1 88.88 410 GLN B C 1
ATOM 6953 O O . GLN B 1 410 ? -24.406 37.375 33.375 1 88.88 410 GLN B O 1
ATOM 6958 N N . ALA B 1 411 ? -23.844 35.75 34.781 1 90.19 411 ALA B N 1
ATOM 6959 C CA . ALA B 1 411 ? -24.688 34.688 34.25 1 90.19 411 ALA B CA 1
ATOM 6960 C C . ALA B 1 411 ? -24.297 34.344 32.812 1 90.19 411 ALA B C 1
ATOM 6962 O O . ALA B 1 411 ? -25.109 33.812 32.031 1 90.19 411 ALA B O 1
ATOM 6963 N N . SER B 1 412 ? -23.141 34.781 32.469 1 93.38 412 SER B N 1
ATOM 6964 C CA . SER B 1 412 ? -22.688 34.438 31.109 1 93.38 412 SER B CA 1
ATOM 6965 C C . SER B 1 412 ? -22.031 33.062 31.062 1 93.38 412 SER B C 1
ATOM 6967 O O . SER B 1 412 ? -21.422 32.625 32.031 1 93.38 412 SER B O 1
ATOM 6969 N N . LYS B 1 413 ? -22.234 32.375 29.953 1 94 413 LYS B N 1
ATOM 6970 C CA . LYS B 1 413 ? -21.719 31 29.766 1 94 413 LYS B CA 1
ATOM 6971 C C . LYS B 1 413 ? -20.812 30.922 28.547 1 94 413 LYS B C 1
ATOM 6973 O O . LYS B 1 413 ? -21.219 31.266 27.438 1 94 413 LYS B O 1
ATOM 6978 N N . ILE B 1 414 ? -19.609 30.516 28.734 1 94.25 414 ILE B N 1
ATOM 6979 C CA . ILE B 1 414 ? -18.641 30.297 27.672 1 94.25 414 ILE B CA 1
ATOM 6980 C C . ILE B 1 414 ? -18.25 28.812 27.609 1 94.25 414 ILE B C 1
ATOM 6982 O O . ILE B 1 414 ? -17.734 28.266 28.594 1 94.25 414 ILE B O 1
ATOM 6986 N N . GLU B 1 415 ? -18.531 28.219 26.516 1 93.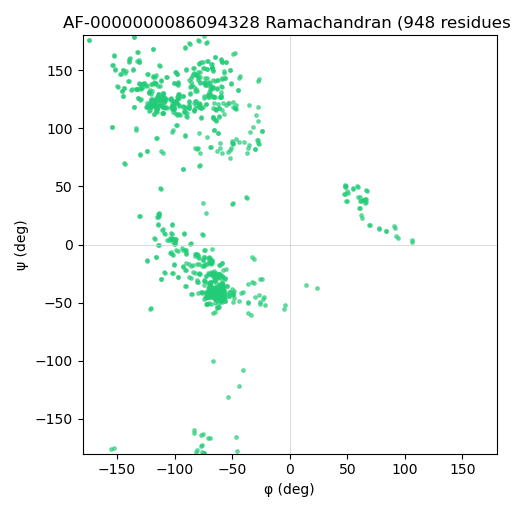56 415 GLU B N 1
ATOM 6987 C CA . GLU B 1 415 ? -18.281 26.797 26.375 1 93.56 415 GLU B CA 1
ATOM 6988 C C . GLU B 1 415 ? -17.547 26.484 25.078 1 93.56 415 GLU B C 1
ATOM 6990 O O . GLU B 1 415 ? -17.938 26.953 24 1 93.56 415 GLU B O 1
ATOM 6995 N N . ASN B 1 416 ? -16.531 25.672 25.125 1 91.81 416 ASN B N 1
ATOM 6996 C CA . ASN B 1 416 ? -15.797 25.188 23.969 1 91.81 416 ASN B CA 1
ATOM 6997 C C . ASN B 1 416 ? -15.414 26.328 23.031 1 91.81 416 ASN B C 1
ATOM 6999 O O . ASN B 1 416 ? -15.703 26.266 21.828 1 91.81 416 ASN B O 1
ATOM 7003 N N . SER B 1 417 ? -14.828 27.359 23.562 1 94.44 417 SER B N 1
ATOM 7004 C CA . SER B 1 417 ? -14.562 28.562 22.781 1 94.44 417 SER B CA 1
ATOM 7005 C C . SER B 1 417 ? -13.195 29.141 23.109 1 94.44 417 SER B C 1
ATOM 7007 O O . SER B 1 417 ? -12.578 28.766 24.109 1 94.44 417 SER B O 1
ATOM 7009 N N . VAL B 1 418 ? -12.773 29.906 22.203 1 94.69 418 VAL B N 1
ATOM 7010 C CA . VAL B 1 418 ? -11.531 30.641 22.391 1 94.69 418 VAL B CA 1
ATOM 7011 C C . VAL B 1 418 ? -11.812 32.156 22.422 1 94.69 418 VAL B C 1
ATOM 7013 O O . VAL B 1 418 ? -12.312 32.688 21.438 1 94.69 418 VAL B O 1
ATOM 7016 N N . VAL B 1 419 ? -11.562 32.719 23.578 1 94.88 419 VAL B N 1
ATOM 7017 C CA . VAL B 1 419 ? -11.711 34.156 23.75 1 94.88 419 VAL B CA 1
ATOM 7018 C C . VAL B 1 419 ? -10.336 34.781 23.938 1 94.88 419 VAL B C 1
ATOM 7020 O O . VAL B 1 419 ? -9.648 34.531 24.922 1 94.88 419 VAL B O 1
ATOM 7023 N N . MET B 1 420 ? -9.961 35.688 23.031 1 94.06 420 MET B N 1
ATOM 7024 C CA . MET B 1 420 ? -8.609 36.25 23.047 1 94.06 420 MET B CA 1
ATOM 7025 C C . MET B 1 420 ? -8.516 37.406 24.047 1 94.06 420 MET B C 1
ATOM 7027 O O . MET B 1 420 ? -9.305 37.5 24.984 1 94.06 420 MET B O 1
ATOM 7031 N N . ASP B 1 421 ? -7.527 38.25 23.891 1 91 421 ASP B N 1
ATOM 7032 C CA . ASP B 1 421 ? -7.223 39.25 24.906 1 91 421 ASP B CA 1
ATOM 7033 C C . ASP B 1 421 ? -8.164 40.438 24.812 1 91 421 ASP B C 1
ATOM 7035 O O . ASP B 1 421 ? -8.656 40.75 23.719 1 91 421 ASP B O 1
ATOM 7039 N N . ASN B 1 422 ? -8.438 41.031 25.906 1 93.31 422 ASN B N 1
ATOM 7040 C CA . ASN B 1 422 ? -9.109 42.344 26 1 93.31 422 ASN B CA 1
ATOM 7041 C C . ASN B 1 422 ? -10.539 42.25 25.484 1 93.31 422 ASN B C 1
ATOM 7043 O O . ASN B 1 422 ? -10.984 43.156 24.766 1 93.31 422 ASN B O 1
ATOM 7047 N N . VAL B 1 423 ? -11.141 41.188 25.75 1 95.5 423 VAL B N 1
ATOM 7048 C CA . VAL B 1 423 ? -12.523 41 25.328 1 95.5 423 VAL B CA 1
ATOM 7049 C C . VAL B 1 423 ? -13.461 41.344 26.484 1 95.5 423 VAL B C 1
ATOM 7051 O O . VAL B 1 423 ? -13.172 41 27.641 1 95.5 423 VAL B O 1
ATOM 7054 N N . THR B 1 424 ? -14.531 42 26.203 1 96.5 424 THR B N 1
ATOM 7055 C CA . THR B 1 424 ? -15.57 42.312 27.188 1 96.5 424 THR B CA 1
ATOM 7056 C C . THR B 1 424 ? -16.875 41.594 26.828 1 96.5 424 THR B C 1
ATOM 7058 O O . THR B 1 424 ? -17.438 41.844 25.766 1 96.5 424 THR B O 1
ATOM 7061 N N . ILE B 1 425 ? -17.344 40.75 27.703 1 96.25 425 ILE B N 1
ATOM 7062 C CA . ILE B 1 425 ? -18.578 40.031 27.531 1 96.25 425 ILE B CA 1
ATOM 7063 C C . ILE B 1 425 ? -19.625 40.531 28.516 1 96.25 425 ILE B C 1
ATOM 7065 O O . ILE B 1 425 ? -19.406 40.5 29.734 1 96.25 425 ILE B O 1
ATOM 7069 N N . GLY B 1 426 ? -20.719 40.938 28.062 1 94.62 426 GLY B N 1
ATOM 7070 C CA . GLY B 1 426 ? -21.781 41.469 28.906 1 94.62 426 GLY B CA 1
ATOM 7071 C C . GLY B 1 426 ? -22.453 40.375 29.734 1 94.62 426 GLY B C 1
ATOM 7072 O O . GLY B 1 426 ? -21.938 39.281 29.891 1 94.62 426 GLY B O 1
ATOM 7073 N N . ASP B 1 427 ? -23.672 40.812 30.328 1 93.06 427 ASP B N 1
ATOM 7074 C CA . ASP B 1 427 ? -24.438 39.906 31.172 1 93.06 427 ASP B CA 1
ATOM 7075 C C . ASP B 1 427 ? -25.297 38.969 30.344 1 93.06 427 ASP B C 1
ATOM 7077 O O . ASP B 1 427 ? -25.75 39.312 29.25 1 93.06 427 ASP B O 1
ATOM 7081 N N . ASN B 1 428 ? -25.453 37.75 30.844 1 94.31 428 ASN B N 1
ATOM 7082 C CA . ASN B 1 428 ? -26.391 36.781 30.297 1 94.31 428 ASN B CA 1
ATOM 7083 C C . ASN B 1 428 ? -26.062 36.438 28.859 1 94.31 428 ASN B C 1
ATOM 7085 O O . ASN B 1 428 ? -26.953 36.406 28 1 94.31 428 ASN B O 1
ATOM 7089 N N . CYS B 1 429 ? -24.797 36.281 28.562 1 96.19 429 CYS B N 1
ATOM 7090 C CA . CYS B 1 429 ? -24.375 35.906 27.234 1 96.19 429 CYS B CA 1
ATOM 7091 C C . CYS B 1 429 ? -24.078 34.406 27.156 1 96.19 429 CYS B C 1
ATOM 7093 O O . CYS B 1 429 ? -23.781 33.781 28.188 1 96.19 429 CYS B O 1
ATOM 7095 N N . VAL B 1 430 ? -24.312 33.844 26.031 1 97.25 430 VAL B N 1
ATOM 7096 C CA . VAL B 1 430 ? -23.953 32.469 25.781 1 97.25 430 VAL B CA 1
ATOM 7097 C C . VAL B 1 430 ? -23.016 32.375 24.578 1 97.25 430 VAL B C 1
ATOM 7099 O O . VAL B 1 430 ? -23.406 32.75 23.469 1 97.25 430 VAL B O 1
ATOM 7102 N N . ILE B 1 431 ? -21.828 31.969 24.766 1 96.56 431 ILE B N 1
ATOM 7103 C CA . ILE B 1 431 ? -20.828 31.797 23.703 1 96.56 431 ILE B CA 1
ATOM 7104 C C . ILE B 1 431 ? -20.406 30.328 23.625 1 96.56 431 ILE B C 1
ATOM 7106 O O . ILE B 1 431 ? -19.797 29.797 24.547 1 96.56 431 ILE B O 1
ATOM 7110 N N . SER B 1 432 ? -20.766 29.688 22.547 1 96.19 432 SER B N 1
ATOM 7111 C CA . SER B 1 432 ? -20.484 28.266 22.391 1 96.19 432 SER B CA 1
ATOM 7112 C C . SER B 1 432 ? -19.766 27.984 21.078 1 96.19 432 SER B C 1
ATOM 7114 O O . SER B 1 432 ? -20.141 28.531 20.031 1 96.19 432 SER B O 1
ATOM 7116 N N . ASN B 1 433 ? -18.719 27.156 21.078 1 94.75 433 ASN B N 1
ATOM 7117 C CA . ASN B 1 433 ? -18 26.719 19.891 1 94.75 433 ASN B CA 1
ATOM 7118 C C . ASN B 1 433 ? -17.594 27.906 19.016 1 94.75 433 ASN B C 1
ATOM 7120 O O . ASN B 1 433 ? -17.828 27.891 17.797 1 94.75 433 ASN B O 1
ATOM 7124 N N . SER B 1 434 ? -17.078 28.953 19.656 1 95.19 434 SER B N 1
ATOM 7125 C CA . SER B 1 434 ? -16.828 30.188 18.938 1 95.19 434 SER B CA 1
ATOM 7126 C C . SER B 1 434 ? -15.422 30.719 19.203 1 95.19 434 SER B C 1
ATOM 7128 O O . SER B 1 434 ? -14.773 30.281 20.172 1 95.19 434 SER B O 1
ATOM 7130 N N . VAL B 1 435 ? -15.016 31.484 18.297 1 95.75 435 VAL B N 1
ATOM 7131 C CA . VAL B 1 435 ? -13.727 32.156 18.453 1 95.75 435 VAL B CA 1
ATOM 7132 C C . VAL B 1 435 ? -13.922 33.656 18.438 1 95.75 435 VAL B C 1
ATOM 7134 O O . VAL B 1 435 ? -14.492 34.219 17.5 1 95.75 435 VAL B O 1
ATOM 7137 N N . VAL B 1 436 ? -13.484 34.281 19.516 1 95.38 436 VAL B N 1
ATOM 7138 C CA . VAL B 1 436 ? -13.641 35.75 19.688 1 95.38 436 VAL B CA 1
ATOM 7139 C C . VAL B 1 436 ? -12.266 36.406 19.719 1 95.38 436 VAL B C 1
ATOM 7141 O O . VAL B 1 436 ? -11.484 36.188 20.641 1 95.38 436 VAL B O 1
ATOM 7144 N N . ALA B 1 437 ? -11.992 37.281 18.75 1 94.38 437 ALA B N 1
ATOM 7145 C CA . ALA B 1 437 ? -10.68 37.875 18.609 1 94.38 437 ALA B CA 1
ATOM 7146 C C . ALA B 1 437 ? -10.469 38.969 19.656 1 94.38 437 ALA B C 1
ATOM 7148 O O . ALA B 1 437 ? -11.352 39.219 20.484 1 94.38 437 ALA B O 1
ATOM 7149 N N . THR B 1 438 ? -9.32 39.562 19.562 1 92.25 438 THR B N 1
ATOM 7150 C CA . THR B 1 438 ? -8.883 40.531 20.562 1 92.25 438 THR B CA 1
ATOM 7151 C C . THR B 1 438 ? -9.711 41.812 20.469 1 92.25 438 THR B C 1
ATOM 7153 O O . THR B 1 438 ? -10.031 42.281 19.375 1 92.25 438 THR B O 1
ATOM 7156 N N . GLY B 1 439 ? -10.117 42.344 21.578 1 91.88 439 GLY B N 1
ATOM 7157 C CA . GLY B 1 439 ? -10.727 43.656 21.656 1 91.88 439 GLY B CA 1
ATOM 7158 C C . GLY B 1 439 ? -12.211 43.656 21.359 1 91.88 439 GLY B C 1
ATOM 7159 O O . GLY B 1 439 ? -12.812 44.719 21.172 1 91.88 439 GLY B O 1
ATOM 7160 N N . VAL B 1 440 ? -12.781 42.562 21.312 1 94.56 440 VAL B N 1
ATOM 7161 C CA . VAL B 1 440 ? -14.195 42.469 20.969 1 94.56 440 VAL B CA 1
ATOM 7162 C C . VAL B 1 440 ? -15.055 42.812 22.188 1 94.56 440 VAL B C 1
ATOM 7164 O O . VAL B 1 440 ? -14.664 42.531 23.312 1 94.56 440 VAL B O 1
ATOM 7167 N N . THR B 1 441 ? -16.125 43.469 21.922 1 96.81 441 THR B N 1
ATOM 7168 C CA . THR B 1 441 ? -17.125 43.75 22.938 1 96.81 441 THR B CA 1
ATOM 7169 C C . THR B 1 441 ? -18.453 43.094 22.594 1 96.81 441 THR B C 1
ATOM 7171 O O . THR B 1 441 ? -19.016 43.344 21.516 1 96.81 441 THR B O 1
ATOM 7174 N N . ILE B 1 442 ? -18.953 42.281 23.469 1 96.94 442 ILE B N 1
ATOM 7175 C CA . ILE B 1 442 ? -20.219 41.562 23.266 1 96.94 442 ILE B CA 1
ATOM 7176 C C . ILE B 1 442 ? -21.281 42.125 24.203 1 96.94 442 ILE B C 1
ATOM 7178 O O . ILE B 1 442 ? -21.109 42.094 25.422 1 96.94 442 ILE B O 1
ATOM 7182 N N . GLU B 1 443 ? -22.297 42.562 23.688 1 97 443 GLU B N 1
ATOM 7183 C CA . GLU B 1 443 ? -23.359 43.188 24.469 1 97 443 GLU B CA 1
ATOM 7184 C C . GLU B 1 443 ? -24.125 42.125 25.281 1 97 443 GLU B C 1
ATOM 7186 O O . GLU B 1 443 ? -24.188 40.969 24.891 1 97 443 GLU B O 1
ATOM 7191 N N . SER B 1 444 ? -24.781 42.688 26.359 1 95.38 444 SER B N 1
ATOM 7192 C CA . SER B 1 444 ? -25.531 41.812 27.25 1 95.38 444 SER B CA 1
ATOM 7193 C C . SER B 1 444 ? -26.688 41.125 26.531 1 95.38 444 SER B C 1
ATOM 7195 O O . SER B 1 444 ? -27.359 41.75 25.703 1 95.38 444 SER B O 1
ATOM 7197 N N . GLY B 1 445 ? -26.766 39.875 26.797 1 95.44 445 GLY B N 1
ATOM 7198 C CA . GLY B 1 445 ? -27.891 39.125 26.266 1 95.44 445 GLY B CA 1
ATOM 7199 C C . GLY B 1 445 ? -27.594 38.469 24.922 1 95.44 445 GLY B C 1
ATOM 7200 O O . GLY B 1 445 ? -28.484 37.906 24.297 1 95.44 445 GLY B O 1
ATOM 7201 N N . THR B 1 446 ? -26.422 38.5 24.484 1 96.62 446 THR B N 1
ATOM 7202 C CA . THR B 1 446 ? -26.047 38 23.172 1 96.62 446 THR B CA 1
ATOM 7203 C C . THR B 1 446 ? -25.828 36.469 23.234 1 96.62 446 THR B C 1
ATOM 7205 O O . THR B 1 446 ? -25.234 35.969 24.188 1 96.62 446 THR B O 1
ATOM 7208 N N . LYS B 1 447 ? -26.344 35.75 22.281 1 97.25 447 LYS B N 1
ATOM 7209 C CA . LYS B 1 447 ? -26.109 34.312 22.125 1 97.25 447 LYS B CA 1
ATOM 7210 C C . LYS B 1 447 ? -25.344 34.031 20.828 1 97.25 447 LYS B C 1
ATOM 7212 O O . LYS B 1 447 ? -25.812 34.375 19.734 1 97.25 447 LYS B O 1
ATOM 7217 N N . MET B 1 448 ? -24.172 33.438 20.938 1 96.19 448 MET B N 1
ATOM 7218 C CA . MET B 1 448 ? -23.328 33.094 19.781 1 96.19 448 MET B CA 1
ATOM 7219 C C . MET B 1 448 ? -22.984 31.625 19.766 1 96.19 448 MET B C 1
ATOM 7221 O O . MET B 1 448 ? -22.391 31.109 20.719 1 96.19 448 MET B O 1
ATOM 7225 N N . ILE B 1 449 ? -23.422 30.969 18.688 1 95.88 449 ILE B N 1
ATOM 7226 C CA . ILE B 1 449 ? -23.109 29.562 18.5 1 95.88 449 ILE B CA 1
ATOM 7227 C C . ILE B 1 449 ? -22.312 29.359 17.219 1 95.88 449 ILE B C 1
ATOM 7229 O O . ILE B 1 449 ? -22.812 29.625 16.125 1 95.88 449 ILE B O 1
ATOM 7233 N N . SER B 1 450 ? -21.078 28.828 17.297 1 94.5 450 SER B N 1
ATOM 7234 C CA . SER B 1 450 ? -20.219 28.547 16.156 1 94.5 450 SER B CA 1
ATOM 7235 C C . SER B 1 450 ? -19.953 29.797 15.352 1 94.5 450 SER B C 1
ATOM 7237 O O . SER B 1 450 ? -20.125 29.812 14.133 1 94.5 450 SER B O 1
ATOM 7239 N N . CYS B 1 451 ? -19.547 30.844 16.062 1 94.44 451 CYS B N 1
ATOM 7240 C CA . CYS B 1 451 ? -19.312 32.125 15.414 1 94.44 451 CYS B CA 1
ATOM 7241 C C . CYS B 1 451 ? -17.844 32.5 15.461 1 94.44 451 CYS B C 1
ATOM 7243 O O . CYS B 1 451 ? -17.094 31.984 16.281 1 94.44 451 CYS B O 1
ATOM 7245 N N . GLN B 1 452 ? -17.469 33.281 14.531 1 94.5 452 GLN B N 1
ATOM 7246 C CA . GLN B 1 452 ? -16.141 33.875 14.461 1 94.5 452 GLN B CA 1
ATOM 7247 C C . GLN B 1 452 ? -16.203 35.375 14.469 1 94.5 452 GLN B C 1
ATOM 7249 O O . GLN B 1 452 ? -16.844 36 13.609 1 94.5 452 GLN B O 1
ATOM 7254 N N . VAL B 1 453 ? -15.617 35.938 15.445 1 94.25 453 VAL B N 1
ATOM 7255 C CA . VAL B 1 453 ? -15.703 37.406 15.578 1 94.25 453 VAL B CA 1
ATOM 7256 C C . VAL B 1 453 ? -14.328 38.031 15.336 1 94.25 453 VAL B C 1
ATOM 7258 O O . VAL B 1 453 ? -13.344 37.625 15.977 1 94.25 453 VAL B O 1
ATOM 7261 N N . GLY B 1 454 ? -14.203 38.969 14.469 1 91.69 454 GLY B N 1
ATOM 7262 C CA . GLY B 1 454 ? -12.953 39.656 14.156 1 91.69 454 GLY B CA 1
ATOM 7263 C C . GLY B 1 454 ? -12.508 40.594 15.25 1 91.69 454 GLY B C 1
ATOM 7264 O O . GLY B 1 454 ? -13.258 40.875 16.188 1 91.69 454 GLY B O 1
ATOM 7265 N N . PRO B 1 455 ? -11.336 41.156 15.078 1 91 455 PRO B N 1
ATOM 7266 C CA . PRO B 1 455 ? -10.766 42 16.125 1 91 455 PRO B CA 1
ATOM 7267 C C . PRO B 1 455 ? -11.516 43.312 16.266 1 91 455 PRO B C 1
ATOM 7269 O O . PRO B 1 455 ? -11.953 43.906 15.273 1 91 455 PRO B O 1
ATOM 7272 N N . ASN B 1 456 ? -11.734 43.781 17.516 1 90.44 456 ASN B N 1
ATOM 7273 C CA . ASN B 1 456 ? -12.266 45.094 17.891 1 90.44 456 ASN B CA 1
ATOM 7274 C C . ASN B 1 456 ? -13.688 45.281 17.375 1 90.44 456 ASN B C 1
ATOM 7276 O O . ASN B 1 456 ? -14.102 46.406 17.109 1 90.44 456 ASN B O 1
ATOM 7280 N N . PHE B 1 457 ? -14.305 44.25 17.156 1 92.94 457 PHE B N 1
ATOM 7281 C CA . PHE B 1 457 ? -15.68 44.312 16.672 1 92.94 457 PHE B CA 1
ATOM 7282 C C . PHE B 1 457 ? -16.656 44.438 17.844 1 92.94 457 PHE B C 1
ATOM 7284 O O . PHE B 1 457 ? -16.438 43.844 18.906 1 92.94 457 PHE B O 1
ATOM 7291 N N . LYS B 1 458 ? -17.672 45.156 17.688 1 94.81 458 LYS B N 1
ATOM 7292 C CA . LYS B 1 458 ? -18.734 45.25 18.688 1 94.81 458 LYS B CA 1
ATOM 7293 C C . LYS B 1 458 ? -19.938 44.406 18.266 1 94.81 458 LYS B C 1
ATOM 7295 O O . LYS B 1 458 ? -20.594 44.719 17.25 1 94.81 458 LYS B O 1
ATOM 7300 N N . VAL B 1 459 ? -20.266 43.469 19.047 1 95.62 459 VAL B N 1
ATOM 7301 C CA . VAL B 1 459 ? -21.391 42.562 18.734 1 95.62 459 VAL B CA 1
ATOM 7302 C C . VAL B 1 459 ? -22.641 43.062 19.453 1 95.62 459 VAL B C 1
ATOM 7304 O O . VAL B 1 459 ? -22.688 43.094 20.688 1 95.62 459 VAL B O 1
ATOM 7307 N N . GLU B 1 460 ? -23.594 43.344 18.703 1 95.06 460 GLU B N 1
ATOM 7308 C CA . GLU B 1 460 ? -24.875 43.781 19.266 1 95.06 460 GLU B CA 1
ATOM 7309 C C . GLU B 1 460 ? -25.672 42.594 19.812 1 95.06 460 GLU B C 1
ATOM 7311 O O . GLU B 1 460 ? -25.469 41.469 19.391 1 95.06 460 GLU B O 1
ATOM 7316 N N . ALA B 1 461 ? -26.562 43 20.734 1 95.12 461 ALA B N 1
ATOM 7317 C CA . ALA B 1 461 ? -27.359 41.969 21.359 1 95.12 461 ALA B CA 1
ATOM 7318 C C . ALA B 1 461 ? -28.266 41.281 20.344 1 95.12 461 ALA B C 1
ATOM 7320 O O . ALA B 1 461 ? -29.109 41.906 19.719 1 95.12 461 ALA B O 1
ATOM 7321 N N . ASN B 1 462 ? -28 40.031 20.188 1 95.19 462 ASN B N 1
ATOM 7322 C CA . ASN B 1 462 ? -28.766 39.188 19.266 1 95.19 462 A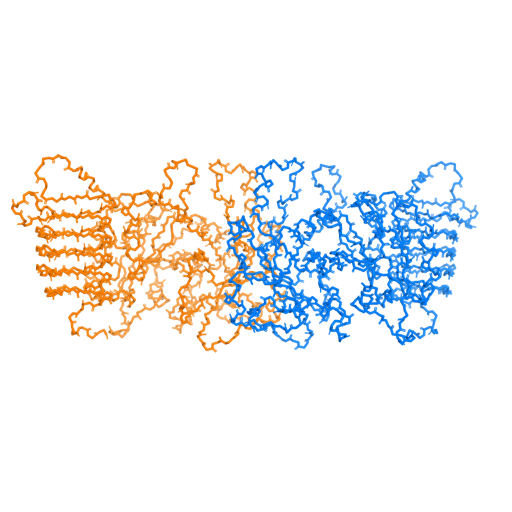SN B CA 1
ATOM 7323 C C . ASN B 1 462 ? -28.344 37.719 19.375 1 95.19 462 ASN B C 1
ATOM 7325 O O . ASN B 1 462 ? -27.562 37.344 20.25 1 95.19 462 ASN B O 1
ATOM 7329 N N . GLU B 1 463 ? -29.031 36.906 18.641 1 96.06 463 GLU B N 1
ATOM 7330 C CA . GLU B 1 463 ? -28.641 35.5 18.516 1 96.06 463 GLU B CA 1
ATOM 7331 C C . GLU B 1 463 ? -27.938 35.25 17.188 1 96.06 463 GLU B C 1
ATOM 7333 O O . GLU B 1 463 ? -28.5 35.5 16.109 1 96.06 463 GLU B O 1
ATOM 7338 N N . TYR B 1 464 ? -26.688 34.844 17.234 1 95.56 464 TYR B N 1
ATOM 7339 C CA . TYR B 1 464 ? -25.875 34.562 16.062 1 95.56 464 TYR B CA 1
ATOM 7340 C C . TYR B 1 464 ? -25.531 33.062 15.969 1 95.56 464 TYR B C 1
ATOM 7342 O O . TYR B 1 464 ? -25.141 32.469 16.969 1 95.56 464 TYR B O 1
ATOM 7350 N N . LYS B 1 465 ? -25.766 32.469 14.797 1 95.19 465 LYS B N 1
ATOM 7351 C CA . LYS B 1 465 ? -25.422 31.062 14.578 1 95.19 465 LYS B CA 1
ATOM 7352 C C . LYS B 1 465 ? -24.625 30.891 13.289 1 95.19 465 LYS B C 1
ATOM 7354 O O . LYS B 1 465 ? -25.062 31.312 12.219 1 95.19 465 LYS B O 1
ATOM 7359 N N . ASP B 1 466 ? -23.453 30.297 13.359 1 92.12 466 ASP B N 1
ATOM 7360 C CA . ASP B 1 466 ? -22.594 29.969 12.219 1 92.12 466 ASP B CA 1
ATOM 7361 C C . ASP B 1 466 ? -22.312 31.203 11.375 1 92.12 466 ASP B C 1
ATOM 7363 O O . ASP B 1 466 ? -22.469 31.188 10.156 1 92.12 466 ASP B O 1
ATOM 7367 N N . GLU B 1 467 ? -21.891 32.344 12.094 1 91.62 467 GLU B N 1
ATOM 7368 C CA . GLU B 1 467 ? -21.656 33.625 11.391 1 91.62 467 GLU B CA 1
ATOM 7369 C C . GLU B 1 467 ? -20.25 34.125 11.641 1 91.62 467 GLU B C 1
ATOM 7371 O O . GLU B 1 467 ? -19.641 33.812 12.656 1 91.62 467 GLU B O 1
ATOM 7376 N N . GLN B 1 468 ? -19.781 34.75 10.641 1 91.25 468 GLN B N 1
ATOM 7377 C CA . GLN B 1 468 ? -18.562 35.531 10.766 1 91.25 468 GLN B CA 1
ATOM 7378 C C . GLN B 1 468 ? -18.859 37 10.969 1 91.25 468 GLN B C 1
ATOM 7380 O O . GLN B 1 468 ? -19.484 37.656 10.109 1 91.25 468 GLN B O 1
ATOM 7385 N N . LEU B 1 469 ? -18.578 37.5 12.109 1 90.44 469 LEU B N 1
ATOM 7386 C CA . LEU B 1 469 ? -18.875 38.875 12.484 1 90.44 469 LEU B CA 1
ATOM 7387 C C . LEU B 1 469 ? -17.641 39.75 12.391 1 90.44 469 LEU B C 1
ATOM 7389 O O . LEU B 1 469 ? -16.703 39.625 13.18 1 90.44 469 LEU B O 1
ATOM 7393 N N . THR B 1 470 ? -17.5 40.469 11.312 1 84.81 470 THR B N 1
ATOM 7394 C CA . THR B 1 470 ? -16.359 41.344 11.117 1 84.81 470 THR B CA 1
ATOM 7395 C C . THR B 1 470 ? -16.797 42.75 10.719 1 84.81 470 THR B C 1
ATOM 7397 O O . THR B 1 470 ? -17.922 42.938 10.242 1 84.81 470 THR B O 1
ATOM 7400 N N . GLY B 1 471 ? -16.25 43.781 11.211 1 66.06 471 GLY B N 1
ATOM 7401 C CA . GLY B 1 471 ? -16.531 45.125 10.742 1 66.06 471 GLY B CA 1
ATOM 7402 C C . GLY B 1 471 ? -16.172 45.344 9.289 1 66.06 471 GLY B C 1
ATOM 7403 O O . GLY B 1 471 ? -15.305 44.656 8.75 1 66.06 471 GLY B O 1
ATOM 7404 N N . GLY B 1 472 ? -17.109 45.531 8.234 1 52.81 472 GLY B N 1
ATOM 7405 C CA . GLY B 1 472 ? -17.062 45.812 6.812 1 52.81 472 GLY B CA 1
ATOM 7406 C C . GLY B 1 472 ? -15.664 46.062 6.293 1 52.81 472 GLY B C 1
ATOM 7407 O O . GLY B 1 472 ? -15.367 45.75 5.137 1 52.81 472 GLY B O 1
ATOM 7408 N N . ASP B 1 473 ? -14.883 47.031 6.855 1 42.88 473 ASP B N 1
ATOM 7409 C CA . ASP B 1 473 ? -13.93 47.781 6.031 1 42.88 473 ASP B CA 1
ATOM 7410 C C . ASP B 1 473 ? -12.711 46.938 5.691 1 42.88 473 ASP B C 1
ATOM 7412 O O . ASP B 1 473 ? -11.797 47.375 5.008 1 42.88 473 ASP B O 1
ATOM 7416 N N . MET B 1 474 ? -12.242 46.031 6.441 1 39.53 474 MET B N 1
ATOM 7417 C CA . MET B 1 474 ? -10.867 45.812 5.992 1 39.53 474 MET B CA 1
ATOM 7418 C C . MET B 1 474 ? -10.828 44.875 4.777 1 39.53 474 MET B C 1
ATOM 7420 O O . MET B 1 474 ? -11.289 43.75 4.844 1 39.53 474 MET B O 1
ATOM 7424 N N . GLU B 1 475 ? -11.047 45.438 3.582 1 35.62 475 GLU B N 1
ATOM 7425 C CA . GLU B 1 475 ? -10.617 44.906 2.295 1 35.62 475 GLU B CA 1
ATOM 7426 C C . GLU B 1 475 ? -9.375 44.031 2.449 1 35.62 475 GLU B C 1
ATOM 7428 O O . GLU B 1 475 ? -8.328 44.5 2.9 1 35.62 475 GLU B O 1
ATOM 7433 N N . LEU B 1 476 ? -9.477 42.844 2.717 1 34 476 LEU B N 1
ATOM 7434 C CA . LEU B 1 476 ? -8.297 42 2.459 1 34 476 LEU B CA 1
ATOM 7435 C C . LEU B 1 476 ? -7.82 42.188 1.021 1 34 476 LEU B C 1
ATOM 7437 O O . LEU B 1 476 ? -8.633 42.188 0.091 1 34 476 LEU B O 1
#

Radius of gyration: 35.44 Å; Cα contacts (8 Å, |Δi|>4): 2027; chains: 2; bounding box: 66×102×87 Å

Foldseek 3Di:
DPDDAAEEEEQAAQLPQAPPQGDLLRGQQQDDFLFAGLLLQVVLLCVVLPAQEYEYEYEPSNVVNVVVRVVPRPDRHHYHYHYDYDPDPPDRFADLRSLLRCLVVFDWWYKYAYSQKHWNPNVVVQVCLCVVVVAQKEFAKEFQVVPPDPPDQKFKKWKKPLDDLVVVVVVPFDPPPCPPVNVVVVVLRRFIFTQAIDIDGNPDPDDDDDPLQCVLPVDIDMDRRMDTLRIMTHGSLLSVVSNVCVVDRYCNPRVVRLLSNQQSDDLVPHDPSLVPRQDQDPDDPVNCVSDPSPPSRRSHTYGYDYFHDFPPPPVPDPPPDGDPGGIDIDGNSHPVRSLVSSLQVLQCPHCVSCVVPNPNPPVDPDDDDDQAAEEGSEREEAQEEEPEPDSVFHEYEESEYAYYNEYAYGNEYHESEYHYEQEYHYANEYHYLEYHHAQEYEYHQAYEYNEYEHYNHYHDRDYYYNYYHYDPPDDD/DPDDAAEEEEQAAQLPQAPPQGDLLRGQQQDDFLFAGLLLQVVLLCVVLPAQEYEYEYEPSNCVNVVVRVVPRPDRHHYHYHYDYDPDPPDRFADLRSLLRCLVVFDWWYKYAYSQKHWNPNVVVQVCLCVVVVAQKEFAKEFQVVPPDPPDQKFKKWKKPLDDLPVVVVVPFDPPPCPPVNVVVVVLRRFIFTQAIDIDGNPDPDDDDDPLQCVLPVDIDMDRRMDTLRIMTHGSLLSVVSNVCVVDRYCNPRVVRLLSNQQSDDPVPHDPSLVPRQDQDPDDPVNCVSDPSPPSRRSHTYGYDYFHDFPPPPVPDPPPDGDPGGIDIDGNSHPVRSLVSSLQVLQCVRCVSCVVPNPACPVDPDDDDDQAAEEGSEREEAQEEEPEPDSVFHEYEESEYAYYNEYAYGNEYHYSEYHYEQEYHYANEYHYLEYHHAQEYEYHQAYEANEYEHYNHYHDRDYYYNYYHYDPPDPD

Nearest PDB structures (foldseek):
  6jlz-assembly1_E  TM=8.083E-01  e=6.297E-29  Schizosaccharomyces pombe 972h-
  5b04-assembly1_F  TM=8.270E-01  e=1.342E-24  Schizosaccharomyces pombe 972h-
  7x8j-assembly2_B  TM=7.060E-01  e=3.625E-16  Arabidopsis thaliana
  7x8k-assembly1_A  TM=6.870E-01  e=1.260E-15  Arabidopsis thaliana
  7x8k-assembly4_D  TM=6.481E-01  e=1.078E-15  Arabidopsis thaliana

pLDDT: mean 80.74, std 19.96, range [28.81, 98.44]

InterPro domains:
  IPR005835 Nucleotidyl transferase domain [PF00483] (7-145)
  IPR029044 Nucleotide-diphospho-sugar transferases [G3DSA:3.90.550.10] (1-361)
  IPR029044 Nucleotide-diphospho-sugar transferases [SSF53448] (5-439)
  IPR051960 Eukaryotic Initiation Factor 2B Subunit Gamma [PTHR45989] (1-470)
  IPR056764 EIF2B subunit epsilon/gamma, LbH domain [PF25084] (393-449)

Solvent-accessible surface area (backbone atoms only — not comparable to full-atom values): 51016 Å² total; per-residue (Å²): 126,86,78,68,68,43,39,36,34,46,48,43,55,70,41,75,60,31,59,58,59,38,48,78,84,32,43,47,34,54,43,67,46,53,73,35,39,31,35,52,54,32,50,48,42,43,36,77,65,67,41,59,50,36,37,37,38,31,33,55,83,40,44,68,61,48,51,54,55,57,67,68,50,82,71,83,51,43,76,46,80,42,74,41,76,49,93,44,95,86,46,78,61,38,60,32,42,54,51,46,74,46,44,92,76,59,87,43,34,30,34,41,32,41,24,45,34,47,54,65,62,62,55,62,64,48,48,47,51,29,61,76,63,64,31,44,33,25,38,38,30,32,38,44,63,83,46,80,71,70,90,54,64,62,44,49,34,38,28,26,28,70,49,43,82,73,63,57,58,66,71,67,60,66,80,56,76,60,46,76,64,51,42,47,53,57,66,62,51,64,73,25,34,42,62,38,64,45,76,43,48,79,80,53,62,54,48,76,44,44,44,71,51,44,69,74,46,44,55,34,21,42,29,53,31,54,40,83,53,54,34,36,41,35,34,43,52,56,59,55,48,40,66,75,37,74,85,44,40,29,42,79,79,35,48,49,38,51,51,23,53,48,49,75,43,56,80,90,70,46,58,69,66,54,70,69,58,53,71,80,77,78,75,49,75,67,55,63,70,71,38,82,80,57,60,85,76,57,82,53,37,39,32,40,43,72,41,62,61,57,64,71,66,68,78,70,75,73,74,81,69,75,80,69,75,52,60,48,73,48,57,48,60,33,56,68,36,42,55,48,51,32,43,42,54,34,45,53,80,66,43,64,84,50,47,86,66,42,64,63,58,75,67,68,82,68,62,96,84,74,65,59,46,66,48,66,37,35,28,61,36,62,62,63,41,57,72,47,88,51,79,90,36,39,21,37,41,28,40,23,30,37,20,35,48,20,34,39,17,31,48,16,38,39,32,48,24,40,36,35,36,43,22,38,38,29,35,46,22,37,40,29,52,24,40,37,26,41,44,20,36,36,36,51,52,19,34,34,36,44,28,39,31,13,58,59,28,74,43,70,63,41,82,46,67,69,42,77,48,60,72,85,72,76,76,125,126,87,78,68,68,42,39,36,35,48,47,45,55,70,40,75,60,32,59,59,58,37,45,78,84,32,44,46,36,54,41,66,46,53,73,35,38,30,36,53,55,33,50,49,44,43,36,76,66,68,42,59,50,35,38,37,37,31,33,54,82,40,44,68,60,48,50,54,53,57,67,69,52,82,70,83,50,44,76,45,80,42,74,41,76,50,92,45,96,86,45,80,61,39,60,31,42,56,51,46,75,44,44,92,77,60,87,42,34,29,33,42,32,42,24,43,34,46,56,64,64,62,54,63,64,48,49,47,50,28,62,76,64,64,30,43,33,26,38,38,29,34,35,45,62,85,47,79,71,69,91,54,64,64,45,48,35,38,28,24,28,71,49,45,84,73,63,58,58,65,71,67,61,66,82,56,75,61,48,74,65,51,44,49,51,56,66,60,52,63,73,25,34,43,61,39,63,44,77,42,48,78,79,54,63,53,47,76,43,44,45,70,52,44,68,75,47,44,56,32,22,43,30,52,30,54,39,81,53,54,35,35,41,34,34,43,54,55,60,54,47,41,66,75,37,72,85,45,39,29,41,79,79,37,47,48,38,52,51,24,53,49,50,74,43,56,80,90,70,46,57,70,67,54,71,71,58,55,72,79,78,78,75,50,74,66,55,62,69,71,39,82,78,58,60,84,76,58,82,53,35,41,32,40,42,73,41,62,61,54,66,72,66,68,82,70,74,73,78,81,74,77,77,67,75,54,62,50,72,48,56,49,60,32,56,69,36,42,53,50,49,32,43,43,54,32,47,50,80,68,42,64,83,49,47,86,68,42,65,60,59,74,69,66,87,67,59,94,84,74,63,59,45,72,48,66,37,35,28,61,37,60,62,62,40,59,72,47,88,52,78,90,36,39,21,38,40,29,40,23,31,38,19,35,47,21,34,38,18,30,48,16,37,37,31,48,25,40,36,34,36,43,23,37,38,29,36,47,21,38,39,30,52,25,40,36,27,40,44,20,36,36,35,50,53,19,32,36,38,44,26,40,33,14,58,59,27,75,44,69,64,42,80,45,67,69,39,76,48,60,71,86,71,75,77,124

Secondary structure (DSSP, 8-state):
--PPPEEEEE-----GGGTTS-BTTB-GGGSEETTEEHHHHHHHHHHHTT-SEEEEEEEGGGHHHHHHHHHT--SS-EEEEEEE--SSTT----HHHHHHHTGGG--S-EEEEETTEEE---HHHHHHHHHHTT-SEEEEEEE-TTS-----S-EEEEEESS--TTTHHHHHH--S---HHHHHHHHTSPPPBEEEEEEEPTT--EEEEEHHHHHH-SEEEEES-EEEEEEEEE-HHHHHHHHH-TT---IIIIIHHHHHHHTTS-GGGS-HHHHHHSPP----HHHHHH-SSS-TT-S--EEEEEEPP-----TT----SS--PPPPEEE--SHHHHHHHHHHHHTSSS-GGGTTTS------S-STT--SEE-SS-EE-TT-EE----GGG--EEES-EE-TT-EE-TT-EEES-EE-TT-EE-SS-EEES-EE-TT-EE-TT-EEES-EE-TTPEEPSSEEES-EE--TT---/--PPPEEEEE-----GGGTTS-BTTB-GGGSEETTEEHHHHHHHHHHHTT--EEEEEEEGGGHHHHHHHHHT--SS-EEEEEEE--SSTT----HHHHHHHTGGG--S-EEEEETTEEE---HHHHHHHHHHTT-SEEEEEEE-TTS-----S-EEEEEESS--TTTHHHHHH--S---HHHHHHHTTSPPPBEEEEEEEPTT--EEEEEHHHHHH-SEEEEES-EEEEEEEEE-HHHHHHHHH-TT---IIIIIHHHHHHHTTS-GGGS-HHHHHHSPP----HHHHHH-SSS-TT-S--EEEEEEPP-----S-----SS--PPPPEEE--SHHHHHHHHHHHHTSSS-GGGTTTS------S-STT--SEE-SS-EE-TT-EE----GGG--EEES-EE-TT-EE-TT-EEES-EE-TT-EE-SS-EEES-EE-TT-EE-TT-EEES-EE-TTPEEPSSEEES-EE--TT---

Organism: Naegleria lovaniensis (NCBI:txid51637)